Protein AF-A0A238FJ10-F1 (afdb_monomer)

Solvent-accessible surface area (backbone atoms only — not comparable to full-atom values): 60562 Å² total; per-residue (Å²): 140,77,92,76,81,83,78,80,87,75,87,76,83,83,89,68,90,88,82,82,83,85,78,81,91,63,56,79,55,75,46,75,44,76,27,23,35,29,72,84,57,51,78,41,65,40,36,34,25,53,72,38,83,75,46,77,55,100,71,37,40,29,26,38,29,34,51,44,88,64,49,64,84,89,62,100,61,75,55,48,27,27,37,40,40,24,74,56,50,93,91,53,84,78,51,30,67,62,52,48,49,73,56,85,50,93,26,36,61,50,47,60,28,36,34,75,45,74,49,95,48,92,90,49,99,44,42,29,42,31,40,32,26,63,54,61,92,39,27,47,39,62,55,44,49,51,27,37,73,71,75,38,58,59,59,65,70,57,52,44,50,43,51,47,33,51,28,51,34,48,35,52,40,25,51,40,32,35,41,52,49,50,53,46,43,78,35,28,29,27,38,80,95,52,62,46,38,25,43,50,79,47,76,64,31,44,74,57,54,90,93,51,80,45,82,24,96,51,40,56,67,57,30,43,33,68,30,34,65,66,55,30,29,70,59,26,52,61,80,76,72,84,74,74,86,67,97,66,96,69,86,75,93,67,75,82,68,53,23,35,47,45,51,46,29,8,49,25,35,45,55,46,15,44,66,69,49,46,70,74,25,77,36,91,46,71,67,43,29,51,50,43,44,28,63,40,69,10,50,77,49,68,66,34,37,37,58,28,25,65,92,56,61,83,71,84,72,75,89,42,73,57,46,60,65,77,74,75,46,63,88,86,57,58,67,50,57,52,54,50,37,57,40,24,63,44,70,35,39,62,70,27,54,52,39,60,57,54,58,56,36,76,60,46,52,66,74,62,42,94,83,48,55,40,97,85,70,43,74,61,54,92,81,70,81,71,50,72,70,61,44,24,74,48,63,92,46,40,82,66,63,45,45,81,90,50,48,67,61,40,41,76,71,74,46,50,81,92,76,60,81,65,58,57,63,76,78,54,32,74,49,72,64,60,64,51,49,60,57,56,63,75,69,63,85,83,82,89,80,89,82,86,89,84,84,92,75,88,85,88,83,86,87,81,89,90,78,84,92,83,83,86,89,85,84,86,90,89,82,91,89,85,88,91,80,97,74,81,78,73,81,81,74,75,86,79,79,88,84,86,87,88,82,86,89,81,91,82,90,88,80,87,85,88,88,88,80,88,84,84,90,83,89,83,89,81,82,87,85,86,87,86,86,84,85,89,86,85,86,86,86,81,90,81,90,84,87,85,88,85,90,83,83,88,76,93,67,84,71,73,76,73,76,58,76,41,45,69,45,94,78,74,53,30,24,31,61,73,50,77,16,60,44,84,78,52,72,70,62,55,62,76,67,53,78,58,65,40,71,71,76,83,63,56,88,72,40,94,66,42,62,86,85,48,72,38,72,56,55,88,69,68,76,60,69,61,49,82,58,39,98,64,99,64,89,58,84,80,68,72,76,79,75,31,38,36,43,28,38,44,40,36,70,15,34,41,32,38,42,53,46,78,69,63,90,58,102,80,67,78,87,43,62,50,26,39,35,31,20,51,54,51,59,69,27,48,32,59,40,92,86,34,61,57,55,40,68,50,67,52,39,57,52,68,88,70,50,100,61,54,40,34,39,40,38,29,37,75,48,83,77,77,82,74,87,92,69,74,27,12,78,35,42,28,57,70,36,50,45,44,38,48,73,73,32,76,68,35,31,38,39,30,29,37,66,43,55,65,58,44,47,74,69,65,47,57,76,94,34,56,46,64,36,51,75,74,38,71,50,75,42,49,55,47,83,58,70,44,80,69,70,62,96,81,56,59,59,46,51,35,41,34,43,30,32,31,77,39,43,40,74,42,38,76,89,90,85,65,102,78,82,81,89,87,82,56,95,87,66,58,6,44,43,41,62,22,14,41,35,42,36,32,36,37,43,30,66,49,87,62,92,71,101,59,81,48,78,45,39,30,34,57,35,31,39,35,37,42,40,77,28,20,42,21,26,33,89,87,50,88,48,53,52,64,60,42,44,50,47,15,70,75,65,36,64,20,42,39,29,42,36,36,27,43,44,66,77,49,57,49,69,42,57,73,75,65,34,28,70,36,74,84,73,53,58,21,16,52,45,13,38,31,53,40,31,52,50,47,39,56,36,27,37,28,43,29,35,39,57,28,43,47,69,19,69,45,63,51,75,65,43,39,30,51,33,50,36,45,30,47,54,36,22,61,74,73,46,27,40,46,52,71,71,74,102,62,83,85,43,96,57,27,36,48,36,76,74,39,28,16,40,60,42,73,38,75,51,61,84,43,77,51,129

InterPro domains:
  IPR000719 Protein kinase domain [PF00069] (48-238)
  IPR000719 Protein kinase domain [PF00069] (262-364)
  IPR000719 Protein kinase domain [PS50011] (48-364)
  IPR000719 Protein kinase domain [SM00220] (48-364)
  IPR001279 Metallo-beta-lactamase [PF12706] (676-952)
  IPR008271 Serine/threonine-protein kinase, active site [PS00108] (178-190)
  IPR011009 Protein kinase-like domain superfamily [SSF56112] (47-396)
  IPR017441 Protein kinase, ATP binding site [PS00107] (54-85)
  IPR036866 Ribonuclease Z/Hydroxyacylglutathione hydrolase-like [G3DSA:3.60.15.10] (609-989)
  IPR036866 Ribonuclease Z/Hydroxyacylglutathione hydrolase-like [SSF56281] (674-967)
  IPR039192 Glycogen synthase kinase 3, catalytic domain [cd14137] (45-367)
  IPR050591 Glycogen Synthase Kinase-3 [PTHR24057] (27-407)

Mean predicted aligned error: 21.17 Å

Foldseek 3Di:
DDDDDDDDDDDDDDDDDDDDDDDDPPQADKDWDFWAFLAPRHTFIWIWGRWDFPDQDPFFTKTWIFTDPPRQPDDPDHRIWIKGKGWDDPVDDQCLSVLLNVDDDQQAKHFGIKDKDADPDPVDRIIIIITIIHDFPFWQVVVLLVCVVVVHFDDLVLLLLQLLSLLLVQLRCLLQQKAQQADDRRQWGARVVASHIHGHDSRQMDRQDAPDFAFLPTYDLLLFAVLSLVVGGRATSDLDDPPDPDPDDDDDPDDPLRHQRSNLSSSLQRSLCSQVSHGQQPAPDSVSSVVSLCQAQNDDDLVLSCSSPVVCSPDDDDGGDHDQLCVSGDVPDDPQSSVLSVLSNDSRRSSHDRSVRSSLGPSNVLVLDPCRADPVRHRHHPSLQDDLSSCLSCLVCNPSSHRPVCQVVCVVVVAHSVPRDHDPSVVSHDDVVNVVVVVVVVVPPPDDDDDDDDDDDDDDDDDDDDDDDDDDDDDDDDDDDDDDDPDPPPPPPPPPPPPDDDDDDDDDDDDDDDDDDDDDDDDDDDDDDDYDDDDDDDDDDDDDDDDDDDDDDDDPDPPPPPPPQQAPDPPLQFGFDNFPQLDADDPVVLVVLDDQKDFFDPPLVVPPLFDFFAQAQFPVCPPALQDPLADDDDGDPDDDPAQWKKWAFQAALWIKIWAWFDDFPDPPDDTDTAIEIFLDDQAQAQFQDSVDHFGWPHHGSDALLPDPAALEYEFQWADDQDDDDDGGTGSSRHLVRLLSNCVNHVLHAYEFEALCLVVCVVSPRDNVRYHYDYAFDKDKDFVVSSPDDDRPVPGQKGKMKMKGWHAALAGLDDDPPDPDDDDDGDPDRRGRTGGTKMKIWMKMWGFDDDPDDDTDIWIKISFMEIERHFHAFGFAPPDPRGDCRLLVLLVPGDDHQEYEFEADFDPDPLVQVVVSMGRNPRNDGSSGGPHLLRSLVSLQSNLYQEYEYHNDPTRHSDSSRRRVSSVVNVVSCVVVVAAESDDDPDDNGPRHHYYYDHNSYMHITRTDIDIDD

Nearest PDB structures (foldseek):
  4e7w-assembly1_A  TM=9.525E-01  e=5.815E-53  Mycosarcoma maydis
  3zrm-assembly1_A  TM=9.699E-01  e=3.056E-49  Homo sapiens
  1o9u-assembly1_A-2  TM=9.735E-01  e=1.696E-48  Homo sapiens
  7sxf-assembly1_A  TM=9.671E-01  e=1.368E-46  Homo sapiens
  7z1f-assembly2_B  TM=9.712E-01  e=5.502E-42  Homo sapiens

pLDDT: mean 70.45, std 25.29, range [21.88, 98.62]

Organism: NCBI:txid269621

Secondary structure (DSSP, 8-state):
----PPPP-PPPP------S-PPP--TTPPEEEEEEETTT--EEEEEEEEEEEEEEETTEEEEEEEESTT-STT----SEEEEEEEE--TTS---HHHHHTT---TTB--EEEEEEEE-S-TTS--EEEEEEEE--SEEHHHHHHHHHHTT-PPPHHHHHHHHHHHHHHHHHHHHTTEE-S---GGGEEEETTTTEEEE--GGG-EE--TT----SS-S-GGG--HHHHTT---------------SSS------TT----HHHHHHHHHHHHHHHSS-SS--SSHHHHHHHHHHHH-SPPHHHHHHH-GGGTT------PPPPHHHHS-TTS-HHHHHHHHHHS-SSGGGSPPHHHHHTSGGGGGGGSTT-B-TTSPBPP--S---HHHHHT-GGGHHHHS-GGGHHHHHHTT--STT--PPPHHHHS--HHHHHHHHHHTT-SS---S-----------------------------------S-SSSSSSSSSSSS--------------------------------------------------------------PPPTTBSSTTS--B---SGGGSPPPHHHHHTT--SEE---TTGGGSTT-----B----TT-S----SS-----------STTEEEEEEEETTEEEEEEE-PPPSSTTSPPPEEEEEES---SSB-SSSTTSS-B-SS--S--GGGSS--SEEE---------SSS---BTTB-HHHHHHHHHH-TT-EEEEETT-HHHHHHTT--TTTEEEE-TT-EEEE-GGGGTPPPPPTT-SEEEEEEEEEEE-----S---S-S-------TT-TTSS--EEEEEEEEEEEEE--SSS-PEEEEEEEEEEEE--S---BSSTT-S-B-THHHHHHHHTPSBSEEEEE-------HHHHHTT-EE-GGGS-TTTS--HHHHHHHHHHTTBSEEEEES-SSS-SSHHHHHHHHHHHHHHHHHHT-B-TT-SS-PPPTT-EEE---BT-EEEEEPP-EEE-

Sequence (1013 aa):
MFFAPLPPLIDYPLNLNPSSLAPSDDSQRVVKVIASNGKTGEQCELSYTNCKVVGNGSFGVVFQAKLVNGSLEGDGGDDDVAIKKVLQDKRFKNRELQIMRLVKHPNVVDLRAFFYSNGDKPKKDEVYLNLVLEYVPETVYRASRHYAKLKQTMPMHYIKLYMYQLLRSLAYIHSVGICHRDIKPQNLLLNPPTGVLKLCDFGSAKILIEGEPNVSYICSRYYRAPELIFGATNYTTNIGQSEKISMSGAVSQTDPSCRLCADVWSSGCVMAELMLGQPLFPGESGIDQLVEIIKVLGTPSREQIKTMNPNYMEHKFPQIKPHPFVKVFRPRTPPEAIDLISKLLEYTPSARLTAVEAMCHPFFDDLRQPDCKMATGKDMPPLFNFTREELSIRPDLIHRLVPPHCEAELQSRGIDINNFEPIPLADMRITLDHLLQSKASSSRSLARSRYISLPLSTISLTMSERALGEAIVSHQPLELASLGSPFARQRLLHSYRHSRLKSKPWFDKHQIPRKPSQIMWGTSKSKQPTTTDGGEGTDPPQEGTTGTTSSSSSSITLTSRSRPSHHANDNKSSFKNPWPSASVPLLSEMIAGGLPIGLPHRHLHKHPKARALQVVRPDWGAAKLSHEFSKNKTPCEGLKKEGKLLGTWLGHASAWCEVPLVAGEGGQAEPRSAKVLFDPIFSGRAGPTAYTGPVRLKHSPCQADELPGCDAVLISHNHADLLISYDGSYDHLDLSSIQSVIEQYPKCHYFVPLGNRKWFLDTGAPQDRVHEMDWWDEKEFCPEEIGYEADRPGAKETSRLRFTCVPSQHNSGKCRDSEWDCIRRAALDQGSTLWCGWVVEHFVHSLASKDGDKSTERITRKGAIYHAGDTGYRRHKKSKVVCPAFEEIGKKFGPFDLSFIPIWRGGSLAFVSWIGLRLAHENIPAALHGSPTDAVAIHLDVRSRNSIGVHFGTFIGAEEESLEAIIELQDACEKEGVDFDSEQGGVKHDKGKFGIVDIGETVAVDVADLVIV

Structure (mmCIF, N/CA/C/O backbone):
data_AF-A0A238FJ10-F1
#
_entry.id   AF-A0A238FJ10-F1
#
loop_
_atom_site.group_PDB
_atom_site.id
_atom_site.type_symbol
_atom_site.label_atom_id
_atom_site.label_alt_id
_atom_site.label_comp_id
_atom_site.label_asym_id
_atom_site.label_entity_id
_atom_site.label_seq_id
_atom_site.pdbx_PDB_ins_code
_atom_site.Cartn_x
_atom_site.Cartn_y
_atom_site.Cartn_z
_atom_site.occupancy
_atom_site.B_iso_or_equiv
_atom_site.auth_seq_id
_atom_site.auth_comp_id
_atom_site.auth_asym_id
_atom_site.auth_atom_id
_atom_site.pdbx_PDB_model_num
ATOM 1 N N . MET A 1 1 ? 55.017 5.142 -21.438 1.00 26.62 1 MET A N 1
ATOM 2 C CA . MET A 1 1 ? 55.858 4.180 -20.688 1.00 26.62 1 MET A CA 1
ATOM 3 C C . MET A 1 1 ? 55.363 4.205 -19.252 1.00 26.62 1 MET A C 1
ATOM 5 O O . MET A 1 1 ? 55.382 5.279 -18.686 1.00 26.62 1 MET A O 1
ATOM 9 N N . PHE A 1 2 ? 54.813 3.183 -18.613 1.00 24.89 2 PHE A N 1
ATOM 10 C CA . PHE A 1 2 ? 54.571 1.774 -18.902 1.00 24.89 2 PHE A CA 1
ATOM 11 C C . PHE A 1 2 ? 53.245 1.405 -18.208 1.00 24.89 2 PHE A C 1
ATOM 13 O O . PHE A 1 2 ? 52.896 1.994 -17.187 1.00 24.89 2 PHE A O 1
ATOM 20 N N . PHE A 1 3 ? 52.516 0.450 -18.784 1.00 28.36 3 PHE A N 1
ATOM 21 C CA . PHE A 1 3 ? 51.361 -0.208 -18.176 1.00 28.36 3 PHE A CA 1
ATOM 22 C C . PHE A 1 3 ? 51.737 -0.835 -16.824 1.00 28.36 3 PHE A C 1
ATOM 24 O O . PHE A 1 3 ? 52.767 -1.500 -16.731 1.00 28.36 3 PHE A O 1
ATOM 31 N N . ALA A 1 4 ? 50.876 -0.691 -15.815 1.00 25.05 4 ALA A N 1
ATOM 32 C CA . ALA A 1 4 ? 50.890 -1.532 -14.621 1.00 25.05 4 ALA A CA 1
ATOM 33 C C . ALA A 1 4 ? 49.549 -2.290 -14.540 1.00 25.05 4 ALA A C 1
ATOM 35 O O . ALA A 1 4 ? 48.499 -1.662 -14.708 1.00 25.05 4 ALA A O 1
ATOM 36 N N . PRO A 1 5 ? 49.553 -3.618 -14.333 1.00 29.22 5 PRO A N 1
ATOM 37 C CA . PRO A 1 5 ? 48.336 -4.409 -14.211 1.00 29.22 5 PRO A CA 1
ATOM 38 C C . PRO A 1 5 ? 47.667 -4.172 -12.848 1.00 29.22 5 PRO A C 1
ATOM 40 O O . PRO A 1 5 ? 48.337 -3.969 -11.835 1.00 29.22 5 PRO A O 1
ATOM 43 N N . LEU A 1 6 ? 46.333 -4.216 -12.828 1.00 30.84 6 LEU A N 1
ATOM 44 C CA . LEU A 1 6 ? 45.536 -4.287 -11.600 1.00 30.84 6 LEU A CA 1
ATOM 45 C C . LEU A 1 6 ? 45.935 -5.540 -10.786 1.00 30.84 6 LEU A C 1
ATOM 47 O O . LEU A 1 6 ? 46.112 -6.603 -11.386 1.00 30.84 6 LEU A O 1
ATOM 51 N N . PRO A 1 7 ? 46.063 -5.455 -9.449 1.00 27.59 7 PRO A N 1
ATOM 52 C CA . PRO A 1 7 ? 46.399 -6.608 -8.618 1.00 27.59 7 PRO A CA 1
ATOM 53 C C . PRO A 1 7 ? 45.202 -7.571 -8.481 1.00 27.59 7 PRO A C 1
ATOM 55 O O . PRO A 1 7 ? 44.051 -7.139 -8.607 1.00 27.59 7 PRO A O 1
ATOM 58 N N . PRO A 1 8 ? 45.442 -8.868 -8.207 1.00 31.72 8 PRO A N 1
ATOM 59 C CA . PRO A 1 8 ? 44.375 -9.825 -7.936 1.00 31.72 8 PRO A CA 1
ATOM 60 C C . PRO A 1 8 ? 43.670 -9.485 -6.616 1.00 31.72 8 PRO A C 1
ATOM 62 O O . PRO A 1 8 ? 44.290 -9.010 -5.664 1.00 31.72 8 PRO A O 1
ATOM 65 N N . LEU A 1 9 ? 42.358 -9.731 -6.579 1.00 31.94 9 LEU A N 1
ATOM 66 C CA . LEU A 1 9 ? 41.525 -9.623 -5.382 1.00 31.94 9 LEU A CA 1
ATOM 67 C C . LEU A 1 9 ? 42.107 -10.508 -4.269 1.00 31.94 9 LEU A C 1
ATOM 69 O O . LEU A 1 9 ? 42.153 -11.727 -4.399 1.00 31.94 9 LEU A O 1
ATOM 73 N N . ILE A 1 10 ? 42.565 -9.867 -3.196 1.00 29.34 10 ILE A N 1
ATOM 74 C CA . ILE A 1 10 ? 42.996 -10.512 -1.955 1.00 29.34 10 ILE A CA 1
ATOM 75 C C . ILE A 1 10 ? 41.741 -10.904 -1.168 1.00 29.34 10 ILE A C 1
ATOM 77 O O . ILE A 1 10 ? 40.912 -10.045 -0.852 1.00 29.34 10 ILE A O 1
ATOM 81 N N . ASP A 1 11 ? 41.625 -12.192 -0.846 1.00 28.48 11 ASP A N 1
ATOM 82 C CA . ASP A 1 11 ? 40.686 -12.719 0.143 1.00 28.48 11 ASP A CA 1
ATOM 83 C C . ASP A 1 11 ? 40.939 -12.061 1.506 1.00 28.48 11 ASP A C 1
ATOM 85 O O . ASP A 1 11 ? 42.016 -12.195 2.090 1.00 28.48 11 ASP A O 1
ATOM 89 N N . TYR A 1 12 ? 39.936 -11.360 2.035 1.00 26.59 12 TYR A N 1
ATOM 90 C CA . TYR A 1 12 ? 39.922 -10.940 3.435 1.00 26.59 12 TYR A CA 1
ATOM 91 C C . TYR A 1 12 ? 39.127 -11.958 4.265 1.00 26.59 12 TYR A C 1
ATOM 93 O O . TYR A 1 12 ? 37.947 -12.179 3.978 1.00 26.59 12 TYR A O 1
ATOM 101 N N . PRO A 1 13 ? 39.719 -12.550 5.319 1.00 27.81 13 PRO A N 1
ATOM 102 C CA . PRO A 1 13 ? 39.007 -13.449 6.212 1.00 27.81 13 PRO A CA 1
ATOM 103 C C . PRO A 1 13 ? 38.073 -12.646 7.127 1.00 27.81 13 PRO A C 1
ATOM 105 O O . PRO A 1 13 ? 38.484 -11.711 7.817 1.00 27.81 13 PRO A O 1
ATOM 108 N N . LEU A 1 14 ? 36.795 -13.025 7.145 1.00 30.98 14 LEU A N 1
ATOM 109 C CA . LEU A 1 14 ? 35.826 -12.576 8.142 1.00 30.98 14 LEU A CA 1
ATOM 110 C C . LEU A 1 14 ? 36.166 -13.227 9.489 1.00 30.98 14 LEU A C 1
ATOM 112 O O . LEU A 1 14 ? 35.830 -14.384 9.722 1.00 30.98 14 LEU A O 1
ATOM 116 N N . ASN A 1 15 ? 36.805 -12.481 10.390 1.00 29.53 15 ASN A N 1
ATOM 117 C CA . ASN A 1 15 ? 36.875 -12.855 11.802 1.00 29.53 15 ASN A CA 1
ATOM 118 C C . ASN A 1 15 ? 35.547 -12.484 12.482 1.00 29.53 15 ASN A C 1
ATOM 120 O O . ASN A 1 15 ? 35.338 -11.342 12.891 1.00 29.53 15 ASN A O 1
ATOM 124 N N . LEU A 1 16 ? 34.650 -13.462 12.598 1.00 32.75 16 LEU A N 1
ATOM 125 C CA . LEU A 1 16 ? 33.516 -13.443 13.521 1.00 32.75 16 LEU A CA 1
ATOM 126 C C . LEU A 1 16 ? 33.668 -14.646 14.458 1.00 32.75 16 LEU A C 1
ATOM 128 O O . LEU A 1 16 ? 33.756 -15.782 14.001 1.00 32.75 16 LEU A O 1
ATOM 132 N N . ASN A 1 17 ? 33.723 -14.377 15.765 1.00 27.97 17 ASN A N 1
ATOM 133 C CA . ASN A 1 17 ? 33.750 -15.384 16.828 1.00 27.97 17 ASN A CA 1
ATOM 134 C C . ASN A 1 17 ? 32.605 -16.407 16.657 1.00 27.97 17 ASN A C 1
ATOM 136 O O . ASN A 1 17 ? 31.441 -16.000 16.694 1.00 27.97 17 ASN A O 1
ATOM 140 N N . PRO A 1 18 ? 32.892 -17.717 16.534 1.00 32.75 18 PRO A N 1
ATOM 141 C CA . PRO A 1 18 ? 31.875 -18.753 16.477 1.00 32.75 18 PRO A CA 1
ATOM 142 C C . PRO A 1 18 ? 31.680 -19.362 17.869 1.00 32.75 18 PRO A C 1
ATOM 144 O O . PRO A 1 18 ? 32.382 -20.288 18.268 1.00 32.75 18 PRO A O 1
ATOM 147 N N . SER A 1 19 ? 30.709 -18.861 18.624 1.00 32.16 19 SER A N 1
ATOM 148 C CA . SER A 1 19 ? 30.230 -19.555 19.825 1.00 32.16 19 SER A CA 1
ATOM 149 C C . SER A 1 19 ? 28.776 -19.208 20.135 1.00 32.16 19 SER A C 1
ATOM 151 O O . SER A 1 19 ? 28.448 -18.594 21.143 1.00 32.16 19 SER A O 1
ATOM 153 N N . SER A 1 20 ? 27.879 -19.604 19.233 1.00 32.19 20 SER A N 1
ATOM 154 C CA . SER A 1 20 ? 26.572 -20.202 19.560 1.00 32.19 20 SER A CA 1
ATOM 155 C C . SER A 1 20 ? 25.799 -20.483 18.267 1.00 32.19 20 SER A C 1
ATOM 157 O O . SER A 1 20 ? 25.682 -19.610 17.418 1.00 32.19 20 SER A O 1
ATOM 159 N N . LEU A 1 21 ? 25.266 -21.709 18.162 1.00 33.56 21 LEU A N 1
ATOM 160 C CA . LEU A 1 21 ? 24.498 -22.300 17.048 1.00 33.56 21 LEU A CA 1
ATOM 161 C C . LEU A 1 21 ? 25.348 -22.893 15.911 1.00 33.56 21 LEU A C 1
ATOM 163 O O . LEU A 1 21 ? 25.574 -22.279 14.874 1.00 33.56 21 LEU A O 1
ATOM 167 N N . ALA A 1 22 ? 25.765 -24.147 16.100 1.00 26.28 22 ALA A N 1
ATOM 168 C CA . ALA A 1 22 ? 26.242 -25.002 15.018 1.00 26.28 22 ALA A CA 1
ATOM 169 C C . ALA A 1 22 ? 25.074 -25.361 14.070 1.00 26.28 22 ALA A C 1
ATOM 171 O O . ALA A 1 22 ? 24.077 -25.916 14.542 1.00 26.28 22 ALA A O 1
ATOM 172 N N . PRO A 1 23 ? 25.167 -25.097 12.754 1.00 35.81 23 PRO A N 1
ATOM 173 C CA . PRO A 1 23 ? 24.346 -25.767 11.756 1.00 35.81 23 PRO A CA 1
ATOM 174 C C . PRO A 1 23 ? 24.977 -27.129 11.443 1.00 35.81 23 PRO A C 1
ATOM 176 O O . PRO A 1 23 ? 26.175 -27.219 11.183 1.00 35.81 23 PRO A O 1
ATOM 179 N N . SER A 1 24 ? 24.182 -28.195 11.479 1.00 34.22 24 SER A N 1
ATOM 180 C CA . SER A 1 24 ? 24.600 -29.524 11.032 1.00 34.22 24 SER A CA 1
ATOM 181 C C . SER A 1 24 ? 25.043 -29.494 9.564 1.00 34.22 24 SER A C 1
ATOM 183 O O . SER A 1 24 ? 24.325 -28.986 8.702 1.00 34.22 24 SER A O 1
ATOM 185 N N . ASP A 1 25 ? 26.220 -30.055 9.305 1.00 40.31 25 ASP A N 1
ATOM 186 C CA . ASP A 1 25 ? 26.854 -30.234 7.999 1.00 40.31 25 ASP A CA 1
ATOM 187 C C . ASP A 1 25 ? 26.092 -31.264 7.136 1.00 40.31 25 ASP A C 1
ATOM 189 O O . ASP A 1 25 ? 26.414 -32.446 7.129 1.00 40.31 25 ASP A O 1
ATOM 193 N N . ASP A 1 26 ? 25.028 -30.825 6.454 1.00 53.84 26 ASP A N 1
ATOM 194 C CA . ASP A 1 26 ? 24.204 -31.654 5.543 1.00 53.84 26 ASP A CA 1
ATOM 195 C C . ASP A 1 26 ? 24.323 -31.175 4.071 1.00 53.84 26 ASP A C 1
ATOM 197 O O . ASP A 1 26 ? 23.490 -31.473 3.214 1.00 53.84 26 ASP A O 1
ATOM 201 N N . SER A 1 27 ? 25.359 -30.381 3.759 1.00 54.72 27 SER A N 1
ATOM 202 C CA . SER A 1 27 ? 25.480 -29.629 2.495 1.00 54.72 27 SER A CA 1
ATOM 203 C C . SER A 1 27 ? 25.768 -30.483 1.251 1.00 54.72 27 SER A C 1
ATOM 205 O O . SER A 1 27 ? 25.486 -30.035 0.142 1.00 54.72 27 SER A O 1
ATOM 207 N N . GLN A 1 28 ? 26.252 -31.719 1.420 1.00 63.84 28 GLN A N 1
ATOM 208 C CA . GLN A 1 28 ? 26.567 -32.646 0.320 1.00 63.84 28 GLN A CA 1
ATOM 209 C C . GLN A 1 28 ? 25.463 -33.669 0.010 1.00 63.84 28 GLN A C 1
ATOM 211 O O . GLN A 1 28 ? 25.626 -34.511 -0.879 1.00 63.84 28 GLN A O 1
ATOM 216 N N . ARG A 1 29 ? 24.333 -33.634 0.725 1.00 80.88 29 ARG A N 1
ATOM 217 C CA . ARG A 1 29 ? 23.252 -34.605 0.543 1.00 80.88 29 ARG A CA 1
ATOM 218 C C . ARG A 1 29 ? 22.600 -34.452 -0.835 1.00 80.88 29 ARG A C 1
ATOM 220 O O . ARG A 1 29 ? 21.999 -33.426 -1.143 1.00 80.88 29 ARG A O 1
ATOM 227 N N . VAL A 1 30 ? 22.669 -35.510 -1.646 1.00 86.69 30 VAL A N 1
ATOM 228 C CA . VAL A 1 30 ? 21.986 -35.567 -2.947 1.00 86.69 30 VAL A CA 1
ATOM 229 C C . VAL A 1 30 ? 20.486 -35.752 -2.731 1.00 86.69 30 VAL A C 1
ATOM 231 O O . VAL A 1 30 ? 20.046 -36.734 -2.128 1.00 86.69 30 VAL A O 1
ATOM 234 N N . VAL A 1 31 ? 19.697 -34.819 -3.253 1.00 89.12 31 VAL A N 1
ATOM 235 C CA . VAL A 1 31 ? 18.235 -34.869 -3.261 1.00 89.12 31 VAL A CA 1
ATOM 236 C C . VAL A 1 31 ? 17.772 -35.329 -4.638 1.00 89.12 31 VAL A C 1
ATOM 238 O O . VAL A 1 31 ? 18.156 -34.741 -5.647 1.00 89.12 31 VAL A O 1
ATOM 241 N N . LYS A 1 32 ? 16.940 -36.375 -4.677 1.00 90.81 32 LYS A N 1
ATOM 242 C CA . LYS A 1 32 ? 16.311 -36.887 -5.901 1.00 90.81 32 LYS A CA 1
ATOM 243 C C . LYS A 1 32 ? 14.821 -36.583 -5.893 1.00 90.81 32 LYS A C 1
ATOM 245 O O . LYS A 1 32 ? 14.150 -36.852 -4.896 1.00 90.81 32 LYS A O 1
ATOM 250 N N . VAL A 1 33 ? 14.303 -36.048 -6.993 1.00 91.69 33 VAL A N 1
ATOM 251 C CA . VAL A 1 33 ? 12.882 -35.722 -7.160 1.00 91.69 33 VAL A CA 1
ATOM 252 C C . VAL A 1 33 ? 12.393 -36.126 -8.546 1.00 91.69 33 VAL A C 1
ATOM 254 O O . VAL A 1 33 ? 13.132 -36.046 -9.524 1.00 91.69 33 VAL A O 1
ATOM 257 N N . ILE A 1 34 ? 11.121 -36.513 -8.642 1.00 91.94 34 ILE A N 1
ATOM 258 C CA . ILE A 1 34 ? 10.442 -36.625 -9.934 1.00 91.94 34 ILE A CA 1
ATOM 259 C C . ILE A 1 34 ? 9.965 -35.228 -10.321 1.00 91.94 34 ILE A C 1
ATOM 261 O O . ILE A 1 34 ? 9.092 -34.650 -9.669 1.00 91.94 34 ILE A O 1
ATOM 265 N N . ALA A 1 35 ? 10.573 -34.676 -11.362 1.00 92.00 35 ALA A N 1
ATOM 266 C CA . ALA A 1 35 ? 10.259 -33.368 -11.906 1.00 92.00 35 ALA A CA 1
ATOM 267 C C . ALA A 1 35 ? 9.583 -33.491 -13.272 1.00 92.00 35 ALA A C 1
ATOM 269 O O . ALA A 1 35 ? 9.447 -34.570 -13.840 1.00 92.00 35 ALA A O 1
ATOM 270 N N . SER A 1 36 ? 9.106 -32.367 -13.785 1.00 91.88 36 SER A N 1
ATOM 271 C CA . SER A 1 36 ? 8.612 -32.223 -15.148 1.00 91.88 36 SER A CA 1
ATOM 272 C C . SER A 1 36 ? 9.515 -31.252 -15.899 1.00 91.88 36 SER A C 1
ATOM 274 O O . SER A 1 36 ? 9.851 -30.189 -15.368 1.00 91.88 36 SER A O 1
ATOM 276 N N . ASN A 1 37 ? 9.898 -31.598 -17.128 1.00 90.19 37 ASN A N 1
ATOM 277 C CA . ASN A 1 37 ? 10.679 -30.726 -18.000 1.00 90.19 37 ASN A CA 1
ATOM 278 C C . ASN A 1 37 ? 9.939 -29.393 -18.208 1.00 90.19 37 ASN A C 1
ATOM 280 O O . ASN A 1 37 ? 8.731 -29.377 -18.463 1.00 90.19 37 ASN A O 1
ATOM 284 N N . GLY A 1 38 ? 10.654 -28.270 -18.105 1.00 84.88 38 GLY A N 1
ATOM 285 C CA . GLY A 1 38 ? 10.056 -26.936 -18.180 1.00 84.88 38 GLY A CA 1
ATOM 286 C C . GLY A 1 38 ? 9.318 -26.675 -19.495 1.00 84.88 38 GLY A C 1
ATOM 287 O O . GLY A 1 38 ? 8.256 -26.059 -19.494 1.00 84.88 38 GLY A O 1
ATOM 288 N N . LYS A 1 39 ? 9.811 -27.210 -20.614 1.00 81.25 39 LYS A N 1
ATOM 289 C CA . LYS A 1 39 ? 9.224 -27.000 -21.944 1.00 81.25 39 LYS A CA 1
ATOM 290 C C . LYS A 1 39 ? 8.185 -28.074 -22.260 1.00 81.25 39 LYS A C 1
ATOM 292 O O . LYS A 1 39 ? 6.997 -27.764 -22.400 1.00 81.25 39 LYS A O 1
ATOM 297 N N . THR A 1 40 ? 8.600 -29.340 -22.308 1.00 84.50 40 THR A N 1
ATOM 298 C CA . THR A 1 40 ? 7.733 -30.443 -22.764 1.00 84.50 40 THR A CA 1
ATOM 299 C C . THR A 1 40 ? 6.692 -30.847 -21.719 1.00 84.50 40 THR A C 1
ATOM 301 O O . THR A 1 40 ? 5.588 -31.257 -22.070 1.00 84.50 40 THR A O 1
ATOM 304 N N . GLY A 1 41 ? 6.990 -30.663 -20.430 1.00 83.12 41 GLY A N 1
ATOM 305 C CA . GLY A 1 41 ? 6.164 -31.159 -19.327 1.00 83.12 41 GLY A CA 1
ATOM 306 C C . GLY A 1 41 ? 6.274 -32.670 -19.104 1.00 83.12 41 GLY A C 1
ATOM 307 O O . GLY A 1 41 ? 5.548 -33.204 -18.268 1.00 83.12 41 GLY A O 1
ATOM 308 N N . GLU A 1 42 ? 7.156 -33.358 -19.830 1.00 88.75 42 GLU A N 1
ATOM 309 C CA . GLU A 1 42 ? 7.433 -34.781 -19.632 1.00 88.75 42 GLU A CA 1
ATOM 310 C C . GLU A 1 42 ? 8.136 -35.007 -18.295 1.00 88.75 42 GLU A C 1
ATOM 312 O O . GLU A 1 42 ? 8.919 -34.167 -17.844 1.00 88.75 42 GLU A O 1
ATOM 317 N N . GLN A 1 43 ? 7.839 -36.131 -17.643 1.00 90.62 43 GLN A N 1
ATOM 318 C CA . GLN A 1 43 ? 8.442 -36.440 -16.353 1.00 90.62 43 GLN A CA 1
ATOM 319 C C . GLN A 1 43 ? 9.891 -36.899 -16.507 1.00 90.62 43 GLN A C 1
ATOM 321 O O . GLN A 1 43 ? 10.203 -37.717 -17.368 1.00 90.62 43 GLN A O 1
ATOM 326 N N . CYS A 1 44 ? 10.756 -36.399 -15.632 1.00 87.31 44 CYS A N 1
ATOM 327 C CA . CYS A 1 44 ? 12.166 -36.756 -15.557 1.00 87.31 44 CYS A CA 1
ATOM 328 C C . CYS A 1 44 ? 12.607 -36.886 -14.092 1.00 87.31 44 CYS A C 1
ATOM 330 O O . CYS A 1 44 ? 12.106 -36.178 -13.215 1.00 87.31 44 CYS A O 1
ATOM 332 N N . GLU A 1 45 ? 13.560 -37.775 -13.813 1.00 89.19 45 GLU A N 1
ATOM 333 C CA . GLU A 1 45 ? 14.222 -37.815 -12.507 1.00 89.19 45 GLU A CA 1
ATOM 334 C C . GLU A 1 45 ? 15.295 -36.720 -12.458 1.00 89.19 45 GLU A C 1
ATOM 336 O O . GLU A 1 45 ? 16.201 -36.690 -13.285 1.00 89.19 45 GLU A O 1
ATOM 341 N N . LEU A 1 46 ? 15.193 -35.816 -11.486 1.00 89.62 46 LEU A N 1
ATOM 342 C CA . LEU A 1 46 ? 16.127 -34.714 -11.289 1.00 89.62 46 LEU A CA 1
ATOM 343 C C . LEU A 1 46 ? 16.866 -34.906 -9.963 1.00 89.62 46 LEU A C 1
ATOM 345 O O . LEU A 1 46 ? 16.245 -35.092 -8.914 1.00 89.62 46 LEU A O 1
ATOM 349 N N . SER A 1 47 ? 18.196 -34.853 -10.011 1.00 90.25 47 SER A N 1
ATOM 350 C CA . SER A 1 47 ? 19.060 -34.983 -8.835 1.00 90.25 47 SER A CA 1
ATOM 351 C C . SER A 1 47 ? 19.865 -33.703 -8.628 1.00 90.25 47 SER A C 1
ATOM 353 O O . SER A 1 47 ? 20.500 -33.225 -9.565 1.00 90.25 47 SER A O 1
ATOM 355 N N . TYR A 1 48 ? 19.869 -33.150 -7.415 1.00 91.19 48 TYR A N 1
ATOM 356 C CA . TYR A 1 48 ? 20.617 -31.931 -7.089 1.00 91.19 48 TYR A CA 1
ATOM 357 C C . TYR A 1 48 ? 21.258 -31.982 -5.697 1.00 91.19 48 TYR A C 1
ATOM 359 O O . TYR A 1 48 ? 20.832 -32.741 -4.827 1.00 91.19 48 TYR A O 1
ATOM 367 N N . THR A 1 49 ? 22.300 -31.179 -5.491 1.00 91.50 49 THR A N 1
ATOM 368 C CA . THR A 1 49 ? 23.062 -31.072 -4.235 1.00 91.50 49 THR A CA 1
ATOM 369 C C . THR A 1 49 ? 23.451 -29.614 -3.942 1.00 91.50 49 THR A C 1
ATOM 371 O O . THR A 1 49 ? 23.103 -28.710 -4.709 1.00 91.50 49 THR A O 1
ATOM 374 N N . ASN A 1 50 ? 24.168 -29.370 -2.840 1.00 82.38 50 ASN A N 1
ATOM 375 C CA . ASN A 1 50 ? 24.711 -28.068 -2.439 1.00 82.38 50 ASN A CA 1
ATOM 376 C C . ASN A 1 50 ? 23.652 -26.956 -2.345 1.00 82.38 50 ASN A C 1
ATOM 378 O O . ASN A 1 50 ? 23.875 -25.824 -2.777 1.00 82.38 50 ASN A O 1
ATOM 382 N N . CYS A 1 51 ? 22.483 -27.271 -1.783 1.00 84.44 51 CYS A N 1
ATOM 383 C CA . CYS A 1 51 ? 21.398 -26.304 -1.651 1.00 84.44 51 CYS A CA 1
ATOM 384 C C . CYS A 1 51 ? 21.721 -25.198 -0.648 1.00 84.44 51 CYS A C 1
ATOM 386 O O . CYS A 1 51 ? 21.787 -25.433 0.558 1.00 84.44 51 CYS A O 1
ATOM 388 N N . LYS A 1 52 ? 21.820 -23.963 -1.137 1.00 89.31 52 LYS A N 1
ATOM 389 C CA . LYS A 1 52 ? 22.031 -22.765 -0.323 1.00 89.31 52 LYS A CA 1
ATOM 390 C C . LYS A 1 52 ? 20.929 -21.751 -0.574 1.00 89.31 52 LYS A C 1
ATOM 392 O O . LYS A 1 52 ? 20.642 -21.419 -1.717 1.00 89.31 52 LYS A O 1
ATOM 397 N N . VAL A 1 53 ? 20.345 -21.193 0.483 1.00 87.62 53 VAL A N 1
ATOM 398 C CA . VAL A 1 53 ? 19.400 -20.075 0.343 1.00 87.62 53 VAL A CA 1
ATOM 399 C C . VAL A 1 53 ? 20.137 -18.851 -0.206 1.00 87.62 53 VAL A C 1
ATOM 401 O O . VAL A 1 53 ? 21.105 -18.383 0.394 1.00 87.62 53 VAL A O 1
ATOM 404 N N . VAL A 1 54 ? 19.670 -18.323 -1.338 1.00 84.62 54 VAL A N 1
ATOM 405 C CA . VAL A 1 54 ? 20.211 -17.105 -1.974 1.00 84.62 54 VAL A CA 1
ATOM 406 C C . VAL A 1 54 ? 19.225 -15.941 -1.965 1.00 84.62 54 VAL A C 1
ATOM 408 O O . VAL A 1 54 ? 19.635 -14.793 -2.119 1.00 84.62 54 VAL A O 1
ATOM 411 N N . GLY A 1 55 ? 17.940 -16.210 -1.723 1.00 75.31 55 GLY A N 1
ATOM 412 C CA . GLY A 1 55 ? 16.914 -15.183 -1.588 1.00 75.31 55 GLY A CA 1
ATOM 413 C C . GLY A 1 55 ? 15.726 -15.667 -0.766 1.00 75.31 55 GLY A C 1
ATOM 414 O O . GLY A 1 55 ? 15.351 -16.836 -0.820 1.00 75.31 55 GLY A O 1
ATOM 415 N N . ASN A 1 56 ? 15.126 -14.757 -0.005 1.00 73.19 56 ASN A N 1
ATOM 416 C CA . ASN A 1 56 ? 13.888 -14.987 0.732 1.00 73.19 56 ASN A CA 1
ATOM 417 C C . ASN A 1 56 ? 12.981 -13.767 0.526 1.00 73.19 56 ASN A C 1
ATOM 419 O O . ASN A 1 56 ? 13.448 -12.632 0.638 1.00 73.19 56 ASN A O 1
ATOM 423 N N . GLY A 1 57 ? 11.718 -13.989 0.176 1.00 64.50 57 GLY A N 1
ATOM 424 C CA . GLY A 1 57 ? 10.758 -12.929 -0.109 1.00 64.50 57 GLY A CA 1
ATOM 425 C C . GLY A 1 57 ? 9.328 -13.336 0.231 1.00 64.50 57 GLY A C 1
ATOM 426 O O . GLY A 1 57 ? 9.052 -14.476 0.591 1.00 64.50 57 GLY A O 1
ATOM 427 N N . SER A 1 58 ? 8.392 -12.400 0.066 1.00 60.72 58 SER A N 1
ATOM 428 C CA . SER A 1 58 ? 6.962 -12.603 0.355 1.00 60.72 58 SER A CA 1
ATOM 429 C C . SER A 1 58 ? 6.324 -13.762 -0.417 1.00 60.72 58 SER A C 1
ATOM 431 O O . SER A 1 58 ? 5.315 -14.305 0.020 1.00 60.72 58 SER A O 1
ATOM 433 N N . PHE A 1 59 ? 6.901 -14.137 -1.562 1.00 69.19 59 PHE A N 1
ATOM 434 C CA . PHE A 1 59 ? 6.386 -15.181 -2.448 1.00 69.19 59 PHE A CA 1
ATOM 435 C C . PHE A 1 59 ? 7.074 -16.541 -2.265 1.00 69.19 59 PHE A C 1
ATOM 437 O O . PHE A 1 59 ? 6.654 -17.510 -2.890 1.00 69.19 59 PHE A O 1
ATOM 444 N N . GLY A 1 60 ? 8.118 -16.646 -1.436 1.00 80.75 60 GLY A N 1
ATOM 445 C CA . GLY A 1 60 ? 8.820 -17.909 -1.208 1.00 80.75 60 GLY A CA 1
ATOM 446 C C . GLY A 1 60 ? 10.328 -17.767 -1.021 1.00 80.75 60 GLY A C 1
ATOM 447 O O . GLY A 1 60 ? 10.861 -16.674 -0.821 1.00 80.75 60 GLY A O 1
ATOM 448 N N . VAL A 1 61 ? 11.015 -18.906 -1.097 1.00 87.88 61 VAL A N 1
ATOM 449 C CA . VAL A 1 61 ? 12.462 -19.023 -0.866 1.00 87.88 61 VAL A CA 1
ATOM 450 C C . VAL A 1 61 ? 13.147 -19.482 -2.149 1.00 87.88 61 VAL A C 1
ATOM 452 O O . VAL A 1 61 ? 12.660 -20.387 -2.824 1.00 87.88 61 VAL A O 1
ATOM 455 N N . VAL A 1 62 ? 14.278 -18.865 -2.487 1.00 90.94 62 VAL A N 1
ATOM 456 C CA . VAL A 1 62 ? 15.114 -19.236 -3.634 1.00 90.94 62 VAL A CA 1
ATOM 457 C C . VAL A 1 62 ? 16.399 -19.876 -3.131 1.00 90.94 62 VAL A C 1
ATOM 459 O O . VAL A 1 62 ? 17.132 -19.286 -2.330 1.00 90.94 62 VAL A O 1
ATOM 462 N N . PHE A 1 63 ? 16.683 -21.068 -3.638 1.00 91.88 63 PHE A N 1
ATOM 463 C CA . PHE A 1 63 ? 17.899 -21.818 -3.365 1.00 91.88 63 PHE A CA 1
ATOM 464 C C . PHE A 1 63 ? 18.801 -21.811 -4.597 1.00 91.88 63 PHE A C 1
ATOM 466 O O . PHE A 1 63 ? 18.317 -21.986 -5.706 1.00 91.88 63 PHE A O 1
ATOM 473 N N . GLN A 1 64 ? 20.102 -21.650 -4.416 1.00 92.81 64 GLN A N 1
ATOM 474 C CA . GLN A 1 64 ? 21.099 -22.095 -5.382 1.00 92.81 64 GLN A CA 1
ATOM 475 C C . GLN A 1 64 ? 21.352 -23.579 -5.131 1.00 92.81 64 GLN A C 1
ATOM 477 O O . GLN A 1 64 ? 21.467 -23.985 -3.975 1.00 92.81 64 GLN A O 1
ATOM 482 N N . ALA A 1 65 ? 21.421 -24.378 -6.186 1.00 92.69 65 ALA A N 1
ATOM 483 C CA . ALA A 1 65 ? 21.741 -25.796 -6.121 1.00 92.69 65 ALA A CA 1
ATOM 484 C C . ALA A 1 65 ? 22.571 -26.192 -7.345 1.00 92.69 65 ALA A C 1
ATOM 486 O O . ALA A 1 65 ? 22.573 -25.478 -8.345 1.00 92.69 65 ALA A O 1
ATOM 487 N N . LYS A 1 66 ? 23.235 -27.345 -7.276 1.00 91.00 66 LYS A N 1
ATOM 488 C CA . LYS A 1 66 ? 23.983 -27.918 -8.397 1.00 91.00 66 LYS A CA 1
ATOM 489 C C . LYS A 1 66 ? 23.334 -29.218 -8.851 1.00 91.00 66 LYS A C 1
ATOM 491 O O . LYS A 1 66 ? 23.073 -30.087 -8.017 1.00 91.00 66 LYS A O 1
ATOM 496 N N . LEU A 1 67 ? 23.065 -29.355 -10.146 1.00 88.75 67 LEU A N 1
ATOM 497 C CA . LEU A 1 67 ? 22.547 -30.592 -10.727 1.00 88.75 67 LEU A CA 1
ATOM 498 C C . LEU A 1 67 ? 23.614 -31.695 -10.691 1.00 88.75 67 LEU A C 1
ATOM 500 O O . LEU A 1 67 ? 24.804 -31.447 -10.870 1.00 88.75 67 LEU A O 1
ATOM 504 N N . VAL A 1 68 ? 23.182 -32.930 -10.441 1.00 85.12 68 VAL A N 1
ATOM 505 C CA . VAL A 1 68 ? 24.047 -34.117 -10.400 1.00 85.12 68 VAL A CA 1
ATOM 506 C C . VAL A 1 68 ? 23.906 -34.880 -11.718 1.00 85.12 68 VAL A C 1
ATOM 508 O O . VAL A 1 68 ? 22.786 -35.156 -12.152 1.00 85.12 68 VAL A O 1
ATOM 511 N N . ASN A 1 69 ? 25.039 -35.240 -12.333 1.00 68.94 69 ASN A N 1
ATOM 512 C CA . ASN A 1 69 ? 25.146 -36.035 -13.567 1.00 68.94 69 ASN A CA 1
ATOM 513 C C . ASN A 1 69 ? 24.392 -35.473 -14.788 1.00 68.94 69 ASN A C 1
ATOM 515 O O . ASN A 1 69 ? 23.865 -36.260 -15.567 1.00 68.94 69 ASN A O 1
ATOM 519 N N . GLY A 1 70 ? 24.294 -34.145 -14.949 1.00 61.75 70 GLY A N 1
ATOM 520 C CA . GLY A 1 70 ? 23.608 -33.552 -16.106 1.00 61.75 70 GLY A CA 1
ATOM 521 C C . GLY A 1 70 ? 22.190 -34.104 -16.302 1.00 61.75 70 GLY A C 1
ATOM 522 O O . GLY A 1 70 ? 21.778 -34.345 -17.429 1.00 61.75 70 GLY A O 1
ATOM 523 N N . SER A 1 71 ? 21.465 -34.351 -15.200 1.00 56.78 71 SER A N 1
ATOM 524 C CA . SER A 1 71 ? 20.177 -35.077 -15.141 1.00 56.78 71 SER A CA 1
ATOM 525 C C . SER A 1 71 ? 19.028 -34.454 -15.957 1.00 56.78 71 SER A C 1
ATOM 527 O O . SER A 1 71 ? 17.912 -34.966 -15.963 1.00 56.78 71 SER A O 1
ATOM 529 N N . LEU A 1 72 ? 19.302 -33.368 -16.675 1.00 63.34 72 LEU A N 1
ATOM 530 C CA . LEU A 1 72 ? 18.479 -32.829 -17.744 1.00 63.34 72 LEU A CA 1
ATOM 531 C C . LEU A 1 72 ? 19.287 -32.927 -19.045 1.00 63.34 72 LEU A C 1
ATOM 533 O O . LEU A 1 72 ? 20.158 -32.099 -19.304 1.00 63.34 72 LEU A O 1
ATOM 537 N N . GLU A 1 73 ? 19.013 -33.952 -19.852 1.00 49.69 73 GLU A N 1
ATOM 538 C CA . GLU A 1 73 ? 19.650 -34.114 -21.161 1.00 49.69 73 GLU A CA 1
ATOM 539 C C . GLU A 1 73 ? 19.274 -32.949 -22.099 1.00 49.69 73 GLU A C 1
ATOM 541 O O . GLU A 1 73 ? 18.103 -32.585 -22.220 1.00 49.69 73 GLU A O 1
ATOM 546 N N . GLY A 1 74 ? 20.264 -32.387 -22.805 1.00 51.78 74 GLY A N 1
ATOM 547 C CA . GLY A 1 74 ? 20.026 -31.566 -24.001 1.00 51.78 74 GLY A CA 1
ATOM 548 C C . GLY A 1 74 ? 20.199 -30.048 -23.884 1.00 51.78 74 GLY A C 1
ATOM 549 O O . GLY A 1 74 ? 19.946 -29.360 -24.870 1.00 51.78 74 GLY A O 1
ATOM 550 N N . ASP A 1 75 ? 20.663 -29.507 -22.756 1.00 45.69 75 ASP A N 1
ATOM 551 C CA . ASP A 1 75 ? 21.001 -28.081 -22.640 1.00 45.69 75 ASP A CA 1
ATOM 552 C C . ASP A 1 75 ? 22.470 -27.970 -22.216 1.00 45.69 75 ASP A C 1
ATOM 554 O O . ASP A 1 75 ? 22.826 -28.369 -21.113 1.00 45.69 75 ASP A O 1
ATOM 558 N N . GLY A 1 76 ? 23.354 -27.488 -23.096 1.00 49.69 76 GLY A N 1
ATOM 559 C CA . GLY A 1 76 ? 24.793 -27.315 -22.826 1.00 49.69 76 GLY A CA 1
ATOM 560 C C . GLY A 1 76 ? 25.109 -26.208 -21.807 1.00 49.69 76 GLY A C 1
ATOM 561 O O . GLY A 1 76 ? 26.068 -25.461 -21.988 1.00 49.69 76 GLY A O 1
ATOM 562 N N . GLY A 1 77 ? 24.251 -26.039 -20.801 1.00 55.94 77 GLY A N 1
ATOM 563 C CA . GLY A 1 77 ? 24.306 -25.007 -19.779 1.00 55.94 77 GLY A CA 1
ATOM 564 C C . GLY A 1 77 ? 25.035 -25.457 -18.516 1.00 55.94 77 GLY A C 1
ATOM 565 O O . GLY A 1 77 ? 25.239 -26.641 -18.276 1.00 55.94 77 GLY A O 1
ATOM 566 N N . ASP A 1 78 ? 25.402 -24.470 -17.699 1.00 66.06 78 ASP A N 1
ATOM 567 C CA . ASP A 1 78 ? 26.038 -24.662 -16.393 1.00 66.06 78 ASP A CA 1
ATOM 568 C C . ASP A 1 78 ? 25.177 -25.553 -15.476 1.00 66.06 78 ASP A C 1
ATOM 570 O O . ASP A 1 78 ? 23.943 -25.465 -15.511 1.00 66.06 78 ASP A O 1
ATOM 574 N N . ASP A 1 79 ? 25.816 -26.389 -14.658 1.00 82.00 79 ASP A N 1
ATOM 575 C CA . ASP A 1 79 ? 25.153 -27.314 -13.725 1.00 82.00 79 ASP A CA 1
ATOM 576 C C . ASP A 1 79 ? 24.481 -26.573 -12.557 1.00 82.00 79 ASP A C 1
ATOM 578 O O . ASP A 1 79 ? 23.632 -27.138 -11.858 1.00 82.00 79 ASP A O 1
ATOM 582 N N . ASP A 1 80 ? 24.850 -25.312 -12.334 1.00 89.44 80 ASP A N 1
ATOM 583 C CA . ASP A 1 80 ? 24.258 -24.466 -11.306 1.00 89.44 80 ASP A CA 1
ATOM 584 C C . ASP A 1 80 ? 22.840 -24.004 -11.696 1.00 89.44 80 ASP A C 1
ATOM 586 O O . ASP A 1 80 ? 22.575 -23.472 -12.779 1.00 89.44 80 ASP A O 1
ATOM 590 N N . VAL A 1 81 ? 21.902 -24.180 -10.764 1.00 92.69 81 VAL A N 1
ATOM 591 C CA . VAL A 1 81 ? 20.482 -23.845 -10.919 1.00 92.69 81 VAL A CA 1
ATOM 592 C C . VAL A 1 81 ? 19.952 -23.044 -9.734 1.00 92.69 81 VAL A C 1
ATOM 594 O O . VAL A 1 81 ? 20.449 -23.129 -8.609 1.00 92.69 81 VAL A O 1
ATOM 597 N N . ALA A 1 82 ? 18.899 -22.270 -9.984 1.00 94.62 82 ALA A N 1
ATOM 598 C CA . ALA A 1 82 ? 18.118 -21.596 -8.958 1.00 94.62 82 ALA A CA 1
ATOM 599 C C . ALA A 1 82 ? 16.773 -22.314 -8.771 1.00 94.62 82 ALA A C 1
ATOM 601 O O . ALA A 1 82 ? 15.975 -22.403 -9.697 1.00 94.62 82 ALA A O 1
ATOM 602 N N . ILE A 1 83 ? 16.489 -22.810 -7.569 1.00 94.44 83 ILE A N 1
ATOM 603 C CA . ILE A 1 83 ? 15.224 -23.462 -7.221 1.00 94.44 83 ILE A CA 1
ATOM 604 C C . ILE A 1 83 ? 14.362 -22.474 -6.431 1.00 94.44 83 ILE A C 1
ATOM 606 O O . ILE A 1 83 ? 14.633 -22.201 -5.262 1.00 94.44 83 ILE A O 1
ATOM 610 N N . LYS A 1 84 ? 13.307 -21.937 -7.051 1.00 94.31 84 LYS A N 1
ATOM 611 C CA . LYS A 1 84 ? 12.318 -21.068 -6.391 1.00 94.31 84 LYS A CA 1
ATOM 612 C C . LYS A 1 84 ? 11.186 -21.922 -5.818 1.00 94.31 84 LYS A C 1
ATOM 614 O O . LYS A 1 84 ? 10.375 -22.454 -6.574 1.00 94.31 84 LYS A O 1
ATOM 619 N N . LYS A 1 85 ? 11.123 -22.040 -4.490 1.00 92.19 85 LYS A N 1
ATOM 620 C CA . LYS A 1 85 ? 10.091 -22.772 -3.738 1.00 92.19 85 LYS A CA 1
ATOM 621 C C . LYS A 1 85 ? 8.985 -21.815 -3.291 1.00 92.19 85 LYS A C 1
ATOM 623 O O . LYS A 1 85 ? 9.221 -20.931 -2.467 1.00 92.19 85 LYS A O 1
ATOM 628 N N . VAL A 1 86 ? 7.776 -22.014 -3.813 1.00 90.12 86 VAL A N 1
ATOM 629 C CA . VAL A 1 86 ? 6.595 -21.156 -3.611 1.00 90.12 86 VAL A CA 1
ATOM 630 C C . VAL A 1 86 ? 5.449 -21.980 -3.032 1.00 90.12 86 VAL A C 1
ATOM 632 O O . VAL A 1 86 ? 5.126 -23.043 -3.562 1.00 90.12 86 VAL A O 1
ATOM 635 N N . LEU A 1 87 ? 4.809 -21.496 -1.966 1.00 87.62 87 LEU A N 1
ATOM 636 C CA . LEU A 1 87 ? 3.613 -22.136 -1.408 1.00 87.62 87 LEU A CA 1
ATOM 637 C C . LEU A 1 87 ? 2.450 -22.036 -2.408 1.00 87.62 87 LEU A C 1
ATOM 639 O O . LEU A 1 87 ? 2.135 -20.953 -2.900 1.00 87.62 87 LEU A O 1
ATOM 643 N N . GLN A 1 88 ? 1.792 -23.157 -2.696 1.00 84.75 88 GLN A N 1
ATOM 644 C CA . GLN A 1 88 ? 0.570 -23.182 -3.497 1.00 84.75 88 GLN A CA 1
ATOM 645 C C . GLN A 1 88 ? -0.641 -22.988 -2.587 1.00 84.75 88 GLN A C 1
ATOM 647 O O . GLN A 1 88 ? -1.202 -23.948 -2.057 1.00 84.75 88 GLN A O 1
ATOM 652 N N . ASP A 1 89 ? -1.059 -21.735 -2.406 1.00 73.56 89 ASP A N 1
ATOM 653 C CA . ASP A 1 89 ? -2.337 -21.453 -1.755 1.00 73.56 89 ASP A CA 1
ATOM 654 C C . ASP A 1 89 ? -3.482 -21.874 -2.692 1.00 73.56 89 ASP A C 1
ATOM 656 O O . ASP A 1 89 ? -3.593 -21.394 -3.819 1.00 73.56 89 ASP A O 1
ATOM 660 N N . LYS A 1 90 ? -4.374 -22.752 -2.219 1.00 66.62 90 LYS A N 1
ATOM 661 C CA . LYS A 1 90 ? -5.551 -23.224 -2.973 1.00 66.62 90 LYS A CA 1
ATOM 662 C C . LYS A 1 90 ? -6.468 -22.074 -3.425 1.00 66.62 90 LYS A C 1
ATOM 664 O O . LYS A 1 90 ? -7.229 -22.246 -4.377 1.00 66.62 90 LYS A O 1
ATOM 669 N N . ARG A 1 91 ? -6.395 -20.908 -2.770 1.00 62.47 91 ARG A N 1
ATOM 670 C CA . ARG A 1 91 ? -7.140 -19.684 -3.105 1.00 62.47 91 ARG A CA 1
ATOM 671 C C . ARG A 1 91 ? -6.519 -18.900 -4.267 1.00 62.47 91 ARG A C 1
ATOM 673 O O . ARG A 1 91 ? -7.237 -18.166 -4.941 1.00 62.47 91 ARG A O 1
ATOM 680 N N . PHE A 1 92 ? -5.226 -19.081 -4.554 1.00 58.97 92 PHE A N 1
ATOM 681 C CA . PHE A 1 92 ? -4.494 -18.323 -5.571 1.00 58.97 92 PHE A CA 1
ATOM 682 C C . PHE A 1 92 ? -3.883 -19.243 -6.632 1.00 58.97 92 PHE A C 1
ATOM 684 O O . PHE A 1 92 ? -2.993 -20.044 -6.369 1.00 58.97 92 PHE A O 1
ATOM 691 N N . LYS A 1 93 ? -4.316 -19.096 -7.889 1.00 56.44 93 LYS A N 1
ATOM 692 C CA . LYS A 1 93 ? -3.682 -19.809 -9.008 1.00 56.44 93 LYS A CA 1
ATOM 693 C C . LYS A 1 93 ? -2.334 -19.168 -9.328 1.00 56.44 93 LYS A C 1
ATOM 695 O O . LYS A 1 93 ? -2.297 -18.026 -9.783 1.00 56.44 93 LYS A O 1
ATOM 700 N N . ASN A 1 94 ? -1.246 -19.914 -9.152 1.00 68.31 94 ASN A N 1
ATOM 701 C CA . ASN A 1 94 ? 0.082 -19.468 -9.553 1.00 68.31 94 ASN A CA 1
ATOM 702 C C . ASN A 1 94 ? 0.192 -19.433 -11.095 1.00 68.31 94 ASN A C 1
ATOM 704 O O . ASN A 1 94 ? 0.132 -20.470 -11.759 1.00 68.31 94 ASN A O 1
ATOM 708 N N . ARG A 1 95 ? 0.312 -18.225 -11.661 1.00 84.38 95 ARG A N 1
ATOM 709 C CA . ARG A 1 95 ? 0.462 -17.983 -13.110 1.00 84.38 95 ARG A CA 1
ATOM 710 C C . ARG A 1 95 ? 1.917 -18.027 -13.572 1.00 84.38 95 ARG A C 1
ATOM 712 O O . ARG A 1 95 ? 2.149 -18.147 -14.770 1.00 84.38 95 ARG A O 1
ATOM 719 N N . GLU A 1 96 ? 2.869 -17.970 -12.642 1.00 90.00 96 GLU A N 1
ATOM 720 C CA . GLU A 1 96 ? 4.302 -17.927 -12.935 1.00 90.00 96 GLU A CA 1
ATOM 721 C C . GLU A 1 96 ? 4.718 -19.149 -13.746 1.00 90.00 96 GLU A C 1
ATOM 723 O O . GLU A 1 96 ? 5.273 -18.993 -14.824 1.00 90.00 96 GLU A O 1
ATOM 728 N N . LEU A 1 97 ? 4.344 -20.359 -13.310 1.00 90.06 97 LEU A N 1
ATOM 729 C CA . LEU A 1 97 ? 4.630 -21.580 -14.069 1.00 90.06 97 LEU A CA 1
ATOM 730 C C . LEU A 1 97 ? 4.058 -21.515 -15.489 1.00 90.06 97 LEU A C 1
ATOM 732 O O . LEU A 1 97 ? 4.745 -21.857 -16.438 1.00 90.06 97 LEU A O 1
ATOM 736 N N . GLN A 1 98 ? 2.810 -21.069 -15.651 1.00 88.12 98 GLN A N 1
ATOM 737 C CA . GLN A 1 98 ? 2.176 -21.005 -16.971 1.00 88.12 98 GLN A CA 1
ATOM 738 C C . GLN A 1 98 ? 2.927 -20.058 -17.905 1.00 88.12 98 GLN A C 1
ATOM 740 O O . GLN A 1 98 ? 3.188 -20.421 -19.044 1.00 88.12 98 GLN A O 1
ATOM 745 N N . ILE A 1 99 ? 3.307 -18.882 -17.409 1.00 90.94 99 ILE A N 1
ATOM 746 C CA . ILE A 1 99 ? 4.060 -17.883 -18.170 1.00 90.94 99 ILE A CA 1
ATOM 747 C C . ILE A 1 99 ? 5.466 -18.390 -18.498 1.00 90.94 99 ILE A C 1
ATOM 749 O O . ILE A 1 99 ? 5.875 -18.338 -19.653 1.00 90.94 99 ILE A O 1
ATOM 753 N N . MET A 1 100 ? 6.174 -18.945 -17.515 1.00 92.88 100 MET A N 1
ATOM 754 C CA . MET A 1 100 ? 7.543 -19.444 -17.668 1.00 92.88 100 MET A CA 1
ATOM 755 C C . MET A 1 100 ? 7.666 -20.581 -18.689 1.00 92.88 100 MET A C 1
ATOM 757 O O . MET A 1 100 ? 8.714 -20.738 -19.299 1.00 92.88 100 MET A O 1
ATOM 761 N N . ARG A 1 101 ? 6.598 -21.357 -18.915 1.00 89.44 101 ARG A N 1
ATOM 762 C CA . ARG A 1 101 ? 6.558 -22.388 -19.967 1.00 89.44 101 ARG A CA 1
ATOM 763 C C . ARG A 1 101 ? 6.384 -21.828 -21.383 1.00 89.44 101 ARG A C 1
ATOM 765 O O . ARG A 1 101 ? 6.624 -22.549 -22.346 1.00 89.44 101 ARG A O 1
ATOM 772 N N . LEU A 1 102 ? 5.915 -20.587 -21.508 1.00 87.81 102 LEU A N 1
ATOM 773 C CA . LEU A 1 102 ? 5.587 -19.943 -22.783 1.00 87.81 102 LEU A CA 1
ATOM 774 C C . LEU A 1 102 ? 6.709 -19.028 -23.283 1.00 87.81 102 LEU A C 1
ATOM 776 O O . LEU A 1 102 ? 6.769 -18.733 -24.473 1.00 87.81 102 LEU A O 1
ATOM 780 N N . VAL A 1 103 ? 7.581 -18.567 -22.385 1.00 90.31 103 VAL A N 1
ATOM 781 C CA . VAL A 1 103 ? 8.651 -17.617 -22.703 1.00 90.31 103 VAL A CA 1
ATOM 782 C C . VAL A 1 103 ? 9.981 -18.335 -22.923 1.00 90.31 103 VAL A C 1
ATOM 784 O O . VAL A 1 103 ? 10.368 -19.213 -22.158 1.00 90.31 103 VAL A O 1
ATOM 787 N N . LYS A 1 104 ? 10.707 -17.937 -23.969 1.00 91.12 104 LYS A N 1
ATOM 788 C CA . LYS A 1 104 ? 12.080 -18.368 -24.247 1.00 91.12 104 LYS A CA 1
ATOM 789 C C . LYS A 1 104 ? 12.810 -17.255 -24.990 1.00 91.12 104 LYS A C 1
ATOM 791 O O . LYS A 1 104 ? 12.528 -16.999 -26.156 1.00 91.12 104 LYS A O 1
ATOM 796 N N . HIS A 1 105 ? 13.753 -16.602 -24.319 1.00 94.62 105 HIS A N 1
ATOM 797 C CA . HIS A 1 105 ? 14.474 -15.457 -24.874 1.00 94.62 105 HIS A CA 1
ATOM 798 C C . HIS A 1 105 ? 15.851 -15.312 -24.203 1.00 94.62 105 HIS A C 1
ATOM 800 O O . HIS A 1 105 ? 15.941 -15.548 -22.999 1.00 94.62 105 HIS A O 1
ATOM 806 N N . PRO A 1 106 ? 16.924 -14.896 -24.912 1.00 96.00 106 PRO A N 1
ATOM 807 C CA . PRO A 1 106 ? 18.269 -14.763 -24.334 1.00 96.00 106 PRO A CA 1
ATOM 808 C C . PRO A 1 106 ? 18.313 -13.892 -23.068 1.00 96.00 106 PRO A C 1
ATOM 810 O O . PRO A 1 106 ? 19.044 -14.204 -22.129 1.00 96.00 106 PRO A O 1
ATOM 813 N N . ASN A 1 107 ? 17.483 -12.847 -23.017 1.00 97.94 107 ASN A N 1
ATOM 814 C CA . ASN A 1 107 ? 17.382 -11.910 -21.893 1.00 97.94 107 ASN A CA 1
ATOM 815 C C . ASN A 1 107 ? 16.216 -12.195 -20.925 1.00 97.94 107 ASN A C 1
ATOM 817 O O . ASN A 1 107 ? 15.808 -11.302 -20.185 1.00 97.94 107 ASN A O 1
ATOM 821 N N . VAL A 1 108 ? 15.668 -13.412 -20.917 1.00 96.75 108 VAL A N 1
ATOM 822 C CA . VAL A 1 108 ? 14.693 -13.901 -19.923 1.00 96.75 108 VAL A CA 1
ATOM 823 C C . VAL A 1 108 ? 15.263 -15.172 -19.289 1.00 96.75 108 VAL A C 1
ATOM 825 O O . VAL A 1 108 ? 15.941 -15.939 -19.968 1.00 96.75 108 VAL A O 1
ATOM 828 N N . VAL A 1 109 ? 15.048 -15.364 -17.986 1.00 95.38 109 VAL A N 1
ATOM 829 C CA . VAL A 1 109 ? 15.511 -16.564 -17.273 1.00 95.38 109 VAL A CA 1
ATOM 830 C C . VAL A 1 109 ? 14.802 -17.819 -17.810 1.00 95.38 109 VAL A C 1
ATOM 832 O O . VAL A 1 109 ? 13.584 -17.803 -17.975 1.00 95.38 109 VAL A O 1
ATOM 835 N N . ASP A 1 110 ? 15.532 -18.896 -18.105 1.00 92.81 110 ASP A N 1
ATOM 836 C CA . ASP A 1 110 ? 14.948 -20.137 -18.638 1.00 92.81 110 ASP A CA 1
ATOM 837 C C . ASP A 1 110 ? 14.425 -21.051 -17.515 1.00 92.81 110 ASP A C 1
ATOM 839 O O . ASP A 1 110 ? 15.060 -21.220 -16.466 1.00 92.81 110 ASP A O 1
ATOM 843 N N . LEU A 1 111 ? 13.262 -21.666 -17.749 1.00 93.44 111 LEU A N 1
ATOM 844 C CA . LEU A 1 111 ? 12.691 -22.695 -16.881 1.00 93.44 111 LEU A CA 1
ATOM 845 C C . LEU A 1 111 ? 13.193 -24.063 -17.338 1.00 93.44 111 LEU A C 1
ATOM 847 O O . LEU A 1 111 ? 12.749 -24.596 -18.355 1.00 93.44 111 LEU A O 1
ATOM 851 N N . ARG A 1 112 ? 14.080 -24.664 -16.546 1.00 92.00 112 ARG A N 1
ATOM 852 C CA . ARG A 1 112 ? 14.649 -25.983 -16.837 1.00 92.00 112 ARG A CA 1
ATOM 853 C C . ARG A 1 112 ? 13.697 -27.113 -16.452 1.00 92.00 112 ARG A C 1
ATOM 855 O O . ARG A 1 112 ? 13.436 -28.008 -17.253 1.00 92.00 112 ARG A O 1
ATOM 862 N N . ALA A 1 113 ? 13.134 -27.056 -15.248 1.00 92.75 113 ALA A N 1
ATOM 863 C CA . ALA A 1 113 ? 12.191 -28.054 -14.746 1.00 92.75 113 ALA A CA 1
ATOM 864 C C . ALA A 1 113 ? 11.274 -27.473 -13.662 1.00 92.75 113 ALA A C 1
ATOM 866 O O . ALA A 1 113 ? 11.513 -26.388 -13.136 1.00 92.75 113 ALA A O 1
ATOM 867 N N . PHE A 1 114 ? 10.227 -28.203 -13.286 1.00 94.25 114 PHE A N 1
ATOM 868 C CA . PHE A 1 114 ? 9.415 -27.887 -12.113 1.00 94.25 114 PHE A CA 1
ATOM 869 C C . PHE A 1 114 ? 8.936 -29.157 -11.409 1.00 94.25 114 PHE A C 1
ATOM 871 O O . PHE A 1 114 ? 8.746 -30.193 -12.043 1.00 94.25 114 PHE A O 1
ATOM 878 N N . PHE A 1 115 ? 8.728 -29.090 -10.097 1.00 93.94 115 PHE A N 1
ATOM 879 C CA . PHE A 1 115 ? 8.203 -30.212 -9.314 1.00 93.94 115 PHE A CA 1
ATOM 880 C C . PHE A 1 115 ? 7.422 -29.734 -8.090 1.00 93.94 115 PHE A C 1
ATOM 882 O O . PHE A 1 115 ? 7.607 -28.613 -7.609 1.00 93.94 115 PHE A O 1
ATOM 889 N N . TYR A 1 116 ? 6.557 -30.597 -7.564 1.00 91.75 116 TYR A N 1
ATOM 890 C CA . TYR A 1 116 ? 5.796 -30.326 -6.347 1.00 91.75 116 TYR A CA 1
ATOM 891 C C . TYR A 1 116 ? 6.424 -31.044 -5.153 1.00 91.75 116 TYR A C 1
ATOM 893 O O . TYR A 1 116 ? 6.898 -32.170 -5.282 1.00 91.75 116 TYR A O 1
ATOM 901 N N . SER A 1 117 ? 6.428 -30.396 -3.991 1.00 89.75 117 SER A N 1
ATOM 902 C CA . SER A 1 117 ? 6.878 -30.996 -2.733 1.00 89.75 117 SER A CA 1
ATOM 903 C C . SER A 1 117 ? 5.901 -30.695 -1.602 1.00 89.75 117 SER A C 1
ATOM 905 O O . SER A 1 117 ? 5.247 -29.653 -1.596 1.00 89.75 117 SER A O 1
ATOM 907 N N . ASN A 1 118 ? 5.787 -31.614 -0.645 1.00 86.19 118 ASN A N 1
ATOM 908 C CA . ASN A 1 118 ? 4.951 -31.420 0.538 1.00 86.19 118 ASN A CA 1
ATOM 909 C C . ASN A 1 118 ? 5.720 -30.626 1.604 1.00 86.19 118 ASN A C 1
ATOM 911 O O . ASN A 1 118 ? 6.951 -30.665 1.650 1.00 86.19 118 ASN A O 1
ATOM 915 N N . GLY A 1 119 ? 4.997 -29.879 2.438 1.00 75.50 119 GLY A N 1
ATOM 916 C CA . GLY A 1 119 ? 5.577 -29.143 3.557 1.00 75.50 119 GLY A CA 1
ATOM 917 C C . GLY A 1 119 ? 6.189 -30.050 4.625 1.00 75.50 119 GLY A C 1
ATOM 918 O O . GLY A 1 119 ? 5.753 -31.180 4.830 1.00 75.50 119 GLY A O 1
ATOM 919 N N . ASP A 1 120 ? 7.171 -29.518 5.354 1.00 66.56 120 ASP A N 1
ATOM 920 C CA . ASP A 1 120 ? 7.913 -30.255 6.390 1.00 66.56 120 ASP A CA 1
ATOM 921 C C . ASP A 1 120 ? 7.051 -30.580 7.628 1.00 66.56 120 ASP A C 1
ATOM 923 O O . ASP A 1 120 ? 7.443 -31.364 8.492 1.00 66.56 120 ASP A O 1
ATOM 927 N N . LYS A 1 121 ? 5.861 -29.969 7.739 1.00 61.81 121 LYS A N 1
ATOM 928 C CA . LYS A 1 121 ? 4.927 -30.166 8.852 1.00 61.81 121 LYS A CA 1
ATOM 929 C C . LYS A 1 121 ? 3.792 -31.113 8.437 1.00 61.81 121 LYS A C 1
ATOM 931 O O . LYS A 1 121 ? 2.855 -30.661 7.784 1.00 61.81 121 LYS A O 1
ATOM 936 N N . PRO A 1 122 ? 3.769 -32.372 8.912 1.00 54.75 122 PRO A N 1
ATOM 937 C CA . PRO A 1 122 ? 2.775 -33.374 8.505 1.00 54.75 122 PRO A CA 1
ATOM 938 C C . PRO A 1 122 ? 1.321 -33.052 8.903 1.00 54.75 122 PRO A C 1
ATOM 940 O O . PRO A 1 122 ? 0.409 -33.750 8.480 1.00 54.75 122 PRO A O 1
ATOM 943 N N . LYS A 1 123 ? 1.080 -32.012 9.717 1.00 52.50 123 LYS A N 1
ATOM 944 C CA . LYS A 1 123 ? -0.263 -31.587 10.161 1.00 52.50 123 LYS A CA 1
ATOM 945 C C . LYS A 1 123 ? -0.932 -30.542 9.259 1.00 52.50 123 LYS A C 1
ATOM 947 O O . LYS A 1 123 ? -2.072 -30.172 9.527 1.00 52.50 123 LYS A O 1
ATOM 952 N N . LYS A 1 124 ? -0.244 -30.024 8.239 1.00 60.69 124 LYS A N 1
ATOM 953 C CA . LYS A 1 124 ? -0.816 -29.071 7.284 1.00 60.69 124 LYS A CA 1
ATOM 954 C C . LYS A 1 124 ? -0.602 -29.613 5.875 1.00 60.69 124 LYS A C 1
ATOM 956 O O . LYS A 1 124 ? 0.538 -29.846 5.494 1.00 60.69 124 LYS A O 1
ATOM 961 N N . ASP A 1 125 ? -1.678 -29.782 5.109 1.00 72.75 125 ASP A N 1
ATOM 962 C CA . ASP A 1 125 ? -1.652 -30.172 3.688 1.00 72.75 125 ASP A CA 1
ATOM 963 C C . ASP A 1 125 ? -1.090 -29.037 2.800 1.00 72.75 125 ASP A C 1
ATOM 965 O O . ASP A 1 125 ? -1.748 -28.544 1.877 1.00 72.75 125 ASP A O 1
ATOM 969 N N . GLU A 1 126 ? 0.108 -28.554 3.123 1.00 83.69 126 GLU A N 1
ATOM 970 C CA . GLU A 1 126 ? 0.815 -27.501 2.407 1.00 83.69 126 GLU A CA 1
ATOM 971 C C . GLU A 1 126 ? 1.594 -28.121 1.245 1.00 83.69 126 GLU A C 1
ATOM 973 O O . GLU A 1 126 ? 2.481 -28.955 1.434 1.00 83.69 126 GLU A O 1
ATOM 978 N N . VAL A 1 127 ? 1.255 -27.695 0.030 1.00 87.62 127 VAL A N 1
ATOM 979 C CA . VAL A 1 127 ? 1.937 -28.100 -1.200 1.00 87.62 127 VAL A CA 1
ATOM 980 C C . VAL A 1 127 ? 2.772 -26.927 -1.693 1.00 87.62 127 VAL A C 1
ATOM 982 O O . VAL A 1 127 ? 2.289 -25.799 -1.787 1.00 87.62 127 VAL A O 1
ATOM 985 N N . TYR A 1 128 ? 4.021 -27.194 -2.045 1.00 90.25 128 TYR A N 1
ATOM 986 C CA . TYR A 1 128 ? 4.943 -26.227 -2.621 1.00 90.25 128 TYR A CA 1
ATOM 987 C C . TYR A 1 128 ? 5.195 -26.552 -4.088 1.00 90.25 128 TYR A C 1
ATOM 989 O O . TYR A 1 128 ? 5.374 -27.709 -4.461 1.00 90.25 128 TYR A O 1
ATOM 997 N N . LEU A 1 129 ? 5.240 -25.516 -4.919 1.00 91.94 129 LEU A N 1
ATOM 998 C CA . LEU A 1 129 ? 5.757 -25.574 -6.280 1.00 91.94 129 LEU A CA 1
ATOM 999 C C . LEU A 1 129 ? 7.220 -25.141 -6.263 1.00 91.94 129 LEU A C 1
ATOM 1001 O O . LEU A 1 129 ? 7.545 -24.083 -5.727 1.00 91.94 129 LEU A O 1
ATOM 1005 N N . ASN A 1 130 ? 8.080 -25.931 -6.890 1.00 93.88 130 ASN A N 1
ATOM 1006 C CA . ASN A 1 130 ? 9.502 -25.663 -7.023 1.00 93.88 130 ASN A CA 1
ATOM 1007 C C . ASN A 1 130 ? 9.795 -25.437 -8.507 1.00 93.88 130 ASN A C 1
ATOM 1009 O O . ASN A 1 130 ? 9.599 -26.344 -9.315 1.00 93.88 130 ASN A O 1
ATOM 1013 N N . LEU A 1 131 ? 10.224 -24.229 -8.866 1.00 94.12 131 LEU A N 1
ATOM 1014 C CA . LEU A 1 131 ? 10.663 -23.881 -10.217 1.00 94.12 131 LEU A CA 1
ATOM 1015 C C . LEU A 1 131 ? 12.186 -23.988 -10.275 1.00 94.12 131 LEU A C 1
ATOM 1017 O O . LEU A 1 131 ? 12.864 -23.284 -9.530 1.00 94.12 131 LEU A O 1
ATOM 1021 N N . VAL A 1 132 ? 12.712 -24.859 -11.134 1.00 94.56 132 VAL A N 1
ATOM 1022 C CA . VAL A 1 132 ? 14.148 -25.026 -11.388 1.00 94.56 132 VAL A CA 1
ATOM 1023 C C . VAL A 1 132 ? 14.519 -24.145 -12.578 1.00 94.56 132 VAL A C 1
ATOM 1025 O O . VAL A 1 132 ? 14.161 -24.435 -13.719 1.00 94.56 132 VAL A O 1
ATOM 1028 N N . LEU A 1 133 ? 15.201 -23.046 -12.290 1.00 94.44 133 LEU A N 1
ATOM 1029 C CA . LEU A 1 133 ? 15.582 -21.986 -13.217 1.00 94.44 133 LEU A CA 1
ATOM 1030 C C . LEU A 1 133 ? 17.094 -22.028 -13.469 1.00 94.44 133 LEU A C 1
ATOM 1032 O O . LEU A 1 133 ? 17.849 -22.546 -12.642 1.00 94.44 133 LEU A O 1
ATOM 1036 N N . GLU A 1 134 ? 17.554 -21.449 -14.578 1.00 92.06 134 GLU A N 1
ATOM 1037 C CA . GLU A 1 134 ? 18.991 -21.188 -14.744 1.00 92.06 134 GLU A CA 1
ATOM 1038 C C . GLU A 1 134 ? 19.519 -20.279 -13.617 1.00 92.06 134 GLU A C 1
ATOM 1040 O O . GLU A 1 134 ? 18.848 -19.334 -13.185 1.00 92.06 134 GLU A O 1
ATOM 1045 N N . TYR A 1 135 ? 20.721 -20.571 -13.117 1.00 92.75 135 TYR A N 1
ATOM 1046 C CA . TYR A 1 135 ? 21.366 -19.722 -12.125 1.00 92.75 135 TYR A CA 1
ATOM 1047 C C . TYR A 1 135 ? 22.116 -18.571 -12.797 1.00 92.75 135 TYR A C 1
ATOM 1049 O O . TYR A 1 135 ? 22.875 -18.761 -13.745 1.00 92.75 135 TYR A O 1
ATOM 1057 N N . VAL A 1 136 ? 21.940 -17.363 -12.264 1.00 92.50 136 VAL A N 1
ATOM 1058 C CA . VAL A 1 136 ? 22.695 -16.176 -12.668 1.00 92.50 136 VAL A CA 1
ATOM 1059 C C . VAL A 1 136 ? 23.233 -15.515 -11.393 1.00 92.50 136 VAL A C 1
ATOM 1061 O O . VAL A 1 136 ? 22.458 -15.277 -10.464 1.00 92.50 136 VAL A O 1
ATOM 1064 N N . PRO A 1 137 ? 24.549 -15.244 -11.302 1.00 88.81 137 PRO A N 1
ATOM 1065 C CA . PRO A 1 137 ? 25.219 -15.015 -10.018 1.00 88.81 137 PRO A CA 1
ATOM 1066 C C . PRO A 1 137 ? 24.942 -13.648 -9.388 1.00 88.81 137 PRO A C 1
ATOM 1068 O O . PRO A 1 137 ? 25.112 -13.480 -8.176 1.00 88.81 137 PRO A O 1
ATOM 1071 N N . GLU A 1 138 ? 24.556 -12.658 -10.195 1.00 93.56 138 GLU A N 1
ATOM 1072 C CA . GLU A 1 138 ? 24.351 -11.290 -9.739 1.00 93.56 138 GLU A CA 1
ATOM 1073 C C . GLU A 1 138 ? 22.998 -10.698 -10.164 1.00 93.56 138 GLU A C 1
ATOM 1075 O O . GLU A 1 138 ? 22.241 -11.285 -10.929 1.00 93.56 138 GLU A O 1
ATOM 1080 N N . THR A 1 139 ? 22.708 -9.502 -9.661 1.00 95.19 139 THR A N 1
ATOM 1081 C CA . THR A 1 139 ? 21.555 -8.651 -9.919 1.00 95.19 139 THR A CA 1
ATOM 1082 C C . THR A 1 139 ? 22.029 -7.224 -10.189 1.00 95.19 139 THR A C 1
ATOM 1084 O O . THR A 1 139 ? 23.024 -6.764 -9.621 1.00 95.19 139 THR A O 1
ATOM 1087 N N . VAL A 1 140 ? 21.274 -6.470 -10.984 1.00 96.19 140 VAL A N 1
ATOM 1088 C CA . VAL A 1 140 ? 21.517 -5.035 -11.202 1.00 96.19 140 VAL A CA 1
ATOM 1089 C C . VAL A 1 140 ? 21.506 -4.270 -9.873 1.00 96.19 140 VAL A C 1
ATOM 1091 O O . VAL A 1 140 ? 22.305 -3.355 -9.682 1.00 96.19 140 VAL A O 1
ATOM 1094 N N . TYR A 1 141 ? 20.655 -4.667 -8.922 1.00 93.69 141 TYR A N 1
ATOM 1095 C CA . TYR A 1 141 ? 20.574 -4.048 -7.598 1.00 93.69 141 TYR A CA 1
ATOM 1096 C C . TYR A 1 141 ? 21.893 -4.099 -6.818 1.00 93.69 141 TYR A C 1
ATOM 1098 O O . TYR A 1 141 ? 22.380 -3.077 -6.330 1.00 93.69 141 TYR A O 1
ATOM 1106 N N . ARG A 1 142 ? 22.475 -5.291 -6.672 1.00 92.62 142 ARG A N 1
ATOM 1107 C CA . ARG A 1 142 ? 23.724 -5.489 -5.926 1.00 92.62 142 ARG A CA 1
ATOM 1108 C C . ARG A 1 142 ? 24.910 -4.849 -6.662 1.00 92.62 142 ARG A C 1
ATOM 1110 O O . ARG A 1 142 ? 25.722 -4.205 -5.994 1.00 92.62 142 ARG A O 1
ATOM 1117 N N . ALA A 1 143 ? 24.935 -4.888 -7.996 1.00 93.38 143 ALA A N 1
ATOM 1118 C CA . ALA A 1 143 ? 25.932 -4.190 -8.805 1.00 93.38 143 ALA A CA 1
ATOM 1119 C C . ALA A 1 143 ? 25.845 -2.662 -8.624 1.00 93.38 143 ALA A C 1
ATOM 1121 O O . ALA A 1 143 ? 26.851 -2.007 -8.356 1.00 93.38 143 ALA A O 1
ATOM 1122 N N . SER A 1 144 ? 24.640 -2.085 -8.678 1.00 93.19 144 SER A N 1
ATOM 1123 C CA . SER A 1 144 ? 24.405 -0.660 -8.401 1.00 93.19 144 SER A CA 1
ATOM 1124 C C . SER A 1 144 ? 24.839 -0.281 -6.979 1.00 93.19 144 SER A C 1
ATOM 1126 O O . SER A 1 144 ? 25.591 0.676 -6.781 1.00 93.19 144 SER A O 1
ATOM 1128 N N . ARG A 1 145 ? 24.474 -1.094 -5.974 1.00 91.62 145 ARG A N 1
ATOM 1129 C CA . ARG A 1 145 ? 24.895 -0.902 -4.573 1.00 91.62 145 ARG A CA 1
ATOM 1130 C C . ARG A 1 145 ? 26.410 -0.967 -4.393 1.00 91.62 145 ARG A C 1
ATOM 1132 O O . ARG A 1 145 ? 26.934 -0.251 -3.541 1.00 91.62 145 ARG A O 1
ATOM 1139 N N . HIS A 1 146 ? 27.115 -1.799 -5.157 1.00 92.75 146 HIS A N 1
ATOM 1140 C CA . HIS A 1 146 ? 28.575 -1.845 -5.143 1.00 92.75 146 HIS A CA 1
ATOM 1141 C C . HIS A 1 146 ? 29.176 -0.498 -5.577 1.00 92.75 146 HIS A C 1
ATOM 1143 O O . HIS A 1 146 ? 29.959 0.083 -4.826 1.00 92.75 146 HIS A O 1
ATOM 1149 N N . TYR A 1 147 ? 28.737 0.057 -6.711 1.00 92.50 147 TYR A N 1
ATOM 1150 C CA . TYR A 1 147 ? 29.187 1.378 -7.168 1.00 92.50 147 TYR A CA 1
ATOM 1151 C C . TYR A 1 147 ? 28.803 2.499 -6.192 1.00 92.50 147 TYR A C 1
ATOM 1153 O O . TYR A 1 147 ? 29.646 3.331 -5.851 1.00 92.50 147 TYR A O 1
ATOM 1161 N N . ALA A 1 148 ? 27.580 2.472 -5.651 1.00 89.12 148 ALA A N 1
ATOM 1162 C CA . ALA A 1 148 ? 27.126 3.446 -4.660 1.00 89.12 148 ALA A CA 1
ATOM 1163 C C . ALA A 1 148 ? 28.001 3.446 -3.391 1.00 89.12 148 ALA A C 1
ATOM 1165 O O . ALA A 1 148 ? 28.370 4.514 -2.900 1.00 89.12 148 ALA A O 1
ATOM 1166 N N . LYS A 1 149 ? 28.408 2.267 -2.890 1.00 91.38 149 LYS A N 1
ATOM 1167 C CA . LYS A 1 149 ? 29.347 2.141 -1.755 1.00 91.38 149 LYS A CA 1
ATOM 1168 C C . LYS A 1 149 ? 30.719 2.736 -2.064 1.00 91.38 149 LYS A C 1
ATOM 1170 O O . LYS A 1 149 ? 31.313 3.372 -1.199 1.00 91.38 149 LYS A O 1
ATOM 1175 N N . LEU A 1 150 ? 31.193 2.573 -3.297 1.00 92.19 150 LEU A N 1
ATOM 1176 C CA . LEU A 1 150 ? 32.429 3.190 -3.784 1.00 92.19 150 LEU A CA 1
ATOM 1177 C C . LEU A 1 150 ? 32.276 4.692 -4.081 1.00 92.19 150 LEU A C 1
ATOM 1179 O O . LEU A 1 150 ? 33.234 5.326 -4.519 1.00 92.19 150 LEU A O 1
ATOM 1183 N N . LYS A 1 151 ? 31.089 5.276 -3.851 1.00 89.50 151 LYS A N 1
ATOM 1184 C CA . LYS A 1 151 ? 30.727 6.659 -4.211 1.00 89.50 151 LYS A CA 1
ATOM 1185 C C . LYS A 1 151 ? 30.944 6.964 -5.699 1.00 89.50 151 LYS A C 1
ATOM 1187 O O . LYS A 1 151 ? 31.148 8.114 -6.089 1.00 89.50 151 LYS A O 1
ATOM 1192 N N . GLN A 1 152 ? 30.869 5.935 -6.534 1.00 90.19 152 GLN A N 1
ATOM 1193 C CA . GLN A 1 152 ? 30.972 6.018 -7.983 1.00 90.19 152 GLN A CA 1
ATOM 1194 C C . GLN A 1 152 ? 29.606 5.740 -8.610 1.00 90.19 152 GLN A C 1
ATOM 1196 O O . GLN A 1 152 ? 28.750 5.083 -8.023 1.00 90.19 152 GLN A O 1
ATOM 1201 N N . THR A 1 153 ? 29.381 6.265 -9.808 1.00 88.44 153 THR A N 1
ATOM 1202 C CA . THR A 1 153 ? 28.237 5.860 -10.631 1.00 88.44 153 THR A CA 1
ATOM 1203 C C . THR A 1 153 ? 28.620 4.634 -11.438 1.00 88.44 153 THR A C 1
ATOM 1205 O O . THR A 1 153 ? 29.786 4.491 -11.817 1.00 88.44 153 THR A O 1
ATOM 1208 N N . MET A 1 154 ? 27.643 3.783 -11.751 1.00 93.00 154 MET A N 1
ATOM 1209 C CA . MET A 1 154 ? 27.880 2.702 -12.698 1.00 93.00 154 MET A CA 1
ATOM 1210 C C . MET A 1 154 ? 28.390 3.296 -14.025 1.00 93.00 154 MET A C 1
ATOM 1212 O O . MET A 1 154 ? 27.836 4.291 -14.505 1.00 93.00 154 MET A O 1
ATOM 1216 N N . PRO A 1 155 ? 29.458 2.737 -14.618 1.00 93.88 155 PRO A N 1
ATOM 1217 C CA . PRO A 1 155 ? 29.959 3.191 -15.904 1.00 93.88 155 PRO A CA 1
ATOM 1218 C C . PRO A 1 155 ? 28.874 3.191 -16.986 1.00 93.88 155 PRO A C 1
ATOM 1220 O O . PRO A 1 155 ? 28.126 2.224 -17.129 1.00 93.88 155 PRO A O 1
ATOM 1223 N N . MET A 1 156 ? 28.829 4.255 -17.791 1.00 94.56 156 MET A N 1
ATOM 1224 C CA . MET A 1 156 ? 27.770 4.462 -18.786 1.00 94.56 156 MET A CA 1
ATOM 1225 C C . MET A 1 156 ? 27.666 3.326 -19.813 1.00 94.56 156 MET A C 1
ATOM 1227 O O . MET A 1 156 ? 26.568 2.988 -20.242 1.00 94.56 156 MET A O 1
ATOM 1231 N N . HIS A 1 157 ? 28.787 2.696 -20.171 1.00 93.75 157 HIS A N 1
ATOM 1232 C CA . HIS A 1 157 ? 28.784 1.561 -21.095 1.00 93.75 157 HIS A CA 1
ATOM 1233 C C . HIS A 1 157 ? 27.977 0.366 -20.544 1.00 93.75 157 HIS A C 1
ATOM 1235 O O . HIS A 1 157 ? 27.227 -0.254 -21.293 1.00 93.75 157 HIS A O 1
ATOM 1241 N N . TYR A 1 158 ? 28.054 0.084 -19.234 1.00 95.56 158 TYR A N 1
ATOM 1242 C CA . TYR A 1 158 ? 27.244 -0.957 -18.594 1.00 95.56 158 TYR A CA 1
ATOM 1243 C C . TYR A 1 158 ? 25.770 -0.558 -18.541 1.00 95.56 158 TYR A C 1
ATOM 1245 O O . TYR A 1 158 ? 24.909 -1.391 -18.798 1.00 95.56 158 TYR A O 1
ATOM 1253 N N . ILE A 1 159 ? 25.469 0.720 -18.280 1.00 96.81 159 ILE A N 1
ATOM 1254 C CA . ILE A 1 159 ? 24.088 1.226 -18.298 1.00 96.81 159 ILE A CA 1
ATOM 1255 C C . ILE A 1 159 ? 23.471 1.027 -19.689 1.00 96.81 159 ILE A C 1
ATOM 1257 O O . ILE A 1 159 ? 22.382 0.469 -19.786 1.00 96.81 159 ILE A O 1
ATOM 1261 N N . LYS A 1 160 ? 24.178 1.400 -20.767 1.00 97.56 160 LYS A N 1
ATOM 1262 C CA . LYS A 1 160 ? 23.743 1.146 -22.154 1.00 97.56 160 LYS A CA 1
ATOM 1263 C C . LYS A 1 160 ? 23.489 -0.345 -22.389 1.00 97.56 160 LYS A C 1
ATOM 1265 O O . LYS A 1 160 ? 22.410 -0.719 -22.840 1.00 97.56 160 LYS A O 1
ATOM 1270 N N . LEU A 1 161 ? 24.453 -1.194 -22.036 1.00 97.50 161 LEU A N 1
ATOM 1271 C CA . LEU A 1 161 ? 24.379 -2.639 -22.248 1.00 97.50 161 LEU A CA 1
ATOM 1272 C C . LEU A 1 161 ? 23.200 -3.297 -21.508 1.00 97.50 161 LEU A C 1
ATOM 1274 O O . LEU A 1 161 ? 22.473 -4.107 -22.085 1.00 97.50 161 LEU A O 1
ATOM 1278 N N . TYR A 1 162 ? 23.004 -2.964 -20.233 1.00 98.25 162 TYR A N 1
ATOM 1279 C CA . TYR A 1 162 ? 21.951 -3.551 -19.406 1.00 98.25 162 TYR A CA 1
ATOM 1280 C C . TYR A 1 162 ? 20.570 -3.020 -19.790 1.00 98.25 162 TYR A C 1
ATOM 1282 O O . TYR A 1 162 ? 19.629 -3.802 -19.922 1.00 98.25 162 TYR A O 1
ATOM 1290 N N . MET A 1 163 ? 20.443 -1.717 -20.052 1.00 98.56 163 MET A N 1
ATOM 1291 C CA . MET A 1 163 ? 19.168 -1.143 -20.479 1.00 98.56 163 MET A CA 1
ATOM 1292 C C . MET A 1 163 ? 18.734 -1.655 -21.854 1.00 98.56 163 MET A C 1
ATOM 1294 O O . MET A 1 163 ? 17.553 -1.932 -22.032 1.00 98.56 163 MET A O 1
ATOM 1298 N N . TYR A 1 164 ? 19.660 -1.854 -22.798 1.00 98.62 164 TYR A N 1
ATOM 1299 C CA . TYR A 1 164 ? 19.329 -2.425 -24.108 1.00 98.62 164 TYR A CA 1
ATOM 1300 C C . TYR A 1 164 ? 18.747 -3.841 -23.980 1.00 98.62 164 TYR A C 1
ATOM 1302 O O . TYR A 1 164 ? 17.692 -4.136 -24.535 1.00 98.62 164 TYR A O 1
ATOM 1310 N N . GLN A 1 165 ? 19.396 -4.702 -23.191 1.00 98.62 165 GLN A N 1
ATOM 1311 C CA . GLN A 1 165 ? 18.943 -6.077 -22.954 1.00 98.62 165 GLN A CA 1
ATOM 1312 C C . GLN A 1 165 ? 17.618 -6.147 -22.177 1.00 98.62 165 GLN A C 1
ATOM 1314 O O . GLN A 1 165 ? 16.792 -7.015 -22.459 1.00 98.62 165 GLN A O 1
ATOM 1319 N N . LEU A 1 166 ? 17.384 -5.226 -21.232 1.00 98.56 166 LEU A N 1
ATOM 1320 C CA . LEU A 1 166 ? 16.094 -5.088 -20.548 1.00 98.56 166 LEU A CA 1
ATOM 1321 C C . LEU A 1 166 ? 14.988 -4.667 -21.522 1.00 98.56 166 LEU A C 1
ATOM 1323 O O . LEU A 1 166 ? 13.919 -5.263 -21.539 1.00 98.56 166 LEU A O 1
ATOM 1327 N N . LEU A 1 167 ? 15.229 -3.657 -22.356 1.00 98.31 167 LEU A N 1
ATOM 1328 C CA . LEU A 1 167 ? 14.238 -3.216 -23.338 1.00 98.31 167 LEU A CA 1
ATOM 1329 C C . LEU A 1 167 ? 13.943 -4.318 -24.366 1.00 98.31 167 LEU A C 1
ATOM 1331 O O . LEU A 1 167 ? 12.785 -4.519 -24.722 1.00 98.31 167 LEU A O 1
ATOM 1335 N N . ARG A 1 168 ? 14.952 -5.101 -24.765 1.00 97.81 168 ARG A N 1
ATOM 1336 C CA . ARG A 1 168 ? 14.763 -6.268 -25.635 1.00 97.81 168 ARG A CA 1
ATOM 1337 C C . ARG A 1 168 ? 13.906 -7.356 -24.985 1.00 97.81 168 ARG A C 1
ATOM 1339 O O . ARG A 1 168 ? 12.985 -7.861 -25.620 1.00 97.81 168 ARG A O 1
ATOM 1346 N N . SER A 1 169 ? 14.140 -7.681 -23.710 1.00 97.25 169 SER A N 1
ATOM 1347 C CA . SER A 1 169 ? 13.295 -8.652 -22.999 1.00 97.25 169 SER A CA 1
ATOM 1348 C C . SER A 1 169 ? 11.855 -8.159 -22.837 1.00 97.25 169 SER A C 1
ATOM 1350 O O . SER A 1 169 ? 10.929 -8.949 -23.012 1.00 97.25 169 SER A O 1
ATOM 1352 N N . LEU A 1 170 ? 11.657 -6.860 -22.577 1.00 96.00 170 LEU A N 1
ATOM 1353 C CA . LEU A 1 170 ? 10.334 -6.234 -22.517 1.00 96.00 170 LEU A CA 1
ATOM 1354 C C . LEU A 1 170 ? 9.614 -6.284 -23.866 1.00 96.00 170 LEU A C 1
ATOM 1356 O O . LEU A 1 170 ? 8.454 -6.683 -23.912 1.00 96.00 170 LEU A O 1
ATOM 1360 N N . ALA A 1 171 ? 10.300 -5.946 -24.961 1.00 93.62 171 ALA A N 1
ATOM 1361 C CA . ALA A 1 171 ? 9.752 -6.044 -26.311 1.00 93.62 171 ALA A CA 1
ATOM 1362 C C . ALA A 1 171 ? 9.230 -7.456 -26.611 1.00 93.62 171 ALA A C 1
ATOM 1364 O O . ALA A 1 171 ? 8.102 -7.608 -27.083 1.00 93.62 171 ALA A O 1
ATOM 1365 N N . TYR A 1 172 ? 10.022 -8.474 -26.269 1.00 93.62 172 TYR A N 1
ATOM 1366 C CA . TYR A 1 172 ? 9.652 -9.873 -26.440 1.00 93.62 172 TYR A CA 1
ATOM 1367 C C . TYR A 1 172 ? 8.420 -10.272 -25.611 1.00 93.62 172 TYR A C 1
ATOM 1369 O O . TYR A 1 172 ? 7.454 -10.794 -26.159 1.00 93.62 172 TYR A O 1
ATOM 1377 N N . ILE A 1 173 ? 8.397 -10.018 -24.297 1.00 92.19 173 ILE A N 1
ATOM 1378 C CA . ILE A 1 173 ? 7.248 -10.445 -23.475 1.00 92.19 173 ILE A CA 1
ATOM 1379 C C . ILE A 1 173 ? 5.974 -9.652 -23.811 1.00 92.19 173 ILE A C 1
ATOM 1381 O O . ILE A 1 173 ? 4.871 -10.198 -23.756 1.00 92.19 173 ILE A O 1
ATOM 1385 N N . HIS A 1 174 ? 6.107 -8.384 -24.215 1.00 89.56 174 HIS A N 1
ATOM 1386 C CA . HIS A 1 174 ? 4.971 -7.554 -24.617 1.00 89.56 174 HIS A CA 1
ATOM 1387 C C . HIS A 1 174 ? 4.358 -8.033 -25.939 1.00 89.56 174 HIS A C 1
ATOM 1389 O O . HIS A 1 174 ? 3.133 -7.965 -26.071 1.00 89.56 174 HIS A O 1
ATOM 1395 N N . SER A 1 175 ? 5.155 -8.558 -26.883 1.00 85.62 175 SER A N 1
ATOM 1396 C CA . SER A 1 175 ? 4.657 -9.056 -28.180 1.00 85.62 175 SER A CA 1
ATOM 1397 C C . SER A 1 175 ? 3.749 -10.274 -28.039 1.00 85.62 175 SER A C 1
ATOM 1399 O O . SER A 1 175 ? 2.742 -10.372 -28.739 1.00 85.62 175 SER A O 1
ATOM 1401 N N . VAL A 1 176 ? 4.028 -11.128 -27.053 1.00 86.12 176 VAL A N 1
ATOM 1402 C CA . VAL A 1 176 ? 3.194 -12.290 -26.708 1.00 86.12 176 VAL A CA 1
ATOM 1403 C C . VAL A 1 176 ? 2.052 -11.955 -25.732 1.00 86.12 176 VAL A C 1
ATOM 1405 O O . VAL A 1 176 ? 1.284 -12.838 -25.346 1.00 86.12 176 VAL A O 1
ATOM 1408 N N . GLY A 1 177 ? 1.897 -10.680 -25.347 1.00 84.31 177 GLY A N 1
ATOM 1409 C CA . GLY A 1 177 ? 0.796 -10.175 -24.513 1.00 84.31 177 GLY A CA 1
ATOM 1410 C C . GLY A 1 177 ? 1.028 -10.237 -22.998 1.00 84.31 177 GLY A C 1
ATOM 1411 O O . GLY A 1 177 ? 0.080 -10.078 -22.226 1.00 84.31 177 GLY A O 1
ATOM 1412 N N . ILE A 1 178 ? 2.260 -10.479 -22.546 1.00 88.31 178 ILE A N 1
ATOM 1413 C CA . ILE A 1 178 ? 2.615 -10.611 -21.128 1.00 88.31 178 ILE A CA 1
ATOM 1414 C C . ILE A 1 178 ? 3.125 -9.273 -20.589 1.00 88.31 178 ILE A C 1
ATOM 1416 O O . ILE A 1 178 ? 4.089 -8.721 -21.102 1.00 88.31 178 ILE A O 1
ATOM 1420 N N . CYS A 1 179 ? 2.538 -8.790 -19.494 1.00 90.56 179 CYS A N 1
ATOM 1421 C CA . CYS A 1 179 ? 3.088 -7.693 -18.696 1.00 90.56 179 CYS A CA 1
ATOM 1422 C C . CYS A 1 179 ? 3.812 -8.253 -17.472 1.00 90.56 179 CYS A C 1
ATOM 1424 O O . CYS A 1 179 ? 3.244 -9.092 -16.761 1.00 90.56 179 CYS A O 1
ATOM 1426 N N . HIS A 1 180 ? 5.024 -7.773 -17.189 1.00 92.62 180 HIS A N 1
ATOM 1427 C CA . HIS A 1 180 ? 5.802 -8.236 -16.040 1.00 92.62 180 HIS A CA 1
ATOM 1428 C C . HIS A 1 180 ? 5.241 -7.695 -14.720 1.00 92.62 180 HIS A C 1
ATOM 1430 O O . HIS A 1 180 ? 5.082 -8.443 -13.756 1.00 92.62 180 HIS A O 1
ATOM 1436 N N . ARG A 1 181 ? 4.899 -6.399 -14.683 1.00 92.00 181 ARG A N 1
ATOM 1437 C CA . ARG A 1 181 ? 4.290 -5.692 -13.539 1.00 92.00 181 ARG A CA 1
ATOM 1438 C C . ARG A 1 181 ? 5.134 -5.679 -12.260 1.00 92.00 181 ARG A C 1
ATOM 1440 O O . ARG A 1 181 ? 4.592 -5.499 -11.172 1.00 92.00 181 ARG A O 1
ATOM 1447 N N . ASP A 1 182 ? 6.445 -5.887 -12.374 1.00 94.06 182 ASP A N 1
ATOM 1448 C CA . ASP A 1 182 ? 7.388 -5.764 -11.249 1.00 94.06 182 ASP A CA 1
ATOM 1449 C C . ASP A 1 182 ? 8.839 -5.580 -11.725 1.00 94.06 182 ASP A C 1
ATOM 1451 O O . ASP A 1 182 ? 9.767 -6.223 -11.237 1.00 94.06 182 ASP A O 1
ATOM 1455 N N . ILE A 1 183 ? 9.039 -4.730 -12.734 1.00 97.25 183 ILE A N 1
ATOM 1456 C CA . ILE A 1 183 ? 10.381 -4.379 -13.207 1.00 97.25 183 ILE A CA 1
ATOM 1457 C C . ILE A 1 183 ? 11.074 -3.517 -12.150 1.00 97.25 183 ILE A C 1
ATOM 1459 O O . ILE A 1 183 ? 10.584 -2.451 -11.778 1.00 97.25 183 ILE A O 1
ATOM 1463 N N . LYS A 1 184 ? 12.218 -4.001 -11.661 1.00 96.25 184 LYS A N 1
ATOM 1464 C CA . LYS A 1 184 ? 13.053 -3.362 -10.637 1.00 96.25 184 LYS A CA 1
ATOM 1465 C C . LYS A 1 184 ? 14.459 -3.969 -10.642 1.00 96.25 184 LYS A C 1
ATOM 1467 O O . LYS A 1 184 ? 14.594 -5.119 -11.059 1.00 96.25 184 LYS A O 1
ATOM 1472 N N . PRO A 1 185 ? 15.495 -3.289 -10.121 1.00 97.00 185 PRO A N 1
ATOM 1473 C CA . PRO A 1 185 ? 16.879 -3.768 -10.164 1.00 97.00 185 PRO A CA 1
ATOM 1474 C C . PRO A 1 185 ? 17.106 -5.154 -9.541 1.00 97.00 185 PRO A C 1
ATOM 1476 O O . PRO A 1 185 ? 18.050 -5.844 -9.917 1.00 97.00 185 PRO A O 1
ATOM 1479 N N . GLN A 1 186 ? 16.273 -5.573 -8.582 1.00 93.69 186 GLN A N 1
ATOM 1480 C CA . GLN A 1 186 ? 16.362 -6.891 -7.940 1.00 93.69 186 GLN A CA 1
ATOM 1481 C C . GLN A 1 186 ? 15.932 -8.036 -8.870 1.00 93.69 186 GLN A C 1
ATOM 1483 O O . GLN A 1 186 ? 16.432 -9.145 -8.721 1.00 93.69 186 GLN A O 1
ATOM 1488 N N . ASN A 1 187 ? 15.051 -7.753 -9.834 1.00 96.00 187 ASN A N 1
ATOM 1489 C CA . ASN A 1 187 ? 14.497 -8.732 -10.777 1.00 96.00 187 ASN A CA 1
ATOM 1490 C C . ASN A 1 187 ? 15.274 -8.765 -12.109 1.00 96.00 187 ASN A C 1
ATOM 1492 O O . ASN A 1 187 ? 14.836 -9.360 -13.092 1.00 96.00 187 ASN A O 1
ATOM 1496 N N . LEU A 1 188 ? 16.429 -8.096 -12.158 1.00 97.62 188 LEU A N 1
ATOM 1497 C CA . LEU A 1 188 ? 17.314 -8.044 -13.316 1.00 97.62 188 LEU A CA 1
ATOM 1498 C C . LEU A 1 188 ? 18.606 -8.763 -12.961 1.00 97.62 188 LEU A C 1
ATOM 1500 O O . LEU A 1 188 ? 19.455 -8.207 -12.264 1.00 97.62 188 LEU A O 1
ATOM 1504 N N . LEU A 1 189 ? 18.739 -10.003 -13.412 1.00 97.19 189 LEU A N 1
ATOM 1505 C CA . LEU A 1 189 ? 19.910 -10.826 -13.164 1.00 97.19 189 LEU A CA 1
ATOM 1506 C C . LEU A 1 189 ? 21.055 -10.422 -14.095 1.00 97.19 189 LEU A C 1
ATOM 1508 O O . LEU A 1 189 ? 20.826 -10.085 -15.256 1.00 97.19 189 LEU A O 1
ATOM 1512 N N . LEU A 1 190 ? 22.284 -10.484 -13.593 1.00 96.00 190 LEU A N 1
ATOM 1513 C CA . LEU A 1 190 ? 23.501 -10.131 -14.311 1.00 96.00 190 LEU A CA 1
ATOM 1514 C C . LEU A 1 190 ? 24.532 -11.250 -14.226 1.00 96.00 190 LEU A C 1
ATOM 1516 O O . LEU A 1 190 ? 24.812 -11.784 -13.152 1.00 96.00 190 LEU A O 1
ATOM 1520 N N . ASN A 1 191 ? 25.180 -11.516 -15.354 1.00 94.06 191 ASN A N 1
ATOM 1521 C CA . ASN A 1 191 ? 26.427 -12.263 -15.419 1.00 94.06 191 ASN A CA 1
ATOM 1522 C C . ASN A 1 191 ? 27.568 -11.271 -15.731 1.00 94.06 191 ASN A C 1
ATOM 1524 O O . ASN A 1 191 ? 27.808 -10.967 -16.902 1.00 94.06 191 ASN A O 1
ATOM 1528 N N . PRO A 1 192 ? 28.269 -10.724 -14.714 1.00 89.44 192 PRO A N 1
ATOM 1529 C CA . PRO A 1 192 ? 29.258 -9.664 -14.926 1.00 89.44 192 PRO A CA 1
ATOM 1530 C C . PRO A 1 192 ? 30.400 -10.034 -15.892 1.00 89.44 192 PRO A C 1
ATOM 1532 O O . PRO A 1 192 ? 30.768 -9.185 -16.703 1.00 89.44 192 PRO A O 1
ATOM 1535 N N . PRO A 1 193 ? 30.945 -11.273 -15.880 1.00 90.19 193 PRO A N 1
ATOM 1536 C CA . PRO A 1 193 ? 31.988 -11.676 -16.827 1.00 90.19 193 PRO A CA 1
ATOM 1537 C C . PRO A 1 193 ? 31.599 -11.624 -18.308 1.00 90.19 193 PRO A C 1
ATOM 1539 O O . PRO A 1 193 ? 32.492 -11.454 -19.140 1.00 90.19 193 PRO A O 1
ATOM 1542 N N . THR A 1 194 ? 30.317 -11.822 -18.627 1.00 92.00 194 THR A N 1
ATOM 1543 C CA . THR A 1 194 ? 29.789 -11.883 -20.006 1.00 92.00 194 THR A CA 1
ATOM 1544 C C . THR A 1 194 ? 28.954 -10.660 -20.384 1.00 92.00 194 THR A C 1
ATOM 1546 O O . THR A 1 194 ? 28.651 -10.458 -21.553 1.00 92.00 194 THR A O 1
ATOM 1549 N N . GLY A 1 195 ? 28.546 -9.849 -19.404 1.00 93.88 195 GLY A N 1
ATOM 1550 C CA . GLY A 1 195 ? 27.685 -8.686 -19.614 1.00 93.88 195 GLY A CA 1
ATOM 1551 C C . GLY A 1 195 ? 26.220 -9.027 -19.907 1.00 93.88 195 GLY A C 1
ATOM 1552 O O . GLY A 1 195 ? 25.442 -8.122 -20.213 1.00 93.88 195 GLY A O 1
ATOM 1553 N N . VAL A 1 196 ? 25.829 -10.303 -19.814 1.00 96.56 196 VAL A N 1
ATOM 1554 C CA . VAL A 1 196 ? 24.457 -10.754 -20.082 1.00 96.56 196 VAL A CA 1
ATOM 1555 C C . VAL A 1 196 ? 23.521 -10.322 -18.954 1.00 96.56 196 VAL A C 1
ATOM 1557 O O . VAL A 1 196 ? 23.804 -10.561 -17.776 1.00 96.56 196 VAL A O 1
ATOM 1560 N N . LEU A 1 197 ? 22.386 -9.730 -19.331 1.00 98.25 197 LEU A N 1
ATOM 1561 C CA . LEU A 1 197 ? 21.261 -9.436 -18.444 1.00 98.25 197 LEU A CA 1
ATOM 1562 C C . LEU A 1 197 ? 20.084 -10.367 -18.744 1.00 98.25 197 LEU A C 1
ATOM 1564 O O . LEU A 1 197 ? 19.726 -10.562 -19.908 1.00 98.25 197 LEU A O 1
ATOM 1568 N N . LYS A 1 198 ? 19.450 -10.892 -17.691 1.00 98.19 198 LYS A N 1
ATOM 1569 C CA . LYS A 1 198 ? 18.251 -11.738 -17.770 1.00 98.19 198 LYS A CA 1
ATOM 1570 C C . LYS A 1 198 ? 17.157 -11.250 -16.823 1.00 98.19 198 LYS A C 1
ATOM 1572 O O . LYS A 1 198 ? 17.398 -11.047 -15.637 1.00 98.19 198 LYS A O 1
ATOM 1577 N N . LEU A 1 199 ? 15.947 -11.080 -17.348 1.00 98.00 199 LEU A N 1
ATOM 1578 C CA . LEU A 1 199 ? 14.749 -10.753 -16.576 1.00 98.00 199 LEU A CA 1
ATOM 1579 C C . LEU A 1 199 ? 14.237 -11.994 -15.829 1.00 98.00 199 LEU A C 1
ATOM 1581 O O . LEU A 1 199 ? 14.124 -13.067 -16.428 1.00 98.00 199 LEU A O 1
ATOM 1585 N N . CYS A 1 200 ? 13.917 -11.849 -14.542 1.00 95.19 200 CYS A N 1
ATOM 1586 C CA . CYS A 1 200 ? 13.401 -12.925 -13.696 1.00 95.19 200 CYS A CA 1
ATOM 1587 C C . CYS A 1 200 ? 12.200 -12.482 -12.842 1.00 95.19 200 CYS A C 1
ATOM 1589 O O . CYS A 1 200 ? 11.850 -11.309 -12.812 1.00 95.19 200 CYS A O 1
ATOM 1591 N N . ASP A 1 201 ? 11.611 -13.438 -12.113 1.00 91.50 201 ASP A N 1
ATOM 1592 C CA . ASP A 1 201 ? 10.472 -13.253 -11.198 1.00 91.50 201 ASP A CA 1
ATOM 1593 C C . ASP A 1 201 ? 9.144 -12.862 -11.874 1.00 91.50 201 ASP A C 1
ATOM 1595 O O . ASP A 1 201 ? 8.591 -11.776 -11.696 1.00 91.50 201 ASP A O 1
ATOM 1599 N N . PHE A 1 202 ? 8.557 -13.829 -12.583 1.00 92.19 202 PHE A N 1
ATOM 1600 C CA . PHE A 1 202 ? 7.248 -13.695 -13.231 1.00 92.19 202 PHE A CA 1
ATOM 1601 C C . PHE A 1 202 ? 6.071 -13.948 -12.268 1.00 92.19 202 PHE A C 1
ATOM 1603 O O . PHE A 1 202 ? 4.936 -14.141 -12.708 1.00 92.19 202 PHE A O 1
ATOM 1610 N N . GLY A 1 203 ? 6.302 -13.925 -10.948 1.00 88.50 203 GLY A N 1
ATOM 1611 C CA . GLY A 1 203 ? 5.266 -14.138 -9.929 1.00 88.50 203 GLY A CA 1
ATOM 1612 C C . GLY A 1 203 ? 4.139 -13.100 -9.977 1.00 88.50 203 GLY A C 1
ATOM 1613 O O . GLY A 1 203 ? 2.978 -13.419 -9.717 1.00 88.50 203 GLY A O 1
ATOM 1614 N N . SER A 1 204 ? 4.472 -11.870 -10.378 1.00 89.19 204 SER A N 1
ATOM 1615 C CA . SER A 1 204 ? 3.509 -10.781 -10.590 1.00 89.19 204 SER A CA 1
ATOM 1616 C C . SER A 1 204 ? 3.050 -10.651 -12.043 1.00 89.19 204 SER A C 1
ATOM 1618 O O . SER A 1 204 ? 2.150 -9.857 -12.319 1.00 89.19 204 SER A O 1
ATOM 1620 N N . ALA A 1 205 ? 3.608 -11.419 -12.979 1.00 89.81 205 ALA A N 1
ATOM 1621 C CA . ALA A 1 205 ? 3.308 -11.259 -14.394 1.00 89.81 205 ALA A CA 1
ATOM 1622 C C . ALA A 1 205 ? 1.877 -11.711 -14.740 1.00 89.81 205 ALA A C 1
ATOM 1624 O O . ALA A 1 205 ? 1.268 -12.556 -14.071 1.00 89.81 205 ALA A O 1
ATOM 1625 N N . LYS A 1 206 ? 1.295 -11.114 -15.782 1.00 87.75 206 LYS A N 1
ATOM 1626 C CA . LYS A 1 206 ? -0.044 -11.467 -16.278 1.00 87.75 206 LYS A CA 1
ATOM 1627 C C . LYS A 1 206 ? -0.115 -11.267 -17.792 1.00 87.75 206 LYS A C 1
ATOM 1629 O O . LYS A 1 206 ? 0.356 -10.253 -18.295 1.00 87.75 206 LYS A O 1
ATOM 1634 N N . ILE A 1 207 ? -0.766 -12.202 -18.486 1.00 86.38 207 ILE A N 1
ATOM 1635 C CA . ILE A 1 207 ? -1.233 -11.993 -19.862 1.00 86.38 207 ILE A CA 1
ATOM 1636 C C . ILE A 1 207 ? -2.406 -11.008 -19.808 1.00 86.38 207 ILE A C 1
ATOM 1638 O O . ILE A 1 207 ? -3.431 -11.307 -19.185 1.00 86.38 207 ILE A O 1
ATOM 1642 N N . LEU A 1 208 ? -2.235 -9.816 -20.377 1.00 80.69 208 LEU A N 1
ATOM 1643 C CA . LEU A 1 208 ? -3.260 -8.774 -20.340 1.00 80.69 208 LEU A CA 1
ATOM 1644 C C . LEU A 1 208 ? -4.249 -8.984 -21.484 1.00 80.69 208 LEU A C 1
ATOM 1646 O O . LEU A 1 208 ? -3.866 -9.022 -22.651 1.00 80.69 208 LEU A O 1
ATOM 1650 N N . ILE A 1 209 ? -5.524 -9.117 -21.127 1.00 78.31 209 ILE A N 1
ATOM 1651 C CA . ILE A 1 209 ? -6.627 -9.299 -22.067 1.00 78.31 209 ILE A CA 1
ATOM 1652 C C . ILE A 1 209 ? -7.400 -7.986 -22.122 1.00 78.31 209 ILE A C 1
ATOM 1654 O O . ILE A 1 209 ? -7.743 -7.411 -21.088 1.00 78.31 209 ILE A O 1
ATOM 1658 N N . GLU A 1 210 ? -7.635 -7.492 -23.332 1.00 69.75 210 GLU A N 1
ATOM 1659 C CA . GLU A 1 210 ? -8.353 -6.241 -23.550 1.00 69.75 210 GLU A CA 1
ATOM 1660 C C . GLU A 1 210 ? -9.790 -6.336 -23.014 1.00 69.75 210 GLU A C 1
ATOM 1662 O O . GLU A 1 210 ? -10.479 -7.334 -23.217 1.00 69.75 210 GLU A O 1
ATOM 1667 N N . GLY A 1 211 ? -10.225 -5.309 -22.280 1.00 67.12 211 GLY A N 1
ATOM 1668 C CA . GLY A 1 211 ? -11.532 -5.281 -21.616 1.00 67.12 211 GLY A CA 1
ATOM 1669 C C . GLY A 1 211 ? -11.600 -6.009 -20.267 1.00 67.12 211 GLY A C 1
ATOM 1670 O O . GLY A 1 211 ? -12.575 -5.820 -19.541 1.00 67.12 211 GLY A O 1
ATOM 1671 N N . GLU A 1 212 ? -10.581 -6.785 -19.876 1.00 74.12 212 GLU A N 1
ATOM 1672 C CA . GLU A 1 212 ? -10.527 -7.378 -18.536 1.00 74.12 212 GLU A CA 1
ATOM 1673 C C . GLU A 1 212 ? -9.885 -6.424 -17.515 1.00 74.12 212 GLU A C 1
ATOM 1675 O O . GLU A 1 212 ? -8.748 -5.983 -17.718 1.00 74.12 212 GLU A O 1
ATOM 1680 N N . PRO A 1 213 ? -10.538 -6.160 -16.366 1.00 72.56 213 PRO A N 1
ATOM 1681 C CA . PRO A 1 213 ? -9.946 -5.340 -15.324 1.00 72.56 213 PRO A CA 1
ATOM 1682 C C . PRO A 1 213 ? -8.749 -6.045 -14.672 1.00 72.56 213 PRO A C 1
ATOM 1684 O O . PRO A 1 213 ? -8.729 -7.258 -14.427 1.00 72.56 213 PRO A O 1
ATOM 1687 N N . ASN A 1 214 ? -7.737 -5.252 -14.341 1.00 75.44 214 ASN A N 1
ATOM 1688 C CA . ASN A 1 214 ? -6.512 -5.681 -13.687 1.00 75.44 214 ASN A CA 1
ATOM 1689 C C . ASN A 1 214 ? -6.323 -4.953 -12.353 1.00 75.44 214 ASN A C 1
ATOM 1691 O O . ASN A 1 214 ? -6.778 -3.830 -12.164 1.00 75.44 214 ASN A O 1
ATOM 1695 N N . VAL A 1 215 ? -5.616 -5.593 -11.420 1.00 78.31 215 VAL A N 1
ATOM 1696 C CA . VAL A 1 215 ? -5.300 -5.000 -10.111 1.00 78.31 215 VAL A CA 1
ATOM 1697 C C . VAL A 1 215 ? -4.353 -3.813 -10.299 1.00 78.31 215 VAL A C 1
ATOM 1699 O O . VAL A 1 215 ? -3.299 -3.972 -10.915 1.00 78.31 215 VAL A O 1
ATOM 1702 N N . SER A 1 216 ? -4.713 -2.649 -9.758 1.00 72.81 216 SER A N 1
ATOM 1703 C CA . SER A 1 216 ? -3.935 -1.405 -9.851 1.00 72.81 216 SER A CA 1
ATOM 1704 C C . SER A 1 216 ? -2.796 -1.322 -8.828 1.00 72.81 216 SER A C 1
ATOM 1706 O O . SER A 1 216 ? -1.724 -0.810 -9.143 1.00 72.81 216 SER A O 1
ATOM 1708 N N . TYR A 1 217 ? -2.971 -1.887 -7.625 1.00 79.44 217 TYR A N 1
ATOM 1709 C CA . TYR A 1 217 ? -1.913 -1.988 -6.610 1.00 79.44 217 TYR A CA 1
ATOM 1710 C C . TYR A 1 217 ? -0.906 -3.097 -6.959 1.00 79.44 217 TYR A C 1
ATOM 1712 O O . TYR A 1 217 ? -0.827 -4.141 -6.316 1.00 79.44 217 TYR A O 1
ATOM 1720 N N . ILE A 1 218 ? -0.151 -2.872 -8.030 1.00 80.62 218 ILE A N 1
ATOM 1721 C CA . ILE A 1 218 ? 0.884 -3.759 -8.562 1.00 80.62 218 ILE A CA 1
ATOM 1722 C C . ILE A 1 218 ? 2.181 -2.961 -8.781 1.00 80.62 218 ILE A C 1
ATOM 1724 O O . ILE A 1 218 ? 2.194 -1.743 -8.593 1.00 80.62 218 ILE A O 1
ATOM 1728 N N . CYS A 1 219 ? 3.279 -3.630 -9.130 1.00 85.44 219 CYS A N 1
ATOM 1729 C CA . CYS A 1 219 ? 4.642 -3.094 -9.145 1.00 85.44 219 CYS A CA 1
ATOM 1730 C C . CYS A 1 219 ? 5.176 -2.706 -7.759 1.00 85.44 219 CYS A C 1
ATOM 1732 O O . CYS A 1 219 ? 4.467 -2.185 -6.888 1.00 85.44 219 CYS A O 1
ATOM 1734 N N . SER A 1 220 ? 6.477 -2.903 -7.574 1.00 88.88 220 SER A N 1
ATOM 1735 C CA . SER A 1 220 ? 7.217 -2.333 -6.451 1.00 88.88 220 SER A CA 1
ATOM 1736 C C . SER A 1 220 ? 7.168 -0.800 -6.490 1.00 88.88 220 SER A C 1
ATOM 1738 O O . SER A 1 220 ? 7.305 -0.185 -7.545 1.00 88.88 220 SER A O 1
ATOM 1740 N N . ARG A 1 221 ? 6.957 -0.181 -5.323 1.00 91.56 221 ARG A N 1
ATOM 1741 C CA . ARG A 1 221 ? 6.526 1.221 -5.179 1.00 91.56 221 ARG A CA 1
ATOM 1742 C C . ARG A 1 221 ? 7.362 2.238 -5.969 1.00 91.56 221 ARG A C 1
ATOM 1744 O O . ARG A 1 221 ? 6.778 2.989 -6.738 1.00 91.56 221 ARG A O 1
ATOM 1751 N N . TYR A 1 222 ? 8.692 2.215 -5.839 1.00 95.50 222 TYR A N 1
ATOM 1752 C CA . TYR A 1 222 ? 9.587 3.193 -6.485 1.00 95.50 222 TYR A CA 1
ATOM 1753 C C . TYR A 1 222 ? 9.562 3.157 -8.019 1.00 95.50 222 TYR A C 1
ATOM 1755 O O . TYR A 1 222 ? 9.930 4.132 -8.668 1.00 95.50 222 TYR A O 1
ATOM 1763 N N . TYR A 1 223 ? 9.116 2.039 -8.594 1.00 96.44 223 TYR A N 1
ATOM 1764 C CA . TYR A 1 223 ? 9.062 1.803 -10.037 1.00 96.44 223 TYR A CA 1
ATOM 1765 C C . TYR A 1 223 ? 7.619 1.808 -10.556 1.00 96.44 223 TYR A C 1
ATOM 1767 O O . TYR A 1 223 ? 7.378 1.490 -11.720 1.00 96.44 223 TYR A O 1
ATOM 1775 N N . ARG A 1 224 ? 6.638 2.125 -9.701 1.00 93.94 224 ARG A N 1
ATOM 1776 C CA . ARG A 1 224 ? 5.215 2.094 -10.041 1.00 93.94 224 ARG A CA 1
ATOM 1777 C C .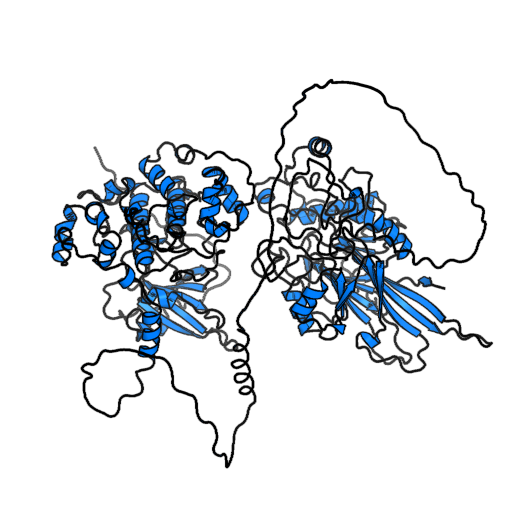 ARG A 1 224 ? 4.850 3.286 -10.922 1.00 93.94 224 ARG A C 1
ATOM 1779 O O . ARG A 1 224 ? 5.141 4.429 -10.578 1.00 93.94 224 ARG A O 1
ATOM 1786 N N . ALA A 1 225 ? 4.189 2.996 -12.038 1.00 92.75 225 ALA A N 1
ATOM 1787 C CA . ALA A 1 225 ? 3.724 3.999 -12.987 1.00 92.75 225 ALA A CA 1
ATOM 1788 C C . ALA A 1 225 ? 2.580 4.853 -12.404 1.00 92.75 225 ALA A C 1
ATOM 1790 O O . ALA A 1 225 ? 1.780 4.336 -11.615 1.00 92.75 225 ALA A O 1
ATOM 1791 N N . PRO A 1 226 ? 2.476 6.144 -12.764 1.00 91.25 226 PRO A N 1
ATOM 1792 C CA . PRO A 1 226 ? 1.515 7.059 -12.159 1.00 91.25 226 PRO A CA 1
ATOM 1793 C C . PRO A 1 226 ? 0.060 6.633 -12.392 1.00 91.25 226 PRO A C 1
ATOM 1795 O O . PRO A 1 226 ? -0.738 6.714 -11.464 1.00 91.25 226 PRO A O 1
ATOM 1798 N N . GLU A 1 227 ? -0.291 6.069 -13.549 1.00 87.75 227 GLU A N 1
ATOM 1799 C CA . GLU A 1 227 ? -1.629 5.526 -13.828 1.00 87.75 227 GLU A CA 1
ATOM 1800 C C . GLU A 1 227 ? -2.053 4.426 -12.841 1.00 87.75 227 GLU A C 1
ATOM 1802 O O . GLU A 1 227 ? -3.217 4.358 -12.448 1.00 87.75 227 GLU A O 1
ATOM 1807 N N . LEU A 1 228 ? -1.105 3.609 -12.367 1.00 85.81 228 LEU A N 1
ATOM 1808 C CA . LEU A 1 228 ? -1.365 2.581 -11.357 1.00 85.81 228 LEU A CA 1
ATOM 1809 C C . LEU A 1 228 ? -1.591 3.207 -9.977 1.00 85.81 228 LEU A C 1
ATOM 1811 O O . LEU A 1 228 ? -2.408 2.712 -9.203 1.00 85.81 228 LEU A O 1
ATOM 1815 N N . ILE A 1 229 ? -0.905 4.315 -9.675 1.00 84.81 229 ILE A N 1
ATOM 1816 C CA . ILE A 1 229 ? -1.125 5.099 -8.451 1.00 84.81 229 ILE A CA 1
ATOM 1817 C C . ILE A 1 229 ? -2.505 5.770 -8.483 1.00 84.81 229 ILE A C 1
ATOM 1819 O O . ILE A 1 229 ? -3.202 5.779 -7.473 1.00 84.81 229 ILE A O 1
ATOM 1823 N N . PHE A 1 230 ? -2.930 6.247 -9.655 1.00 77.69 230 PHE A N 1
ATOM 1824 C CA . PHE A 1 230 ? -4.283 6.744 -9.916 1.00 77.69 230 PHE A CA 1
ATOM 1825 C C . PHE A 1 230 ? -5.348 5.636 -9.956 1.00 77.69 230 PHE A C 1
ATOM 1827 O O . PHE A 1 230 ? -6.518 5.925 -10.190 1.00 77.69 230 PHE A O 1
ATOM 1834 N N . GLY A 1 231 ? -4.984 4.370 -9.732 1.00 78.50 231 GLY A N 1
ATOM 1835 C CA . GLY A 1 231 ? -5.942 3.275 -9.621 1.00 78.50 231 GLY A CA 1
ATOM 1836 C C . GLY A 1 231 ? -6.460 2.737 -10.956 1.00 78.50 231 GLY A C 1
ATOM 1837 O O . GLY A 1 231 ? -7.500 2.083 -10.968 1.00 78.50 231 GLY A O 1
ATOM 1838 N N . ALA A 1 232 ? -5.770 2.984 -12.074 1.00 75.81 232 ALA A N 1
ATOM 1839 C CA . ALA A 1 232 ? -6.175 2.460 -13.374 1.00 75.81 232 ALA A CA 1
ATOM 1840 C C . ALA A 1 232 ? -6.199 0.922 -13.376 1.00 75.81 232 ALA A C 1
ATOM 1842 O O . ALA A 1 232 ? -5.222 0.266 -13.011 1.00 75.81 232 ALA A O 1
ATOM 1843 N N . THR A 1 233 ? -7.316 0.344 -13.818 1.00 77.19 233 THR A N 1
ATOM 1844 C CA . THR A 1 233 ? -7.511 -1.113 -13.916 1.00 77.19 233 THR A CA 1
ATOM 1845 C C . THR A 1 233 ? -7.442 -1.629 -15.355 1.00 77.19 233 THR A C 1
ATOM 1847 O O . THR A 1 233 ? -7.175 -2.809 -15.571 1.00 77.19 233 THR A O 1
ATOM 1850 N N . ASN A 1 234 ? -7.599 -0.758 -16.352 1.00 70.12 234 ASN A N 1
ATOM 1851 C CA . ASN A 1 234 ? -7.650 -1.123 -17.774 1.00 70.12 234 ASN A CA 1
ATOM 1852 C C . ASN A 1 234 ? -6.296 -0.963 -18.485 1.00 70.12 234 ASN A C 1
ATOM 1854 O O . ASN A 1 234 ? -6.248 -0.543 -19.637 1.00 70.12 234 ASN A O 1
ATOM 1858 N N . TYR A 1 235 ? -5.187 -1.263 -17.805 1.00 64.31 235 TYR A N 1
ATOM 1859 C CA . TYR A 1 235 ? -3.860 -1.168 -18.414 1.00 64.31 235 TYR A CA 1
ATOM 1860 C C . TYR A 1 235 ? -3.551 -2.335 -19.366 1.00 64.31 235 TYR A C 1
ATOM 1862 O O . TYR A 1 235 ? -4.049 -3.442 -19.174 1.00 64.31 235 TYR A O 1
ATOM 1870 N N . THR A 1 236 ? -2.743 -2.091 -20.407 1.00 60.06 236 THR A N 1
ATOM 1871 C CA . THR A 1 236 ? -2.444 -3.038 -21.497 1.00 60.06 236 THR A CA 1
ATOM 1872 C C . THR A 1 236 ? -0.978 -2.931 -21.932 1.00 60.06 236 THR A C 1
ATOM 1874 O O . THR A 1 236 ? -0.367 -1.874 -21.796 1.00 60.06 236 THR A O 1
ATOM 1877 N N . THR A 1 237 ? -0.425 -3.994 -22.522 1.00 53.44 237 THR A N 1
ATOM 1878 C CA . THR A 1 237 ? 0.899 -3.976 -23.179 1.00 53.44 237 THR A CA 1
ATOM 1879 C C . THR A 1 237 ? 0.815 -3.685 -24.679 1.00 53.44 237 THR A C 1
ATOM 1881 O O . THR A 1 237 ? 1.735 -4.020 -25.419 1.00 53.44 237 THR A O 1
ATOM 1884 N N . ASN A 1 238 ? -0.311 -3.164 -25.179 1.00 53.19 238 ASN A N 1
ATOM 1885 C CA . ASN A 1 238 ? -0.620 -3.216 -26.605 1.00 53.19 238 ASN A CA 1
ATOM 1886 C C . ASN A 1 238 ? 0.419 -2.441 -27.451 1.00 53.19 238 ASN A C 1
ATOM 1888 O O . ASN A 1 238 ? 0.600 -1.236 -27.293 1.00 53.19 238 ASN A O 1
ATOM 1892 N N . ILE A 1 239 ? 1.104 -3.152 -28.355 1.00 51.78 239 ILE A N 1
ATOM 1893 C CA . ILE A 1 239 ? 2.141 -2.616 -29.259 1.00 51.78 239 ILE A CA 1
ATOM 1894 C C . ILE A 1 239 ? 1.529 -2.030 -30.556 1.00 51.78 239 ILE A C 1
ATOM 1896 O O . ILE A 1 239 ? 2.217 -1.358 -31.327 1.00 51.78 239 ILE A O 1
ATOM 1900 N N . GLY A 1 240 ? 0.231 -2.256 -30.807 1.00 43.72 240 GLY A N 1
ATOM 1901 C CA . GLY A 1 240 ? -0.428 -2.005 -32.097 1.00 43.72 240 GLY A CA 1
ATOM 1902 C C . GLY A 1 240 ? -0.409 -0.544 -32.541 1.00 43.72 240 GLY A C 1
ATOM 1903 O O . GLY A 1 240 ? -0.820 0.319 -31.769 1.00 43.72 240 GLY A O 1
ATOM 1904 N N . GLN A 1 241 ? 0.095 -0.294 -33.761 1.00 37.25 241 GLN A N 1
ATOM 1905 C CA . GLN A 1 241 ? 0.361 1.003 -34.413 1.00 37.25 241 GLN A CA 1
ATOM 1906 C C . GLN A 1 241 ? -0.684 2.101 -34.136 1.00 37.25 241 GLN A C 1
ATOM 1908 O O . GLN A 1 241 ? -1.878 1.841 -34.061 1.00 37.25 241 GLN A O 1
ATOM 1913 N N . SER A 1 242 ? -0.217 3.350 -34.025 1.00 37.28 242 SER A N 1
ATOM 1914 C CA . SER A 1 242 ? -1.060 4.514 -34.311 1.00 37.28 242 SER A CA 1
ATOM 1915 C C . SER A 1 242 ? -1.408 4.426 -35.793 1.00 37.28 242 SER A C 1
ATOM 1917 O O . SER A 1 242 ? -0.564 4.724 -36.641 1.00 37.28 242 SER A O 1
ATOM 1919 N N . GLU A 1 243 ? -2.589 3.907 -36.126 1.00 34.91 243 GLU A N 1
ATOM 1920 C CA . GLU A 1 243 ? -3.070 3.974 -37.499 1.00 34.91 243 GLU A CA 1
ATOM 1921 C C . GLU A 1 243 ? -3.112 5.449 -37.903 1.00 34.91 243 GLU A C 1
ATOM 1923 O O . GLU A 1 243 ? -3.805 6.274 -37.302 1.00 34.91 243 GLU A O 1
ATOM 1928 N N . LYS A 1 244 ? -2.321 5.791 -38.926 1.00 31.33 244 LYS A N 1
ATOM 1929 C CA . LYS A 1 244 ? -2.490 7.039 -39.663 1.00 31.33 244 LYS A CA 1
ATOM 1930 C C . LYS A 1 244 ? -3.958 7.131 -40.054 1.00 31.33 244 LYS A C 1
ATOM 1932 O O . LYS A 1 244 ? -4.4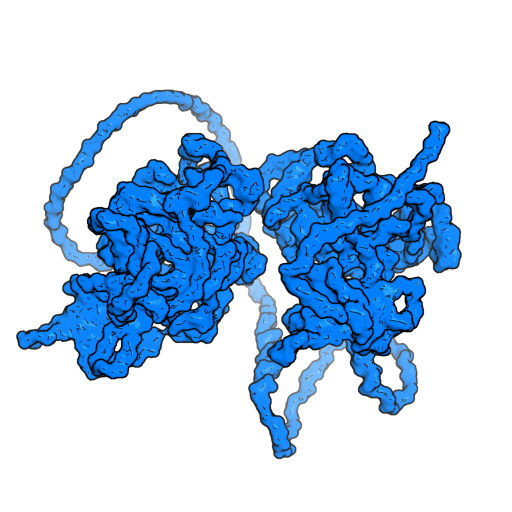57 6.240 -40.732 1.00 31.33 244 LYS A O 1
ATOM 1937 N N . ILE A 1 245 ? -4.592 8.232 -39.658 1.00 31.55 245 ILE A N 1
ATOM 1938 C CA . ILE A 1 245 ? -5.907 8.674 -40.120 1.00 31.55 245 ILE A CA 1
ATOM 1939 C C . ILE A 1 245 ? -5.963 8.481 -41.641 1.00 31.55 245 ILE A C 1
ATOM 1941 O O . ILE A 1 245 ? -5.379 9.257 -42.400 1.00 31.55 245 ILE A O 1
ATOM 1945 N N . SER A 1 246 ? -6.618 7.411 -42.086 1.00 28.70 246 SER A N 1
ATOM 1946 C CA . SER A 1 246 ? -6.967 7.237 -43.483 1.00 28.70 246 SER A CA 1
ATOM 1947 C C . SER A 1 246 ? -8.155 8.152 -43.757 1.00 28.70 246 SER A C 1
ATOM 1949 O O . SER A 1 246 ? -9.136 8.206 -43.011 1.00 28.70 246 SER A O 1
ATOM 1951 N N . MET A 1 247 ? -8.032 8.942 -44.820 1.00 33.88 247 MET A N 1
ATOM 1952 C CA . MET A 1 247 ? -9.063 9.837 -45.339 1.00 33.88 247 MET A CA 1
ATOM 1953 C C . MET A 1 247 ? -10.218 9.022 -45.947 1.00 33.88 247 MET A C 1
ATOM 1955 O O . MET A 1 247 ? -10.461 9.072 -47.146 1.00 33.88 247 MET A O 1
ATOM 1959 N N . SER A 1 248 ? -10.914 8.226 -45.139 1.00 35.66 248 SER A N 1
ATOM 1960 C CA . SER A 1 248 ? -12.129 7.517 -45.545 1.00 35.66 248 SER A CA 1
ATOM 1961 C C . SER A 1 248 ? -12.979 7.130 -44.331 1.00 35.66 248 SER A C 1
ATOM 1963 O O . SER A 1 248 ? -13.183 5.959 -44.042 1.00 35.66 248 SER A O 1
ATOM 1965 N N . GLY A 1 249 ? -13.463 8.139 -43.603 1.00 34.41 249 GLY A N 1
ATOM 1966 C CA . GLY A 1 249 ? -14.867 8.248 -43.175 1.00 34.41 249 GLY A CA 1
ATOM 1967 C C . GLY A 1 249 ? -15.570 7.129 -42.389 1.00 34.41 249 GLY A C 1
ATOM 1968 O O . GLY A 1 249 ? -16.788 7.214 -42.265 1.00 34.41 249 GLY A O 1
ATOM 1969 N N . ALA A 1 250 ? -14.889 6.126 -41.836 1.00 28.77 250 ALA A N 1
ATOM 1970 C CA . ALA A 1 250 ? -15.510 5.121 -40.970 1.00 28.77 250 ALA A CA 1
ATOM 1971 C C . ALA A 1 250 ? -14.615 4.825 -39.759 1.00 28.77 250 ALA A C 1
ATOM 1973 O O . ALA A 1 250 ? -13.653 4.071 -39.840 1.00 28.77 250 ALA A O 1
ATOM 1974 N N . VAL A 1 251 ? -14.936 5.453 -38.626 1.00 27.38 251 VAL A N 1
ATOM 1975 C CA . VAL A 1 251 ? -14.271 5.219 -37.339 1.00 27.38 251 VAL A CA 1
ATOM 1976 C C . VAL A 1 251 ? -14.890 3.978 -36.698 1.00 27.38 251 VAL A C 1
ATOM 1978 O O . VAL A 1 251 ? -16.013 4.041 -36.195 1.00 27.38 251 VAL A O 1
ATOM 1981 N N . SER A 1 252 ? -14.173 2.854 -36.683 1.00 28.12 252 SER A N 1
ATOM 1982 C CA . SER A 1 252 ? -14.436 1.805 -35.696 1.00 28.12 252 SER A CA 1
ATOM 1983 C C . SER A 1 252 ? -13.911 2.278 -34.341 1.00 28.12 252 SER A C 1
ATOM 1985 O O . SER A 1 252 ? -12.743 2.634 -34.207 1.00 28.12 252 SER A O 1
ATOM 1987 N N . GLN A 1 253 ? -14.782 2.314 -33.333 1.00 28.69 253 GLN A N 1
ATOM 1988 C CA . GLN A 1 253 ? -14.439 2.626 -31.945 1.00 28.69 253 GLN A CA 1
ATOM 1989 C C . GLN A 1 253 ? -13.531 1.540 -31.341 1.00 28.69 253 GLN A C 1
ATOM 1991 O O . GLN A 1 253 ? -13.996 0.644 -30.646 1.00 28.69 253 GLN A O 1
ATOM 1996 N N . THR A 1 254 ? -12.229 1.637 -31.573 1.00 34.34 254 THR A N 1
ATOM 1997 C CA . THR A 1 254 ? -11.195 1.061 -30.705 1.00 34.34 254 THR A CA 1
ATOM 1998 C C . THR A 1 254 ? -10.269 2.208 -30.339 1.00 34.34 254 THR A C 1
ATOM 2000 O O . THR A 1 254 ? -9.530 2.701 -31.186 1.00 34.34 254 THR A O 1
ATOM 2003 N N . ASP A 1 255 ? -10.410 2.719 -29.116 1.00 34.16 255 ASP A N 1
ATOM 2004 C CA . ASP A 1 255 ? -9.710 3.912 -28.643 1.00 34.16 255 ASP A CA 1
ATOM 2005 C C . ASP A 1 255 ? -8.181 3.668 -28.603 1.00 34.16 255 ASP A C 1
ATOM 2007 O O . ASP A 1 255 ? -7.718 2.835 -27.817 1.00 34.16 255 ASP A O 1
ATOM 2011 N N . PRO A 1 256 ? -7.369 4.391 -29.402 1.00 34.66 256 PRO A N 1
ATOM 2012 C CA . PRO A 1 256 ? -5.906 4.299 -29.378 1.00 34.66 256 PRO A CA 1
ATOM 2013 C C . PRO A 1 256 ? -5.281 4.717 -28.033 1.00 34.66 256 PRO A C 1
ATOM 2015 O O . PRO A 1 256 ? -4.072 4.566 -27.841 1.00 34.66 256 PRO A O 1
ATOM 2018 N N . SER A 1 257 ? -6.074 5.260 -27.098 1.00 33.94 257 SER A N 1
ATOM 2019 C CA . SER A 1 257 ? -5.625 5.745 -25.789 1.00 33.94 257 SER A CA 1
ATOM 2020 C C . SER A 1 257 ? -5.174 4.647 -24.811 1.00 33.94 257 SER A C 1
ATOM 2022 O O . SER A 1 257 ? -4.477 4.949 -23.843 1.00 33.94 257 SER A O 1
ATOM 2024 N N . CYS A 1 258 ? -5.472 3.371 -25.072 1.00 37.53 258 CYS A N 1
ATOM 2025 C CA . CYS A 1 258 ? -5.231 2.272 -24.127 1.00 37.53 258 CYS A CA 1
ATOM 2026 C C . CYS A 1 258 ? -3.852 1.588 -24.247 1.00 37.53 258 CYS A C 1
ATOM 2028 O O . CYS A 1 258 ? -3.738 0.398 -23.956 1.00 37.53 258 CYS A O 1
ATOM 2030 N N . ARG A 1 259 ? -2.779 2.296 -24.633 1.00 54.62 259 ARG A N 1
ATOM 2031 C CA . ARG A 1 259 ? -1.392 1.792 -24.502 1.00 54.62 259 ARG A CA 1
ATOM 2032 C C . ARG A 1 259 ? -0.832 2.149 -23.124 1.00 54.62 259 ARG A C 1
ATOM 2034 O O . ARG A 1 259 ? -0.241 3.207 -22.940 1.00 54.62 259 ARG A O 1
ATOM 2041 N N . LEU A 1 260 ? -1.038 1.281 -22.140 1.00 56.19 260 LEU A N 1
ATOM 2042 C CA . LEU A 1 260 ? -0.704 1.530 -20.733 1.00 56.19 260 LEU A CA 1
ATOM 2043 C C . LEU A 1 260 ? 0.478 0.644 -20.293 1.00 56.19 260 LEU A C 1
ATOM 2045 O O . LEU A 1 260 ? 0.327 -0.265 -19.478 1.00 56.19 260 LEU A O 1
ATOM 2049 N N . CYS A 1 261 ? 1.669 0.893 -20.852 1.00 69.81 261 CYS A N 1
ATOM 2050 C CA . CYS A 1 261 ? 2.874 0.116 -20.537 1.00 69.81 261 CYS A CA 1
ATOM 2051 C C . CYS A 1 261 ? 3.545 0.596 -19.239 1.00 69.81 261 CYS A C 1
ATOM 2053 O O . CYS A 1 261 ? 4.501 1.378 -19.260 1.00 69.81 261 CYS A O 1
ATOM 2055 N N . ALA A 1 262 ? 3.077 0.081 -18.101 1.00 85.44 262 ALA A N 1
ATOM 2056 C CA . ALA A 1 262 ? 3.697 0.322 -16.797 1.00 85.44 262 ALA A CA 1
ATOM 2057 C C . ALA A 1 262 ? 5.159 -0.173 -16.726 1.00 85.44 262 ALA A C 1
ATOM 2059 O O . ALA A 1 262 ? 5.995 0.480 -16.109 1.00 85.44 262 ALA A O 1
ATOM 2060 N N . ASP A 1 263 ? 5.496 -1.276 -17.410 1.00 94.06 263 ASP A N 1
ATOM 2061 C CA . ASP A 1 263 ? 6.863 -1.829 -17.426 1.00 94.06 263 ASP A CA 1
ATOM 2062 C C . ASP A 1 263 ? 7.887 -0.869 -18.066 1.00 94.06 263 ASP A C 1
ATOM 2064 O O . ASP A 1 263 ? 9.037 -0.801 -17.631 1.00 94.06 263 ASP A O 1
ATOM 2068 N N . VAL A 1 264 ? 7.471 -0.097 -19.079 1.00 94.75 264 VAL A N 1
ATOM 2069 C CA . VAL A 1 264 ? 8.329 0.900 -19.743 1.00 94.75 264 VAL A CA 1
ATOM 2070 C C . VAL A 1 264 ? 8.662 2.035 -18.776 1.00 94.75 264 VAL A C 1
ATOM 2072 O O . VAL A 1 264 ? 9.832 2.397 -18.643 1.00 94.75 264 VAL A O 1
ATOM 2075 N N . TRP A 1 265 ? 7.668 2.537 -18.037 1.00 96.44 265 TRP A N 1
ATOM 2076 C CA . TRP A 1 265 ? 7.896 3.514 -16.970 1.00 96.44 265 TRP A CA 1
ATOM 2077 C C . TRP A 1 265 ? 8.884 2.975 -15.931 1.00 96.44 265 TRP A C 1
ATOM 2079 O O . TRP A 1 265 ? 9.880 3.628 -15.614 1.00 96.44 265 TRP A O 1
ATOM 2089 N N . SER A 1 266 ? 8.658 1.748 -15.450 1.00 97.69 266 SER A N 1
ATOM 2090 C CA . SER A 1 266 ? 9.548 1.095 -14.491 1.00 97.69 266 SER A CA 1
ATOM 2091 C C . SER A 1 266 ? 10.985 0.981 -15.017 1.00 97.69 266 SER A C 1
ATOM 2093 O O . SER A 1 266 ? 11.927 1.209 -14.259 1.00 97.69 266 SER A O 1
ATOM 2095 N N . SER A 1 267 ? 11.176 0.701 -16.312 1.00 98.00 267 SER A N 1
ATOM 2096 C CA . SER A 1 267 ? 12.506 0.680 -16.940 1.00 98.00 267 SER A CA 1
ATOM 2097 C C . SER A 1 267 ? 13.180 2.060 -16.951 1.00 98.00 267 SER A C 1
ATOM 2099 O O . SER A 1 267 ? 14.379 2.155 -16.689 1.00 98.00 267 SER A O 1
ATOM 2101 N N . GLY A 1 268 ? 12.414 3.140 -17.147 1.00 98.00 268 GLY A N 1
ATOM 2102 C CA . GLY A 1 268 ? 12.901 4.515 -17.014 1.00 98.00 268 GLY A CA 1
ATOM 2103 C C . GLY A 1 268 ? 13.364 4.830 -15.588 1.00 98.00 268 GLY A C 1
ATOM 2104 O O . GLY A 1 268 ? 14.435 5.407 -15.397 1.00 98.00 268 GLY A O 1
ATOM 2105 N N . CYS A 1 269 ? 12.618 4.374 -14.576 1.00 98.38 269 CYS A N 1
ATOM 2106 C CA . CYS A 1 269 ? 13.019 4.489 -13.171 1.00 98.38 269 CYS A CA 1
ATOM 2107 C C . CYS A 1 269 ? 14.311 3.710 -12.871 1.00 98.38 269 CYS A C 1
ATOM 2109 O O . CYS A 1 269 ? 15.186 4.237 -12.185 1.00 98.38 269 CYS A O 1
ATOM 2111 N N . VAL A 1 270 ? 14.464 2.492 -13.411 1.00 98.38 270 VAL A N 1
ATOM 2112 C CA . VAL A 1 270 ? 15.705 1.699 -13.298 1.00 98.38 270 VAL A CA 1
ATOM 2113 C C . VAL A 1 270 ? 16.884 2.435 -13.936 1.00 98.38 270 VAL A C 1
ATOM 2115 O O . VAL A 1 270 ? 17.936 2.558 -13.312 1.00 98.38 270 VAL A O 1
ATOM 2118 N N . MET A 1 271 ? 16.714 2.961 -15.152 1.00 98.19 271 MET A N 1
ATOM 2119 C CA . MET A 1 271 ? 17.767 3.700 -15.852 1.00 98.19 271 MET A CA 1
ATOM 2120 C C . MET A 1 271 ? 18.215 4.931 -15.058 1.00 98.19 271 MET A C 1
ATOM 2122 O O . MET A 1 271 ? 19.413 5.136 -14.855 1.00 98.19 271 MET A O 1
ATOM 2126 N N . ALA A 1 272 ? 17.258 5.715 -14.554 1.00 97.56 272 ALA A N 1
ATOM 2127 C CA . ALA A 1 272 ? 17.545 6.878 -13.725 1.00 97.56 272 ALA A CA 1
ATOM 2128 C C . ALA A 1 272 ? 18.276 6.496 -12.427 1.00 97.56 272 ALA A C 1
ATOM 2130 O O . ALA A 1 272 ? 19.249 7.155 -12.057 1.00 97.56 272 ALA A O 1
ATOM 2131 N N . GLU A 1 273 ? 17.864 5.409 -11.768 1.00 96.88 273 GLU A N 1
ATOM 2132 C CA . GLU A 1 273 ? 18.509 4.911 -10.550 1.00 96.88 273 GLU A CA 1
ATOM 2133 C C . GLU A 1 273 ? 19.970 4.513 -10.784 1.00 96.88 273 GLU A C 1
ATOM 2135 O O . GLU A 1 273 ? 20.833 4.852 -9.974 1.00 96.88 273 GLU A O 1
ATOM 2140 N N . LEU A 1 274 ? 20.282 3.860 -11.907 1.00 95.62 274 LEU A N 1
ATOM 2141 C CA . LEU A 1 274 ? 21.660 3.490 -12.249 1.00 95.62 274 LEU A CA 1
ATOM 2142 C C . LEU A 1 274 ? 22.567 4.706 -12.467 1.00 95.62 274 LEU A C 1
ATOM 2144 O O . LEU A 1 274 ? 23.755 4.665 -12.141 1.00 95.62 274 LEU A O 1
ATOM 2148 N N . MET A 1 275 ? 22.007 5.795 -12.992 1.00 94.25 275 MET A N 1
ATOM 2149 C CA . MET A 1 275 ? 22.732 7.040 -13.254 1.00 94.25 275 MET A CA 1
ATOM 2150 C C . MET A 1 275 ? 22.900 7.893 -11.989 1.00 94.25 275 MET A C 1
ATOM 2152 O O . MET A 1 275 ? 23.924 8.558 -11.819 1.00 94.25 275 MET A O 1
ATOM 2156 N N . LEU A 1 276 ? 21.917 7.868 -11.085 1.00 92.19 276 LEU A N 1
ATOM 2157 C CA . LEU A 1 276 ? 21.940 8.620 -9.827 1.00 92.19 276 LEU A CA 1
ATOM 2158 C C . LEU A 1 276 ? 22.693 7.885 -8.707 1.00 92.19 276 LEU A C 1
ATOM 2160 O O . LEU A 1 276 ? 23.323 8.534 -7.867 1.00 92.19 276 LEU A O 1
ATOM 2164 N N . GLY A 1 277 ? 22.657 6.550 -8.714 1.00 89.69 277 GLY A N 1
ATOM 2165 C CA . GLY A 1 277 ? 23.116 5.676 -7.629 1.00 89.69 277 GLY A CA 1
ATOM 2166 C C . GLY A 1 277 ? 22.083 5.476 -6.511 1.00 89.69 277 GLY A C 1
ATOM 2167 O O . GLY A 1 277 ? 22.397 4.856 -5.497 1.00 89.69 277 GLY A O 1
ATOM 2168 N N . GLN A 1 278 ? 20.872 6.012 -6.678 1.00 92.06 278 GLN A N 1
ATOM 2169 C CA . GLN A 1 278 ? 19.746 5.917 -5.746 1.00 92.06 278 GLN A CA 1
ATOM 2170 C C . GLN A 1 278 ? 18.413 6.030 -6.510 1.00 92.06 278 GLN A C 1
ATOM 2172 O O . GLN A 1 278 ? 18.414 6.604 -7.603 1.00 92.06 278 GLN A O 1
ATOM 2177 N N . PRO A 1 279 ? 17.289 5.517 -5.971 1.00 95.06 279 PRO A N 1
ATOM 2178 C CA . PRO A 1 279 ? 15.990 5.591 -6.638 1.00 95.06 279 PRO A CA 1
ATOM 2179 C C . PRO A 1 279 ? 15.587 7.033 -6.975 1.00 95.06 279 PRO A C 1
ATOM 2181 O O . PRO A 1 279 ? 15.739 7.925 -6.142 1.00 95.06 279 PRO A O 1
ATOM 2184 N N . LEU A 1 280 ? 15.048 7.252 -8.181 1.00 94.88 280 LEU A N 1
ATOM 2185 C CA . LEU A 1 280 ? 14.608 8.583 -8.628 1.00 94.88 280 LEU A CA 1
ATOM 2186 C C . LEU A 1 280 ? 13.364 9.073 -7.869 1.00 94.88 280 LEU A C 1
ATOM 2188 O O . LEU A 1 280 ? 13.263 10.257 -7.571 1.00 94.88 280 LEU A O 1
ATOM 2192 N N . PHE A 1 281 ? 12.435 8.164 -7.558 1.00 96.12 281 PHE A N 1
ATOM 2193 C CA . PHE A 1 281 ? 11.169 8.474 -6.889 1.00 96.12 281 PHE A CA 1
ATOM 2194 C C . PHE A 1 281 ? 11.014 7.629 -5.612 1.00 96.12 281 PHE A C 1
ATOM 2196 O O . PHE A 1 281 ? 10.344 6.591 -5.644 1.00 96.12 281 PHE A O 1
ATOM 2203 N N . PRO A 1 282 ? 11.670 8.002 -4.501 1.00 91.38 282 PRO A N 1
ATOM 2204 C CA . PRO A 1 282 ? 11.716 7.200 -3.281 1.00 91.38 282 PRO A CA 1
ATOM 2205 C C . PRO A 1 282 ? 10.491 7.422 -2.370 1.00 91.38 282 PRO A C 1
ATOM 2207 O O . PRO A 1 282 ? 10.650 7.742 -1.198 1.00 91.38 282 PRO A O 1
ATOM 2210 N N . GLY A 1 283 ? 9.267 7.233 -2.875 1.00 77.25 283 GLY A N 1
ATOM 2211 C CA . GLY A 1 283 ? 8.051 7.476 -2.091 1.00 77.25 283 GLY A CA 1
ATOM 2212 C C . GLY A 1 283 ? 7.830 6.470 -0.951 1.00 77.25 283 GLY A C 1
ATOM 2213 O O . GLY A 1 283 ? 8.001 5.260 -1.105 1.00 77.25 283 GLY A O 1
ATOM 2214 N N . GLU A 1 284 ? 7.374 6.918 0.210 1.00 73.12 284 GLU A N 1
ATOM 2215 C CA . GLU A 1 284 ? 7.112 6.057 1.374 1.00 73.12 284 GLU A CA 1
ATOM 2216 C C . GLU A 1 284 ? 5.709 5.437 1.384 1.00 73.12 284 GLU A C 1
ATOM 2218 O O . GLU A 1 284 ? 5.463 4.412 2.025 1.00 73.12 284 GLU A O 1
ATOM 2223 N N . SER A 1 285 ? 4.788 6.011 0.614 1.00 73.44 285 SER A N 1
ATOM 2224 C CA . SER A 1 285 ? 3.410 5.548 0.438 1.00 73.44 285 SER A CA 1
ATOM 2225 C C . SER A 1 285 ? 2.985 5.647 -1.031 1.00 73.44 285 SER A C 1
ATOM 2227 O O . SER A 1 285 ? 3.731 6.148 -1.866 1.00 73.44 285 SER A O 1
ATOM 2229 N N . GLY A 1 286 ? 1.787 5.158 -1.376 1.00 67.25 286 GLY A N 1
ATOM 2230 C CA . GLY A 1 286 ? 1.258 5.312 -2.739 1.00 67.25 286 GLY A CA 1
ATOM 2231 C C . GLY A 1 286 ? 1.077 6.782 -3.136 1.00 67.25 286 GLY A C 1
ATOM 2232 O O . GLY A 1 286 ? 1.428 7.160 -4.245 1.00 67.25 286 GLY A O 1
ATOM 2233 N N . ILE A 1 287 ? 0.599 7.617 -2.210 1.00 73.50 287 ILE A N 1
ATOM 2234 C CA . ILE A 1 287 ? 0.407 9.057 -2.437 1.00 73.50 287 ILE A CA 1
ATOM 2235 C C . ILE A 1 287 ? 1.756 9.772 -2.502 1.00 73.50 287 ILE A C 1
ATOM 2237 O O . ILE A 1 287 ? 1.982 10.585 -3.392 1.00 73.50 287 ILE A O 1
ATOM 2241 N N . ASP A 1 288 ? 2.670 9.438 -1.593 1.00 74.25 288 ASP A N 1
ATOM 2242 C CA . ASP A 1 288 ? 4.004 10.040 -1.567 1.00 74.25 288 ASP A CA 1
ATOM 2243 C C . ASP A 1 288 ? 4.812 9.698 -2.830 1.00 74.25 288 ASP A C 1
ATOM 2245 O O . ASP A 1 288 ? 5.494 10.548 -3.391 1.00 74.25 288 ASP A O 1
ATOM 2249 N N . GLN A 1 289 ? 4.627 8.494 -3.378 1.00 82.94 289 GLN A N 1
ATOM 2250 C CA . GLN A 1 289 ? 5.180 8.131 -4.682 1.00 82.94 289 GLN A CA 1
ATOM 2251 C C . GLN A 1 289 ? 4.728 9.095 -5.791 1.00 82.94 289 GLN A C 1
ATOM 2253 O O . GLN A 1 289 ? 5.542 9.492 -6.621 1.00 82.94 289 GLN A O 1
ATOM 2258 N N . LEU A 1 290 ? 3.453 9.504 -5.804 1.00 84.06 290 LEU A N 1
ATOM 2259 C CA . LEU A 1 290 ? 2.955 10.497 -6.759 1.00 84.06 290 LEU A CA 1
ATOM 2260 C C . LEU A 1 290 ? 3.551 11.886 -6.496 1.00 84.06 290 LEU A C 1
ATOM 2262 O O . LEU A 1 290 ? 3.864 12.603 -7.442 1.00 84.06 290 LEU A O 1
ATOM 2266 N N . VAL A 1 291 ? 3.743 12.261 -5.230 1.00 80.06 291 VAL A N 1
ATOM 2267 C CA . VAL A 1 291 ? 4.389 13.527 -4.856 1.00 80.06 291 VAL A CA 1
ATOM 2268 C C . VAL A 1 291 ? 5.833 13.579 -5.363 1.00 80.06 291 VAL A C 1
ATOM 2270 O O . VAL A 1 291 ? 6.219 14.581 -5.963 1.00 80.06 291 VAL A O 1
ATOM 2273 N N . GLU A 1 292 ? 6.612 12.509 -5.192 1.00 88.06 292 GLU A N 1
ATOM 2274 C CA . GLU A 1 292 ? 7.977 12.408 -5.729 1.00 88.06 292 GLU A CA 1
ATOM 2275 C C . GLU A 1 292 ? 8.010 12.539 -7.258 1.00 88.06 292 GLU A C 1
ATOM 2277 O O . GLU A 1 292 ? 8.858 13.245 -7.805 1.00 88.06 292 GLU A O 1
ATOM 2282 N N . ILE A 1 293 ? 7.038 11.945 -7.956 1.00 91.25 293 ILE A N 1
ATOM 2283 C CA . ILE A 1 293 ? 6.899 12.098 -9.411 1.00 91.25 293 ILE A CA 1
ATOM 2284 C C . ILE A 1 293 ? 6.600 13.559 -9.779 1.00 91.25 293 ILE A C 1
ATOM 2286 O O . ILE A 1 293 ? 7.265 14.121 -10.650 1.00 91.25 293 ILE A O 1
ATOM 2290 N N . ILE A 1 294 ? 5.654 14.204 -9.087 1.00 88.62 294 ILE A N 1
ATOM 2291 C CA . ILE A 1 294 ? 5.265 15.601 -9.333 1.00 88.62 294 ILE A CA 1
ATOM 2292 C C . ILE A 1 294 ? 6.426 16.571 -9.069 1.00 88.62 294 ILE A C 1
ATOM 2294 O O . ILE A 1 294 ? 6.568 17.556 -9.791 1.00 88.62 294 ILE A O 1
ATOM 2298 N N . LYS A 1 295 ? 7.292 16.311 -8.081 1.00 87.25 295 LYS A N 1
ATOM 2299 C CA . LYS A 1 295 ? 8.481 17.148 -7.817 1.00 87.25 295 LYS A CA 1
ATOM 2300 C C . LYS A 1 295 ? 9.426 17.227 -9.021 1.00 87.25 295 LYS A C 1
ATOM 2302 O O . LYS A 1 295 ? 10.099 18.242 -9.193 1.00 87.25 295 LYS A O 1
ATOM 2307 N N . VAL A 1 296 ? 9.472 16.179 -9.845 1.00 91.94 296 VAL A N 1
ATOM 2308 C CA . VAL A 1 296 ? 10.333 16.105 -11.032 1.00 91.94 296 VAL A CA 1
ATOM 2309 C C . VAL A 1 296 ? 9.568 16.484 -12.299 1.00 91.94 296 VAL A C 1
ATOM 2311 O O . VAL A 1 296 ? 9.967 17.413 -12.995 1.00 91.94 296 VAL A O 1
ATOM 2314 N N . LEU A 1 297 ? 8.451 15.815 -12.587 1.00 93.06 297 LEU A N 1
ATOM 2315 C CA . LEU A 1 297 ? 7.676 16.013 -13.819 1.00 93.06 297 LEU A CA 1
ATOM 2316 C C . LEU A 1 297 ? 6.732 17.220 -13.773 1.00 93.06 297 LEU A C 1
ATOM 2318 O O . LEU A 1 297 ? 6.150 17.588 -14.790 1.00 93.06 297 LEU A O 1
ATOM 2322 N N . GLY A 1 298 ? 6.565 17.845 -12.610 1.00 90.19 298 GLY A N 1
ATOM 2323 C CA . GLY A 1 298 ? 5.544 18.859 -12.392 1.00 90.19 298 GLY A CA 1
ATOM 2324 C C . GLY A 1 298 ? 4.148 18.254 -12.259 1.00 90.19 298 GLY A C 1
ATOM 2325 O O . GLY A 1 298 ? 3.943 17.037 -12.310 1.00 90.19 298 GLY A O 1
ATOM 2326 N N . THR A 1 299 ? 3.166 19.124 -12.055 1.00 88.06 299 THR A N 1
ATOM 2327 C CA . THR A 1 299 ? 1.768 18.722 -11.882 1.00 88.06 299 THR A CA 1
ATOM 2328 C C . THR A 1 299 ? 1.182 18.228 -13.204 1.00 88.06 299 THR A C 1
ATOM 2330 O O . THR A 1 299 ? 1.263 18.962 -14.193 1.00 88.06 299 THR A O 1
ATOM 2333 N N . PRO A 1 300 ? 0.567 17.028 -13.250 1.00 87.38 300 PRO A N 1
ATOM 2334 C CA . PRO A 1 300 ? -0.022 16.525 -14.481 1.00 87.38 300 PRO A CA 1
ATOM 2335 C C . PRO A 1 300 ? -1.172 17.431 -14.929 1.00 87.38 300 PRO A C 1
ATOM 2337 O O . PRO A 1 300 ? -2.007 17.868 -14.132 1.00 87.38 300 PRO A O 1
ATOM 2340 N N . SER A 1 301 ? -1.222 17.706 -16.228 1.00 88.38 301 SER A N 1
ATOM 2341 C CA . SER A 1 301 ? -2.336 18.414 -16.853 1.00 88.38 301 SER A CA 1
ATOM 2342 C C . SER A 1 301 ? -3.624 17.586 -16.789 1.00 88.38 301 SER A C 1
ATOM 2344 O O . SER A 1 301 ? -3.605 16.364 -16.639 1.00 88.38 301 SER A O 1
ATOM 2346 N N . ARG A 1 302 ? -4.775 18.243 -16.965 1.00 83.31 302 ARG A N 1
ATOM 2347 C CA . ARG A 1 302 ? -6.082 17.563 -16.987 1.00 83.31 302 ARG A CA 1
ATOM 2348 C C . ARG A 1 302 ? -6.162 16.477 -18.066 1.00 83.31 302 ARG A C 1
ATOM 2350 O O . ARG A 1 302 ? -6.801 15.452 -17.851 1.00 83.31 302 ARG A O 1
ATOM 2357 N N . GLU A 1 303 ? -5.516 16.698 -19.208 1.00 85.81 303 GLU A N 1
ATOM 2358 C CA . GLU A 1 303 ? -5.450 15.725 -20.301 1.00 85.81 303 GLU A CA 1
ATOM 2359 C C . GLU A 1 303 ? -4.600 14.510 -19.919 1.00 85.81 303 GLU A C 1
ATOM 2361 O O . GLU A 1 303 ? -5.038 13.381 -20.122 1.00 85.81 303 GLU A O 1
ATOM 2366 N N . GLN A 1 304 ? -3.449 14.727 -19.277 1.00 87.12 304 GLN A N 1
ATOM 2367 C CA . GLN A 1 304 ? -2.608 13.649 -18.744 1.00 87.12 304 GLN A CA 1
ATOM 2368 C C . GLN A 1 304 ? -3.322 12.845 -17.647 1.00 87.12 304 GLN A C 1
ATOM 2370 O O . GLN A 1 304 ? -3.246 11.622 -17.626 1.00 87.12 304 GLN A O 1
ATOM 2375 N N . ILE A 1 305 ? -4.064 13.498 -16.747 1.00 83.81 305 ILE A N 1
ATOM 2376 C CA . ILE A 1 305 ? -4.866 12.787 -15.736 1.00 83.81 305 ILE A CA 1
ATOM 2377 C C . ILE A 1 305 ? -5.939 11.936 -16.418 1.00 83.81 305 ILE A C 1
ATOM 2379 O O . ILE A 1 305 ? -6.120 10.779 -16.052 1.00 83.81 305 ILE A O 1
ATOM 2383 N N . LYS A 1 306 ? -6.612 12.475 -17.441 1.00 82.75 306 LYS A N 1
ATOM 2384 C CA . LYS A 1 306 ? -7.636 11.747 -18.197 1.00 82.75 306 LYS A CA 1
ATOM 2385 C C . LYS A 1 306 ? -7.075 10.489 -18.868 1.00 82.75 306 LYS A C 1
ATOM 2387 O O . LYS A 1 306 ? -7.751 9.468 -18.851 1.00 82.75 306 LYS A O 1
ATOM 2392 N N . THR A 1 307 ? -5.876 10.548 -19.452 1.00 82.62 307 THR A N 1
ATOM 2393 C CA . THR A 1 307 ? -5.249 9.378 -20.095 1.00 82.62 307 THR A CA 1
ATOM 2394 C C . THR A 1 307 ? -4.740 8.351 -19.084 1.00 82.62 307 THR A C 1
ATOM 2396 O O . THR A 1 307 ? -4.733 7.162 -19.386 1.00 82.62 307 THR A O 1
ATOM 2399 N N . MET A 1 308 ? -4.354 8.780 -17.878 1.00 81.25 308 MET A N 1
ATOM 2400 C CA . MET A 1 308 ? -3.972 7.878 -16.788 1.00 81.25 308 MET A CA 1
ATOM 2401 C C . MET A 1 308 ? -5.184 7.196 -16.145 1.00 81.25 308 MET A C 1
ATOM 2403 O O . MET A 1 308 ? -5.200 5.978 -15.999 1.00 81.25 308 MET A O 1
ATOM 2407 N N . ASN A 1 309 ? -6.197 7.969 -15.748 1.00 79.81 309 ASN A N 1
ATOM 2408 C CA . ASN A 1 309 ? -7.471 7.459 -15.252 1.00 79.81 309 ASN A CA 1
ATOM 2409 C C . ASN A 1 309 ? -8.593 8.506 -15.448 1.00 79.81 309 ASN A C 1
ATOM 2411 O O . ASN A 1 309 ? -8.645 9.498 -14.710 1.00 79.81 309 ASN A O 1
ATOM 2415 N N . PRO A 1 310 ? -9.549 8.272 -16.369 1.00 73.88 310 PRO A N 1
ATOM 2416 C CA . PRO A 1 310 ? -10.675 9.179 -16.607 1.00 73.88 310 PRO A CA 1
ATOM 2417 C C . PRO A 1 310 ? -11.540 9.455 -15.369 1.00 73.88 310 PRO A C 1
ATOM 2419 O O . PRO A 1 310 ? -12.142 10.521 -15.272 1.00 73.88 310 PRO A O 1
ATOM 2422 N N . ASN A 1 311 ? -11.573 8.538 -14.398 1.00 70.75 311 ASN A N 1
ATOM 2423 C CA . ASN A 1 311 ? -12.369 8.686 -13.177 1.00 70.75 311 ASN A CA 1
ATOM 2424 C C . ASN A 1 311 ? -11.752 9.669 -12.161 1.00 70.75 311 ASN A C 1
ATOM 2426 O O . ASN A 1 311 ? -12.372 9.954 -11.144 1.00 70.75 311 ASN A O 1
ATOM 2430 N N . TYR A 1 312 ? -10.546 10.192 -12.419 1.00 63.16 312 TYR A N 1
ATOM 2431 C CA . TYR A 1 312 ? -9.773 11.025 -11.485 1.00 63.16 312 TYR A CA 1
ATOM 2432 C C . TYR A 1 312 ? -9.653 12.506 -11.903 1.00 63.16 312 TYR A C 1
ATOM 2434 O O . TYR A 1 312 ? -8.858 13.256 -11.335 1.00 63.16 312 TYR A O 1
ATOM 2442 N N . MET A 1 313 ? -10.441 12.955 -12.888 1.00 58.06 313 MET A N 1
ATOM 2443 C CA . MET A 1 313 ? -10.304 14.278 -13.525 1.00 58.06 313 MET A CA 1
ATOM 2444 C C . MET A 1 313 ? -10.619 15.492 -12.630 1.00 58.06 313 MET A C 1
ATOM 2446 O O . MET A 1 313 ? -10.296 16.615 -13.019 1.00 58.06 313 MET A O 1
ATOM 2450 N N . GLU A 1 314 ? -11.262 15.303 -11.475 1.00 52.81 314 GLU A N 1
ATOM 2451 C CA . GLU A 1 314 ? -11.734 16.401 -10.613 1.00 52.81 314 GLU A CA 1
ATOM 2452 C C . GLU A 1 314 ? -10.776 16.748 -9.458 1.00 52.81 314 GLU A C 1
ATOM 2454 O O . GLU A 1 314 ? -10.970 17.749 -8.763 1.00 52.81 314 GLU A O 1
ATOM 2459 N N . HIS A 1 315 ? -9.692 15.984 -9.278 1.00 53.59 315 HIS A N 1
ATOM 2460 C CA . HIS A 1 315 ? -8.699 16.253 -8.239 1.00 53.59 315 HIS A CA 1
ATOM 2461 C C . HIS A 1 315 ? -7.821 17.466 -8.584 1.00 53.59 315 HIS A C 1
ATOM 2463 O O . HIS A 1 315 ? -7.114 17.490 -9.593 1.00 53.59 315 HIS A O 1
ATOM 2469 N N . LYS A 1 316 ? -7.827 18.480 -7.709 1.00 52.25 316 LYS A N 1
ATOM 2470 C CA . LYS A 1 316 ? -6.951 19.654 -7.823 1.00 52.25 316 LYS A CA 1
ATOM 2471 C C . LYS A 1 316 ? -5.626 19.399 -7.111 1.00 52.25 316 LYS A C 1
ATOM 2473 O O . LYS A 1 316 ? -5.568 19.375 -5.885 1.00 52.25 316 LYS A O 1
ATOM 2478 N N . PHE A 1 317 ? -4.558 19.260 -7.886 1.00 62.84 317 PHE A N 1
ATOM 2479 C CA . PHE A 1 317 ? -3.192 19.224 -7.371 1.00 62.84 317 PHE A CA 1
ATOM 2480 C C . PHE A 1 317 ? -2.615 20.647 -7.253 1.00 62.84 317 PHE A C 1
ATOM 2482 O O . PHE A 1 317 ? -2.923 21.496 -8.101 1.00 62.84 317 PHE A O 1
ATOM 2489 N N . PRO A 1 318 ? -1.754 20.923 -6.251 1.00 65.25 318 PRO A N 1
ATOM 2490 C CA . PRO A 1 318 ? -0.929 22.127 -6.241 1.00 65.25 318 PRO A CA 1
ATOM 2491 C C . PRO A 1 318 ? -0.180 22.251 -7.567 1.00 65.25 318 PRO A C 1
ATOM 2493 O O . PRO A 1 318 ? 0.304 21.249 -8.087 1.00 65.25 318 PRO A O 1
ATOM 2496 N N . GLN A 1 319 ? -0.100 23.455 -8.130 1.00 74.56 319 GLN A N 1
ATOM 2497 C CA . GLN A 1 319 ? 0.584 23.680 -9.404 1.00 74.56 319 GLN A CA 1
ATOM 2498 C C . GLN A 1 319 ? 2.095 23.780 -9.173 1.00 74.56 319 GLN A C 1
ATOM 2500 O O . GLN A 1 319 ? 2.594 24.779 -8.658 1.00 74.56 319 GLN A O 1
ATOM 2505 N N . ILE A 1 320 ? 2.815 22.730 -9.553 1.00 82.81 320 ILE A N 1
ATOM 2506 C CA . ILE A 1 320 ? 4.263 22.586 -9.446 1.00 82.81 320 ILE A CA 1
ATOM 2507 C C . ILE A 1 320 ? 4.818 22.554 -10.867 1.00 82.81 320 ILE A C 1
ATOM 2509 O O . ILE A 1 320 ? 4.363 21.784 -11.714 1.00 82.81 320 ILE A O 1
ATOM 2513 N N . LYS A 1 321 ? 5.794 23.422 -11.140 1.00 85.69 321 LYS A N 1
ATOM 2514 C CA . LYS A 1 321 ? 6.461 23.459 -12.444 1.00 85.69 321 LYS A CA 1
ATOM 2515 C C . LYS A 1 321 ? 7.406 22.260 -12.585 1.00 85.69 321 LYS A C 1
ATOM 2517 O O . LYS A 1 321 ? 8.066 21.922 -11.602 1.00 85.69 321 LYS A O 1
ATOM 2522 N N . PRO A 1 322 ? 7.521 21.667 -13.786 1.00 89.94 322 PRO A N 1
ATOM 2523 C CA . PRO A 1 322 ? 8.467 20.586 -14.037 1.00 89.94 322 PRO A CA 1
ATOM 2524 C C . PRO A 1 322 ? 9.898 21.027 -13.730 1.00 89.94 322 PRO A C 1
ATOM 2526 O O . PRO A 1 322 ? 10.327 22.119 -14.123 1.00 89.94 322 PRO A O 1
ATOM 2529 N N . HIS A 1 323 ? 10.647 20.167 -13.045 1.00 88.88 323 HIS A N 1
ATOM 2530 C CA . HIS A 1 323 ? 12.072 20.354 -12.843 1.00 88.88 323 HIS A CA 1
ATOM 2531 C C . HIS A 1 323 ? 12.821 19.837 -14.081 1.00 88.88 323 HIS A C 1
ATOM 2533 O O . HIS A 1 323 ? 12.671 18.668 -14.436 1.00 88.88 323 HIS A O 1
ATOM 2539 N N . PRO A 1 324 ? 13.637 20.658 -14.768 1.00 90.88 324 PRO A N 1
ATOM 2540 C CA . PRO A 1 324 ? 14.332 20.208 -15.972 1.00 90.88 324 PRO A CA 1
ATOM 2541 C C . PRO A 1 324 ? 15.224 18.993 -15.687 1.00 90.88 324 PRO A C 1
ATOM 2543 O O . PRO A 1 324 ? 16.089 19.069 -14.815 1.00 90.88 324 PRO A O 1
ATOM 2546 N N . PHE A 1 325 ? 15.083 17.906 -16.454 1.00 89.25 325 PHE A N 1
ATOM 2547 C CA . PHE A 1 325 ? 15.864 16.677 -16.240 1.00 89.25 325 PHE A CA 1
ATOM 2548 C C . PHE A 1 325 ? 17.386 16.903 -16.252 1.00 89.25 325 PHE A C 1
ATOM 2550 O O . PHE A 1 325 ? 18.111 16.266 -15.493 1.00 89.25 325 PHE A O 1
ATOM 2557 N N . VAL A 1 326 ? 17.878 17.872 -17.030 1.00 92.25 326 VAL A N 1
ATOM 2558 C CA . VAL A 1 326 ? 19.300 18.276 -17.047 1.00 92.25 326 VAL A CA 1
ATOM 2559 C C . VAL A 1 326 ? 19.809 18.717 -15.668 1.00 92.25 326 VAL A C 1
ATOM 2561 O O . VAL A 1 326 ? 20.992 18.574 -15.379 1.00 92.25 326 VAL A O 1
ATOM 2564 N N . LYS A 1 327 ? 18.924 19.227 -14.803 1.00 92.00 327 LYS A N 1
ATOM 2565 C CA . LYS A 1 327 ? 19.236 19.608 -13.417 1.00 92.00 327 LYS A CA 1
ATOM 2566 C C . LYS A 1 327 ? 19.009 18.478 -12.407 1.00 92.00 327 LYS A C 1
ATOM 2568 O O . LYS A 1 327 ? 19.540 18.557 -11.305 1.00 92.00 327 LYS A O 1
ATOM 2573 N N . VAL A 1 328 ? 18.247 17.444 -12.773 1.00 91.56 328 VAL A N 1
ATOM 2574 C CA . VAL A 1 328 ? 18.042 16.236 -11.952 1.00 91.56 328 VAL A CA 1
ATOM 2575 C C . VAL A 1 328 ? 19.306 15.377 -11.944 1.00 91.56 328 VAL A C 1
ATOM 2577 O O . VAL A 1 328 ? 19.714 14.863 -10.904 1.00 91.56 328 VAL A O 1
ATOM 2580 N N . PHE A 1 329 ? 19.935 15.221 -13.109 1.00 92.62 329 PHE A N 1
ATOM 2581 C CA . PHE A 1 329 ? 21.130 14.400 -13.271 1.00 92.62 329 PHE A CA 1
ATOM 2582 C C . PHE A 1 329 ? 22.422 15.207 -13.095 1.00 92.62 329 PHE A C 1
ATOM 2584 O O . PHE A 1 329 ? 22.447 16.435 -13.142 1.00 92.62 329 PHE A O 1
ATOM 2591 N N . ARG A 1 330 ? 23.541 14.501 -12.892 1.00 89.62 330 ARG A N 1
ATOM 2592 C CA . ARG A 1 330 ? 24.859 15.135 -12.728 1.00 89.62 330 ARG A CA 1
ATOM 2593 C C . ARG A 1 330 ? 25.265 15.864 -14.021 1.00 89.62 330 ARG A C 1
ATOM 2595 O O . ARG A 1 330 ? 24.987 15.334 -15.095 1.00 89.62 330 ARG A O 1
ATOM 2602 N N . PRO A 1 331 ? 26.038 16.966 -13.967 1.00 88.31 331 PRO A N 1
ATOM 2603 C CA . PRO A 1 331 ? 26.417 17.731 -15.164 1.00 88.31 331 PRO A CA 1
ATOM 2604 C C . PRO A 1 331 ? 27.154 16.944 -16.262 1.00 88.31 331 PRO A C 1
ATOM 2606 O O . PRO A 1 331 ? 27.129 17.339 -17.418 1.00 88.31 331 PRO A O 1
ATOM 2609 N N . ARG A 1 332 ? 27.819 15.832 -15.915 1.00 89.19 332 ARG A N 1
ATOM 2610 C CA . ARG A 1 332 ? 28.536 14.957 -16.868 1.00 89.19 332 ARG A CA 1
ATOM 2611 C C . ARG A 1 332 ? 27.656 13.872 -17.499 1.00 89.19 332 ARG A C 1
ATOM 2613 O O . ARG A 1 332 ? 28.171 12.964 -18.143 1.00 89.19 332 ARG A O 1
ATOM 2620 N N . THR A 1 333 ? 26.354 13.909 -17.249 1.00 94.38 333 THR A N 1
ATOM 2621 C CA . THR A 1 333 ? 25.420 12.916 -17.778 1.00 94.38 333 THR A CA 1
ATOM 2622 C C . THR A 1 333 ? 25.208 13.153 -19.277 1.00 94.38 333 THR A C 1
ATOM 2624 O O . THR A 1 333 ? 24.925 14.291 -19.648 1.00 94.38 333 THR A O 1
ATOM 2627 N N . PRO A 1 334 ? 25.323 12.123 -20.140 1.00 95.56 334 PRO A N 1
ATOM 2628 C CA . PRO A 1 334 ? 25.126 12.283 -21.577 1.00 95.56 334 PRO A CA 1
ATOM 2629 C C . PRO A 1 334 ? 23.717 12.796 -21.913 1.00 95.56 334 PRO A C 1
ATOM 2631 O O . PRO A 1 334 ? 22.743 12.291 -21.342 1.00 95.56 334 PRO A O 1
ATOM 2634 N N . PRO A 1 335 ? 23.580 13.757 -22.841 1.00 96.75 335 PRO A N 1
ATOM 2635 C CA . PRO A 1 335 ? 22.285 14.321 -23.208 1.00 96.75 335 PRO A CA 1
ATOM 2636 C C . PRO A 1 335 ? 21.336 13.275 -23.811 1.00 96.75 335 PRO A C 1
ATOM 2638 O O . PRO A 1 335 ? 20.143 13.305 -23.523 1.00 96.75 335 PRO A O 1
ATOM 2641 N N . GLU A 1 336 ? 21.849 12.290 -24.550 1.00 97.56 336 GLU A N 1
ATOM 2642 C CA . GLU A 1 336 ? 21.057 11.200 -25.136 1.00 97.56 336 GLU A CA 1
ATOM 2643 C C . GLU A 1 336 ? 20.456 10.284 -24.062 1.00 97.56 336 GLU A C 1
ATOM 2645 O O . GLU A 1 336 ? 19.395 9.698 -24.267 1.00 97.56 336 GLU A O 1
ATOM 2650 N N . ALA A 1 337 ? 21.121 10.155 -22.909 1.00 97.25 337 ALA A N 1
ATOM 2651 C CA . ALA A 1 337 ? 20.604 9.389 -21.778 1.00 97.25 337 ALA A CA 1
ATOM 2652 C C . ALA A 1 337 ? 19.425 10.116 -21.117 1.00 97.25 337 ALA A C 1
ATOM 2654 O O . ALA A 1 337 ? 18.425 9.497 -20.760 1.00 97.25 337 ALA A O 1
ATOM 2655 N N . ILE A 1 338 ? 19.544 11.440 -20.983 1.00 97.19 338 ILE A N 1
ATOM 2656 C CA . ILE A 1 338 ? 18.500 12.304 -20.429 1.00 97.19 338 ILE A CA 1
ATOM 2657 C C . ILE A 1 338 ? 17.276 12.323 -21.353 1.00 97.19 338 ILE A C 1
ATOM 2659 O O . ILE A 1 338 ? 16.154 12.196 -20.868 1.00 97.19 338 ILE A O 1
ATOM 2663 N N . ASP A 1 339 ? 17.498 12.430 -22.664 1.00 98.06 339 ASP A N 1
ATOM 2664 C CA . ASP A 1 339 ? 16.447 12.397 -23.689 1.00 98.06 339 ASP A CA 1
ATOM 2665 C C . ASP A 1 339 ? 15.723 11.041 -23.750 1.00 98.06 339 ASP A C 1
ATOM 2667 O O . ASP A 1 339 ? 14.504 10.990 -23.899 1.00 98.06 339 ASP A O 1
ATOM 2671 N N . LEU A 1 340 ? 16.439 9.925 -23.562 1.00 97.88 340 LEU A N 1
ATOM 2672 C CA . LEU A 1 340 ? 15.782 8.622 -23.448 1.00 97.88 340 LEU A CA 1
ATOM 2673 C C . LEU A 1 340 ? 14.894 8.561 -22.198 1.00 97.88 340 LEU A C 1
ATOM 2675 O O . LEU A 1 340 ? 13.741 8.149 -22.287 1.00 97.88 340 LEU A O 1
ATOM 2679 N N . ILE A 1 341 ? 15.401 8.993 -21.038 1.00 97.38 341 ILE A N 1
ATOM 2680 C CA . ILE A 1 341 ? 14.639 8.973 -19.780 1.00 97.38 341 ILE A CA 1
ATOM 2681 C C . ILE A 1 341 ? 13.380 9.835 -19.872 1.00 97.38 341 ILE A C 1
ATOM 2683 O O . ILE A 1 341 ? 12.324 9.384 -19.426 1.00 97.38 341 ILE A O 1
ATOM 2687 N N . SER A 1 342 ? 13.457 11.036 -20.452 1.00 96.75 342 SER A N 1
ATOM 2688 C CA . SER A 1 342 ? 12.281 11.903 -20.582 1.00 96.75 342 SER A CA 1
ATOM 2689 C C . SER A 1 342 ? 11.186 11.256 -21.429 1.00 96.75 342 SER A C 1
ATOM 2691 O O . SER A 1 342 ? 10.019 11.361 -21.074 1.00 96.75 342 SER A O 1
ATOM 2693 N N . LYS A 1 343 ? 11.552 10.506 -22.476 1.00 96.31 343 LYS A N 1
ATOM 2694 C CA . LYS A 1 343 ? 10.610 9.771 -23.336 1.00 96.31 343 LYS A CA 1
ATOM 2695 C C . LYS A 1 343 ? 10.078 8.465 -22.726 1.00 96.31 343 LYS A C 1
ATOM 2697 O O . LYS A 1 343 ? 9.115 7.897 -23.241 1.00 96.31 343 LYS A O 1
ATOM 2702 N N . LEU A 1 344 ? 10.698 7.958 -21.657 1.00 95.69 344 LEU A N 1
ATOM 2703 C CA . LEU A 1 344 ? 10.213 6.798 -20.893 1.00 95.69 344 LEU A CA 1
ATOM 2704 C C . LEU A 1 344 ? 9.322 7.223 -19.713 1.00 95.69 344 LEU A C 1
ATOM 2706 O O . LEU A 1 344 ? 8.350 6.536 -19.394 1.00 95.69 344 LEU A O 1
ATOM 2710 N N . LEU A 1 345 ? 9.642 8.350 -19.069 1.00 97.00 345 LEU A N 1
ATOM 2711 C CA . LEU A 1 345 ? 8.966 8.876 -17.880 1.00 97.00 345 LEU A CA 1
ATOM 2712 C C . LEU A 1 345 ? 7.916 9.938 -18.233 1.00 97.00 345 LEU A C 1
ATOM 2714 O O . LEU A 1 345 ? 7.969 11.070 -17.757 1.00 97.00 345 LEU A O 1
ATOM 2718 N N . GLU A 1 346 ? 6.933 9.542 -19.039 1.00 94.81 346 GLU A N 1
ATOM 2719 C CA . GLU A 1 346 ? 5.783 10.377 -19.402 1.00 94.81 346 GLU A CA 1
ATOM 2720 C C . GLU A 1 346 ? 4.531 10.016 -18.591 1.00 94.81 346 GLU A C 1
ATOM 2722 O O . GLU A 1 346 ? 4.243 8.834 -18.348 1.00 94.81 346 GLU A O 1
ATOM 2727 N N . TYR A 1 347 ? 3.750 11.034 -18.207 1.00 91.88 347 TYR A N 1
ATOM 2728 C CA . TYR A 1 347 ? 2.451 10.825 -17.553 1.00 91.88 347 TYR A CA 1
ATOM 2729 C C . TYR A 1 347 ? 1.474 10.117 -18.484 1.00 91.88 347 TYR A C 1
ATOM 2731 O O . TYR A 1 347 ? 0.861 9.136 -18.080 1.00 91.88 347 TYR A O 1
ATOM 2739 N N . THR A 1 348 ? 1.348 10.608 -19.723 1.00 90.62 348 THR A N 1
ATOM 2740 C CA . THR A 1 348 ? 0.480 10.001 -20.734 1.00 90.62 348 THR A CA 1
ATOM 2741 C C . THR A 1 348 ? 1.082 8.663 -21.156 1.00 90.62 348 THR A C 1
ATOM 2743 O O . THR A 1 348 ? 2.133 8.655 -21.798 1.00 90.62 348 THR A O 1
ATOM 2746 N N . PRO A 1 349 ? 0.443 7.524 -20.849 1.00 86.81 349 PRO A N 1
ATOM 2747 C CA . PRO A 1 349 ? 1.094 6.226 -21.028 1.00 86.81 349 PRO A CA 1
ATOM 2748 C C . PRO A 1 349 ? 1.359 5.884 -22.500 1.00 86.81 349 PRO A C 1
ATOM 2750 O O . PRO A 1 349 ? 2.394 5.304 -22.817 1.00 86.81 349 PRO A O 1
ATOM 2753 N N . SER A 1 350 ? 0.495 6.354 -23.404 1.00 83.94 350 SER A N 1
ATOM 2754 C CA . SER A 1 350 ? 0.661 6.231 -24.856 1.00 83.94 350 SER A CA 1
ATOM 2755 C C . SER A 1 350 ? 1.736 7.144 -25.455 1.00 83.94 350 SER A C 1
ATOM 2757 O O . SER A 1 350 ? 2.129 6.929 -26.598 1.00 83.94 350 SER A O 1
ATOM 2759 N N . ALA A 1 351 ? 2.217 8.146 -24.711 1.00 89.81 351 ALA A N 1
ATOM 2760 C CA . ALA A 1 351 ? 3.311 9.017 -25.143 1.00 89.81 351 ALA A CA 1
ATOM 2761 C C . ALA A 1 351 ? 4.694 8.406 -24.862 1.00 89.81 351 ALA A C 1
ATOM 2763 O O . ALA A 1 351 ? 5.693 8.881 -25.400 1.00 89.81 351 ALA A O 1
ATOM 2764 N N . ARG A 1 352 ? 4.762 7.354 -24.035 1.00 92.75 352 ARG A N 1
ATOM 2765 C CA . ARG A 1 352 ? 6.010 6.639 -23.758 1.00 92.75 352 ARG A CA 1
ATOM 2766 C C . ARG A 1 352 ? 6.460 5.876 -24.998 1.00 92.75 352 ARG A C 1
ATOM 2768 O O . ARG A 1 352 ? 5.637 5.262 -25.678 1.00 92.75 352 ARG A O 1
ATOM 2775 N N . LEU A 1 353 ? 7.769 5.837 -25.240 1.00 93.00 353 LEU A N 1
ATOM 2776 C CA . LEU A 1 353 ? 8.326 4.936 -26.253 1.00 93.00 353 LEU A CA 1
ATOM 2777 C C . LEU A 1 353 ? 7.952 3.488 -25.930 1.00 93.00 353 LEU A C 1
ATOM 2779 O O . LEU A 1 353 ? 8.065 3.042 -24.789 1.00 93.00 353 LEU A O 1
ATOM 2783 N N . THR A 1 354 ? 7.575 2.716 -26.942 1.00 91.69 354 THR A N 1
ATOM 2784 C CA . THR A 1 354 ? 7.544 1.258 -26.799 1.00 91.69 354 THR A CA 1
ATOM 2785 C C . THR A 1 354 ? 8.953 0.725 -26.545 1.00 91.69 354 THR A C 1
ATOM 2787 O O . THR A 1 354 ? 9.950 1.364 -26.885 1.00 91.69 354 THR A O 1
ATOM 2790 N N . ALA A 1 355 ? 9.057 -0.477 -25.975 1.00 92.81 355 ALA A N 1
ATOM 2791 C CA . ALA A 1 355 ? 10.354 -1.079 -25.681 1.00 92.81 355 ALA A CA 1
ATOM 2792 C C . ALA A 1 355 ? 11.245 -1.199 -26.939 1.00 92.81 355 ALA A C 1
ATOM 2794 O O . ALA A 1 355 ? 12.428 -0.869 -26.882 1.00 92.81 355 ALA A O 1
ATOM 2795 N N . VAL A 1 356 ? 10.664 -1.555 -28.094 1.00 93.19 356 VAL A N 1
ATOM 2796 C CA . VAL A 1 356 ? 11.385 -1.627 -29.380 1.00 93.19 356 VAL A CA 1
ATOM 2797 C C . VAL A 1 356 ? 11.813 -0.244 -29.882 1.00 93.19 356 VAL A C 1
ATOM 2799 O O . VAL A 1 356 ? 12.946 -0.076 -30.325 1.00 93.19 356 VAL A O 1
ATOM 2802 N N . GLU A 1 357 ? 10.959 0.778 -29.775 1.00 94.19 357 GLU A N 1
ATOM 2803 C CA . GLU A 1 357 ? 11.340 2.150 -30.153 1.00 94.19 357 GLU A CA 1
ATOM 2804 C C . GLU A 1 357 ? 12.466 2.692 -29.268 1.00 94.19 357 GLU A C 1
ATOM 2806 O O . GLU A 1 357 ? 13.391 3.337 -29.762 1.00 94.19 357 GLU A O 1
ATOM 2811 N N . ALA A 1 358 ? 12.429 2.389 -27.968 1.00 96.38 358 ALA A N 1
ATOM 2812 C CA . ALA A 1 358 ? 13.494 2.741 -27.042 1.00 96.38 358 ALA A CA 1
ATOM 2813 C C . ALA A 1 358 ? 14.819 2.060 -27.428 1.00 96.38 358 ALA A C 1
ATOM 2815 O O . ALA A 1 358 ? 15.862 2.709 -27.392 1.00 96.38 358 ALA A O 1
ATOM 2816 N N . MET A 1 359 ? 14.803 0.805 -27.895 1.00 97.44 359 MET A N 1
ATOM 2817 C CA . MET A 1 359 ? 16.006 0.140 -28.420 1.00 97.44 359 MET A CA 1
ATOM 2818 C C . MET A 1 359 ? 16.595 0.835 -29.651 1.00 97.44 359 MET A C 1
ATOM 2820 O O . MET A 1 359 ? 17.794 0.716 -29.884 1.00 97.44 359 MET A O 1
ATOM 2824 N N . CYS A 1 360 ? 15.797 1.563 -30.436 1.00 97.44 360 CYS A N 1
ATOM 2825 C CA . CYS A 1 360 ? 16.242 2.346 -31.595 1.00 97.44 360 CYS A CA 1
ATOM 2826 C C . CYS A 1 360 ? 16.812 3.730 -31.230 1.00 97.44 360 CYS A C 1
ATOM 2828 O O . CYS A 1 360 ? 17.292 4.451 -32.113 1.00 97.44 360 CYS A O 1
ATOM 2830 N N . HIS A 1 361 ? 16.784 4.108 -29.949 1.00 98.31 361 HIS A N 1
ATOM 2831 C CA . HIS A 1 361 ? 17.229 5.418 -29.487 1.00 98.31 361 HIS A CA 1
ATOM 2832 C C . HIS A 1 361 ? 18.733 5.653 -29.742 1.00 98.31 361 HIS A C 1
ATOM 2834 O O . HIS A 1 361 ? 19.523 4.712 -29.582 1.00 98.31 361 HIS A O 1
ATOM 2840 N N . PRO A 1 362 ? 19.164 6.893 -30.071 1.00 98.19 362 PRO A N 1
ATOM 2841 C CA . PRO A 1 362 ? 20.580 7.233 -30.266 1.00 98.19 362 PRO A CA 1
ATOM 2842 C C . PRO A 1 362 ? 21.494 6.897 -29.083 1.00 98.19 362 PRO A C 1
ATOM 2844 O O . PRO A 1 362 ? 22.673 6.609 -29.254 1.00 98.19 362 PRO A O 1
ATOM 2847 N N . PHE A 1 363 ? 20.938 6.840 -27.869 1.00 98.12 363 PHE A N 1
ATOM 2848 C CA . PHE A 1 363 ? 21.665 6.428 -26.663 1.00 98.12 363 PHE A CA 1
ATOM 2849 C C . PHE A 1 363 ? 22.402 5.080 -26.822 1.00 98.12 363 PHE A C 1
ATOM 2851 O O . PHE A 1 363 ? 23.463 4.888 -26.224 1.00 98.12 363 PHE A O 1
ATOM 2858 N N . PHE A 1 364 ? 21.876 4.173 -27.651 1.00 98.12 364 PHE A N 1
ATOM 2859 C CA . PHE A 1 364 ? 22.431 2.838 -27.887 1.00 98.12 364 PHE A CA 1
ATOM 2860 C C . PHE A 1 364 ? 23.340 2.736 -29.129 1.00 98.12 364 PHE A C 1
ATOM 2862 O O . PHE A 1 364 ? 23.756 1.632 -29.475 1.00 98.12 364 PHE A O 1
ATOM 2869 N N . ASP A 1 365 ? 23.664 3.840 -29.814 1.00 96.12 365 ASP A N 1
ATOM 2870 C CA . ASP A 1 365 ? 24.451 3.822 -31.066 1.00 96.12 365 ASP A CA 1
ATOM 2871 C C . ASP A 1 365 ? 25.845 3.234 -30.919 1.00 96.12 365 ASP A C 1
ATOM 2873 O O . ASP A 1 365 ? 26.274 2.473 -31.786 1.00 96.12 365 ASP A O 1
ATOM 2877 N N . ASP A 1 366 ? 26.491 3.482 -29.786 1.00 93.88 366 ASP A N 1
ATOM 2878 C CA . ASP A 1 366 ? 27.796 2.913 -29.459 1.00 93.88 366 ASP A CA 1
ATOM 2879 C C . ASP A 1 366 ? 27.767 1.379 -29.454 1.00 93.88 366 ASP A C 1
ATOM 2881 O O . ASP A 1 366 ? 28.749 0.744 -29.821 1.00 93.88 366 ASP A O 1
ATOM 2885 N N . LEU A 1 367 ? 26.641 0.764 -29.063 1.00 95.56 367 LEU A N 1
ATOM 2886 C CA . LEU A 1 367 ? 26.512 -0.698 -29.028 1.00 95.56 367 LEU A CA 1
ATOM 2887 C C . LEU A 1 367 ? 26.448 -1.307 -30.433 1.00 95.56 367 LEU A C 1
ATOM 2889 O O . LEU A 1 367 ? 26.723 -2.491 -30.590 1.00 95.56 367 LEU A O 1
ATOM 2893 N N . ARG A 1 368 ? 26.062 -0.513 -31.440 1.00 95.31 368 ARG A N 1
ATOM 2894 C CA . ARG A 1 368 ? 25.905 -0.943 -32.837 1.00 95.31 368 ARG A CA 1
ATOM 2895 C C . ARG A 1 368 ? 27.177 -0.761 -33.664 1.00 95.31 368 ARG A C 1
ATOM 2897 O O . ARG A 1 368 ? 27.152 -1.031 -34.862 1.00 95.31 368 ARG A O 1
ATOM 2904 N N . GLN A 1 369 ? 28.264 -0.281 -33.064 1.00 94.25 369 GLN A N 1
ATOM 2905 C CA . GLN A 1 369 ? 29.548 -0.183 -33.753 1.00 94.25 369 GLN A CA 1
ATOM 2906 C C . GLN A 1 369 ? 30.217 -1.568 -33.817 1.00 94.25 369 GLN A C 1
ATOM 2908 O O . GLN A 1 369 ? 30.189 -2.295 -32.822 1.00 94.25 369 GLN A O 1
ATOM 2913 N N . PRO A 1 370 ? 30.815 -1.955 -34.959 1.00 90.06 370 PRO A N 1
ATOM 2914 C CA . PRO A 1 370 ? 31.379 -3.296 -35.159 1.00 90.06 370 PRO A CA 1
ATOM 2915 C C . PRO A 1 370 ? 32.589 -3.592 -34.257 1.00 90.06 370 PRO A C 1
ATOM 2917 O O . PRO A 1 370 ? 32.903 -4.747 -33.982 1.00 90.06 370 PRO A O 1
ATOM 2920 N N . ASP A 1 371 ? 33.276 -2.553 -33.791 1.00 89.00 371 ASP A N 1
ATOM 2921 C CA . ASP A 1 371 ? 34.444 -2.608 -32.913 1.00 89.00 371 ASP A CA 1
ATOM 2922 C C . ASP A 1 371 ? 34.091 -2.447 -31.425 1.00 89.00 371 ASP A C 1
ATOM 2924 O O . ASP A 1 371 ? 34.986 -2.425 -30.578 1.00 89.00 371 ASP A O 1
ATOM 2928 N N . CYS A 1 372 ? 32.801 -2.369 -31.079 1.00 90.44 372 CYS A N 1
ATOM 2929 C CA . CYS A 1 372 ? 32.360 -2.208 -29.700 1.00 90.44 372 CYS A CA 1
ATOM 2930 C C . CYS A 1 372 ? 32.763 -3.419 -28.838 1.00 90.44 372 CYS A C 1
ATOM 2932 O O . CYS A 1 372 ? 32.440 -4.569 -29.146 1.00 90.44 372 CYS A O 1
ATOM 2934 N N . LYS A 1 373 ? 33.461 -3.155 -27.728 1.00 91.00 373 LYS A N 1
ATOM 2935 C CA . LYS A 1 373 ? 33.892 -4.155 -26.739 1.00 91.00 373 LYS A CA 1
ATOM 2936 C C . LYS A 1 373 ? 33.397 -3.778 -25.347 1.00 91.00 373 LYS A C 1
ATOM 2938 O O . LYS A 1 373 ? 33.163 -2.607 -25.040 1.00 91.00 373 LYS A O 1
ATOM 2943 N N . MET A 1 374 ? 33.306 -4.770 -24.467 1.00 89.31 374 MET A N 1
ATOM 2944 C CA . MET A 1 374 ? 33.093 -4.530 -23.041 1.00 89.31 374 MET A CA 1
ATOM 2945 C C . MET A 1 374 ? 34.283 -3.765 -22.442 1.00 89.31 374 MET A C 1
ATOM 2947 O O . MET A 1 374 ? 35.407 -3.871 -22.931 1.00 89.31 374 MET A O 1
ATOM 2951 N N . ALA A 1 375 ? 34.097 -3.077 -21.308 1.00 83.38 375 ALA A N 1
ATOM 2952 C CA . ALA A 1 375 ? 35.215 -2.403 -20.629 1.00 83.38 375 ALA A CA 1
ATOM 2953 C C . ALA A 1 375 ? 36.315 -3.352 -20.123 1.00 83.38 375 ALA A C 1
ATOM 2955 O O . ALA A 1 375 ? 37.410 -2.907 -19.796 1.00 83.38 375 ALA A O 1
ATOM 2956 N N . THR A 1 376 ? 36.040 -4.655 -20.066 1.00 84.69 376 THR A N 1
ATOM 2957 C CA . THR A 1 376 ? 37.026 -5.705 -19.778 1.00 84.69 376 THR A CA 1
ATOM 2958 C C . THR A 1 376 ? 37.893 -6.072 -20.990 1.00 84.69 376 THR A C 1
ATOM 2960 O O . THR A 1 376 ? 38.794 -6.894 -20.853 1.00 84.69 376 THR A O 1
ATOM 2963 N N . GLY A 1 377 ? 37.615 -5.512 -22.173 1.00 86.62 377 GLY A N 1
ATOM 2964 C CA . GLY A 1 377 ? 38.255 -5.857 -23.447 1.00 86.62 377 GLY A CA 1
ATOM 2965 C C . GLY A 1 377 ? 37.664 -7.088 -24.145 1.00 86.62 377 GLY A C 1
ATOM 2966 O O . GLY A 1 377 ? 38.082 -7.409 -25.253 1.00 86.62 377 GLY A O 1
ATOM 2967 N N . LYS A 1 378 ? 36.695 -7.773 -23.522 1.00 89.38 378 LYS A N 1
ATOM 2968 C CA . LYS A 1 378 ? 35.986 -8.917 -24.115 1.00 89.38 378 LYS A CA 1
ATOM 2969 C C . LYS A 1 378 ? 34.944 -8.478 -25.148 1.00 89.38 378 LYS A C 1
ATOM 2971 O O . LYS A 1 378 ? 34.490 -7.331 -25.140 1.00 89.38 378 LYS A O 1
ATOM 2976 N N . ASP A 1 379 ? 34.544 -9.420 -25.996 1.00 90.56 379 ASP A N 1
ATOM 2977 C CA . ASP A 1 379 ? 33.439 -9.244 -26.939 1.00 90.56 379 ASP A CA 1
ATOM 2978 C C . ASP A 1 379 ? 32.119 -8.954 -26.220 1.00 90.56 379 ASP A C 1
ATOM 2980 O O . ASP A 1 379 ? 31.890 -9.404 -25.095 1.00 90.56 379 ASP A O 1
ATOM 2984 N N . MET A 1 380 ? 31.252 -8.188 -26.881 1.00 92.31 380 MET A N 1
ATOM 2985 C CA . MET A 1 380 ? 29.898 -7.928 -26.397 1.00 92.31 380 MET A CA 1
ATOM 2986 C C . MET A 1 380 ? 29.063 -9.218 -26.424 1.00 92.31 380 MET A C 1
ATOM 2988 O O . MET A 1 380 ? 29.273 -10.063 -27.298 1.00 92.31 380 MET A O 1
ATOM 2992 N N . PRO A 1 381 ? 28.093 -9.388 -25.505 1.00 94.75 381 PRO A N 1
ATOM 2993 C CA . PRO A 1 381 ? 27.159 -10.506 -25.589 1.00 94.75 381 PRO A CA 1
ATOM 2994 C C . PRO A 1 381 ? 26.303 -10.410 -26.867 1.00 94.75 381 PRO A C 1
ATOM 2996 O O . PRO A 1 381 ? 26.247 -9.349 -27.488 1.00 94.75 381 PRO A O 1
ATOM 2999 N N . PRO A 1 382 ? 25.589 -11.477 -27.265 1.00 93.12 382 PRO A N 1
ATOM 3000 C CA . PRO A 1 382 ? 24.705 -11.432 -28.429 1.00 93.12 382 PRO A CA 1
ATOM 3001 C C . PRO A 1 382 ? 23.596 -10.377 -28.262 1.00 93.12 382 PRO A C 1
ATOM 3003 O O . PRO A 1 382 ? 22.644 -10.576 -27.508 1.00 93.12 382 PRO A O 1
ATOM 3006 N N . LEU A 1 383 ? 23.726 -9.240 -28.956 1.00 96.06 383 LEU A N 1
ATOM 3007 C CA . LEU A 1 383 ? 22.760 -8.132 -28.905 1.00 96.06 383 LEU A CA 1
ATOM 3008 C C . LEU A 1 383 ? 21.806 -8.112 -30.102 1.00 96.06 383 LEU A C 1
ATOM 3010 O O . LEU A 1 383 ? 20.647 -7.743 -29.929 1.00 96.06 383 LEU A O 1
ATOM 3014 N N . PHE A 1 384 ? 22.279 -8.529 -31.280 1.00 96.38 384 PHE A N 1
ATOM 3015 C CA . PHE A 1 384 ? 21.584 -8.361 -32.567 1.00 96.38 384 PHE A CA 1
ATOM 3016 C C . PHE A 1 384 ? 21.139 -9.682 -33.210 1.00 96.38 384 PHE A C 1
ATOM 3018 O O . PHE A 1 384 ? 20.730 -9.718 -34.367 1.00 96.38 384 PHE A O 1
ATOM 3025 N N . ASN A 1 385 ? 21.187 -10.778 -32.453 1.00 94.88 385 ASN A N 1
ATOM 3026 C CA . ASN A 1 385 ? 20.691 -12.096 -32.846 1.00 94.88 385 ASN A CA 1
ATOM 3027 C C . ASN A 1 385 ? 19.153 -12.168 -32.767 1.00 94.88 385 ASN A C 1
ATOM 3029 O O . ASN A 1 385 ? 18.614 -13.005 -32.041 1.00 94.88 385 ASN A O 1
ATOM 3033 N N . PHE A 1 386 ? 18.460 -11.254 -33.443 1.00 95.81 386 PHE A N 1
ATOM 3034 C CA . PHE A 1 386 ? 17.002 -11.174 -33.433 1.00 95.81 386 PHE A CA 1
ATOM 3035 C C . PHE A 1 386 ? 16.360 -12.379 -34.117 1.00 95.81 386 PHE A C 1
ATOM 3037 O O . PHE A 1 386 ? 16.864 -12.877 -35.126 1.00 95.81 386 PHE A O 1
ATOM 3044 N N . THR A 1 387 ? 15.228 -12.832 -33.584 1.00 93.81 387 THR A N 1
ATOM 3045 C CA . THR A 1 387 ? 14.394 -13.834 -34.254 1.00 93.81 387 THR A CA 1
ATOM 3046 C C . THR A 1 387 ? 13.399 -13.191 -35.223 1.00 93.81 387 THR A C 1
ATOM 3048 O O . THR A 1 387 ? 13.179 -11.975 -35.212 1.00 93.81 387 THR A O 1
ATOM 3051 N N . ARG A 1 388 ? 12.755 -14.016 -36.061 1.00 92.12 388 ARG A N 1
ATOM 3052 C CA . ARG A 1 388 ? 11.679 -13.554 -36.950 1.00 92.12 388 ARG A CA 1
ATOM 3053 C C . ARG A 1 388 ? 10.528 -12.940 -36.150 1.00 92.12 388 ARG A C 1
ATOM 3055 O O . ARG A 1 388 ? 9.969 -11.928 -36.560 1.00 92.12 388 ARG A O 1
ATOM 3062 N N . GLU A 1 389 ? 10.193 -13.516 -35.003 1.00 89.69 389 GLU A N 1
ATOM 3063 C CA . GLU A 1 389 ? 9.148 -13.020 -34.106 1.00 89.69 389 GLU A CA 1
ATOM 3064 C C . GLU A 1 389 ? 9.513 -11.640 -33.541 1.00 89.69 389 GLU A C 1
ATOM 3066 O O . GLU A 1 389 ? 8.681 -10.738 -33.568 1.00 89.69 389 GLU A O 1
ATOM 3071 N N . GLU A 1 390 ? 10.762 -11.432 -33.104 1.00 92.00 390 GLU A N 1
ATOM 3072 C CA . GLU A 1 390 ? 11.218 -10.134 -32.583 1.00 92.00 390 GLU A CA 1
ATOM 3073 C C . GLU A 1 390 ? 11.182 -9.026 -33.648 1.00 92.00 390 GLU A C 1
ATOM 3075 O O . GLU A 1 390 ? 10.696 -7.925 -33.385 1.00 92.00 390 GLU A O 1
ATOM 3080 N N . LEU A 1 391 ? 11.648 -9.311 -34.870 1.00 93.06 391 LEU A N 1
ATOM 3081 C CA . LEU A 1 391 ? 11.632 -8.334 -35.968 1.00 93.06 391 LEU A CA 1
ATOM 3082 C C . LEU A 1 391 ? 10.211 -8.051 -36.485 1.00 93.06 391 LEU A C 1
ATOM 3084 O O . LEU A 1 391 ? 9.934 -6.951 -36.964 1.00 93.06 391 LEU A O 1
ATOM 3088 N N . SER A 1 392 ? 9.284 -9.000 -36.320 1.00 89.12 392 SER A N 1
ATOM 3089 C CA . SER A 1 392 ? 7.869 -8.827 -36.682 1.00 89.12 392 SER A CA 1
ATOM 3090 C C . SER A 1 392 ? 7.127 -7.837 -35.779 1.00 89.12 392 SER A C 1
ATOM 3092 O O . SER A 1 392 ? 6.061 -7.356 -36.155 1.00 89.12 392 SER A O 1
ATOM 3094 N N . ILE A 1 393 ? 7.678 -7.491 -34.608 1.00 87.56 393 ILE A N 1
ATOM 3095 C CA . ILE A 1 393 ? 7.058 -6.541 -33.671 1.00 87.56 393 ILE A CA 1
ATOM 3096 C C . ILE A 1 393 ? 6.948 -5.144 -34.296 1.00 87.56 393 ILE A C 1
ATOM 3098 O O . ILE A 1 393 ? 5.905 -4.492 -34.197 1.00 87.56 393 ILE A O 1
ATOM 3102 N N . ARG A 1 394 ? 8.036 -4.681 -34.925 1.00 87.06 394 ARG A N 1
ATOM 3103 C CA . ARG A 1 394 ? 8.136 -3.389 -35.624 1.00 87.06 394 ARG A CA 1
ATOM 3104 C C . ARG A 1 394 ? 8.986 -3.531 -36.888 1.00 87.06 394 ARG A C 1
ATOM 3106 O O . ARG A 1 394 ? 10.157 -3.142 -36.883 1.00 87.06 394 ARG A O 1
ATOM 3113 N N . PRO A 1 395 ? 8.397 -4.054 -37.977 1.00 89.50 395 PRO A N 1
ATOM 3114 C CA . PRO A 1 395 ? 9.114 -4.273 -39.232 1.00 89.50 395 PRO A CA 1
ATOM 3115 C C . PRO A 1 395 ? 9.690 -2.977 -39.817 1.00 89.50 395 PRO A C 1
ATOM 3117 O O . PRO A 1 395 ? 10.754 -2.968 -40.425 1.00 89.50 395 PRO A O 1
ATOM 3120 N N . ASP A 1 396 ? 9.024 -1.851 -39.555 1.00 90.69 396 ASP A N 1
ATOM 3121 C CA . ASP A 1 396 ? 9.450 -0.512 -39.957 1.00 90.69 396 ASP A CA 1
ATOM 3122 C C . ASP A 1 396 ? 10.757 -0.044 -39.288 1.00 90.69 396 ASP A C 1
ATOM 3124 O O . ASP A 1 396 ? 11.392 0.890 -39.773 1.00 90.69 396 ASP A O 1
ATOM 3128 N N . LEU A 1 397 ? 11.182 -0.692 -38.198 1.00 93.00 397 LEU A N 1
ATOM 3129 C CA . LEU A 1 397 ? 12.393 -0.349 -37.448 1.00 93.00 397 LEU A CA 1
ATOM 3130 C C . LEU A 1 397 ? 13.557 -1.328 -37.677 1.00 93.00 397 LE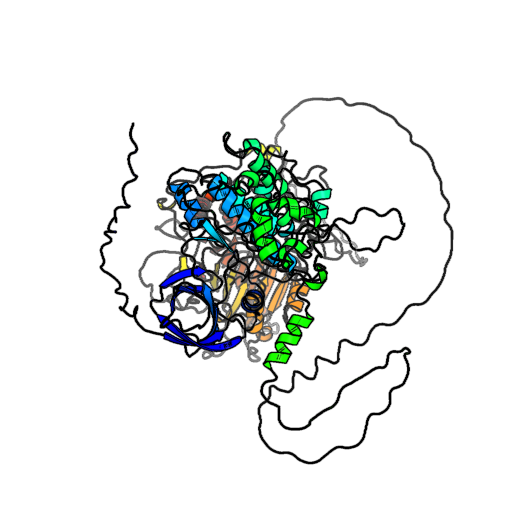U A C 1
ATOM 3132 O O . LEU A 1 397 ? 14.621 -1.141 -37.082 1.00 93.00 397 LEU A O 1
ATOM 3136 N N . ILE A 1 398 ? 13.407 -2.345 -38.537 1.00 94.44 398 ILE A N 1
ATOM 3137 C CA . ILE A 1 398 ? 14.403 -3.419 -38.727 1.00 94.44 398 ILE A CA 1
ATOM 3138 C C . ILE A 1 398 ? 15.795 -2.866 -39.051 1.00 94.44 398 ILE A C 1
ATOM 3140 O O . ILE A 1 398 ? 16.751 -3.195 -38.352 1.00 94.44 398 ILE A O 1
ATOM 3144 N N . HIS A 1 399 ? 15.910 -1.956 -40.022 1.00 93.50 399 HIS A N 1
ATOM 3145 C CA . HIS A 1 399 ? 17.199 -1.366 -40.421 1.00 93.50 399 HIS A CA 1
ATOM 3146 C C . HIS A 1 399 ? 17.858 -0.507 -39.331 1.00 93.50 399 HIS A C 1
ATOM 3148 O O . HIS A 1 399 ? 19.028 -0.145 -39.431 1.00 93.50 399 HIS A O 1
ATOM 3154 N N . ARG A 1 400 ? 17.113 -0.152 -38.279 1.00 95.00 400 ARG A N 1
ATOM 3155 C CA . ARG A 1 400 ? 17.643 0.555 -37.112 1.00 95.00 400 ARG A CA 1
ATOM 3156 C C . ARG A 1 400 ? 18.029 -0.396 -35.977 1.00 95.00 400 ARG A C 1
ATOM 3158 O O . ARG A 1 400 ? 18.913 -0.074 -35.178 1.00 95.00 400 ARG A O 1
ATOM 3165 N N . LEU A 1 401 ? 17.346 -1.532 -35.878 1.00 93.88 401 LEU A N 1
ATOM 3166 C CA . LEU A 1 401 ? 17.613 -2.580 -34.895 1.00 93.88 401 LEU A CA 1
ATOM 3167 C C . LEU A 1 401 ? 18.826 -3.423 -35.288 1.00 93.88 401 LEU A C 1
ATOM 3169 O O . LEU A 1 401 ? 19.663 -3.691 -34.429 1.00 93.88 401 LEU A O 1
ATOM 3173 N N . VAL A 1 402 ? 18.922 -3.799 -36.565 1.00 95.75 402 VAL A N 1
ATOM 3174 C CA . VAL A 1 402 ? 19.969 -4.656 -37.128 1.00 95.75 402 VAL A CA 1
ATOM 3175 C C . VAL A 1 402 ? 21.062 -3.786 -37.756 1.00 95.75 402 VAL A C 1
ATOM 3177 O O . VAL A 1 402 ? 20.803 -3.119 -38.756 1.00 95.75 402 VAL A O 1
ATOM 3180 N N . PRO A 1 403 ? 22.285 -3.762 -37.199 1.00 94.62 403 PRO A N 1
ATOM 3181 C CA . PRO A 1 403 ? 23.412 -3.092 -37.837 1.00 94.62 403 PRO A CA 1
ATOM 3182 C C . PRO A 1 403 ? 23.852 -3.830 -39.117 1.00 94.62 403 PRO A C 1
ATOM 3184 O O . PRO A 1 403 ? 23.803 -5.062 -39.134 1.00 94.62 403 PRO A O 1
ATOM 3187 N N . PRO A 1 404 ? 24.409 -3.133 -40.130 1.00 93.94 404 PRO A N 1
ATOM 3188 C CA . PRO A 1 404 ? 24.805 -3.754 -41.402 1.00 93.94 404 PRO A CA 1
ATOM 3189 C C . PRO A 1 404 ? 25.761 -4.948 -41.273 1.00 93.94 404 PRO A C 1
ATOM 3191 O O . PRO A 1 404 ? 25.682 -5.914 -42.024 1.00 93.94 404 PRO A O 1
ATOM 3194 N N . HIS A 1 405 ? 26.656 -4.923 -40.281 1.00 93.06 405 HIS A N 1
ATOM 3195 C CA . HIS A 1 405 ? 27.621 -6.002 -40.055 1.00 93.06 405 HIS A CA 1
ATOM 3196 C C . HIS A 1 405 ? 26.996 -7.292 -39.484 1.00 93.06 405 HIS A C 1
ATOM 3198 O O . HIS A 1 405 ? 27.657 -8.327 -39.474 1.00 93.06 405 HIS A O 1
ATOM 3204 N N . CYS A 1 406 ? 25.739 -7.253 -39.025 1.00 93.31 406 CYS A N 1
ATOM 3205 C CA . CYS A 1 406 ? 24.999 -8.415 -38.520 1.00 93.31 406 CYS A CA 1
ATOM 3206 C C . CYS A 1 406 ? 24.060 -9.037 -39.567 1.00 93.31 406 CYS A C 1
ATOM 3208 O O . CYS A 1 406 ? 23.528 -10.123 -39.338 1.00 93.31 406 CYS A O 1
ATOM 3210 N N . GLU A 1 407 ? 23.849 -8.383 -40.714 1.00 93.06 407 GLU A N 1
ATOM 3211 C CA . GLU A 1 407 ? 22.894 -8.834 -41.736 1.00 93.06 407 GLU A CA 1
ATOM 3212 C C . GLU A 1 407 ? 23.244 -10.223 -42.282 1.00 93.06 407 GLU A C 1
ATOM 3214 O O . GLU A 1 407 ? 22.373 -11.085 -42.389 1.00 93.06 407 GLU A O 1
ATOM 3219 N N . ALA A 1 408 ? 24.530 -10.478 -42.539 1.00 91.69 408 ALA A N 1
ATOM 3220 C CA . ALA A 1 408 ? 25.005 -11.771 -43.030 1.00 91.69 408 ALA A CA 1
ATOM 3221 C C . ALA A 1 408 ? 24.733 -12.919 -42.037 1.00 91.69 408 ALA A C 1
ATOM 3223 O O . ALA A 1 408 ? 24.398 -14.032 -42.446 1.00 91.69 408 ALA A O 1
ATOM 3224 N N . GLU A 1 409 ? 24.831 -12.656 -40.728 1.00 91.88 409 GLU A N 1
ATOM 3225 C CA . GLU A 1 409 ? 24.524 -13.650 -39.694 1.00 91.88 409 GLU A CA 1
ATOM 3226 C C . GLU A 1 409 ? 23.028 -13.989 -39.687 1.00 91.88 409 GLU A C 1
ATOM 3228 O O . GLU A 1 409 ? 22.664 -15.166 -39.650 1.00 91.88 409 GLU A O 1
ATOM 3233 N N . LEU A 1 410 ? 22.149 -12.987 -39.775 1.00 92.75 410 LEU A N 1
ATOM 3234 C CA . LEU A 1 410 ? 20.702 -13.211 -39.846 1.00 92.75 410 LEU A CA 1
ATOM 3235 C C . LEU A 1 410 ? 20.298 -13.931 -41.136 1.00 92.75 410 LEU A C 1
ATOM 3237 O O . LEU A 1 410 ? 19.514 -14.883 -41.086 1.00 92.75 410 LEU A O 1
ATOM 3241 N N . GLN A 1 411 ? 20.904 -13.563 -42.264 1.00 92.19 411 GLN A N 1
ATOM 3242 C CA . GLN A 1 411 ? 20.671 -14.228 -43.541 1.00 92.19 411 GLN A CA 1
ATOM 3243 C C . GLN A 1 411 ? 21.084 -15.706 -43.486 1.00 92.19 411 GLN A C 1
ATOM 3245 O O . GLN A 1 411 ? 20.345 -16.565 -43.966 1.00 92.19 411 GLN A O 1
ATOM 3250 N N . SER A 1 412 ? 22.197 -16.035 -42.814 1.00 92.31 412 SER A N 1
ATOM 3251 C CA . SER A 1 412 ? 22.627 -17.429 -42.596 1.00 92.31 412 SER A CA 1
ATOM 3252 C C . SER A 1 412 ? 21.628 -18.263 -41.778 1.00 92.31 412 SER A C 1
ATOM 3254 O O . SER A 1 412 ? 21.606 -19.488 -41.882 1.00 92.31 412 SER A O 1
ATOM 3256 N N . ARG A 1 413 ? 20.764 -17.602 -40.995 1.00 90.12 413 ARG A N 1
ATOM 3257 C CA . ARG A 1 413 ? 19.679 -18.214 -40.212 1.00 90.12 413 ARG A CA 1
ATOM 3258 C C . ARG A 1 413 ? 18.335 -18.211 -40.946 1.00 90.12 413 ARG A C 1
ATOM 3260 O O . ARG A 1 413 ? 17.324 -18.578 -40.352 1.00 90.12 413 ARG A O 1
ATOM 3267 N N . GLY A 1 414 ? 18.315 -17.802 -42.216 1.00 90.69 414 GLY A N 1
ATOM 3268 C CA . GLY A 1 414 ? 17.112 -17.744 -43.044 1.00 90.69 414 GLY A CA 1
ATOM 3269 C C . GLY A 1 414 ? 16.245 -16.502 -42.821 1.00 90.69 414 GLY A C 1
ATOM 3270 O O . GLY A 1 414 ? 15.070 -16.522 -43.176 1.00 90.69 414 GLY A O 1
ATOM 3271 N N . ILE A 1 415 ? 16.789 -15.434 -42.227 1.00 92.19 415 ILE A N 1
ATOM 3272 C CA . ILE A 1 415 ? 16.086 -14.161 -42.023 1.00 92.19 415 ILE A CA 1
ATOM 3273 C C . ILE A 1 415 ? 16.646 -13.131 -43.010 1.00 92.19 415 ILE A C 1
ATOM 3275 O O . ILE A 1 415 ? 17.724 -12.580 -42.793 1.00 92.19 415 ILE A O 1
ATOM 3279 N N . ASP A 1 416 ? 15.911 -12.867 -44.091 1.00 91.81 416 ASP A N 1
ATOM 3280 C CA . ASP A 1 416 ? 16.221 -11.789 -45.038 1.00 91.81 416 ASP A CA 1
ATOM 3281 C C . ASP A 1 416 ? 15.503 -10.504 -44.612 1.00 91.81 416 ASP A C 1
ATOM 3283 O O . ASP A 1 416 ? 14.274 -10.435 -44.629 1.00 91.81 416 ASP A O 1
ATOM 3287 N N . ILE A 1 417 ? 16.269 -9.489 -44.206 1.00 90.88 417 ILE A N 1
ATOM 3288 C CA . ILE A 1 417 ? 15.716 -8.215 -43.733 1.00 90.88 417 ILE A CA 1
ATOM 3289 C C . ILE A 1 417 ? 15.200 -7.313 -44.864 1.00 90.88 417 ILE A C 1
ATOM 3291 O O . ILE A 1 417 ? 14.345 -6.469 -44.610 1.00 90.88 417 ILE A O 1
ATOM 3295 N N . ASN A 1 418 ? 15.693 -7.478 -46.097 1.00 89.75 418 ASN A N 1
ATOM 3296 C CA . ASN A 1 418 ? 15.298 -6.644 -47.237 1.00 89.75 418 ASN A CA 1
ATOM 3297 C C . ASN A 1 418 ? 13.991 -7.137 -47.868 1.00 89.75 418 ASN A C 1
ATOM 3299 O O . ASN A 1 418 ? 13.254 -6.351 -48.460 1.00 89.75 418 ASN A O 1
ATOM 3303 N N . ASN A 1 419 ? 13.696 -8.430 -47.715 1.00 90.56 419 ASN A N 1
ATOM 3304 C CA . ASN A 1 419 ? 12.458 -9.065 -48.157 1.00 90.56 419 ASN A CA 1
ATOM 3305 C C . ASN A 1 419 ? 11.720 -9.728 -46.978 1.00 90.56 419 ASN A C 1
ATOM 3307 O O . ASN A 1 419 ? 11.302 -10.885 -47.043 1.00 90.56 419 ASN A O 1
ATOM 3311 N N . PHE A 1 420 ? 11.627 -9.005 -45.860 1.00 91.62 420 PHE A N 1
ATOM 3312 C CA . PHE A 1 420 ? 11.083 -9.534 -44.617 1.00 91.62 420 PHE A CA 1
ATOM 3313 C C . PHE A 1 420 ? 9.551 -9.576 -44.630 1.00 91.62 420 PHE A C 1
ATOM 3315 O O . PHE A 1 420 ? 8.890 -8.539 -44.687 1.00 91.62 420 PHE A O 1
ATOM 3322 N N . GLU A 1 421 ? 8.977 -10.771 -44.489 1.00 89.94 421 GLU A N 1
ATOM 3323 C CA . GLU A 1 421 ? 7.537 -10.954 -44.286 1.00 89.94 421 GLU A CA 1
ATOM 3324 C C . GLU A 1 421 ? 7.202 -11.051 -42.786 1.00 89.94 421 GLU A C 1
ATOM 3326 O O . GLU A 1 421 ? 7.529 -12.071 -42.150 1.00 89.94 421 GLU A O 1
ATOM 3331 N N . PRO A 1 422 ? 6.544 -10.028 -42.203 1.00 89.19 422 PRO A N 1
ATOM 3332 C CA . PRO A 1 422 ? 6.261 -9.991 -40.777 1.00 89.19 422 PRO A CA 1
ATOM 3333 C C . PRO A 1 422 ? 5.128 -10.938 -40.385 1.00 89.19 422 PRO A C 1
ATOM 3335 O O . PRO A 1 422 ? 4.127 -11.072 -41.087 1.00 89.19 422 PRO A O 1
ATOM 3338 N N . ILE A 1 423 ? 5.265 -11.547 -39.210 1.00 86.94 423 ILE A N 1
ATOM 3339 C CA . ILE A 1 423 ? 4.192 -12.306 -38.570 1.00 86.94 423 ILE A CA 1
ATOM 3340 C C . ILE A 1 423 ? 3.169 -11.300 -38.014 1.00 86.94 423 ILE A C 1
ATOM 3342 O O . ILE A 1 423 ? 3.562 -10.390 -37.276 1.00 86.94 423 ILE A O 1
ATOM 3346 N N . PRO A 1 424 ? 1.866 -11.428 -38.324 1.00 81.25 424 PRO A N 1
ATOM 3347 C CA . PRO A 1 424 ? 0.846 -10.573 -37.731 1.00 81.25 424 PRO A CA 1
ATOM 3348 C C . PRO A 1 424 ? 0.888 -10.622 -36.197 1.00 81.25 424 PRO A C 1
ATOM 3350 O O . PRO A 1 424 ? 0.931 -11.691 -35.592 1.00 81.25 424 PRO A O 1
ATOM 3353 N N . LEU A 1 425 ? 0.821 -9.459 -35.536 1.00 73.06 425 LEU A N 1
ATOM 3354 C CA . LEU A 1 425 ? 0.861 -9.372 -34.065 1.00 73.06 425 LEU A CA 1
ATOM 3355 C C . LEU A 1 425 ? -0.247 -10.195 -33.385 1.00 73.06 425 LEU A C 1
ATOM 3357 O O . LEU A 1 425 ? -0.052 -10.676 -32.272 1.00 73.06 425 LEU A O 1
ATOM 3361 N N . ALA A 1 426 ? -1.402 -10.353 -34.039 1.00 72.25 426 ALA A N 1
ATOM 3362 C CA . ALA A 1 426 ? -2.500 -11.179 -33.541 1.00 72.25 426 ALA A CA 1
ATOM 3363 C C . ALA A 1 426 ? -2.117 -12.665 -33.441 1.00 72.25 426 ALA A C 1
ATOM 3365 O O . ALA A 1 426 ? -2.528 -13.324 -32.489 1.00 72.25 426 ALA A O 1
ATOM 3366 N N . ASP A 1 427 ? -1.279 -13.149 -34.360 1.00 76.25 427 ASP A N 1
ATOM 3367 C CA . ASP A 1 427 ? -0.829 -14.544 -34.419 1.00 76.25 427 ASP A CA 1
ATOM 3368 C C . ASP A 1 427 ? 0.310 -14.820 -33.428 1.00 76.25 427 ASP A C 1
ATOM 3370 O O . ASP A 1 427 ? 0.506 -15.952 -32.995 1.00 76.25 427 ASP A O 1
ATOM 3374 N N . MET A 1 428 ? 1.049 -13.778 -33.027 1.00 72.62 428 MET A N 1
ATOM 3375 C CA . MET A 1 428 ? 2.074 -13.870 -31.978 1.00 72.62 428 MET A CA 1
ATOM 3376 C C . MET A 1 428 ? 1.487 -13.845 -30.560 1.00 72.62 428 MET A C 1
ATOM 3378 O O . MET A 1 428 ? 2.139 -14.283 -29.610 1.00 72.62 428 MET A O 1
ATOM 3382 N N . ARG A 1 429 ? 0.262 -13.330 -30.386 1.00 73.06 429 ARG A N 1
ATOM 3383 C CA . ARG A 1 429 ? -0.395 -13.283 -29.076 1.00 73.06 429 ARG A CA 1
ATOM 3384 C C . ARG A 1 429 ? -0.869 -14.659 -28.650 1.00 73.06 429 ARG A C 1
ATOM 3386 O O . ARG A 1 429 ? -1.536 -15.381 -29.383 1.00 73.06 429 ARG A O 1
ATOM 3393 N N . ILE A 1 430 ? -0.622 -14.972 -27.386 1.00 68.62 430 ILE A N 1
ATOM 3394 C CA . ILE A 1 430 ? -1.114 -16.202 -26.777 1.00 68.62 430 ILE A CA 1
ATOM 3395 C C . ILE A 1 430 ? -2.616 -16.034 -26.510 1.00 68.62 430 ILE A C 1
ATOM 3397 O O . ILE A 1 430 ? -3.019 -15.288 -25.617 1.00 68.62 430 ILE A O 1
ATOM 3401 N N . THR A 1 431 ? -3.458 -16.713 -27.292 1.00 57.06 431 THR A N 1
ATOM 3402 C CA . THR A 1 431 ? -4.918 -16.699 -27.114 1.00 57.06 431 THR A CA 1
ATOM 3403 C C . THR A 1 431 ? -5.360 -17.610 -25.965 1.00 57.06 431 THR A C 1
ATOM 3405 O O . THR A 1 431 ? -4.685 -18.580 -25.601 1.00 57.06 431 THR A O 1
ATOM 3408 N N . LEU A 1 432 ? -6.536 -17.326 -25.388 1.00 49.22 432 LEU A N 1
ATOM 3409 C CA . LEU A 1 432 ? -7.129 -18.159 -24.333 1.00 49.22 432 LEU A CA 1
ATOM 3410 C C . LEU A 1 432 ? -7.320 -19.618 -24.795 1.00 49.22 432 LEU A C 1
ATOM 3412 O O . LEU A 1 432 ? -7.189 -20.546 -23.996 1.00 49.22 432 LEU A O 1
ATOM 3416 N N . ASP A 1 433 ? -7.558 -19.822 -26.092 1.00 43.50 433 ASP A N 1
ATOM 3417 C CA . ASP A 1 433 ? -7.735 -21.138 -26.706 1.00 43.50 433 ASP A CA 1
ATOM 3418 C C . ASP A 1 433 ? -6.458 -21.986 -26.669 1.00 43.50 433 ASP A C 1
ATOM 3420 O O . ASP A 1 433 ? -6.535 -23.182 -26.389 1.00 43.50 433 ASP A O 1
ATOM 3424 N N . HIS A 1 434 ? -5.270 -21.391 -26.830 1.00 52.50 434 HIS A N 1
ATOM 3425 C CA . HIS A 1 434 ? -3.994 -22.097 -26.633 1.00 52.50 434 HIS A CA 1
ATOM 3426 C C . HIS A 1 434 ? -3.792 -22.544 -25.173 1.00 52.50 434 HIS A C 1
ATOM 3428 O O . HIS A 1 434 ? -3.314 -23.653 -24.906 1.00 52.50 434 HIS A O 1
ATOM 3434 N N . LEU A 1 435 ? -4.240 -21.740 -24.202 1.00 47.34 435 LEU A N 1
ATOM 3435 C CA . LEU A 1 435 ? -4.211 -22.102 -22.779 1.00 47.34 435 LEU A CA 1
ATOM 3436 C C . LEU A 1 435 ? -5.231 -23.200 -22.426 1.00 47.34 435 LEU A C 1
ATOM 3438 O O . LEU A 1 435 ? -4.981 -24.004 -21.524 1.00 47.34 435 LEU A O 1
ATOM 3442 N N . LEU A 1 436 ? -6.364 -23.271 -23.130 1.00 40.69 436 LEU A N 1
ATOM 3443 C CA . LEU A 1 436 ? -7.380 -24.315 -22.949 1.00 40.69 436 LEU A CA 1
ATOM 3444 C C . LEU A 1 436 ? -7.001 -25.626 -23.656 1.00 40.69 436 LEU A C 1
ATOM 3446 O O . LEU A 1 436 ? -7.192 -26.702 -23.087 1.00 40.69 436 LEU A O 1
ATOM 3450 N N . GLN A 1 437 ? -6.387 -25.559 -24.838 1.00 38.41 437 GLN A N 1
ATOM 3451 C CA . GLN A 1 437 ? -5.897 -26.733 -25.568 1.00 38.41 437 GLN A CA 1
ATOM 3452 C C . GLN A 1 437 ? -4.737 -27.430 -24.839 1.00 38.41 437 GLN A C 1
ATOM 3454 O O . GLN A 1 437 ? -4.708 -28.659 -24.795 1.00 38.41 437 GLN A O 1
ATOM 3459 N N . SER A 1 438 ? -3.854 -26.683 -24.159 1.00 38.38 438 SER A N 1
ATOM 3460 C CA . SER A 1 438 ? -2.784 -27.271 -23.327 1.00 38.38 438 SER A CA 1
ATOM 3461 C C . SER A 1 438 ? -3.289 -28.045 -22.092 1.00 38.38 438 SER A C 1
ATOM 3463 O O . SER A 1 438 ? -2.581 -28.899 -21.559 1.00 38.38 438 SER A O 1
ATOM 3465 N N . LYS A 1 439 ? -4.533 -27.804 -21.647 1.00 37.00 439 LYS A N 1
ATOM 3466 C CA . LYS A 1 439 ? -5.216 -28.621 -20.620 1.00 37.00 439 LYS A CA 1
ATOM 3467 C C . LYS A 1 439 ? -5.905 -29.858 -21.200 1.00 37.00 439 LYS A C 1
ATOM 3469 O O . LYS A 1 439 ? -6.088 -30.852 -20.499 1.00 37.00 439 LYS A O 1
ATOM 3474 N N . ALA A 1 440 ? -6.295 -29.812 -22.471 1.00 33.47 440 ALA A N 1
ATOM 3475 C CA . ALA A 1 440 ? -6.871 -30.959 -23.166 1.00 33.47 440 ALA A CA 1
ATOM 3476 C C . ALA A 1 440 ? -5.796 -31.976 -23.596 1.00 33.47 440 ALA A C 1
ATOM 3478 O O . ALA A 1 440 ? -6.090 -33.166 -23.698 1.00 33.47 440 ALA A O 1
ATOM 3479 N N . SER A 1 441 ? -4.547 -31.545 -23.801 1.00 30.98 441 SER A N 1
ATOM 3480 C CA . SER A 1 441 ? -3.426 -32.436 -24.128 1.00 30.98 441 SER A CA 1
ATOM 3481 C C . SER A 1 441 ? -2.836 -33.164 -22.912 1.00 30.98 441 SER A C 1
ATOM 3483 O O . SER A 1 441 ? -2.338 -34.274 -23.073 1.00 30.98 441 SER A O 1
ATOM 3485 N N . SER A 1 442 ? -2.975 -32.632 -21.691 1.00 33.97 442 SER A N 1
ATOM 3486 C CA . SER A 1 442 ? -2.544 -33.306 -20.450 1.00 33.97 442 SER A CA 1
ATOM 3487 C C . SER A 1 442 ? -3.557 -34.311 -19.881 1.00 33.97 442 SER A C 1
ATOM 3489 O O . SER A 1 442 ? -3.226 -35.062 -18.968 1.00 33.97 442 SER A O 1
ATOM 3491 N N . SER A 1 443 ? -4.770 -34.385 -20.444 1.00 31.02 443 SER A N 1
ATOM 3492 C CA . SER A 1 443 ? -5.802 -35.379 -20.089 1.00 31.02 443 SER A CA 1
ATOM 3493 C C . SER A 1 443 ? -5.977 -36.499 -21.128 1.00 31.02 443 SER A C 1
ATOM 3495 O O . SER A 1 443 ? -6.866 -37.336 -20.991 1.00 31.02 443 SER A O 1
ATOM 3497 N N . ARG A 1 444 ? -5.118 -36.564 -22.158 1.00 28.77 444 ARG A N 1
ATOM 3498 C CA . ARG A 1 444 ? -5.224 -37.523 -23.278 1.00 28.77 444 ARG A CA 1
ATOM 3499 C C . ARG A 1 444 ? -4.152 -38.624 -23.307 1.00 28.77 444 ARG A C 1
ATOM 3501 O O . ARG A 1 444 ? -3.860 -39.145 -24.380 1.00 28.77 444 ARG A O 1
ATOM 3508 N N . SER A 1 445 ? -3.607 -39.043 -22.161 1.00 28.30 445 SER A N 1
ATOM 3509 C CA . SER A 1 445 ? -2.729 -40.232 -22.091 1.00 28.30 445 SER A CA 1
ATOM 3510 C C . SER A 1 445 ? -3.399 -41.517 -21.576 1.00 28.30 445 SER A C 1
ATOM 3512 O O . SER A 1 445 ? -2.752 -42.556 -21.529 1.00 28.30 445 SER A O 1
ATOM 3514 N N . LEU A 1 446 ? -4.704 -41.514 -21.278 1.00 31.17 446 LEU A N 1
ATOM 3515 C CA . LEU A 1 446 ? -5.443 -42.716 -20.855 1.00 31.17 446 LEU A CA 1
ATOM 3516 C C . LEU A 1 446 ? -6.751 -42.881 -21.639 1.00 31.17 446 LEU A C 1
ATOM 3518 O O . LEU A 1 446 ? -7.831 -42.733 -21.087 1.00 31.17 446 LEU A O 1
ATOM 3522 N N . ALA A 1 447 ? -6.642 -43.146 -22.944 1.00 28.12 447 ALA A N 1
ATOM 3523 C CA . ALA A 1 447 ? -7.610 -43.926 -23.731 1.00 28.12 447 ALA A CA 1
ATOM 3524 C C . ALA A 1 447 ? -7.205 -43.911 -25.214 1.00 28.12 447 ALA A C 1
ATOM 3526 O O . ALA A 1 447 ? -7.730 -43.152 -26.026 1.00 28.12 447 ALA A O 1
ATOM 3527 N N . ARG A 1 448 ? -6.278 -44.791 -25.597 1.00 23.30 448 ARG A N 1
ATOM 3528 C CA . ARG A 1 448 ? -6.211 -45.293 -26.972 1.00 23.30 448 ARG A CA 1
ATOM 3529 C C . ARG A 1 448 ? -6.255 -46.811 -26.922 1.00 23.30 448 ARG A C 1
ATOM 3531 O O . ARG A 1 448 ? -5.237 -47.479 -26.812 1.00 23.30 448 ARG A O 1
ATOM 3538 N N . SER A 1 449 ? -7.460 -47.352 -27.029 1.00 24.22 449 SER A N 1
ATOM 3539 C CA . SER A 1 449 ? -7.648 -48.621 -27.713 1.00 24.22 449 SER A CA 1
ATOM 3540 C C . SER A 1 449 ? -8.983 -48.585 -28.445 1.00 24.22 449 SER A C 1
ATOM 3542 O O . SER A 1 449 ? -10.025 -48.375 -27.831 1.00 24.22 449 SER A O 1
ATOM 3544 N N . ARG A 1 450 ? -8.887 -48.872 -29.746 1.00 26.89 450 ARG A N 1
ATOM 3545 C CA . ARG A 1 450 ? -9.936 -49.208 -30.720 1.00 26.89 450 ARG A CA 1
ATOM 3546 C C . ARG A 1 450 ? -10.507 -48.065 -31.579 1.00 26.89 450 ARG A C 1
ATOM 3548 O O . ARG A 1 450 ? -10.993 -47.058 -31.085 1.00 26.89 450 ARG A O 1
ATOM 3555 N N . TYR A 1 451 ? -10.477 -48.364 -32.884 1.00 25.16 451 TYR A N 1
ATOM 3556 C CA . TYR A 1 451 ? -11.129 -47.738 -34.046 1.00 25.16 451 TYR A CA 1
ATOM 3557 C C . TYR A 1 451 ? -10.385 -46.633 -34.825 1.00 25.16 451 TYR A C 1
ATOM 3559 O O . TYR A 1 451 ? -10.606 -45.437 -34.698 1.00 25.16 451 TYR A O 1
ATOM 3567 N N . ILE A 1 452 ? -9.432 -47.120 -35.626 1.00 25.59 452 ILE A N 1
ATOM 3568 C CA . ILE A 1 452 ? -9.280 -47.003 -37.095 1.00 25.59 452 ILE A CA 1
ATOM 3569 C C . ILE A 1 452 ? -10.234 -46.040 -37.864 1.00 25.59 452 ILE A C 1
ATOM 3571 O O . ILE A 1 452 ? -11.442 -46.239 -37.886 1.00 25.59 452 ILE A O 1
ATOM 3575 N N . SER A 1 453 ? -9.594 -45.086 -38.569 1.00 24.66 453 SER A N 1
ATOM 3576 C CA . SER A 1 453 ? -9.857 -44.466 -39.897 1.00 24.66 453 SER A CA 1
ATOM 3577 C C . SER A 1 453 ? -11.192 -43.775 -40.259 1.00 24.66 453 SER A C 1
ATOM 3579 O O . SER A 1 453 ? -12.213 -44.441 -40.387 1.00 24.66 453 SER A O 1
ATOM 3581 N N . LEU A 1 454 ? -11.136 -42.484 -40.640 1.00 24.78 454 LEU A N 1
ATOM 3582 C CA . LEU A 1 454 ? -11.228 -41.933 -42.026 1.00 24.78 454 LEU A CA 1
ATOM 3583 C C . LEU A 1 454 ? -11.486 -40.395 -42.007 1.00 24.78 454 LEU A C 1
ATOM 3585 O O . LEU A 1 454 ? -11.944 -39.879 -40.987 1.00 24.78 454 LEU A O 1
ATOM 3589 N N . PRO A 1 455 ? -11.137 -39.640 -43.076 1.00 25.27 455 PRO A N 1
ATOM 3590 C CA . PRO A 1 455 ? -11.013 -38.178 -43.055 1.00 25.27 455 PRO A CA 1
ATOM 3591 C C . PRO A 1 455 ? -12.318 -37.436 -43.389 1.00 25.27 455 PRO A C 1
ATOM 3593 O O . PRO A 1 455 ? -13.101 -37.874 -44.227 1.00 25.27 455 PRO A O 1
ATOM 3596 N N . LEU A 1 456 ? -12.506 -36.263 -42.777 1.00 23.28 456 LEU A N 1
ATOM 3597 C CA . LEU A 1 456 ? -13.540 -35.293 -43.143 1.00 23.28 456 LEU A CA 1
ATOM 3598 C C . LEU A 1 456 ? -13.039 -34.413 -44.294 1.00 23.28 456 LEU A C 1
ATOM 3600 O O . LEU A 1 456 ? -12.122 -33.613 -44.112 1.00 23.28 456 LEU A O 1
ATOM 3604 N N . SER A 1 457 ? -13.673 -34.533 -45.457 1.00 24.23 457 SER A N 1
ATOM 3605 C CA . SER A 1 457 ? -13.685 -33.503 -46.489 1.00 24.23 457 SER A CA 1
ATOM 3606 C C . SER A 1 457 ? -15.066 -32.844 -46.532 1.00 24.23 457 SER A C 1
ATOM 3608 O O . SER A 1 457 ? -16.087 -33.522 -46.527 1.00 24.23 457 SER A O 1
ATOM 3610 N N . THR A 1 458 ? -15.039 -31.510 -46.578 1.00 24.36 458 THR A N 1
ATOM 3611 C CA . THR A 1 458 ? -16.009 -30.616 -47.232 1.00 24.36 458 THR A CA 1
ATOM 3612 C C . THR A 1 458 ? -17.472 -30.676 -46.768 1.00 24.36 458 THR A C 1
ATOM 3614 O O . THR A 1 458 ? -18.174 -31.643 -47.015 1.00 24.36 458 THR A O 1
ATOM 3617 N N . ILE A 1 459 ? -17.976 -29.563 -46.221 1.00 25.64 459 ILE A N 1
ATOM 3618 C CA . ILE A 1 459 ? -19.074 -28.769 -46.814 1.00 25.64 459 ILE A CA 1
ATOM 3619 C C . ILE A 1 459 ? -19.318 -27.523 -45.947 1.00 25.64 459 ILE A C 1
ATOM 3621 O O . ILE A 1 459 ? -19.579 -27.585 -44.748 1.00 25.64 459 ILE A O 1
ATOM 3625 N N . SER A 1 460 ? -19.188 -26.381 -46.614 1.00 21.88 460 SER A N 1
ATOM 3626 C CA . SER A 1 460 ? -19.660 -25.060 -46.215 1.00 21.88 460 SER A CA 1
ATOM 3627 C C . SER A 1 460 ? -21.171 -24.962 -46.443 1.00 21.88 460 SER A C 1
ATOM 3629 O O . SER A 1 460 ? -21.641 -25.528 -47.426 1.00 21.88 460 SER A O 1
ATOM 3631 N N . LEU A 1 461 ? -21.872 -24.193 -45.598 1.00 24.20 461 LEU A N 1
ATOM 3632 C CA . LEU A 1 461 ? -22.957 -23.243 -45.930 1.00 24.20 461 LEU A CA 1
ATOM 3633 C C . LEU A 1 461 ? -24.128 -23.240 -44.918 1.00 24.20 461 LEU A C 1
ATOM 3635 O O . LEU A 1 461 ? -24.904 -24.179 -44.803 1.00 24.20 461 LEU A O 1
ATOM 3639 N N . THR A 1 462 ? -24.268 -22.071 -44.284 1.00 23.52 462 THR A N 1
ATOM 3640 C CA . THR A 1 462 ? -25.495 -21.259 -44.132 1.00 23.52 462 THR A CA 1
ATOM 3641 C C . THR A 1 462 ? -26.710 -21.713 -43.308 1.00 23.52 462 THR A C 1
ATOM 3643 O O . THR A 1 462 ? -27.431 -22.634 -43.657 1.00 23.52 462 THR A O 1
ATOM 3646 N N . MET A 1 463 ? -27.043 -20.790 -42.394 1.00 22.08 463 MET A N 1
ATOM 3647 C CA . MET A 1 463 ? -28.365 -20.229 -42.066 1.00 22.08 463 MET A CA 1
ATOM 3648 C C . MET A 1 463 ? -29.335 -20.957 -41.115 1.00 22.08 463 MET A C 1
ATOM 3650 O O . MET A 1 463 ? -29.799 -22.062 -41.346 1.00 22.08 463 MET A O 1
ATOM 3654 N N . SER A 1 464 ? -29.787 -20.121 -40.170 1.00 24.09 464 SER A N 1
ATOM 3655 C CA . SER A 1 464 ? -31.149 -19.974 -39.638 1.00 24.09 464 SER A CA 1
ATOM 3656 C C . SER A 1 464 ? -31.492 -20.645 -38.311 1.00 24.09 464 SER A C 1
ATOM 3658 O O . SER A 1 464 ? -31.512 -21.859 -38.152 1.00 24.09 464 SER A O 1
ATOM 3660 N N . GLU A 1 465 ? -31.887 -19.774 -37.384 1.00 25.59 465 GLU A N 1
ATOM 3661 C CA . GLU A 1 465 ? -32.683 -20.059 -36.200 1.00 25.59 465 GLU A CA 1
ATOM 3662 C C . GLU A 1 465 ? -33.995 -20.798 -36.538 1.00 25.59 465 GLU A C 1
ATOM 3664 O O . GLU A 1 465 ? -34.597 -20.550 -37.585 1.00 25.59 465 GLU A O 1
ATOM 3669 N N . ARG A 1 466 ? -34.473 -21.564 -35.540 1.00 24.72 466 ARG A N 1
ATOM 3670 C CA . ARG A 1 466 ? -35.830 -22.118 -35.302 1.00 24.72 466 ARG A CA 1
ATOM 3671 C C . ARG A 1 466 ? -36.042 -23.615 -35.573 1.00 24.72 466 ARG A C 1
ATOM 3673 O O . ARG A 1 466 ? -36.473 -24.007 -36.646 1.00 24.72 466 ARG A O 1
ATOM 3680 N N . ALA A 1 467 ? -35.924 -24.395 -34.497 1.00 24.69 467 ALA A N 1
ATOM 3681 C CA . ALA A 1 467 ? -36.858 -25.455 -34.076 1.00 24.69 467 ALA A CA 1
ATOM 3682 C C . ALA A 1 467 ? -36.524 -25.777 -32.598 1.00 24.69 467 ALA A C 1
ATOM 3684 O O . ALA A 1 467 ? -35.376 -26.083 -32.294 1.00 24.69 467 ALA A O 1
ATOM 3685 N N . LEU A 1 468 ? -37.351 -25.371 -31.619 1.00 24.09 468 LEU A N 1
ATOM 3686 C CA . LEU A 1 468 ? -38.325 -26.230 -30.905 1.00 24.09 468 LEU A CA 1
ATOM 3687 C C . LEU A 1 468 ? -37.673 -27.546 -30.420 1.00 24.09 468 LEU A C 1
ATOM 3689 O O . LEU A 1 468 ? -37.242 -28.343 -31.234 1.00 24.09 468 LEU A O 1
ATOM 3693 N N . GLY A 1 469 ? -37.498 -27.840 -29.129 1.00 23.77 469 GLY A N 1
ATOM 3694 C CA . GLY A 1 469 ? -38.347 -27.506 -27.991 1.00 23.77 469 GLY A CA 1
ATOM 3695 C C . GLY A 1 469 ? -39.467 -28.534 -27.837 1.00 23.77 469 GLY A C 1
ATOM 3696 O O . GLY A 1 469 ? -40.600 -28.166 -28.077 1.00 23.77 469 GLY A O 1
ATOM 3697 N N . GLU A 1 470 ? -39.127 -29.776 -27.473 1.00 24.33 470 GLU A N 1
ATOM 3698 C CA . GLU A 1 470 ? -39.977 -30.886 -26.978 1.00 24.33 470 GLU A CA 1
ATOM 3699 C C . GLU A 1 470 ? -39.001 -32.061 -26.695 1.00 24.33 470 GLU A C 1
ATOM 3701 O O . GLU A 1 470 ? -38.048 -32.236 -27.443 1.00 24.33 470 GLU A O 1
ATOM 3706 N N . ALA A 1 471 ? -39.037 -32.880 -25.644 1.00 23.62 471 ALA A N 1
ATOM 3707 C CA . ALA A 1 471 ? -40.009 -33.159 -24.603 1.00 23.62 471 ALA A CA 1
ATOM 3708 C C . ALA A 1 471 ? -39.274 -33.689 -23.344 1.00 23.62 471 ALA A C 1
ATOM 3710 O O . ALA A 1 471 ? -38.203 -34.291 -23.432 1.00 23.62 471 ALA A O 1
ATOM 3711 N N . ILE A 1 472 ? -39.871 -33.476 -22.169 1.00 24.50 472 ILE A N 1
ATOM 3712 C CA . ILE A 1 472 ? -39.521 -34.141 -20.904 1.00 24.50 472 ILE A CA 1
ATOM 3713 C C . ILE A 1 472 ? -40.534 -35.280 -20.688 1.00 24.50 472 ILE A C 1
ATOM 3715 O O . ILE A 1 472 ? -41.704 -35.125 -21.026 1.00 24.50 472 ILE A O 1
ATOM 3719 N N . VAL A 1 473 ? -40.074 -36.334 -20.003 1.00 24.98 473 VAL A N 1
ATOM 3720 C CA . VAL A 1 473 ? -40.814 -37.330 -19.195 1.00 24.98 473 VAL A CA 1
ATOM 3721 C C . VAL A 1 473 ? -41.006 -38.706 -19.851 1.00 24.98 473 VAL A C 1
ATOM 3723 O O . VAL A 1 473 ? -41.933 -38.922 -20.620 1.00 24.98 473 VAL A O 1
ATOM 3726 N N . SER A 1 474 ? -40.220 -39.694 -19.404 1.00 23.88 474 SER A N 1
ATOM 3727 C CA . SER A 1 474 ? -40.793 -40.950 -18.886 1.00 23.88 474 SER A CA 1
ATOM 3728 C C . SER A 1 474 ? -39.824 -41.709 -17.954 1.00 23.88 474 SER A C 1
ATOM 3730 O O . SER A 1 474 ? -38.692 -42.016 -18.303 1.00 23.88 474 SER A O 1
ATOM 3732 N N . HIS A 1 475 ? -40.337 -41.948 -16.742 1.00 24.58 475 HIS A N 1
ATOM 3733 C CA . HIS A 1 475 ? -40.155 -43.082 -15.822 1.00 24.58 475 HIS A CA 1
ATOM 3734 C C . HIS A 1 475 ? -38.791 -43.479 -15.190 1.00 24.58 475 HIS A C 1
ATOM 3736 O O . HIS A 1 475 ? -37.925 -44.111 -15.780 1.00 24.58 475 HIS A O 1
ATOM 3742 N N . GLN A 1 476 ? -38.726 -43.179 -13.883 1.00 22.61 476 GLN A N 1
ATOM 3743 C CA . GLN A 1 476 ? -38.136 -43.905 -12.730 1.00 22.61 476 GLN A CA 1
ATOM 3744 C C . GLN A 1 476 ? -38.833 -45.276 -12.449 1.00 22.61 476 GLN A C 1
ATOM 3746 O O . GLN A 1 476 ? -39.878 -45.498 -13.064 1.00 22.61 476 GLN A O 1
ATOM 3751 N N . PRO A 1 477 ? -38.503 -46.066 -11.382 1.00 41.44 477 PRO A N 1
ATOM 3752 C CA . PRO A 1 477 ? -37.232 -46.342 -10.651 1.00 41.44 477 PRO A CA 1
ATOM 3753 C C . PRO A 1 477 ? -37.061 -47.835 -10.193 1.00 41.44 477 PRO A C 1
ATOM 3755 O O . PRO A 1 477 ? -37.976 -48.624 -10.383 1.00 41.44 477 PRO A O 1
ATOM 3758 N N . LEU A 1 478 ? -35.922 -48.190 -9.552 1.00 23.55 478 LEU A N 1
ATOM 3759 C CA . LEU A 1 478 ? -35.648 -49.251 -8.519 1.00 23.55 478 LEU A CA 1
ATOM 3760 C C . LEU A 1 478 ? -34.141 -49.631 -8.592 1.00 23.55 478 LEU A C 1
ATOM 3762 O O . LEU A 1 478 ? -33.629 -49.752 -9.697 1.00 23.55 478 LEU A O 1
ATOM 3766 N N . GLU A 1 479 ? -33.316 -49.878 -7.565 1.00 24.44 479 GLU A N 1
ATOM 3767 C CA . GLU A 1 479 ? -33.295 -49.724 -6.097 1.00 24.44 479 GLU A CA 1
ATOM 3768 C C . GLU A 1 479 ? -31.788 -49.832 -5.686 1.00 24.44 479 GLU A C 1
ATOM 3770 O O . GLU A 1 479 ? -31.087 -50.715 -6.169 1.00 24.44 479 GLU A O 1
ATOM 3775 N N . LEU A 1 480 ? -31.161 -48.781 -5.135 1.00 25.39 480 LEU A N 1
ATOM 3776 C CA . LEU A 1 480 ? -30.561 -48.664 -3.781 1.00 25.39 480 LEU A CA 1
ATOM 3777 C C . LEU A 1 480 ? -29.644 -49.807 -3.265 1.00 25.39 480 LEU A C 1
ATOM 3779 O O . LEU A 1 480 ? -30.138 -50.865 -2.903 1.00 25.39 480 LEU A O 1
ATOM 3783 N N . ALA A 1 481 ? -28.343 -49.516 -3.044 1.00 24.52 481 ALA A N 1
ATOM 3784 C CA . ALA A 1 481 ? -27.736 -49.464 -1.692 1.00 24.52 481 ALA A CA 1
ATOM 3785 C C . ALA A 1 481 ? -26.201 -49.205 -1.655 1.00 24.52 481 ALA A C 1
ATOM 3787 O O . ALA A 1 481 ? -25.413 -49.904 -2.286 1.00 24.52 481 ALA A O 1
ATOM 3788 N N . SER A 1 482 ? -25.819 -48.283 -0.753 1.00 25.69 482 SER A N 1
ATOM 3789 C CA . SER A 1 482 ? -24.627 -48.263 0.132 1.00 25.69 482 SER A CA 1
ATOM 3790 C C . SER A 1 482 ? -23.566 -47.148 -0.045 1.00 25.69 482 SER A C 1
ATOM 3792 O O . SER A 1 482 ? -22.934 -47.016 -1.086 1.00 25.69 482 SER A O 1
ATOM 3794 N N . LEU A 1 483 ? -23.361 -46.416 1.075 1.00 28.38 483 LEU A N 1
ATOM 3795 C CA . LEU A 1 483 ? -22.315 -45.427 1.442 1.00 28.38 483 LEU A CA 1
ATOM 3796 C C . LEU A 1 483 ? -22.476 -44.005 0.836 1.00 28.38 483 LEU A C 1
ATOM 3798 O O . LEU A 1 483 ? -22.353 -43.825 -0.363 1.00 28.38 483 LEU A O 1
ATOM 3802 N N . GLY A 1 484 ? -22.726 -42.889 1.539 1.00 26.12 484 GLY A N 1
ATOM 3803 C CA . GLY A 1 484 ? -22.795 -42.572 2.970 1.00 26.12 484 GLY A CA 1
ATOM 3804 C C . GLY A 1 484 ? -21.806 -41.460 3.385 1.00 26.12 484 GLY A C 1
ATOM 3805 O O . GLY A 1 484 ? -20.794 -41.800 3.977 1.00 26.12 484 GLY A O 1
ATOM 3806 N N . SER A 1 485 ? -22.064 -40.166 3.079 1.00 32.12 485 SER A N 1
ATOM 3807 C CA . SER A 1 485 ? -21.616 -38.963 3.849 1.00 32.12 485 SER A CA 1
ATOM 3808 C C . SER A 1 485 ? -21.992 -37.619 3.146 1.00 32.12 485 SER A C 1
ATOM 3810 O O . SER A 1 485 ? -21.968 -37.555 1.913 1.00 32.12 485 SER A O 1
ATOM 3812 N N . PRO A 1 486 ? -22.383 -36.537 3.866 1.00 34.28 486 PRO A N 1
ATOM 3813 C CA . PRO A 1 486 ? -23.311 -35.507 3.380 1.00 34.28 486 PRO A CA 1
ATOM 3814 C C . PRO A 1 486 ? -22.652 -34.172 2.965 1.00 34.28 486 PRO A C 1
ATOM 3816 O O . PRO A 1 486 ? -22.863 -33.147 3.605 1.00 34.28 486 PRO A O 1
ATOM 3819 N N . PHE A 1 487 ? -21.913 -34.139 1.849 1.00 31.23 487 PHE A N 1
ATOM 3820 C CA . PHE A 1 487 ? -21.424 -32.866 1.263 1.00 31.23 487 PHE A CA 1
ATOM 3821 C C . PHE A 1 487 ? -21.727 -32.680 -0.236 1.00 31.23 487 PHE A C 1
ATOM 3823 O O . PHE A 1 487 ? -21.381 -31.666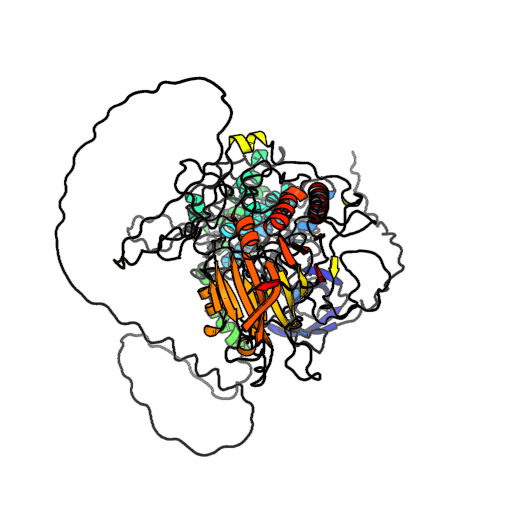 -0.838 1.00 31.23 487 PHE A O 1
ATOM 3830 N N . ALA A 1 488 ? -22.458 -33.617 -0.846 1.00 34.59 488 ALA A N 1
ATOM 3831 C CA . ALA A 1 488 ? -22.833 -33.563 -2.263 1.00 34.59 488 ALA A CA 1
ATOM 3832 C C . ALA A 1 488 ? -24.219 -32.937 -2.533 1.00 34.59 488 ALA A C 1
ATOM 3834 O O . ALA A 1 488 ? -24.690 -32.958 -3.668 1.00 34.59 488 ALA A O 1
ATOM 3835 N N . ARG A 1 489 ? -24.887 -32.356 -1.522 1.00 31.38 489 ARG A N 1
ATOM 3836 C CA . ARG A 1 489 ? -26.242 -31.782 -1.669 1.00 31.38 489 ARG A CA 1
ATOM 3837 C C . ARG A 1 489 ? -26.313 -30.268 -1.895 1.00 31.38 489 ARG A C 1
ATOM 3839 O O . ARG A 1 489 ? -27.392 -29.782 -2.209 1.00 31.38 489 ARG A O 1
ATOM 3846 N N . GLN A 1 490 ? -25.207 -29.521 -1.825 1.00 34.53 490 GLN A N 1
ATOM 3847 C CA . GLN A 1 490 ? -25.260 -28.049 -1.922 1.00 34.53 490 GLN A CA 1
ATOM 3848 C C . GLN A 1 490 ? -24.752 -27.456 -3.250 1.00 34.53 490 GLN A C 1
ATOM 3850 O O . GLN A 1 490 ? -24.933 -26.269 -3.500 1.00 34.53 490 GLN A O 1
ATOM 3855 N N . ARG A 1 491 ? -24.188 -28.263 -4.162 1.00 32.16 491 ARG A N 1
ATOM 3856 C CA . ARG A 1 491 ? -23.670 -27.773 -5.460 1.00 32.16 491 ARG A CA 1
ATOM 3857 C C . ARG A 1 491 ? -24.623 -27.885 -6.656 1.00 32.16 491 ARG A C 1
ATOM 3859 O O . ARG A 1 491 ? -24.268 -27.433 -7.737 1.00 32.16 491 ARG A O 1
ATOM 3866 N N . LEU A 1 492 ? -25.841 -28.395 -6.469 1.00 29.36 492 LEU A N 1
ATOM 3867 C CA . LEU A 1 492 ? -26.840 -28.532 -7.544 1.00 29.36 492 LEU A CA 1
ATOM 3868 C C . LEU A 1 492 ? -28.021 -27.546 -7.457 1.00 29.36 492 LEU A C 1
ATOM 3870 O O . LEU A 1 492 ? -28.893 -27.574 -8.317 1.00 29.36 492 LEU A O 1
ATOM 3874 N N . LEU A 1 493 ? -28.021 -26.619 -6.488 1.00 30.22 493 LEU A N 1
ATOM 3875 C CA . LEU A 1 493 ? -29.092 -25.620 -6.311 1.00 30.22 493 LEU A CA 1
ATOM 3876 C C . LEU A 1 493 ? -28.699 -24.158 -6.610 1.00 30.22 493 LEU A C 1
ATOM 3878 O O . LEU A 1 493 ? -29.572 -23.297 -6.585 1.00 30.22 493 LEU A O 1
ATOM 3882 N N . HIS A 1 494 ? -27.445 -23.853 -6.974 1.00 30.09 494 HIS A N 1
ATOM 3883 C CA . HIS A 1 494 ? -27.024 -22.467 -7.270 1.00 30.09 494 HIS A CA 1
ATOM 3884 C C . HIS A 1 494 ? -26.778 -22.153 -8.761 1.00 30.09 494 HIS A C 1
ATOM 3886 O O . HIS A 1 494 ? -26.492 -21.012 -9.112 1.00 30.09 494 HIS A O 1
ATOM 3892 N N . SER A 1 495 ? -26.954 -23.126 -9.665 1.00 32.34 495 SER A N 1
ATOM 3893 C CA . SER A 1 495 ? -26.826 -22.906 -11.121 1.00 32.34 495 SER A CA 1
ATOM 3894 C C . SER A 1 495 ? -28.164 -22.668 -11.848 1.00 32.34 495 SER A C 1
ATOM 3896 O O . SER A 1 495 ? -28.203 -22.696 -13.074 1.00 32.34 495 SER A O 1
ATOM 3898 N N . TYR A 1 496 ? -29.263 -22.420 -11.124 1.00 26.84 496 TYR A N 1
ATOM 3899 C CA . TYR A 1 496 ? -30.607 -22.268 -11.713 1.00 26.84 496 TYR A CA 1
ATOM 3900 C C . TYR A 1 496 ? -31.350 -20.974 -11.325 1.00 26.84 496 TYR A C 1
ATOM 3902 O O . TYR A 1 496 ? -32.554 -20.866 -11.545 1.00 26.84 496 TYR A O 1
ATOM 3910 N N . ARG A 1 497 ? -30.654 -19.959 -10.781 1.00 29.50 497 ARG A N 1
ATOM 3911 C CA . ARG A 1 497 ? -31.281 -18.694 -10.329 1.00 29.50 497 ARG A CA 1
ATOM 3912 C C . ARG A 1 497 ? -30.712 -17.385 -10.897 1.00 29.50 497 ARG A C 1
ATOM 3914 O O . ARG A 1 497 ? -31.026 -16.326 -10.376 1.00 29.50 497 ARG A O 1
ATOM 3921 N N . HIS A 1 498 ? -29.983 -17.425 -12.014 1.00 31.86 498 HIS A N 1
ATOM 3922 C CA . HIS A 1 498 ? -29.654 -16.217 -12.792 1.00 31.86 498 HIS A CA 1
ATOM 3923 C C . HIS A 1 498 ? -29.925 -16.408 -14.290 1.00 31.86 498 HIS A C 1
ATOM 3925 O O . HIS A 1 498 ? -29.052 -16.266 -15.137 1.00 31.86 498 HIS A O 1
ATOM 3931 N N . SER A 1 499 ? -31.170 -16.733 -14.635 1.00 30.44 499 SER A N 1
ATOM 3932 C CA . SER A 1 499 ? -31.661 -16.624 -16.015 1.00 30.44 499 SER A CA 1
ATOM 3933 C C . SER A 1 499 ? -33.173 -16.400 -16.058 1.00 30.44 499 SER A C 1
ATOM 3935 O O . SER A 1 499 ? -33.922 -17.171 -16.645 1.00 30.44 499 SER A O 1
ATOM 3937 N N . ARG A 1 500 ? -33.657 -15.324 -15.428 1.00 26.61 500 ARG A N 1
ATOM 3938 C CA . ARG A 1 500 ? -34.960 -14.726 -15.765 1.00 26.61 500 ARG A CA 1
ATOM 3939 C C . ARG A 1 500 ? -35.093 -13.347 -15.121 1.00 26.61 500 ARG A C 1
ATOM 3941 O O . ARG A 1 500 ? -35.366 -13.257 -13.936 1.00 26.61 500 ARG A O 1
ATOM 3948 N N . LEU A 1 501 ? -34.843 -12.307 -15.919 1.00 27.42 501 LEU A N 1
ATOM 3949 C CA . LEU A 1 501 ? -35.566 -11.023 -15.971 1.00 27.42 501 LEU A CA 1
ATOM 3950 C C . LEU A 1 501 ? -34.841 -10.101 -16.970 1.00 27.42 501 LEU A C 1
ATOM 3952 O O . LEU A 1 501 ? -34.143 -9.158 -16.620 1.00 27.42 501 LEU A O 1
ATOM 3956 N N . LYS A 1 502 ? -35.000 -10.414 -18.260 1.00 28.83 502 LYS A N 1
ATOM 3957 C CA . LYS A 1 502 ? -35.040 -9.400 -19.317 1.00 28.83 502 LYS A CA 1
ATOM 3958 C C . LYS A 1 502 ? -36.477 -9.390 -19.825 1.00 28.83 502 LYS A C 1
ATOM 3960 O O . LYS A 1 502 ? -36.878 -10.322 -20.517 1.00 28.83 502 LYS A O 1
ATOM 3965 N N . SER A 1 503 ? -37.242 -8.362 -19.477 1.00 26.94 503 SER A N 1
ATOM 3966 C CA . SER A 1 503 ? -38.470 -7.995 -20.184 1.00 26.94 503 SER A CA 1
ATOM 3967 C C . SER A 1 503 ? -38.277 -6.633 -20.845 1.00 26.94 503 SER A C 1
ATOM 3969 O O . SER A 1 503 ? -37.658 -5.728 -20.294 1.00 26.94 503 SER A O 1
ATOM 3971 N N . LYS A 1 504 ? -38.744 -6.591 -22.090 1.00 25.30 504 LYS A N 1
ATOM 3972 C CA . LYS A 1 504 ? -38.546 -5.607 -23.157 1.00 25.30 504 LYS A CA 1
ATOM 3973 C C . LYS A 1 504 ? -39.420 -4.336 -23.013 1.00 25.30 504 LYS A C 1
ATOM 3975 O O . LYS A 1 504 ? -40.310 -4.321 -22.170 1.00 25.30 504 LYS A O 1
ATOM 3980 N N . PRO A 1 505 ? -39.182 -3.309 -23.861 1.00 40.38 505 PRO A N 1
ATOM 3981 C CA . PRO A 1 505 ? -39.798 -1.973 -23.822 1.00 40.38 505 PRO A CA 1
ATOM 3982 C C . PRO A 1 505 ? -40.995 -1.800 -24.784 1.00 40.38 505 PRO A C 1
ATOM 3984 O O . PRO A 1 505 ? -41.041 -2.502 -25.793 1.00 40.38 505 PRO A O 1
ATOM 3987 N N . TRP A 1 506 ? -41.884 -0.818 -24.528 1.00 25.39 506 TRP A N 1
ATOM 3988 C CA . TRP A 1 506 ? -42.688 -0.059 -25.527 1.00 25.39 506 TRP A CA 1
ATOM 3989 C C . TRP A 1 506 ? -43.492 1.105 -24.869 1.00 25.39 506 TRP A C 1
ATOM 3991 O O . TRP A 1 506 ? -44.094 0.867 -23.829 1.00 25.39 506 TRP A O 1
ATOM 4001 N N . PHE A 1 507 ? -43.291 2.380 -25.287 1.00 25.55 507 PHE A N 1
ATOM 4002 C CA . PHE A 1 507 ? -44.175 3.298 -26.086 1.00 25.55 507 PHE A CA 1
ATOM 4003 C C . PHE A 1 507 ? -45.426 3.846 -25.331 1.00 25.55 507 PHE A C 1
ATOM 4005 O O . PHE A 1 507 ? -46.076 3.082 -24.640 1.00 25.55 507 PHE A O 1
ATOM 4012 N N . ASP A 1 508 ? -45.887 5.110 -25.396 1.00 25.72 508 ASP A N 1
ATOM 4013 C CA . ASP A 1 508 ? -45.601 6.299 -26.225 1.00 25.72 508 ASP A CA 1
ATOM 4014 C C . ASP A 1 508 ? -46.251 7.582 -25.609 1.00 25.72 508 ASP A C 1
ATOM 4016 O O . ASP A 1 508 ? -47.214 7.480 -24.855 1.00 25.72 508 ASP A O 1
ATOM 4020 N N . LYS A 1 509 ? -45.768 8.763 -26.040 1.00 26.33 509 LYS A N 1
ATOM 4021 C CA . LYS A 1 509 ? -46.419 10.103 -26.157 1.00 26.33 509 LYS A CA 1
ATOM 4022 C C . LYS A 1 509 ? -47.162 10.786 -24.985 1.00 26.33 509 LYS A C 1
ATOM 4024 O O . LYS A 1 509 ? -48.305 10.476 -24.686 1.00 26.33 509 LYS A O 1
ATOM 4029 N N . HIS A 1 510 ? -46.645 11.964 -24.611 1.00 27.58 510 HIS A N 1
ATOM 4030 C CA . HIS A 1 510 ? -47.350 13.235 -24.852 1.00 27.58 510 HIS A CA 1
ATOM 4031 C C . HIS A 1 510 ? -46.364 14.361 -25.219 1.00 27.58 510 HIS A C 1
ATOM 4033 O O . HIS A 1 510 ? -45.215 14.393 -24.787 1.00 27.58 510 HIS A O 1
ATOM 4039 N N . GLN A 1 511 ? -46.825 15.229 -26.114 1.00 24.20 511 GLN A N 1
ATOM 4040 C CA . GLN A 1 511 ? -46.099 16.200 -26.929 1.00 24.20 511 GLN A CA 1
ATOM 4041 C C . GLN A 1 511 ? -46.250 17.644 -26.394 1.00 24.20 511 GLN A C 1
ATOM 4043 O O . GLN A 1 511 ? -47.369 18.033 -26.089 1.00 24.20 511 GLN A O 1
ATOM 4048 N N . ILE A 1 512 ? -45.149 18.426 -26.485 1.00 27.17 512 ILE A N 1
ATOM 4049 C CA . ILE A 1 512 ? -45.039 19.835 -26.983 1.00 27.17 512 ILE A CA 1
ATOM 4050 C C . ILE A 1 512 ? -45.564 20.988 -26.066 1.00 27.17 512 ILE A C 1
ATOM 4052 O O . ILE A 1 512 ? -46.524 20.758 -25.342 1.00 27.17 512 ILE A O 1
ATOM 4056 N N . PRO A 1 513 ? -45.036 22.255 -26.107 1.00 29.95 513 PRO A N 1
ATOM 4057 C CA . PRO A 1 513 ? -43.907 22.846 -26.868 1.00 29.95 513 PRO A CA 1
ATOM 4058 C C . PRO A 1 513 ? -42.845 23.637 -26.057 1.00 29.95 513 PRO A C 1
ATOM 4060 O O . PRO A 1 513 ? -43.068 24.145 -24.965 1.00 29.95 513 PRO A O 1
ATOM 4063 N N . ARG A 1 514 ? -41.712 23.879 -26.734 1.00 26.12 514 ARG A N 1
ATOM 4064 C CA . ARG A 1 514 ? -40.761 24.990 -26.518 1.00 26.12 514 ARG A CA 1
ATOM 4065 C C . ARG A 1 514 ? -41.305 26.315 -27.082 1.00 26.12 514 ARG A C 1
ATOM 4067 O O . ARG A 1 514 ? -41.897 26.273 -28.156 1.00 26.12 514 ARG A O 1
ATOM 4074 N N . LYS A 1 515 ? -40.924 27.467 -26.502 1.00 25.16 515 LYS A N 1
ATOM 4075 C CA . LYS A 1 515 ? -40.310 28.633 -27.198 1.00 25.16 515 LYS A CA 1
ATOM 4076 C C . LYS A 1 515 ? -39.864 29.740 -26.199 1.00 25.16 515 LYS A C 1
ATOM 4078 O O . LYS A 1 515 ? -40.219 29.646 -25.030 1.00 25.16 515 LYS A O 1
ATOM 4083 N N . PRO A 1 516 ? -39.010 30.699 -26.628 1.00 35.12 516 PRO A N 1
ATOM 4084 C CA . PRO A 1 516 ? -37.962 31.329 -25.817 1.00 35.12 516 PRO A CA 1
ATOM 4085 C C . PRO A 1 516 ? -38.197 32.830 -25.557 1.00 35.12 516 PRO A C 1
ATOM 4087 O O . PRO A 1 516 ? -38.975 33.464 -26.264 1.00 35.12 516 PRO A O 1
ATOM 4090 N N . SER A 1 517 ? -37.414 33.434 -24.660 1.00 25.34 517 SER A N 1
ATOM 4091 C CA . SER A 1 517 ? -37.161 34.882 -24.698 1.00 25.34 517 SER A CA 1
ATOM 4092 C C . SER A 1 517 ? -35.775 35.247 -24.160 1.00 25.34 517 SER A C 1
ATOM 4094 O O . SER A 1 517 ? -35.458 35.047 -22.991 1.00 25.34 517 SER A O 1
ATOM 4096 N N . GLN A 1 518 ? -34.964 35.792 -25.071 1.00 24.50 518 GLN A N 1
ATOM 4097 C CA . GLN A 1 518 ? -33.901 36.771 -24.832 1.00 24.50 518 GLN A CA 1
ATOM 4098 C C . GLN A 1 518 ? -34.345 37.877 -23.851 1.00 24.50 518 GLN A C 1
ATOM 4100 O O . GLN A 1 518 ? -35.509 38.263 -23.885 1.00 24.50 518 GLN A O 1
ATOM 4105 N N . ILE A 1 519 ? -33.415 38.458 -23.079 1.00 25.95 519 ILE A N 1
ATOM 4106 C CA . ILE A 1 519 ? -32.990 39.875 -23.193 1.00 25.95 519 ILE A CA 1
ATOM 4107 C C . ILE A 1 519 ? -31.938 40.233 -22.118 1.00 25.95 519 ILE A C 1
ATOM 4109 O O . ILE A 1 519 ? -32.151 40.100 -20.922 1.00 25.95 519 ILE A O 1
ATOM 4113 N N . MET A 1 520 ? -30.799 40.672 -22.656 1.00 23.86 520 MET A N 1
ATOM 4114 C CA . MET A 1 520 ? -29.842 41.729 -22.294 1.00 23.86 520 MET A CA 1
ATOM 4115 C C . MET A 1 520 ? -29.315 42.012 -20.876 1.00 23.86 520 MET A C 1
ATOM 4117 O O . MET A 1 520 ? -30.015 42.235 -19.897 1.00 23.86 520 MET A O 1
ATOM 4121 N N . TRP A 1 521 ? -27.992 42.181 -20.925 1.00 23.59 521 TRP A N 1
ATOM 4122 C CA . TRP A 1 521 ? -27.060 42.860 -20.041 1.00 23.59 521 TRP A CA 1
ATOM 4123 C C . TRP A 1 521 ? -27.452 44.293 -19.658 1.00 23.59 521 TRP A C 1
ATOM 4125 O O . TRP A 1 521 ? -27.855 45.085 -20.507 1.00 23.59 521 TRP A O 1
ATOM 4135 N N . GLY A 1 522 ? -27.158 44.651 -18.406 1.00 24.14 522 GLY A N 1
ATOM 4136 C CA . GLY A 1 522 ? -27.063 46.026 -17.926 1.00 24.14 522 GLY A CA 1
ATOM 4137 C C . GLY A 1 522 ? -25.930 46.147 -16.908 1.00 24.14 522 GLY A C 1
ATOM 4138 O O . GLY A 1 522 ? -26.016 45.645 -15.794 1.00 24.14 522 GLY A O 1
ATOM 4139 N N . THR A 1 523 ? -24.838 46.777 -17.324 1.00 26.23 523 THR A N 1
ATOM 4140 C CA . THR A 1 523 ? -23.656 47.125 -16.528 1.00 26.23 523 THR A CA 1
ATOM 4141 C C . THR A 1 523 ? -23.914 48.316 -15.601 1.00 26.23 523 THR A C 1
ATOM 4143 O O . THR A 1 523 ? -24.402 49.335 -16.083 1.00 26.23 523 THR A O 1
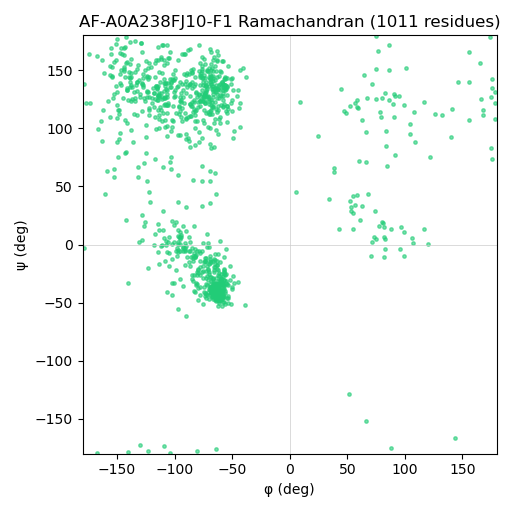ATOM 4146 N N . SER A 1 524 ? -23.412 48.298 -14.361 1.00 25.00 524 SER A N 1
ATOM 4147 C CA . SER A 1 524 ? -22.883 49.523 -13.735 1.00 25.00 524 SER A CA 1
ATOM 4148 C C . SER A 1 524 ? -21.825 49.236 -12.664 1.00 25.00 524 SER A C 1
ATOM 4150 O O . SER A 1 524 ? -22.051 48.488 -11.718 1.00 25.00 524 SER A O 1
ATOM 4152 N N . LYS A 1 525 ? -20.667 49.874 -12.844 1.00 26.55 525 LYS A N 1
ATOM 4153 C CA . LYS A 1 525 ? -19.529 49.988 -11.922 1.00 26.55 525 LYS A CA 1
ATOM 4154 C C . LYS A 1 525 ? -19.861 50.909 -10.739 1.00 26.55 525 LYS A C 1
ATOM 4156 O O . LYS A 1 525 ? -20.497 51.924 -10.985 1.00 26.55 525 LYS A O 1
ATOM 4161 N N . SER A 1 526 ? -19.258 50.672 -9.566 1.00 25.78 526 SER A N 1
ATOM 4162 C CA . SER A 1 526 ? -18.461 51.655 -8.780 1.00 25.78 526 SER A CA 1
ATOM 4163 C C . SER A 1 526 ? -18.191 51.113 -7.363 1.00 25.78 526 SER A C 1
ATOM 4165 O O . SER A 1 526 ? -19.130 50.750 -6.673 1.00 25.78 526 SER A O 1
ATOM 4167 N N . LYS A 1 527 ? -16.925 50.863 -7.000 1.00 26.42 527 LYS A N 1
ATOM 4168 C CA . LYS A 1 527 ? -16.013 51.705 -6.178 1.00 26.42 527 LYS A CA 1
ATOM 4169 C C . LYS A 1 527 ? -16.096 51.433 -4.661 1.00 26.42 527 LYS A C 1
ATOM 4171 O O . LYS A 1 527 ? -17.131 51.630 -4.045 1.00 26.42 527 LYS A O 1
ATOM 4176 N N . GLN A 1 528 ? -14.945 51.040 -4.101 1.00 24.61 528 GLN A N 1
ATOM 4177 C CA . GLN A 1 528 ? -14.589 51.090 -2.671 1.00 24.61 528 GLN A CA 1
ATOM 4178 C C . GLN A 1 528 ? -14.564 52.535 -2.131 1.00 24.61 528 GLN A C 1
ATOM 4180 O O . GLN A 1 528 ? -14.486 53.473 -2.934 1.00 24.61 528 GLN A O 1
ATOM 4185 N N . PRO A 1 529 ? -14.608 52.717 -0.796 1.00 30.73 529 PRO A N 1
ATOM 4186 C CA . PRO A 1 529 ? -13.390 52.975 0.015 1.00 30.73 529 PRO A CA 1
ATOM 4187 C C . PRO A 1 529 ? -13.397 52.199 1.363 1.00 30.73 529 PRO A C 1
ATOM 4189 O O . PRO A 1 529 ? -14.455 51.944 1.920 1.00 30.73 529 PRO A O 1
ATOM 4192 N N . THR A 1 530 ? -12.316 51.548 1.808 1.00 26.33 530 THR A N 1
ATOM 4193 C CA . THR A 1 530 ? -11.175 52.015 2.641 1.00 26.33 530 THR A CA 1
ATOM 4194 C C . THR A 1 530 ? -11.490 52.594 4.036 1.00 26.33 530 THR A C 1
ATOM 4196 O O . THR A 1 530 ? -12.049 53.678 4.154 1.00 26.33 530 THR A O 1
ATOM 4199 N N . THR A 1 531 ? -10.935 51.879 5.032 1.00 27.03 531 THR A N 1
ATOM 4200 C CA . THR A 1 531 ? -10.111 52.321 6.187 1.00 27.03 531 THR A CA 1
ATOM 4201 C C . THR A 1 531 ? -10.728 52.804 7.513 1.00 27.03 531 THR A C 1
ATOM 4203 O O . THR A 1 531 ? -11.409 53.818 7.577 1.00 27.03 531 THR A O 1
ATOM 4206 N N . THR A 1 532 ? -10.254 52.097 8.556 1.00 27.06 532 THR A N 1
ATOM 4207 C CA . THR A 1 532 ? -9.620 52.540 9.824 1.00 27.06 532 THR A CA 1
ATOM 4208 C C . THR A 1 532 ? -10.430 52.812 11.095 1.00 27.06 532 THR A C 1
ATOM 4210 O O . THR A 1 532 ? -11.300 53.671 11.137 1.00 27.06 532 THR A O 1
ATOM 4213 N N . ASP A 1 533 ? -9.920 52.130 12.131 1.00 28.80 533 ASP A N 1
ATOM 4214 C CA . ASP A 1 533 ? -9.709 52.517 13.530 1.00 28.80 533 ASP A CA 1
ATOM 4215 C C . ASP A 1 533 ? -10.849 52.512 14.552 1.00 28.80 533 ASP A C 1
ATOM 4217 O O . ASP A 1 533 ? -11.830 53.240 14.457 1.00 28.80 533 ASP A O 1
ATOM 4221 N N . GLY A 1 534 ? -10.561 51.795 15.648 1.00 27.22 534 GLY A N 1
ATOM 4222 C CA . GLY A 1 534 ? -10.693 52.367 16.985 1.00 27.22 534 GLY A CA 1
ATOM 4223 C C . GLY A 1 534 ? -11.435 51.518 18.014 1.00 27.22 534 GLY A C 1
ATOM 4224 O O . GLY A 1 534 ? -12.656 51.451 17.985 1.00 27.22 534 GLY A O 1
ATOM 4225 N N . GLY A 1 535 ? -10.694 51.032 19.015 1.00 26.02 535 GLY A N 1
ATOM 4226 C CA . GLY A 1 535 ? -11.091 51.260 20.410 1.00 26.02 535 GLY A CA 1
ATOM 4227 C C . GLY A 1 535 ? -11.648 50.079 21.203 1.00 26.02 535 GLY A C 1
ATOM 4228 O O . GLY A 1 535 ? -12.741 49.592 20.950 1.00 26.02 535 GLY A O 1
ATOM 4229 N N . GLU A 1 536 ? -10.875 49.699 22.218 1.00 29.25 536 GLU A N 1
ATOM 4230 C CA . GLU A 1 536 ? -11.175 48.803 23.338 1.00 29.25 536 GLU A CA 1
ATOM 4231 C C . GLU A 1 536 ? -12.380 49.253 24.188 1.00 29.25 536 GLU A C 1
ATOM 4233 O O . GLU A 1 536 ? -12.692 50.441 24.268 1.00 29.25 536 GLU A O 1
ATOM 4238 N N . GLY A 1 537 ? -12.999 48.315 24.915 1.00 27.25 537 GLY A N 1
ATOM 4239 C CA . GLY A 1 537 ? -13.972 48.637 25.962 1.00 27.25 537 GLY A CA 1
ATOM 4240 C C . GLY A 1 537 ? -14.574 47.402 26.626 1.00 27.25 537 GLY A C 1
ATOM 4241 O O . GLY A 1 537 ? -15.347 46.673 26.018 1.00 27.25 537 GLY A O 1
ATOM 4242 N N . THR A 1 538 ? -14.170 47.178 27.868 1.00 28.45 538 THR A N 1
ATOM 4243 C CA . THR A 1 538 ? -14.423 46.048 28.769 1.00 28.45 538 THR A CA 1
ATOM 4244 C C . THR A 1 538 ? -15.816 46.016 29.419 1.00 28.45 538 THR A C 1
ATOM 4246 O O . THR A 1 538 ? -16.372 47.060 29.747 1.00 28.45 538 THR A O 1
ATOM 4249 N N . ASP A 1 539 ? -16.228 44.787 29.754 1.00 28.05 539 ASP A N 1
ATOM 4250 C CA . ASP A 1 539 ? -16.987 44.367 30.949 1.00 28.05 539 ASP A CA 1
ATOM 4251 C C . ASP A 1 539 ? -18.537 44.414 31.008 1.00 28.05 539 ASP A C 1
ATOM 4253 O O . ASP A 1 539 ? -19.190 45.163 30.283 1.00 28.05 539 ASP A O 1
ATOM 4257 N N . PRO A 1 540 ? -19.138 43.493 31.807 1.00 43.31 540 PRO A N 1
ATOM 4258 C CA . PRO A 1 540 ? -20.367 42.761 31.475 1.00 43.31 540 PRO A CA 1
ATOM 4259 C C . PRO A 1 540 ? -21.574 43.210 32.319 1.00 43.31 540 PRO A C 1
ATOM 4261 O O . PRO A 1 540 ? -21.452 44.112 33.150 1.00 43.31 540 PRO A O 1
ATOM 4264 N N . PRO A 1 541 ? -22.729 42.523 32.205 1.00 34.56 541 PRO A N 1
ATOM 4265 C CA . PRO A 1 541 ? -23.518 42.355 33.422 1.00 34.56 541 PRO A CA 1
ATOM 4266 C C . PRO A 1 541 ? -24.149 40.978 33.657 1.00 34.56 541 PRO A C 1
ATOM 4268 O O . PRO A 1 541 ? -24.342 40.148 32.771 1.00 34.56 541 PRO A O 1
ATOM 4271 N N . GLN A 1 542 ? -24.437 40.833 34.947 1.00 27.58 542 GLN A N 1
ATOM 4272 C CA . GLN A 1 542 ? -24.967 39.735 35.735 1.00 27.58 542 GLN A CA 1
ATOM 4273 C C . GLN A 1 542 ? -26.438 39.372 35.479 1.00 27.58 542 GLN A C 1
ATOM 4275 O O . GLN A 1 542 ? -27.216 40.107 34.876 1.00 27.58 542 GLN A O 1
ATOM 4280 N N . GLU A 1 543 ? -26.755 38.211 36.051 1.00 30.23 543 GLU A N 1
ATOM 4281 C CA . GLU A 1 543 ? -28.036 37.557 36.299 1.00 30.23 543 GLU A CA 1
ATOM 4282 C C . GLU A 1 543 ? -29.190 38.458 36.770 1.00 30.23 543 GLU A C 1
ATOM 4284 O O . GLU A 1 543 ? -29.016 39.423 37.510 1.00 30.23 543 GLU A O 1
ATOM 4289 N N . GLY A 1 544 ? -30.408 38.029 36.430 1.00 27.06 544 GLY A N 1
ATOM 4290 C CA . GLY A 1 544 ? -31.649 38.556 36.984 1.00 27.06 544 GLY A CA 1
ATOM 4291 C C . GLY A 1 544 ? -32.820 37.610 36.731 1.00 27.06 544 GLY A C 1
ATOM 4292 O O . GLY A 1 544 ? -33.513 37.705 35.725 1.00 27.06 544 GLY A O 1
ATOM 4293 N N . THR A 1 545 ? -33.023 36.680 37.660 1.00 27.52 545 THR A N 1
ATOM 4294 C CA . THR A 1 545 ? -34.233 35.868 37.852 1.00 27.52 545 THR A CA 1
ATOM 4295 C C . THR A 1 545 ? -35.492 36.720 38.033 1.00 27.52 545 THR A C 1
ATOM 4297 O O . THR A 1 545 ? -35.445 37.713 38.753 1.00 27.52 545 THR A O 1
ATOM 4300 N N . THR A 1 546 ? -36.637 36.279 37.498 1.00 29.42 546 THR A N 1
ATOM 4301 C CA . THR A 1 546 ? -37.924 36.102 38.222 1.00 29.42 546 THR A CA 1
ATOM 4302 C C . THR A 1 546 ? -39.029 35.694 37.244 1.00 29.42 546 THR A C 1
ATOM 4304 O O . THR A 1 546 ? -39.241 36.324 36.213 1.00 29.42 546 THR A O 1
ATOM 4307 N N . GLY A 1 547 ? -39.724 34.600 37.559 1.00 26.23 547 GLY A N 1
ATOM 4308 C CA . GLY A 1 547 ? -40.888 34.138 36.805 1.00 26.23 547 GLY A CA 1
ATOM 4309 C C . GLY A 1 547 ? -42.197 34.702 37.345 1.00 26.23 547 GLY A C 1
ATOM 4310 O O . GLY A 1 547 ? -42.265 35.126 38.495 1.00 26.23 547 GLY A O 1
ATOM 4311 N N . THR A 1 548 ? -43.268 34.626 36.553 1.00 26.70 548 THR A N 1
ATOM 4312 C CA . THR A 1 548 ? -44.604 34.278 37.063 1.00 26.70 548 THR A CA 1
ATOM 4313 C C . THR A 1 548 ? -45.535 33.823 35.939 1.00 26.70 548 THR A C 1
ATOM 4315 O O . THR A 1 548 ? -45.434 34.225 34.785 1.00 26.70 548 THR A O 1
ATOM 4318 N N . THR A 1 549 ? -46.417 32.918 36.333 1.00 27.67 549 THR A N 1
ATOM 4319 C CA . THR A 1 549 ? -47.347 32.069 35.591 1.00 27.67 549 THR A CA 1
ATOM 4320 C C . THR A 1 549 ? -48.606 32.784 35.100 1.00 27.67 549 THR A C 1
ATOM 4322 O O . THR A 1 549 ? -49.196 33.557 35.848 1.00 27.67 549 THR A O 1
ATOM 4325 N N . SER A 1 550 ? -49.130 32.390 33.935 1.00 26.84 550 SER A N 1
ATOM 4326 C CA . SER A 1 550 ? -50.584 32.315 33.725 1.00 26.84 550 SER A CA 1
ATOM 4327 C C . SER A 1 550 ? -50.935 31.214 32.720 1.00 26.84 550 SER A C 1
ATOM 4329 O O . SER A 1 550 ? -50.307 31.060 31.675 1.00 26.84 550 SER A O 1
ATOM 4331 N N . SER A 1 551 ? -51.902 30.391 33.112 1.00 27.36 551 SER A N 1
ATOM 4332 C CA . SER A 1 551 ? -52.426 29.227 32.411 1.00 27.36 551 SER A CA 1
ATOM 4333 C C . SER A 1 551 ? -53.555 29.622 31.455 1.00 27.36 551 SER A C 1
ATOM 4335 O O . SER A 1 551 ? -54.462 30.364 31.821 1.00 27.36 551 SER A O 1
ATOM 4337 N N . SER A 1 552 ? -53.559 29.060 30.246 1.00 26.66 552 SER A N 1
ATOM 4338 C CA . SER A 1 552 ? -54.788 28.858 29.473 1.00 26.66 552 SER A CA 1
ATOM 4339 C C . SER A 1 552 ? -54.669 27.582 28.640 1.00 26.66 552 SER A C 1
ATOM 4341 O O . SER A 1 552 ? -53.609 27.233 28.124 1.00 26.66 552 SER A O 1
ATOM 4343 N N . SER A 1 553 ? -55.756 26.823 28.643 1.00 26.31 553 SER A N 1
ATOM 4344 C CA . SER A 1 553 ? -55.867 25.441 28.205 1.00 26.31 553 SER A CA 1
ATOM 4345 C C . SER A 1 553 ? -56.089 25.287 26.700 1.00 26.31 553 SER A C 1
ATOM 4347 O O . SER A 1 553 ? -56.834 26.043 26.084 1.00 26.31 553 SER A O 1
ATOM 4349 N N . SER A 1 554 ? -55.555 24.172 26.190 1.00 28.09 554 SER A N 1
ATOM 4350 C CA . SER A 1 554 ? -56.060 23.355 25.076 1.00 28.09 554 SER A CA 1
ATOM 4351 C C . SER A 1 554 ? -56.089 23.956 23.666 1.00 28.09 554 SER A C 1
ATOM 4353 O O . SER A 1 554 ? -57.087 24.503 23.209 1.00 28.09 554 SER A O 1
ATOM 4355 N N . SER A 1 555 ? -55.046 23.635 22.902 1.00 24.25 555 SER A N 1
ATOM 4356 C CA . SER A 1 555 ? -55.179 23.020 21.577 1.00 24.25 555 SER A CA 1
ATOM 4357 C C . SER A 1 555 ? -53.946 22.151 21.347 1.00 24.25 555 SER A C 1
ATOM 4359 O O . SER A 1 555 ? -52.820 22.630 21.436 1.00 24.25 555 SER A O 1
ATOM 4361 N N . ILE A 1 556 ? -54.161 20.852 21.135 1.00 35.69 556 ILE A N 1
ATOM 4362 C CA . ILE A 1 556 ? -53.115 19.892 20.774 1.00 35.69 556 ILE A CA 1
ATOM 4363 C C . ILE A 1 556 ? -52.674 20.243 19.352 1.00 35.69 556 ILE A C 1
ATOM 4365 O O . ILE A 1 556 ? -53.198 19.727 18.369 1.00 35.69 556 ILE A O 1
ATOM 4369 N N . THR A 1 557 ? -51.730 21.164 19.234 1.00 26.52 557 THR A N 1
ATOM 4370 C CA . THR A 1 557 ? -50.887 21.272 18.052 1.00 26.52 557 THR A CA 1
ATOM 4371 C C . THR A 1 557 ? -49.794 20.238 18.247 1.00 26.52 557 THR A C 1
ATOM 4373 O O . THR A 1 557 ? -49.004 20.345 19.183 1.00 26.52 557 THR A O 1
ATOM 4376 N N . LEU A 1 558 ? -49.767 19.214 17.390 1.00 34.00 558 LEU A N 1
ATOM 4377 C CA . LEU A 1 558 ? -48.574 18.405 17.154 1.00 34.00 558 LEU A CA 1
ATOM 4378 C C . LEU A 1 558 ? -47.420 19.385 16.931 1.00 34.00 558 LEU A C 1
ATOM 4380 O O . LEU A 1 558 ? -47.284 19.957 15.850 1.00 34.00 558 LEU A O 1
ATOM 4384 N N . THR A 1 559 ? -46.637 19.642 17.976 1.00 34.06 559 THR A N 1
ATOM 4385 C CA . THR A 1 559 ? -45.390 20.371 17.847 1.00 34.06 559 THR A CA 1
ATOM 4386 C C . THR A 1 559 ? -44.547 19.505 16.932 1.00 34.06 559 THR A C 1
ATOM 4388 O O . THR A 1 559 ? -44.143 18.398 17.290 1.00 34.06 559 THR A O 1
ATOM 4391 N N . SER A 1 560 ? -44.350 19.958 15.693 1.00 39.91 560 SER A N 1
ATOM 4392 C CA . SER A 1 560 ? -43.315 19.387 14.849 1.00 39.91 560 SER A CA 1
ATOM 4393 C C . SER A 1 560 ? -42.034 19.510 15.666 1.00 39.91 560 SER A C 1
ATOM 4395 O O . SER A 1 560 ? -41.562 20.631 15.876 1.00 39.91 560 SER A O 1
ATOM 4397 N N . ARG A 1 561 ? -41.541 18.400 16.234 1.00 51.84 561 ARG A N 1
ATOM 4398 C CA . ARG A 1 561 ? -40.278 18.388 16.977 1.00 51.84 561 ARG A CA 1
ATOM 4399 C C . ARG A 1 561 ? -39.262 19.064 16.070 1.00 51.84 561 ARG A C 1
ATOM 4401 O O . ARG A 1 561 ? -39.026 18.585 14.962 1.00 51.84 561 ARG A O 1
ATOM 4408 N N . SER A 1 562 ? -38.752 20.217 16.495 1.00 67.94 562 SER A N 1
ATOM 4409 C CA . SER A 1 562 ? -37.739 20.937 15.736 1.00 67.94 562 SER A CA 1
ATOM 4410 C C . SER A 1 562 ? -36.595 19.968 15.480 1.00 67.94 562 SER A C 1
ATOM 4412 O O . SER A 1 562 ? -36.137 19.315 16.421 1.00 67.94 562 SER A O 1
ATOM 4414 N N . ARG A 1 563 ? -36.172 19.848 14.220 1.00 79.56 563 ARG A N 1
ATOM 4415 C CA . ARG A 1 563 ? -35.062 18.981 13.826 1.00 79.56 563 ARG A CA 1
ATOM 4416 C C . ARG A 1 563 ? -33.877 19.177 14.793 1.00 79.56 563 ARG A C 1
ATOM 4418 O O . ARG A 1 563 ? -33.478 20.331 14.980 1.00 79.56 563 ARG A O 1
ATOM 4425 N N . PRO A 1 564 ? -33.313 18.103 15.385 1.00 84.81 564 PRO A N 1
ATOM 4426 C CA . PRO A 1 564 ? -32.161 18.223 16.272 1.00 84.81 564 PRO A CA 1
ATOM 4427 C C . PRO A 1 564 ? -31.008 18.968 15.590 1.00 84.81 564 PRO A C 1
ATOM 4429 O O . PRO A 1 564 ? -30.795 18.830 14.385 1.00 84.81 564 PRO A O 1
ATOM 4432 N N . SER A 1 565 ? -30.265 19.780 16.342 1.00 83.62 565 SER A N 1
ATOM 4433 C CA . SER A 1 565 ? -29.258 20.696 15.784 1.00 83.62 565 SER A CA 1
ATOM 4434 C C . SER A 1 565 ? -28.123 19.983 15.042 1.00 83.62 565 SER A C 1
ATOM 4436 O O . SER A 1 565 ? -27.522 20.574 14.141 1.00 83.62 565 SER A O 1
ATOM 4438 N N . HIS A 1 566 ? -27.866 18.717 15.375 1.00 85.62 566 HIS A N 1
ATOM 4439 C CA . HIS A 1 566 ? -26.872 17.863 14.732 1.00 85.62 566 HIS A CA 1
ATOM 4440 C C . HIS A 1 566 ? -27.351 17.203 13.437 1.00 85.62 566 HIS A C 1
ATOM 4442 O O . HIS A 1 566 ? -26.535 16.661 12.700 1.00 85.62 566 HIS A O 1
ATOM 4448 N N . HIS A 1 567 ? -28.641 17.282 13.099 1.00 83.81 567 HIS A N 1
ATOM 4449 C CA . HIS A 1 567 ? -29.162 16.814 11.812 1.00 83.81 567 HIS A CA 1
ATOM 4450 C C . HIS A 1 567 ? -29.041 17.932 10.770 1.00 83.81 567 HIS A C 1
ATOM 4452 O O . HIS A 1 567 ? -29.600 19.022 10.907 1.00 83.81 567 HIS A O 1
ATOM 4458 N N . ALA A 1 568 ? -28.311 17.671 9.688 1.00 77.88 568 ALA A N 1
ATOM 4459 C CA . ALA A 1 568 ? -28.130 18.587 8.564 1.00 77.88 568 ALA A CA 1
ATOM 4460 C C . ALA A 1 568 ? -29.278 18.517 7.538 1.00 77.88 568 ALA A C 1
ATOM 4462 O O . ALA A 1 568 ? -29.436 19.449 6.743 1.00 77.88 568 ALA A O 1
ATOM 4463 N N . ASN A 1 569 ? -30.159 17.512 7.626 1.00 78.06 569 ASN A N 1
ATOM 4464 C CA . ASN A 1 569 ? -31.411 17.377 6.864 1.00 78.06 569 ASN A CA 1
ATOM 4465 C C . ASN A 1 569 ? -32.545 16.763 7.716 1.00 78.06 569 ASN A C 1
ATOM 4467 O O . ASN A 1 569 ? -32.302 16.324 8.832 1.00 78.06 569 ASN A O 1
ATOM 4471 N N . ASP A 1 570 ? -33.788 16.765 7.223 1.00 78.62 570 ASP A N 1
ATOM 4472 C CA . ASP A 1 570 ? -34.955 16.265 7.982 1.00 78.62 570 ASP A CA 1
ATOM 4473 C C . ASP A 1 570 ? -35.123 14.734 7.930 1.00 78.62 570 ASP A C 1
ATOM 4475 O O . ASP A 1 570 ? -35.927 14.166 8.664 1.00 78.62 570 ASP A O 1
ATOM 4479 N N . ASN A 1 571 ? -34.376 14.046 7.062 1.00 76.81 571 ASN A N 1
ATOM 4480 C CA . ASN A 1 571 ? -34.513 12.608 6.810 1.00 76.81 571 ASN A CA 1
ATOM 4481 C C . ASN A 1 571 ? -33.453 11.752 7.533 1.00 76.81 571 ASN A C 1
ATOM 4483 O O . ASN A 1 571 ? -33.259 10.599 7.152 1.00 76.81 571 ASN A O 1
ATOM 4487 N N . LYS A 1 572 ? -32.771 12.304 8.549 1.00 79.19 572 LYS A N 1
ATOM 4488 C CA . LYS A 1 572 ? -31.767 11.611 9.380 1.00 79.19 572 LYS A CA 1
ATOM 4489 C C . LYS A 1 572 ? -30.644 10.925 8.587 1.00 79.19 572 LYS A C 1
ATOM 4491 O O . LYS A 1 572 ? -30.156 9.874 8.985 1.00 79.19 572 LYS A O 1
ATOM 4496 N N . SER A 1 573 ? -30.263 11.500 7.446 1.00 77.06 573 SER A N 1
ATOM 4497 C CA . SER A 1 573 ? -29.232 10.938 6.555 1.00 77.06 573 SER A CA 1
ATOM 4498 C C . SER A 1 573 ? -28.016 11.845 6.387 1.00 77.06 573 SER A C 1
ATOM 4500 O O . SER A 1 573 ? -27.107 11.526 5.628 1.00 77.06 573 SER A O 1
ATOM 4502 N N . SER A 1 574 ? -28.024 13.014 7.031 1.00 75.88 574 SER A N 1
ATOM 4503 C CA . SER A 1 574 ? -26.893 13.931 7.036 1.00 75.88 574 SER A CA 1
ATOM 4504 C C . SER A 1 574 ? -26.744 14.577 8.408 1.00 75.88 574 SER A C 1
ATOM 4506 O O . SER A 1 574 ? -27.723 15.085 8.957 1.00 75.88 574 SER A O 1
ATOM 4508 N N . PHE A 1 575 ? -25.523 14.600 8.933 1.00 78.44 575 PHE A N 1
ATOM 4509 C CA . PHE A 1 575 ? -25.188 15.069 10.273 1.00 78.44 575 PHE A CA 1
ATOM 4510 C C . PHE A 1 575 ? -24.143 16.189 10.234 1.00 78.44 575 PHE A C 1
ATOM 4512 O O . PHE A 1 575 ? -23.333 16.282 9.311 1.00 78.44 575 PHE A O 1
ATOM 4519 N N . LYS A 1 576 ? -24.167 17.063 11.240 1.00 77.94 576 LYS A N 1
ATOM 4520 C CA . LYS A 1 576 ? -23.218 18.166 11.422 1.00 77.94 576 LYS A CA 1
ATOM 4521 C C . LYS A 1 576 ? -22.912 18.377 12.900 1.00 77.94 576 LYS A C 1
ATOM 4523 O O . LYS A 1 576 ? -23.764 18.135 13.750 1.00 77.94 576 LYS A O 1
ATOM 4528 N N . ASN A 1 577 ? -21.727 18.902 13.197 1.00 78.50 577 ASN A N 1
ATOM 4529 C CA . ASN A 1 577 ? -21.393 19.318 14.551 1.00 78.50 577 ASN A CA 1
ATOM 4530 C C . ASN A 1 577 ? -22.048 20.680 14.862 1.00 78.50 577 ASN A C 1
ATOM 4532 O O . ASN A 1 577 ? -21.824 21.632 14.108 1.00 78.50 577 ASN A O 1
ATOM 4536 N N . PRO A 1 578 ? -22.869 20.801 15.920 1.00 81.75 578 PRO A N 1
ATOM 4537 C CA . PRO A 1 578 ? -23.556 22.051 16.226 1.00 81.75 578 PRO A CA 1
ATOM 4538 C C . PRO A 1 578 ? -22.703 23.051 17.028 1.00 81.75 578 PRO A C 1
ATOM 4540 O O . PRO A 1 578 ? -23.134 24.193 17.191 1.00 81.75 578 PRO A O 1
ATOM 4543 N N . TRP A 1 579 ? -21.530 22.667 17.547 1.00 83.94 579 TRP A N 1
ATOM 4544 C CA . TRP A 1 579 ? -20.776 23.500 18.489 1.00 83.94 579 TRP A CA 1
ATOM 4545 C C . TRP A 1 579 ? -19.700 24.363 17.814 1.00 83.94 579 TRP A C 1
ATOM 4547 O O . TRP A 1 579 ? -18.939 23.874 16.976 1.00 83.94 579 TRP A O 1
ATOM 4557 N N . PRO A 1 580 ? -19.529 25.631 18.242 1.00 75.81 580 PRO A N 1
ATOM 4558 C CA . PRO A 1 580 ? -18.462 26.502 17.743 1.00 75.81 580 PRO A CA 1
ATOM 4559 C C . PRO A 1 580 ? -17.049 25.953 17.983 1.00 75.81 580 PRO A C 1
ATOM 4561 O O . PRO A 1 580 ? -16.129 26.273 17.229 1.00 75.81 580 PRO A O 1
ATOM 4564 N N . SER A 1 581 ? -16.865 25.106 19.002 1.00 75.81 581 SER A N 1
ATOM 4565 C CA . SER A 1 581 ? -15.595 24.429 19.291 1.00 75.81 581 SER A CA 1
ATOM 4566 C C . SER A 1 581 ? -15.146 23.480 18.173 1.00 75.81 581 SER A C 1
ATOM 4568 O O . SER A 1 581 ? -13.967 23.142 18.113 1.00 75.81 581 SER A O 1
ATOM 4570 N N . ALA A 1 582 ? -16.041 23.085 17.264 1.00 65.31 582 ALA A N 1
ATOM 4571 C CA . ALA A 1 582 ? -15.735 22.248 16.107 1.00 65.31 582 ALA A CA 1
ATOM 4572 C C . ALA A 1 582 ? -15.402 23.047 14.825 1.00 65.31 582 ALA A C 1
ATOM 4574 O O . ALA A 1 582 ? -15.077 22.460 13.792 1.00 65.31 582 ALA A O 1
ATOM 4575 N N . SER A 1 583 ? -15.464 24.386 14.869 1.00 64.31 583 SER A N 1
ATOM 4576 C CA . SER A 1 583 ? -15.184 25.250 13.710 1.00 64.31 583 SER A CA 1
ATOM 4577 C C . SER A 1 583 ? -13.696 25.299 13.331 1.00 64.31 583 SER A C 1
ATOM 4579 O O . SER A 1 583 ? -12.812 25.210 14.184 1.00 64.31 583 SER A O 1
ATOM 4581 N N . VAL A 1 584 ? -13.397 25.488 12.041 1.00 55.25 584 VAL A N 1
ATOM 4582 C CA . VAL A 1 584 ? -12.015 25.561 11.527 1.00 55.25 584 VAL A CA 1
ATOM 4583 C C . VAL A 1 584 ? -11.289 26.789 12.113 1.00 55.25 584 VAL A C 1
ATOM 4585 O O . VAL A 1 584 ? -11.895 27.862 12.149 1.00 55.25 584 VAL A O 1
ATOM 4588 N N . PRO A 1 585 ? -10.035 26.685 12.604 1.00 54.12 585 PRO A N 1
ATOM 4589 C CA . PRO A 1 585 ? -9.260 27.838 13.087 1.00 54.12 585 PRO A CA 1
ATOM 4590 C C . PRO A 1 585 ? -9.038 28.900 11.996 1.00 54.12 585 PRO A C 1
ATOM 4592 O O . PRO A 1 585 ? -8.896 28.560 10.822 1.00 54.12 585 PRO A O 1
ATOM 4595 N N . LEU A 1 586 ? -8.964 30.184 12.362 1.00 53.97 586 LEU A N 1
ATOM 4596 C CA . LEU A 1 586 ? -8.681 31.263 11.403 1.00 53.97 586 LEU A CA 1
ATOM 4597 C C . LEU A 1 586 ? -7.220 31.212 10.924 1.00 53.97 586 LEU A C 1
ATOM 4599 O O . LEU A 1 586 ? -6.310 30.865 11.676 1.00 53.97 586 LEU A O 1
ATOM 4603 N N . LEU A 1 587 ? -6.961 31.645 9.684 1.00 46.12 587 LEU A N 1
ATOM 4604 C CA . LEU A 1 587 ? -5.605 31.686 9.114 1.00 46.12 587 LEU A CA 1
ATOM 4605 C C . LEU A 1 587 ? -4.631 32.537 9.955 1.00 46.12 587 LEU A C 1
ATOM 4607 O O . LEU A 1 587 ? -3.459 32.192 10.085 1.00 46.12 587 LEU A O 1
ATOM 4611 N N . SER A 1 588 ? -5.115 33.619 10.572 1.00 49.97 588 SER A N 1
ATOM 4612 C CA . SER A 1 588 ? -4.343 34.450 11.507 1.00 49.97 588 SER A CA 1
ATOM 4613 C C . SER A 1 588 ? -3.928 33.691 12.774 1.00 49.97 588 SER A C 1
ATOM 4615 O O . SER A 1 588 ? -2.806 33.860 13.249 1.00 49.97 588 SER A O 1
ATOM 4617 N N . GLU A 1 589 ? -4.793 32.815 13.289 1.00 52.78 589 GLU A N 1
ATOM 4618 C CA . GLU A 1 589 ? -4.528 31.960 14.453 1.00 52.78 589 GLU A CA 1
ATOM 4619 C C . GLU A 1 589 ? -3.528 30.845 14.107 1.00 52.78 589 GLU A C 1
ATOM 4621 O O . GLU A 1 589 ? -2.670 30.515 14.924 1.00 52.78 589 GLU A O 1
ATOM 4626 N N . MET A 1 590 ? -3.575 30.323 12.873 1.00 49.44 590 MET A N 1
ATOM 4627 C CA . MET A 1 590 ? -2.592 29.359 12.361 1.00 49.44 590 MET A CA 1
ATOM 4628 C C . MET A 1 590 ? -1.198 29.979 12.174 1.00 49.44 590 MET A C 1
ATOM 4630 O O . MET A 1 590 ? -0.195 29.321 12.437 1.00 49.44 590 MET A O 1
ATOM 4634 N N . ILE A 1 591 ? -1.113 31.243 11.742 1.00 46.22 591 ILE A N 1
ATOM 4635 C CA . ILE A 1 591 ? 0.162 31.956 11.540 1.00 46.22 591 ILE A CA 1
ATOM 4636 C C . ILE A 1 591 ? 0.797 32.356 12.883 1.00 46.22 591 ILE A C 1
ATOM 4638 O O . ILE A 1 591 ? 2.016 32.266 13.038 1.00 46.22 591 ILE A O 1
ATOM 4642 N N . ALA A 1 592 ? -0.011 32.732 13.880 1.00 48.81 592 ALA A N 1
ATOM 4643 C CA . ALA A 1 592 ? 0.459 33.053 15.232 1.00 48.81 592 ALA A CA 1
ATOM 4644 C C . ALA A 1 592 ? 1.005 31.833 16.012 1.00 48.81 592 ALA A C 1
ATOM 4646 O O . ALA A 1 592 ? 1.677 32.008 17.029 1.00 48.81 592 ALA A O 1
ATOM 4647 N N . GLY A 1 593 ? 0.729 30.607 15.545 1.00 46.3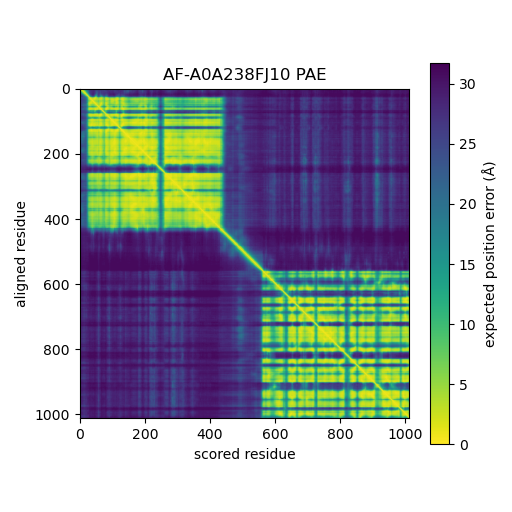4 593 GLY A N 1
ATOM 4648 C CA . GLY A 1 593 ? 1.194 29.339 16.125 1.00 46.34 593 GLY A CA 1
ATOM 4649 C C . GLY A 1 593 ? 2.594 28.877 15.689 1.00 46.34 593 GLY A C 1
ATOM 4650 O O . GLY A 1 593 ? 3.071 27.861 16.185 1.00 46.34 593 GLY A O 1
ATOM 4651 N N . GLY A 1 594 ? 3.275 29.602 14.790 1.00 44.31 594 GLY A N 1
ATOM 4652 C CA . GLY A 1 594 ? 4.597 29.219 14.267 1.00 44.31 594 GLY A CA 1
ATOM 4653 C C . GLY A 1 594 ? 4.561 28.094 13.215 1.00 44.31 594 GLY A C 1
ATOM 4654 O O . GLY A 1 594 ? 3.542 27.438 13.008 1.00 44.31 594 GLY A O 1
ATOM 4655 N N . LEU A 1 595 ? 5.678 27.880 12.500 1.00 39.09 595 LEU A N 1
ATOM 4656 C CA . LEU A 1 595 ? 5.798 26.822 11.480 1.00 39.09 595 LEU A CA 1
ATOM 4657 C C . LEU A 1 595 ? 5.548 25.427 12.098 1.00 39.09 595 LEU A C 1
ATOM 4659 O O . LEU A 1 595 ? 6.061 25.151 13.181 1.00 39.09 595 LEU A O 1
ATOM 4663 N N . PRO A 1 596 ? 4.834 24.507 11.414 1.00 47.97 596 PRO A N 1
ATOM 4664 C CA . PRO A 1 596 ? 4.423 23.207 11.956 1.00 47.97 596 PRO A CA 1
ATOM 4665 C C . PRO A 1 596 ? 5.563 22.173 12.011 1.00 47.97 596 PRO A C 1
ATOM 4667 O O . PRO A 1 596 ? 5.325 20.986 11.803 1.00 47.97 596 PRO A O 1
ATOM 4670 N N . ILE A 1 597 ? 6.804 22.606 12.247 1.00 44.16 597 ILE A N 1
ATOM 4671 C CA . ILE A 1 597 ? 8.005 21.774 12.167 1.00 44.16 597 ILE A CA 1
ATOM 4672 C C . ILE A 1 597 ? 8.864 21.997 13.419 1.00 44.16 597 ILE A C 1
ATOM 4674 O O . ILE A 1 597 ? 9.428 23.072 13.603 1.00 44.16 597 ILE A O 1
ATOM 4678 N N . GLY A 1 598 ? 8.965 20.979 14.275 1.00 46.22 598 GLY A N 1
ATOM 4679 C CA . GLY A 1 598 ? 9.842 20.952 15.450 1.00 46.22 598 GLY A CA 1
ATOM 4680 C C . GLY A 1 598 ? 11.002 19.961 15.300 1.00 46.22 598 GLY A C 1
ATOM 4681 O O . GLY A 1 598 ? 11.028 19.157 14.370 1.00 46.22 598 GLY A O 1
ATOM 4682 N N . LEU A 1 599 ? 11.954 19.989 16.235 1.00 45.78 599 LEU A N 1
ATOM 4683 C CA . LEU A 1 599 ? 12.990 18.957 16.376 1.00 45.78 599 LEU A CA 1
ATOM 4684 C C . LEU A 1 599 ? 12.517 17.873 17.370 1.00 45.78 599 LEU A C 1
ATOM 4686 O O . LEU A 1 599 ? 11.813 18.209 18.329 1.00 45.78 599 LEU A O 1
ATOM 4690 N N . PRO A 1 600 ? 12.886 16.591 17.185 1.00 50.34 600 PRO A N 1
ATOM 4691 C CA . PRO A 1 600 ? 12.607 15.544 18.166 1.00 50.34 600 PRO A CA 1
ATOM 4692 C C . PRO A 1 600 ? 13.283 15.859 19.508 1.00 50.34 600 PRO A C 1
ATOM 4694 O O . PRO A 1 600 ? 14.449 16.272 19.535 1.00 50.34 600 PRO A O 1
ATOM 4697 N N . HIS A 1 601 ? 12.591 15.633 20.630 1.00 56.22 601 HIS A N 1
ATOM 4698 C CA . HIS A 1 601 ? 13.239 15.714 21.938 1.00 56.22 601 HIS A CA 1
ATOM 4699 C C . HIS A 1 601 ? 14.239 14.567 22.078 1.00 56.22 601 HIS A C 1
ATOM 4701 O O . HIS A 1 601 ? 13.882 13.393 22.167 1.00 56.22 601 HIS A O 1
ATOM 4707 N N . ARG A 1 602 ? 15.530 14.907 22.110 1.00 52.12 602 ARG A N 1
ATOM 4708 C CA . ARG A 1 602 ? 16.576 13.931 22.412 1.00 52.12 602 ARG A CA 1
ATOM 4709 C C . ARG A 1 602 ? 16.400 13.437 23.848 1.00 52.12 602 ARG A C 1
ATOM 4711 O O . ARG A 1 602 ? 16.258 14.241 24.762 1.00 52.12 602 ARG A O 1
ATOM 4718 N N . HIS A 1 603 ? 16.492 12.120 24.034 1.00 60.19 603 HIS A N 1
ATOM 4719 C CA . HIS A 1 603 ? 16.510 11.446 25.340 1.00 60.19 603 HIS A CA 1
ATOM 4720 C C . HIS A 1 603 ? 15.176 11.368 26.111 1.00 60.19 603 HIS A C 1
ATOM 4722 O O . HIS A 1 603 ? 15.212 11.228 27.331 1.00 60.19 603 HIS A O 1
ATOM 4728 N N . LEU A 1 604 ? 14.020 11.347 25.433 1.00 68.75 604 LEU A N 1
ATOM 4729 C CA . LEU A 1 604 ? 12.708 11.085 26.063 1.00 68.75 604 LEU A CA 1
ATOM 4730 C C . LEU A 1 604 ? 12.692 9.821 26.941 1.00 68.75 604 LEU A C 1
ATOM 4732 O O . LEU A 1 604 ? 12.151 9.853 28.037 1.00 68.75 604 LEU A O 1
ATOM 4736 N N . HIS A 1 605 ? 13.375 8.746 26.533 1.00 69.94 605 HIS A N 1
ATOM 4737 C CA . HIS A 1 605 ? 13.502 7.512 27.327 1.00 69.94 605 HIS A CA 1
ATOM 4738 C C . HIS A 1 605 ? 14.179 7.691 28.700 1.00 69.94 605 HIS A C 1
ATOM 4740 O O . HIS A 1 605 ? 14.127 6.784 29.522 1.00 69.94 605 HIS A O 1
ATOM 4746 N N . LYS A 1 606 ? 14.863 8.820 28.938 1.00 71.81 606 LYS A N 1
ATOM 4747 C CA . LYS A 1 606 ? 15.494 9.157 30.225 1.00 71.81 606 LYS A CA 1
ATOM 4748 C C . LYS A 1 606 ? 14.635 10.093 31.080 1.00 71.81 606 LYS A C 1
ATOM 4750 O O . LYS A 1 606 ? 15.059 10.452 32.175 1.00 71.81 606 LYS A O 1
ATOM 4755 N N . HIS A 1 607 ? 13.480 10.536 30.580 1.00 77.12 607 HIS A N 1
ATOM 4756 C CA . HIS A 1 607 ? 12.579 11.390 31.342 1.00 77.12 607 HIS A CA 1
ATOM 4757 C C . HIS A 1 607 ? 12.003 10.595 32.526 1.00 77.12 607 HIS A C 1
ATOM 4759 O O . HIS A 1 607 ? 11.593 9.453 32.324 1.00 77.12 607 HIS A O 1
ATOM 4765 N N . PRO A 1 608 ? 11.930 11.162 33.745 1.00 76.81 608 PRO A N 1
ATOM 4766 C CA . PRO A 1 608 ? 11.463 10.429 34.928 1.00 76.81 608 PRO A CA 1
ATOM 4767 C C . PRO A 1 608 ? 10.027 9.904 34.782 1.00 76.81 608 PRO A C 1
ATOM 4769 O O . PRO A 1 608 ? 9.698 8.865 35.337 1.00 76.81 608 PRO A O 1
ATOM 4772 N N . LYS A 1 609 ? 9.201 10.603 33.993 1.00 79.88 609 LYS A N 1
ATOM 4773 C CA . LYS A 1 609 ? 7.805 10.250 33.683 1.00 79.88 609 LYS A CA 1
ATOM 4774 C C . LYS A 1 609 ? 7.637 9.353 32.442 1.00 79.88 609 LYS A C 1
ATOM 4776 O O . LYS A 1 609 ? 6.521 9.027 32.058 1.00 79.88 609 LYS A O 1
ATOM 4781 N N . ALA A 1 610 ? 8.722 8.996 31.747 1.00 78.44 610 ALA A N 1
ATOM 4782 C CA . ALA A 1 610 ? 8.627 8.163 30.549 1.00 78.44 610 ALA A CA 1
ATOM 4783 C C . ALA A 1 610 ? 8.449 6.685 30.913 1.00 78.44 610 ALA A C 1
ATOM 4785 O O . ALA A 1 610 ? 9.242 6.106 31.655 1.00 78.44 610 ALA A O 1
ATOM 4786 N N . ARG A 1 611 ? 7.450 6.042 30.304 1.00 81.88 611 ARG A N 1
ATOM 4787 C CA . ARG A 1 611 ? 7.171 4.610 30.450 1.00 81.88 611 ARG A CA 1
ATOM 4788 C C . ARG A 1 611 ? 6.904 4.000 29.076 1.00 81.88 611 ARG A C 1
ATOM 4790 O O . ARG A 1 611 ? 6.017 4.455 28.371 1.00 81.88 611 ARG A O 1
ATOM 4797 N N . ALA A 1 612 ? 7.623 2.942 28.703 1.00 80.75 612 ALA A N 1
ATOM 4798 C CA . ALA A 1 612 ? 7.331 2.214 27.466 1.00 80.75 612 ALA A CA 1
ATOM 4799 C C . ALA A 1 612 ? 6.038 1.392 27.600 1.00 80.75 612 ALA A C 1
ATOM 4801 O O . ALA A 1 612 ? 5.865 0.677 28.591 1.00 80.75 612 ALA A O 1
ATOM 4802 N N . LEU A 1 613 ? 5.168 1.473 26.590 1.00 84.38 613 LEU A N 1
ATOM 4803 C CA . LEU A 1 613 ? 3.923 0.710 26.527 1.00 84.38 613 LEU A CA 1
ATOM 4804 C C . LEU A 1 613 ? 4.186 -0.739 26.088 1.00 84.38 613 LEU A C 1
ATOM 4806 O O . LEU A 1 613 ? 4.847 -0.979 25.063 1.00 84.38 613 LEU A O 1
ATOM 4810 N N . GLN A 1 614 ? 3.667 -1.701 26.852 1.00 86.62 614 GLN A N 1
ATOM 4811 C CA . GLN A 1 614 ? 3.824 -3.133 26.584 1.00 86.62 614 GLN A CA 1
ATOM 4812 C C . GLN A 1 614 ? 2.534 -3.757 26.047 1.00 86.62 614 GLN A C 1
ATOM 4814 O O . GLN A 1 614 ? 1.450 -3.198 26.188 1.00 86.62 614 GLN A O 1
ATOM 4819 N N . VAL A 1 615 ? 2.677 -4.917 25.401 1.00 89.19 615 VAL A N 1
ATOM 4820 C CA . VAL A 1 615 ? 1.552 -5.796 25.065 1.00 89.19 615 VAL A CA 1
ATOM 4821 C C . VAL A 1 615 ? 1.637 -6.995 25.994 1.00 89.19 615 VAL A C 1
ATOM 4823 O O . VAL A 1 615 ? 2.646 -7.704 25.991 1.00 89.19 615 VAL A O 1
ATOM 4826 N N . VAL A 1 616 ? 0.597 -7.198 26.791 1.00 88.69 616 VAL A N 1
ATOM 4827 C CA . VAL A 1 616 ? 0.460 -8.312 27.724 1.00 88.69 616 VAL A CA 1
ATOM 4828 C C . VAL A 1 616 ? -0.687 -9.205 27.273 1.00 88.69 616 VAL A C 1
ATOM 4830 O O . VAL A 1 616 ? -1.656 -8.750 26.667 1.00 88.69 616 VAL A O 1
ATOM 4833 N N . ARG A 1 617 ? -0.574 -10.505 27.546 1.00 86.00 617 ARG A N 1
ATOM 4834 C CA . ARG A 1 617 ? -1.691 -11.418 27.308 1.00 86.00 617 ARG A CA 1
ATOM 4835 C C . ARG A 1 617 ? -2.787 -11.104 28.333 1.00 86.00 617 ARG A C 1
ATOM 4837 O O . ARG A 1 617 ? -2.458 -11.132 29.521 1.00 86.00 617 ARG A O 1
ATOM 4844 N N . PRO A 1 618 ? -4.042 -10.854 27.922 1.00 85.94 618 PRO A N 1
ATOM 4845 C CA . PRO A 1 618 ? -5.099 -10.551 28.869 1.00 85.94 618 PRO A CA 1
ATOM 4846 C C . PRO A 1 618 ? -5.340 -11.746 29.779 1.00 85.94 618 PRO A C 1
ATOM 4848 O O . PRO A 1 618 ? -5.495 -12.881 29.321 1.00 85.94 618 PRO A O 1
ATOM 4851 N N . ASP A 1 619 ? -5.348 -11.487 31.078 1.00 79.38 619 ASP A N 1
ATOM 4852 C CA . ASP A 1 619 ? -5.686 -12.473 32.095 1.00 79.38 619 ASP A CA 1
ATOM 4853 C C . ASP A 1 619 ? -7.175 -12.423 32.463 1.00 79.38 619 ASP A C 1
ATOM 4855 O O . ASP A 1 619 ? -7.634 -13.259 33.236 1.00 79.38 619 ASP A O 1
ATOM 4859 N N . TRP A 1 620 ? -7.922 -11.449 31.928 1.00 83.19 620 TRP A N 1
ATOM 4860 C CA . TRP A 1 620 ? -9.345 -11.224 32.201 1.00 83.19 620 TRP A CA 1
ATOM 4861 C C . TRP A 1 620 ? -9.652 -1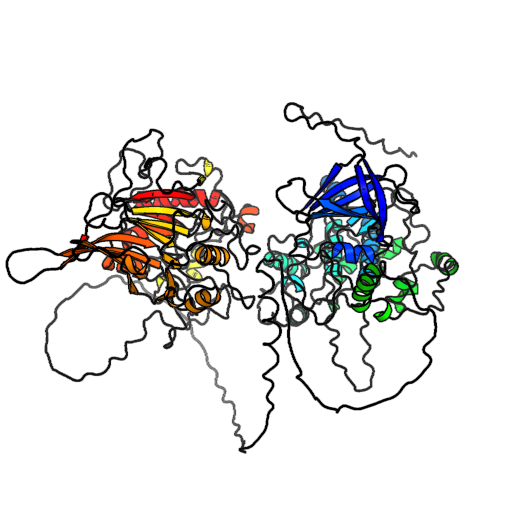1.110 33.709 1.00 83.19 620 TRP A C 1
ATOM 4863 O O . TRP A 1 620 ? -10.735 -11.483 34.173 1.00 83.19 620 TRP A O 1
ATOM 4873 N N . GLY A 1 621 ? -8.664 -10.641 34.484 1.00 71.06 621 GLY A N 1
ATOM 4874 C CA . GLY A 1 621 ? -8.709 -10.559 35.944 1.00 71.06 621 GLY A CA 1
ATOM 4875 C C . GLY A 1 621 ? -8.372 -11.858 36.696 1.00 71.06 621 GLY A C 1
ATOM 4876 O O . GLY A 1 621 ? -8.678 -11.950 37.885 1.00 71.06 621 GLY A O 1
ATOM 4877 N N . ALA A 1 622 ? -7.784 -12.874 36.045 1.00 62.44 622 ALA A N 1
ATOM 4878 C CA . ALA A 1 622 ? -7.461 -14.175 36.648 1.00 62.44 622 ALA A CA 1
ATOM 4879 C C . ALA A 1 622 ? -6.116 -14.229 37.404 1.00 62.44 622 ALA A C 1
ATOM 4881 O O . ALA A 1 622 ? -5.976 -15.015 38.344 1.00 62.44 622 ALA A O 1
ATOM 4882 N N . ALA A 1 623 ? -5.107 -13.440 37.024 1.00 48.59 623 ALA A N 1
ATOM 4883 C CA . ALA A 1 623 ? -3.747 -13.551 37.547 1.00 48.59 623 ALA A CA 1
ATOM 4884 C C . ALA A 1 623 ? -3.450 -12.458 38.581 1.00 48.59 623 ALA A C 1
ATOM 4886 O O . ALA A 1 623 ? -2.671 -11.557 38.315 1.00 48.59 623 ALA A O 1
ATOM 4887 N N . LYS A 1 624 ? -4.002 -12.608 39.796 1.00 44.88 624 LYS A N 1
ATOM 4888 C CA . LYS A 1 624 ? -3.946 -11.622 40.893 1.00 44.88 624 LYS A CA 1
ATOM 4889 C C . LYS A 1 624 ? -4.565 -10.283 40.469 1.00 44.88 624 LYS A C 1
ATOM 4891 O O . LYS A 1 624 ? -4.115 -9.609 39.558 1.00 44.88 624 LYS A O 1
ATOM 4896 N N . LEU A 1 625 ? -5.549 -9.825 41.228 1.00 47.41 625 LEU A N 1
ATOM 4897 C CA . LEU A 1 625 ? -5.960 -8.421 41.270 1.00 47.41 625 LEU A CA 1
ATOM 4898 C C . LEU A 1 625 ? -4.806 -7.568 41.858 1.00 47.41 625 LEU A C 1
ATOM 4900 O O . LEU A 1 625 ? -4.910 -7.031 42.954 1.00 47.41 625 LEU A O 1
ATOM 4904 N N . SER A 1 626 ? -3.644 -7.542 41.199 1.00 36.94 626 SER A N 1
ATOM 4905 C CA . SER A 1 626 ? -2.380 -7.028 41.736 1.00 36.94 626 SER A CA 1
ATOM 4906 C C . SER A 1 626 ? -2.001 -5.646 41.233 1.00 36.94 626 SER A C 1
ATOM 4908 O O . SER A 1 626 ? -0.836 -5.296 41.350 1.00 36.94 626 SER A O 1
ATOM 4910 N N . HIS A 1 627 ? -2.939 -4.851 40.718 1.00 42.44 627 HIS A N 1
ATOM 4911 C CA . HIS A 1 627 ? -2.683 -3.447 40.406 1.00 42.44 627 HIS A CA 1
ATOM 4912 C C . HIS A 1 627 ? -3.964 -2.613 40.588 1.00 42.44 627 HIS A C 1
ATOM 4914 O O . HIS A 1 627 ? -4.733 -2.419 39.655 1.00 42.44 627 HIS A O 1
ATOM 4920 N N . GLU A 1 628 ? -4.190 -2.055 41.782 1.00 45.88 628 GLU A N 1
ATOM 4921 C CA . GLU A 1 628 ? -4.758 -0.702 41.810 1.00 45.88 628 GLU A CA 1
ATOM 4922 C C . GLU A 1 628 ? -3.652 0.220 41.281 1.00 45.88 628 GLU A C 1
ATOM 4924 O O . GLU A 1 628 ? -2.715 0.478 42.026 1.00 45.88 628 GLU A O 1
ATOM 4929 N N . PHE A 1 629 ? -3.706 0.626 40.004 1.00 43.06 629 PHE A N 1
ATOM 4930 C CA . PHE A 1 629 ? -2.919 1.722 39.388 1.00 43.06 629 PHE A CA 1
ATOM 4931 C C . PHE A 1 629 ? -1.473 1.946 39.918 1.00 43.06 629 PHE A C 1
ATOM 4933 O O . PHE A 1 629 ? -1.055 3.083 40.121 1.00 43.06 629 PHE A O 1
ATOM 4940 N N . SER A 1 630 ? -0.701 0.896 40.229 1.00 41.41 630 SER A N 1
ATOM 4941 C CA . SER A 1 630 ? 0.575 1.063 40.945 1.00 41.41 630 SER A CA 1
ATOM 4942 C C . SER A 1 630 ? 1.596 0.012 40.552 1.00 41.41 630 SER A C 1
ATOM 4944 O O . SER A 1 630 ? 1.434 -1.176 40.831 1.00 41.41 630 SER A O 1
ATOM 4946 N N . LYS A 1 631 ? 2.698 0.440 39.934 1.00 40.03 631 LYS A N 1
ATOM 4947 C CA . LYS A 1 631 ? 3.873 -0.400 39.714 1.00 40.03 631 LYS A CA 1
ATOM 4948 C C . LYS A 1 631 ? 4.652 -0.540 41.020 1.00 40.03 631 LYS A C 1
ATOM 4950 O O . LYS A 1 631 ? 5.597 0.190 41.259 1.00 40.03 631 LYS A O 1
ATOM 4955 N N . ASN A 1 632 ? 4.364 -1.564 41.822 1.00 36.38 632 ASN A N 1
ATOM 4956 C CA . ASN A 1 632 ? 5.434 -2.211 42.581 1.00 36.38 632 ASN A CA 1
ATOM 4957 C C . ASN A 1 632 ? 5.142 -3.674 42.912 1.00 36.38 632 ASN A C 1
ATOM 4959 O O . ASN A 1 632 ? 4.096 -4.050 43.433 1.00 36.38 632 ASN A O 1
ATOM 4963 N N . LYS A 1 633 ? 6.134 -4.506 42.589 1.00 41.41 633 LYS A N 1
ATOM 4964 C CA . LYS A 1 633 ? 6.174 -5.947 42.821 1.00 41.41 633 LYS A CA 1
ATOM 4965 C C . LYS A 1 633 ? 6.124 -6.264 44.317 1.00 41.41 633 LYS A C 1
ATOM 4967 O O . LYS A 1 633 ? 7.165 -6.388 44.950 1.00 41.41 633 LYS A O 1
ATOM 4972 N N . THR A 1 634 ? 4.930 -6.534 44.826 1.00 32.19 634 THR A N 1
ATOM 4973 C CA . THR A 1 634 ? 4.704 -7.534 45.880 1.00 32.19 634 THR A CA 1
ATOM 4974 C C . THR A 1 634 ? 3.291 -8.095 45.714 1.00 32.19 634 THR A C 1
ATOM 4976 O O . THR A 1 634 ? 2.380 -7.325 45.423 1.00 32.19 634 THR A O 1
ATOM 4979 N N . PRO A 1 635 ? 3.073 -9.418 45.831 1.00 33.41 635 PRO A N 1
ATOM 4980 C CA . PRO A 1 635 ? 1.740 -9.994 45.703 1.00 33.41 635 PRO A CA 1
ATOM 4981 C C . PRO A 1 635 ? 0.843 -9.499 46.841 1.00 33.41 635 PRO A C 1
ATOM 4983 O O . PRO A 1 635 ? 1.013 -9.928 47.977 1.00 33.41 635 PRO A O 1
ATOM 4986 N N . CYS A 1 636 ? -0.116 -8.626 46.547 1.00 35.56 636 CYS A N 1
ATOM 4987 C CA . CYS A 1 636 ? -1.240 -8.414 47.449 1.00 35.56 636 CYS A CA 1
ATOM 4988 C C . CYS A 1 636 ? -2.169 -9.627 47.310 1.00 35.56 636 CYS A C 1
ATOM 4990 O O . CYS A 1 636 ? -2.840 -9.802 46.292 1.00 35.56 636 CYS A O 1
ATOM 4992 N N . GLU A 1 637 ? -2.150 -10.518 48.297 1.00 31.62 637 GLU A N 1
ATOM 4993 C CA . GLU A 1 637 ? -3.179 -11.543 48.452 1.00 31.62 637 GLU A CA 1
ATOM 4994 C C . GLU A 1 637 ? -4.531 -10.861 48.731 1.00 31.62 637 GLU A C 1
ATOM 4996 O O . GLU A 1 637 ? -4.621 -10.014 49.617 1.00 31.62 637 GLU A O 1
ATOM 5001 N N . GLY A 1 638 ? -5.595 -11.245 48.014 1.00 39.38 638 GLY A N 1
ATOM 5002 C CA . GLY A 1 638 ? -6.950 -11.157 48.579 1.00 39.38 638 GLY A CA 1
ATOM 5003 C C . GLY A 1 638 ? -7.991 -10.232 47.940 1.00 39.38 638 GLY A C 1
ATOM 5004 O O . GLY A 1 638 ? -9.035 -10.032 48.555 1.00 39.38 638 GLY A O 1
ATOM 5005 N N . LEU A 1 639 ? -7.806 -9.701 46.732 1.00 44.25 639 LEU A N 1
ATOM 5006 C CA . LEU A 1 639 ? -8.927 -9.074 46.016 1.00 44.25 639 LEU A CA 1
ATOM 5007 C C . LEU A 1 639 ? -9.769 -10.177 45.332 1.00 44.25 639 LEU A C 1
ATOM 5009 O O . LEU A 1 639 ? -9.221 -11.077 44.697 1.00 44.25 639 LEU A O 1
ATOM 5013 N N . LYS A 1 640 ? -11.097 -10.144 45.503 1.00 53.47 640 LYS A N 1
ATOM 5014 C CA . LYS A 1 640 ? -12.060 -11.047 44.843 1.00 53.47 640 LYS A CA 1
ATOM 5015 C C . LYS A 1 640 ? -12.699 -10.332 43.648 1.00 53.47 640 LYS A C 1
ATOM 5017 O O . LYS A 1 640 ? -12.964 -9.137 43.728 1.00 53.47 640 LYS A O 1
ATOM 5022 N N . LYS A 1 641 ? -12.955 -11.065 42.556 1.00 61.81 641 LYS A N 1
ATOM 5023 C CA . LYS A 1 641 ? -13.611 -10.564 41.327 1.00 61.81 641 LYS A CA 1
ATOM 5024 C C . LYS A 1 641 ? -15.078 -10.149 41.552 1.00 61.81 641 LYS A C 1
ATOM 5026 O O . LYS A 1 641 ? -15.631 -9.363 40.792 1.00 61.81 641 LYS A O 1
ATOM 5031 N N . GLU A 1 642 ? -15.700 -10.683 42.598 1.00 64.25 642 GLU A N 1
ATOM 5032 C CA . GLU A 1 642 ? -17.116 -10.502 42.925 1.00 64.25 642 GLU A CA 1
ATOM 5033 C C . GLU A 1 642 ? -17.473 -9.020 43.154 1.00 64.25 642 GLU A C 1
ATOM 5035 O O . GLU A 1 642 ? -16.935 -8.375 44.051 1.00 64.25 642 GLU A O 1
ATOM 5040 N N . GLY A 1 643 ? -18.402 -8.490 42.349 1.00 70.94 643 GLY A N 1
ATOM 5041 C CA . GLY A 1 643 ? -18.983 -7.152 42.533 1.00 70.94 643 GLY A CA 1
ATOM 5042 C C . GLY A 1 643 ? -18.168 -5.973 41.989 1.00 70.94 643 GLY A C 1
ATOM 5043 O O . GLY A 1 643 ? -18.563 -4.830 42.211 1.00 70.94 643 GLY A O 1
ATOM 5044 N N . LYS A 1 644 ? -17.064 -6.217 41.272 1.00 82.19 644 LYS A N 1
ATOM 5045 C CA . LYS A 1 644 ? -16.257 -5.161 40.637 1.00 82.19 644 LYS A CA 1
ATOM 5046 C C . LYS A 1 644 ? -16.532 -5.056 39.142 1.00 82.19 644 LYS A C 1
ATOM 5048 O O . LYS A 1 644 ? -16.766 -6.063 38.478 1.00 82.19 644 LYS A O 1
ATOM 5053 N N . LEU A 1 645 ? -16.447 -3.837 38.619 1.00 87.88 645 LEU A N 1
ATOM 5054 C CA . LEU A 1 645 ? -16.468 -3.561 37.187 1.00 87.88 645 LEU A CA 1
ATOM 5055 C C . LEU A 1 645 ? -15.054 -3.746 36.629 1.00 87.88 645 LEU A C 1
ATOM 5057 O O . LEU A 1 645 ? -14.111 -3.125 37.124 1.00 87.88 645 LEU A O 1
ATOM 5061 N N . LEU A 1 646 ? -14.898 -4.595 35.612 1.00 90.25 646 LEU A N 1
ATOM 5062 C CA . LEU A 1 646 ? -13.607 -4.809 34.955 1.00 90.25 646 LEU A CA 1
ATOM 5063 C C . LEU A 1 646 ? -13.541 -4.064 33.626 1.00 90.25 646 LEU A C 1
ATOM 5065 O O . LEU A 1 646 ? -14.521 -4.043 32.883 1.00 90.25 646 LEU A O 1
ATOM 5069 N N . GLY A 1 647 ? -12.369 -3.522 33.307 1.00 92.06 647 GLY A N 1
ATOM 5070 C CA . GLY A 1 647 ? -12.064 -2.932 32.009 1.00 92.06 647 GLY A CA 1
ATOM 5071 C C . GLY A 1 647 ? -10.682 -3.342 31.518 1.00 92.06 647 GLY A C 1
ATOM 5072 O O . GLY A 1 647 ? -9.686 -3.125 32.203 1.00 92.06 647 GLY A O 1
ATOM 5073 N N . THR A 1 648 ? -10.621 -3.904 30.318 1.00 92.94 648 THR A N 1
ATOM 5074 C CA . THR A 1 648 ? -9.401 -4.323 29.626 1.00 92.94 648 THR A CA 1
ATOM 5075 C C . THR A 1 648 ? -9.213 -3.462 28.385 1.00 92.94 648 THR A C 1
ATOM 5077 O O . THR A 1 648 ? -10.087 -3.418 27.515 1.00 92.94 648 THR A O 1
ATOM 5080 N N . TRP A 1 649 ? -8.063 -2.801 28.256 1.00 93.69 649 TRP A N 1
ATOM 5081 C CA . TRP A 1 649 ? -7.739 -2.068 27.031 1.00 93.69 649 TRP A CA 1
ATOM 5082 C C . TRP A 1 649 ? -7.089 -3.003 26.010 1.00 93.69 649 TRP A C 1
ATOM 5084 O O . TRP A 1 649 ? -6.042 -3.581 26.274 1.00 93.69 649 TRP A O 1
ATOM 5094 N N . LEU A 1 650 ? -7.676 -3.152 24.823 1.00 92.69 650 LEU A N 1
ATOM 5095 C CA . LEU A 1 650 ? -7.207 -4.086 23.788 1.00 92.69 650 LEU A CA 1
ATOM 5096 C C . LEU A 1 650 ? -6.317 -3.410 22.726 1.00 92.69 650 LEU A C 1
ATOM 5098 O O . LEU A 1 650 ? -5.815 -4.063 21.805 1.00 92.69 650 LEU A O 1
ATOM 5102 N N . GLY A 1 651 ? -6.050 -2.112 22.886 1.00 88.75 651 GLY A N 1
ATOM 5103 C CA . GLY A 1 651 ? -5.253 -1.286 21.980 1.00 88.75 651 GLY A CA 1
ATOM 5104 C C . GLY A 1 651 ? -6.119 -0.423 21.061 1.00 88.75 651 GLY A C 1
ATOM 5105 O O . GLY A 1 651 ? -7.245 -0.776 20.724 1.00 88.75 651 GLY A O 1
ATOM 5106 N N . HIS A 1 652 ? -5.577 0.721 20.639 1.00 86.62 652 HIS A N 1
ATOM 5107 C CA . HIS A 1 652 ? -6.310 1.772 19.922 1.00 86.62 652 HIS A CA 1
ATOM 5108 C C . HIS A 1 652 ? -7.589 2.160 20.687 1.00 86.62 652 HIS A C 1
ATOM 5110 O O . HIS A 1 652 ? -7.480 2.454 21.876 1.00 86.62 652 HIS A O 1
ATOM 5116 N N . ALA A 1 653 ? -8.761 2.179 20.057 1.00 86.12 653 ALA A N 1
ATOM 5117 C CA . ALA A 1 653 ? -10.040 2.433 20.714 1.00 86.12 653 ALA A CA 1
ATOM 5118 C C . ALA A 1 653 ? -10.709 1.169 21.282 1.00 86.12 653 ALA A C 1
ATOM 5120 O O . ALA A 1 653 ? -11.717 1.279 21.966 1.00 86.12 653 ALA A O 1
ATOM 5121 N N . SER A 1 654 ? -10.158 -0.025 21.041 1.00 92.69 654 SER A N 1
ATOM 5122 C CA . SER A 1 654 ? -10.792 -1.257 21.502 1.00 92.69 654 SER A CA 1
ATOM 5123 C C . SER A 1 654 ? -10.682 -1.428 23.009 1.00 92.69 654 SER A C 1
ATOM 5125 O O . SER A 1 654 ? -9.580 -1.455 23.566 1.00 92.69 654 SER A O 1
ATOM 5127 N N . ALA A 1 655 ? -11.819 -1.647 23.656 1.00 94.94 655 ALA A N 1
ATOM 5128 C CA . ALA A 1 655 ? -11.898 -1.958 25.076 1.00 94.94 655 ALA A CA 1
ATOM 5129 C C . ALA A 1 655 ? -12.931 -3.056 25.329 1.00 94.94 655 ALA A C 1
ATOM 5131 O O . ALA A 1 655 ? -13.978 -3.095 24.688 1.00 94.94 655 ALA A O 1
ATOM 5132 N N . TRP A 1 656 ? -12.647 -3.941 26.278 1.00 96.19 656 TRP A N 1
ATOM 5133 C CA . TRP A 1 656 ? -13.571 -4.977 26.732 1.00 96.19 656 TRP A CA 1
ATOM 5134 C C . TRP A 1 656 ? -13.877 -4.771 28.212 1.00 96.19 656 TRP A C 1
ATOM 5136 O O . TRP A 1 656 ? -12.968 -4.504 28.992 1.00 96.19 656 TRP A O 1
ATOM 5146 N N . CYS A 1 657 ? -15.144 -4.861 28.601 1.00 94.62 657 CYS A N 1
ATOM 5147 C CA . CYS A 1 657 ? -15.591 -4.649 29.972 1.00 94.62 657 CYS A CA 1
ATOM 5148 C C . CYS A 1 657 ? -16.437 -5.812 30.475 1.00 94.62 657 CYS A C 1
ATOM 5150 O O . CYS A 1 657 ? -17.233 -6.378 29.726 1.00 94.62 657 CYS A O 1
ATOM 5152 N N . GLU A 1 658 ? -16.322 -6.099 31.768 1.00 91.44 658 GLU A N 1
ATOM 5153 C CA . GLU A 1 658 ? -17.168 -7.057 32.474 1.00 91.44 658 GLU A CA 1
ATOM 5154 C C . GLU A 1 658 ? -17.970 -6.329 33.551 1.00 91.44 658 GLU A C 1
ATOM 5156 O O . GLU A 1 658 ? -17.416 -5.866 34.549 1.00 91.44 658 GLU A O 1
ATOM 5161 N N . VAL A 1 659 ? -19.279 -6.220 33.330 1.00 89.81 659 VAL A N 1
ATOM 5162 C CA . VAL A 1 659 ? -20.229 -5.569 34.235 1.00 89.81 659 VAL A CA 1
ATOM 5163 C C . VAL A 1 659 ? -20.834 -6.626 35.160 1.00 89.81 659 VAL A C 1
ATOM 5165 O O . VAL A 1 659 ? -21.492 -7.545 34.662 1.00 89.81 659 VAL A O 1
ATOM 5168 N N . PRO A 1 660 ? -20.636 -6.545 36.486 1.00 86.25 660 PRO A N 1
ATOM 5169 C CA . PRO A 1 660 ? -21.189 -7.521 37.419 1.00 86.25 660 PRO A CA 1
ATOM 5170 C C . PRO A 1 660 ? -22.719 -7.412 37.471 1.00 86.25 660 PRO A C 1
ATOM 5172 O O . PRO A 1 660 ? -23.260 -6.319 37.589 1.00 86.25 660 PRO A O 1
ATOM 5175 N N . LEU A 1 661 ? -23.427 -8.541 37.411 1.00 83.06 661 LEU A N 1
ATOM 5176 C CA . LEU A 1 661 ? -24.883 -8.609 37.564 1.00 83.06 661 LEU A CA 1
ATOM 5177 C C . LEU A 1 661 ? -25.242 -9.218 38.926 1.00 83.06 661 LEU A C 1
ATOM 5179 O O . LEU A 1 661 ? -24.456 -9.955 39.524 1.00 83.06 661 LEU A O 1
ATOM 5183 N N . VAL A 1 662 ? -26.443 -8.924 39.424 1.00 75.88 662 VAL A N 1
ATOM 5184 C CA . VAL A 1 662 ? -26.923 -9.498 40.691 1.00 75.88 662 VAL A CA 1
ATOM 5185 C C . VAL A 1 662 ? -27.145 -11.008 40.531 1.00 75.88 662 VAL A C 1
ATOM 5187 O O . VAL A 1 662 ? -27.693 -11.463 39.527 1.00 75.88 662 VAL A O 1
ATOM 5190 N N . ALA A 1 663 ? -26.708 -11.797 41.517 1.00 60.62 663 ALA A N 1
ATOM 5191 C CA . ALA A 1 663 ? -26.965 -13.234 41.560 1.00 60.62 663 ALA A CA 1
ATOM 5192 C C . ALA A 1 663 ? -28.425 -13.497 41.968 1.00 60.62 663 ALA A C 1
ATOM 5194 O O . ALA A 1 663 ? -28.867 -13.013 43.010 1.00 60.62 663 ALA A O 1
ATOM 5195 N N . GLY A 1 664 ? -29.168 -14.279 41.178 1.00 54.69 664 GLY A N 1
ATOM 5196 C CA . GLY A 1 664 ? -30.514 -14.722 41.556 1.00 54.69 664 GLY A CA 1
ATOM 5197 C C . GLY A 1 664 ? -30.498 -15.468 42.900 1.00 54.69 664 GLY A C 1
ATOM 5198 O O . GLY A 1 664 ? -29.547 -16.194 43.192 1.00 54.69 664 GLY A O 1
ATOM 5199 N N . GLU A 1 665 ? -31.522 -15.278 43.743 1.00 43.50 665 GLU A N 1
ATOM 5200 C CA . GLU A 1 665 ? -31.565 -15.858 45.097 1.00 43.50 665 GLU A CA 1
ATOM 5201 C C . GLU A 1 665 ? -31.339 -17.387 45.085 1.00 43.50 665 GLU A C 1
ATOM 5203 O O . GLU A 1 665 ? -32.137 -18.159 44.549 1.00 43.50 665 GLU A O 1
ATOM 5208 N N . GLY A 1 666 ? -30.245 -17.822 45.721 1.00 47.03 666 GLY A N 1
ATOM 5209 C CA . GLY A 1 666 ? -29.848 -19.223 45.878 1.00 47.03 666 GLY A CA 1
ATOM 5210 C C . GLY A 1 666 ? -28.340 -19.384 45.702 1.00 47.03 666 GLY A C 1
ATOM 5211 O O . GLY A 1 666 ? -27.874 -19.549 44.582 1.00 47.03 666 GLY A O 1
ATOM 5212 N N . GLY A 1 667 ? -27.581 -19.324 46.805 1.00 43.53 667 GLY A N 1
ATOM 5213 C CA . GLY A 1 667 ? -26.107 -19.252 46.874 1.00 43.53 667 GLY A CA 1
ATOM 5214 C C . GLY A 1 667 ? -25.301 -20.449 46.336 1.00 43.53 667 GLY A C 1
ATOM 5215 O O . GLY A 1 667 ? -24.344 -20.872 46.975 1.00 43.53 667 GLY A O 1
ATOM 5216 N N . GLN A 1 668 ? -25.682 -21.003 45.185 1.00 40.88 668 GLN A N 1
ATOM 5217 C CA . GLN A 1 668 ? -24.958 -22.029 44.429 1.00 40.88 668 GLN A CA 1
ATOM 5218 C C . GLN A 1 668 ? -24.802 -21.693 42.931 1.00 40.88 668 GLN A C 1
ATOM 5220 O O . GLN A 1 668 ? -24.248 -22.505 42.196 1.00 40.88 668 GLN A O 1
ATOM 5225 N N . ALA A 1 669 ? -25.276 -20.534 42.454 1.00 48.38 669 ALA A N 1
ATOM 5226 C CA . ALA A 1 669 ? -25.095 -20.114 41.062 1.00 48.38 669 ALA A CA 1
ATOM 5227 C C . ALA A 1 669 ? -23.783 -19.327 40.872 1.00 48.38 669 ALA A C 1
ATOM 5229 O O . ALA A 1 669 ? -23.472 -18.445 41.671 1.00 48.38 669 ALA A O 1
ATOM 5230 N N . GLU A 1 670 ? -23.035 -19.644 39.809 1.00 52.94 670 GLU A N 1
ATOM 5231 C CA . GLU A 1 670 ? -21.850 -18.893 39.360 1.00 52.94 670 GLU A CA 1
ATOM 5232 C C . GLU A 1 670 ? -22.161 -17.383 39.227 1.00 52.94 670 GLU A C 1
ATOM 5234 O O . GLU A 1 670 ? -23.262 -17.027 38.785 1.00 52.94 670 GLU A O 1
ATOM 5239 N N . PRO A 1 671 ? -21.220 -16.483 39.580 1.00 60.50 671 PRO A N 1
ATOM 5240 C CA . PRO A 1 671 ? -21.416 -15.042 39.451 1.00 60.50 671 PRO A CA 1
ATOM 5241 C C . PRO A 1 671 ? -21.731 -14.662 37.998 1.00 60.50 671 PRO A C 1
ATOM 5243 O O . PRO A 1 671 ? -20.984 -14.984 37.073 1.00 60.50 671 PRO A O 1
ATOM 5246 N N . ARG A 1 672 ? -22.860 -13.971 37.791 1.00 74.81 672 ARG A N 1
ATOM 5247 C CA . ARG A 1 672 ? -23.300 -13.504 36.470 1.00 74.81 672 ARG A CA 1
ATOM 5248 C C . ARG A 1 672 ? -22.667 -12.147 36.160 1.00 74.81 672 ARG A C 1
ATOM 5250 O O . ARG A 1 672 ? -22.628 -11.265 37.012 1.00 74.81 672 ARG A O 1
ATOM 5257 N N . SER A 1 673 ? -22.214 -11.962 34.927 1.00 84.62 673 SER A N 1
ATOM 5258 C CA . SER A 1 673 ? -21.672 -10.692 34.441 1.00 84.62 673 SER A CA 1
ATOM 5259 C C . SER A 1 673 ? -21.972 -10.506 32.961 1.00 84.62 673 SER A C 1
ATOM 5261 O O . SER A 1 673 ? -22.005 -11.491 32.224 1.00 84.62 673 SER A O 1
ATOM 5263 N N . ALA A 1 674 ? -22.191 -9.266 32.528 1.00 88.38 674 ALA A N 1
ATOM 5264 C CA . ALA A 1 674 ? -22.367 -8.907 31.124 1.00 88.38 674 ALA A CA 1
ATOM 5265 C C . ALA A 1 674 ? -21.055 -8.401 30.519 1.00 88.38 674 ALA A C 1
ATOM 5267 O O . ALA A 1 674 ? -20.339 -7.610 31.132 1.00 88.38 674 ALA A O 1
ATOM 5268 N N . LYS A 1 675 ? -20.747 -8.852 29.305 1.00 92.62 675 LYS A N 1
ATOM 5269 C CA . LYS A 1 675 ? -19.470 -8.625 28.626 1.00 92.62 675 LYS A CA 1
ATOM 5270 C C . LYS A 1 675 ? -19.662 -7.676 27.453 1.00 92.62 675 LYS A C 1
ATOM 5272 O O . LYS A 1 675 ? -20.320 -8.011 26.467 1.00 92.62 675 LYS A O 1
ATOM 5277 N N . VAL A 1 676 ? -19.080 -6.491 27.556 1.00 95.00 676 VAL A N 1
ATOM 5278 C CA . VAL A 1 676 ? -19.298 -5.382 26.624 1.00 95.00 676 VAL A CA 1
ATOM 5279 C C . VAL A 1 676 ? -18.006 -5.074 25.874 1.00 95.00 676 VAL A C 1
ATOM 5281 O O . VAL A 1 676 ? -16.965 -4.883 26.494 1.00 95.00 676 VAL A O 1
ATOM 5284 N N . LEU A 1 677 ? -18.062 -5.024 24.545 1.00 96.44 677 LEU A N 1
ATOM 5285 C CA . LEU A 1 677 ? -16.923 -4.763 23.666 1.00 96.44 677 LEU A CA 1
ATOM 5286 C C . LEU A 1 677 ? -17.131 -3.443 22.910 1.00 96.44 677 LEU A C 1
ATOM 5288 O O . LEU A 1 677 ? -18.128 -3.270 22.217 1.00 96.44 677 LEU A O 1
ATOM 5292 N N . PHE A 1 678 ? -16.185 -2.520 23.023 1.00 96.12 678 PHE A N 1
ATOM 5293 C CA . PHE A 1 678 ? -16.199 -1.227 22.339 1.00 96.12 678 PHE A CA 1
ATOM 5294 C C . PHE A 1 678 ? -15.217 -1.251 21.164 1.00 96.12 678 PHE A C 1
ATOM 5296 O O . PHE A 1 678 ? -14.101 -1.747 21.329 1.00 96.12 678 PHE A O 1
ATOM 5303 N N . ASP A 1 679 ? -15.634 -0.735 20.001 1.00 92.75 679 ASP A N 1
ATOM 5304 C CA . ASP A 1 679 ? -14.812 -0.501 18.798 1.00 92.75 679 ASP A CA 1
ATOM 5305 C C . ASP A 1 679 ? -13.769 -1.606 18.507 1.00 92.75 679 ASP A C 1
ATOM 5307 O O . ASP A 1 679 ? -12.561 -1.350 18.564 1.00 92.75 679 ASP A O 1
ATOM 5311 N N . PRO A 1 680 ? -14.178 -2.865 18.248 1.00 92.19 680 PRO A N 1
ATOM 5312 C CA . PRO A 1 680 ? -13.244 -3.984 18.136 1.00 92.19 680 PRO A CA 1
ATOM 5313 C C . PRO A 1 680 ? -12.332 -3.886 16.901 1.00 92.19 680 PRO A C 1
ATOM 5315 O O . PRO A 1 680 ? -12.810 -3.888 15.766 1.00 92.19 680 PRO A O 1
ATOM 5318 N N . ILE A 1 681 ? -11.012 -3.884 17.130 1.00 87.06 681 ILE A N 1
ATOM 5319 C CA . ILE A 1 681 ? -9.954 -3.911 16.111 1.00 87.06 681 ILE A CA 1
ATOM 5320 C C . ILE A 1 681 ? -8.821 -4.893 16.482 1.00 87.06 681 ILE A C 1
ATOM 5322 O O . ILE A 1 681 ? -7.792 -4.550 17.075 1.00 87.06 681 ILE A O 1
ATOM 5326 N N . PHE A 1 682 ? -8.985 -6.151 16.074 1.00 87.81 682 PHE A N 1
ATOM 5327 C CA . PHE A 1 682 ? -7.988 -7.219 16.249 1.00 87.81 682 PHE A CA 1
ATOM 5328 C C . PHE A 1 682 ? -6.986 -7.314 15.086 1.00 87.81 682 PHE A C 1
ATOM 5330 O O . PHE A 1 682 ? -5.961 -7.996 15.195 1.00 87.81 682 PHE A O 1
ATOM 5337 N N . SER A 1 683 ? -7.256 -6.603 13.988 1.00 80.94 683 SER A N 1
ATOM 5338 C CA . SER A 1 683 ? -6.431 -6.562 12.780 1.00 80.94 683 SER A CA 1
ATOM 5339 C C . SER A 1 683 ? -5.016 -6.026 13.012 1.00 80.94 683 SER A C 1
ATOM 5341 O O . SER A 1 683 ? -4.775 -5.077 13.759 1.00 80.94 683 SER A O 1
ATOM 5343 N N . GLY A 1 684 ? -4.052 -6.580 12.267 1.00 73.06 684 GLY A N 1
ATOM 5344 C CA . GLY A 1 684 ? -2.666 -6.087 12.224 1.00 73.06 684 GLY A CA 1
ATOM 5345 C C . GLY A 1 684 ? -2.488 -4.759 11.471 1.00 73.06 684 GLY A C 1
ATOM 5346 O O . GLY A 1 684 ? -1.372 -4.239 11.389 1.00 73.06 684 GLY A O 1
ATOM 5347 N N . ARG A 1 685 ? -3.565 -4.216 10.898 1.00 67.44 685 ARG A N 1
ATOM 5348 C CA . ARG A 1 685 ? -3.620 -2.935 10.188 1.00 67.44 685 ARG A CA 1
ATOM 5349 C C . ARG A 1 685 ? -4.960 -2.259 10.451 1.00 67.44 685 ARG A C 1
ATOM 5351 O O . ARG A 1 685 ? -5.955 -2.958 10.582 1.00 67.44 685 ARG A O 1
ATOM 5358 N N . ALA A 1 686 ? -4.977 -0.932 10.460 1.00 59.44 686 ALA A N 1
ATOM 5359 C CA . ALA A 1 686 ? -6.216 -0.157 10.435 1.00 59.44 686 ALA A CA 1
ATOM 5360 C C . ALA A 1 686 ? -6.445 0.375 9.011 1.00 59.44 686 ALA A C 1
ATOM 5362 O O . ALA A 1 686 ? -5.770 1.318 8.611 1.00 59.44 686 ALA A O 1
ATOM 5363 N N . GLY A 1 687 ? -7.325 -0.241 8.212 1.00 51.22 687 GLY A N 1
ATOM 5364 C CA . GLY A 1 687 ? -7.634 0.217 6.846 1.00 51.22 687 GLY A CA 1
ATOM 5365 C C . GLY A 1 687 ? -8.560 -0.716 6.039 1.00 51.22 687 GLY A C 1
ATOM 5366 O O . GLY A 1 687 ? -8.920 -1.766 6.565 1.00 51.22 687 GLY A O 1
ATOM 5367 N N . PRO A 1 688 ? -8.929 -0.353 4.774 1.00 44.03 688 PRO A N 1
ATOM 5368 C CA . PRO A 1 688 ? -10.073 -0.892 3.974 1.00 44.03 688 PRO A CA 1
ATOM 5369 C C . PRO A 1 688 ? -10.172 -2.406 3.906 1.00 44.03 688 PRO A C 1
ATOM 5371 O O . PRO A 1 688 ? -11.226 -2.991 3.709 1.00 44.03 688 PRO A O 1
ATOM 5374 N N . THR A 1 689 ? -9.019 -3.032 4.043 1.00 48.38 689 THR A N 1
ATOM 5375 C CA . THR A 1 689 ? -8.781 -4.455 3.979 1.00 48.38 689 THR A CA 1
ATOM 5376 C C . THR A 1 689 ? -7.635 -4.764 4.937 1.00 48.38 689 THR A C 1
ATOM 5378 O O . THR A 1 689 ? -6.823 -3.884 5.244 1.00 48.38 689 THR A O 1
ATOM 5381 N N . ALA A 1 690 ? -7.450 -6.043 5.270 1.00 47.75 690 ALA A N 1
ATOM 5382 C CA . ALA A 1 690 ? -6.282 -6.539 6.008 1.00 47.75 690 ALA A CA 1
ATOM 5383 C C . ALA A 1 690 ? -4.912 -6.200 5.359 1.00 47.75 690 ALA A C 1
ATOM 5385 O O . ALA A 1 690 ? -3.862 -6.507 5.927 1.00 47.75 690 ALA A O 1
ATOM 5386 N N . TYR A 1 691 ? -4.893 -5.580 4.171 1.00 45.47 691 TYR A N 1
ATOM 5387 C CA . TYR A 1 691 ? -3.699 -5.259 3.385 1.00 45.47 691 TYR A CA 1
ATOM 5388 C C . TYR A 1 691 ? -3.426 -3.752 3.232 1.00 45.47 691 TYR A C 1
ATOM 5390 O O . TYR A 1 691 ? -2.377 -3.374 2.707 1.00 45.47 691 TYR A O 1
ATOM 5398 N N . THR A 1 692 ? -4.326 -2.880 3.693 1.00 43.88 692 THR A N 1
ATOM 5399 C CA . THR A 1 692 ? -4.254 -1.414 3.528 1.00 43.88 692 THR A CA 1
ATOM 5400 C C . THR A 1 692 ? -4.257 -0.692 4.877 1.00 43.88 692 THR A C 1
ATOM 5402 O O . THR A 1 692 ? -4.740 -1.240 5.858 1.00 43.88 692 THR A O 1
ATOM 5405 N N . GLY A 1 693 ? -3.727 0.536 4.924 1.00 51.34 693 GLY A N 1
ATOM 5406 C CA . GLY A 1 693 ? -3.685 1.362 6.140 1.00 51.34 693 GLY A CA 1
ATOM 5407 C C . GLY A 1 693 ? -2.476 1.120 7.066 1.00 51.34 693 GLY A C 1
ATOM 5408 O O . GLY A 1 693 ? -1.658 0.225 6.785 1.00 51.34 693 GLY A O 1
ATOM 5409 N N . PRO A 1 694 ? -2.280 1.962 8.106 1.00 53.97 694 PRO A N 1
ATOM 5410 C CA . PRO A 1 694 ? -1.151 1.877 9.034 1.00 53.97 694 PRO A CA 1
ATOM 5411 C C . PRO A 1 694 ? -1.033 0.494 9.679 1.00 53.97 694 PRO A C 1
ATOM 5413 O O . PRO A 1 694 ? -2.019 -0.109 10.097 1.00 53.97 694 PRO A O 1
ATOM 5416 N N . VAL A 1 695 ? 0.202 -0.013 9.739 1.00 63.88 695 VAL A N 1
ATOM 5417 C CA . VAL A 1 695 ? 0.526 -1.264 10.438 1.00 63.88 695 VAL A CA 1
ATOM 5418 C C . VAL A 1 695 ? 0.456 -1.014 11.934 1.00 63.88 695 VAL A C 1
ATOM 5420 O O . VAL A 1 695 ? 0.976 -0.010 12.418 1.00 63.88 695 VAL A O 1
ATOM 5423 N N . ARG A 1 696 ? -0.149 -1.948 12.665 1.00 76.31 696 ARG A N 1
ATOM 5424 C CA . ARG A 1 696 ? -0.137 -1.951 14.126 1.00 76.31 696 ARG A CA 1
ATOM 5425 C C . ARG A 1 696 ? 1.311 -2.092 14.603 1.00 76.31 696 ARG A C 1
ATOM 5427 O O . ARG A 1 696 ? 1.943 -3.115 14.347 1.00 76.31 696 ARG A O 1
ATOM 5434 N N . LEU A 1 697 ? 1.848 -1.076 15.281 1.00 75.50 697 LEU A N 1
ATOM 5435 C CA . LEU A 1 697 ? 3.203 -1.118 15.842 1.00 75.50 697 LEU A CA 1
ATOM 5436 C C . LEU A 1 697 ? 3.285 -2.147 16.979 1.00 75.50 697 LEU A C 1
ATOM 5438 O O . LEU A 1 697 ? 4.260 -2.887 17.100 1.00 75.50 697 LEU A O 1
ATOM 5442 N N . LYS A 1 698 ? 2.241 -2.195 17.810 1.00 83.00 698 LYS A N 1
ATOM 5443 C CA . LYS A 1 698 ? 2.098 -3.116 18.941 1.00 83.00 698 LYS A CA 1
ATOM 54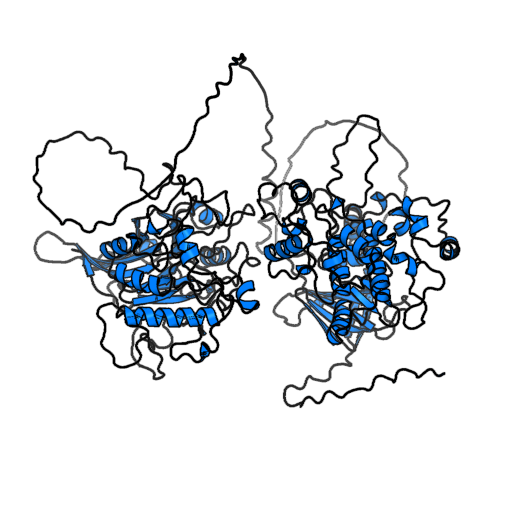44 C C . LYS A 1 698 ? 0.961 -4.089 18.614 1.00 83.00 698 LYS A C 1
ATOM 5446 O O . LYS A 1 698 ? -0.170 -3.657 18.430 1.00 83.00 698 LYS A O 1
ATOM 5451 N N . HIS A 1 699 ? 1.256 -5.380 18.470 1.00 84.81 699 HIS A N 1
ATOM 5452 C CA . HIS A 1 699 ? 0.290 -6.407 18.040 1.00 84.81 699 HIS A CA 1
ATOM 5453 C C . HIS A 1 699 ? -0.938 -6.513 18.964 1.00 84.81 699 HIS A C 1
ATOM 5455 O O . HIS A 1 699 ? -0.880 -6.081 20.114 1.00 84.81 699 HIS A O 1
ATOM 5461 N N . SER A 1 700 ? -2.055 -7.047 18.447 1.00 88.62 700 SER A N 1
ATOM 5462 C CA . SER A 1 700 ? -3.271 -7.279 19.246 1.00 88.62 700 SER A CA 1
ATOM 5463 C C . SER A 1 700 ? -2.976 -8.248 20.394 1.00 88.62 700 SER A C 1
ATOM 5465 O O . SER A 1 700 ? -2.339 -9.270 20.132 1.00 88.62 700 SER A O 1
ATOM 5467 N N . PRO A 1 701 ? -3.406 -7.958 21.638 1.00 91.75 701 PRO A N 1
ATOM 5468 C CA . PRO A 1 701 ? -3.099 -8.801 22.795 1.00 91.75 701 PRO A CA 1
ATOM 5469 C C . PRO A 1 701 ? -3.858 -10.138 22.765 1.00 91.75 701 PRO A C 1
ATOM 5471 O O . PRO A 1 701 ? -3.433 -11.101 23.400 1.00 91.75 701 PRO A O 1
ATOM 5474 N N . CYS A 1 702 ? -4.963 -10.196 22.018 1.00 91.81 702 CYS A N 1
ATOM 5475 C CA . CYS A 1 702 ? -5.770 -11.389 21.782 1.00 91.81 702 CYS A CA 1
ATOM 5476 C C . CYS A 1 702 ? -6.472 -11.316 20.413 1.00 91.81 702 CYS A C 1
ATOM 5478 O O . CYS A 1 702 ? -6.421 -10.285 19.726 1.00 91.81 702 CYS A O 1
ATOM 5480 N N . GLN A 1 703 ? -7.119 -12.404 20.006 1.00 92.69 703 GLN A N 1
ATOM 5481 C CA . GLN A 1 703 ? -8.091 -12.448 18.907 1.00 92.69 703 GLN A CA 1
ATOM 5482 C C . GLN A 1 703 ? -9.529 -12.593 19.442 1.00 92.69 703 GLN A C 1
ATOM 5484 O O . GLN A 1 703 ? -9.737 -12.768 20.643 1.00 92.69 703 GLN A O 1
ATOM 5489 N N . ALA A 1 704 ? -10.533 -12.474 18.566 1.00 88.94 704 ALA A N 1
ATOM 5490 C CA . ALA A 1 704 ? -11.945 -12.513 18.964 1.00 88.94 704 ALA A CA 1
ATOM 5491 C C . ALA A 1 704 ? -12.360 -13.852 19.607 1.00 88.94 704 ALA A C 1
ATOM 5493 O O . ALA A 1 704 ? -13.205 -13.861 20.496 1.00 88.94 704 ALA A O 1
ATOM 5494 N N . ASP A 1 705 ? -11.750 -14.967 19.198 1.00 87.44 705 ASP A N 1
ATOM 5495 C CA . ASP A 1 705 ? -11.974 -16.314 19.743 1.00 87.44 705 ASP A CA 1
ATOM 5496 C C . ASP A 1 705 ? -11.343 -16.532 21.128 1.00 87.44 705 ASP A C 1
ATOM 5498 O O . ASP A 1 705 ? -11.700 -17.477 21.831 1.00 87.44 705 ASP A O 1
ATOM 5502 N N . GLU A 1 706 ? -10.438 -15.644 21.545 1.00 89.50 706 GLU A N 1
ATOM 5503 C CA . GLU A 1 706 ? -9.803 -15.660 22.864 1.00 89.50 706 GLU A CA 1
ATOM 5504 C C . GLU A 1 706 ? -10.541 -14.795 23.904 1.00 89.50 706 GLU A C 1
ATOM 5506 O O . GLU A 1 706 ? -10.131 -14.768 25.067 1.00 89.50 706 GLU A O 1
ATOM 5511 N N . LEU A 1 707 ? -11.616 -14.091 23.519 1.00 90.62 707 LEU A N 1
ATOM 5512 C CA . LEU A 1 707 ? -12.435 -13.330 24.463 1.00 90.62 707 LEU A CA 1
ATOM 5513 C C . LEU A 1 707 ? -13.200 -14.292 25.401 1.00 90.62 707 LEU A C 1
ATOM 5515 O O . LEU A 1 707 ? -13.769 -15.293 24.954 1.00 90.62 707 LEU A O 1
ATOM 5519 N N . PRO A 1 708 ? -13.321 -13.979 26.705 1.00 86.69 708 PRO A N 1
ATOM 5520 C CA . PRO A 1 708 ? -14.079 -14.801 27.657 1.00 86.69 708 PRO A CA 1
ATOM 5521 C C . PRO A 1 708 ? -15.598 -14.756 27.396 1.00 86.69 708 PRO A C 1
ATOM 5523 O O . PRO A 1 708 ? -16.370 -15.512 27.984 1.00 86.69 708 PRO A O 1
ATOM 5526 N N . GLY A 1 709 ? -16.036 -13.855 26.516 1.00 89.12 709 GLY A N 1
ATOM 5527 C CA . GLY A 1 709 ? -17.379 -13.759 25.961 1.00 89.12 709 GLY A CA 1
ATOM 5528 C C . GLY A 1 709 ? -17.687 -12.337 25.485 1.00 89.12 709 GLY A C 1
ATOM 5529 O O . GLY A 1 709 ? -16.973 -11.390 25.827 1.00 89.12 709 GLY A O 1
ATOM 5530 N N . CYS A 1 710 ? -18.753 -12.189 24.703 1.00 92.81 710 CYS A N 1
ATOM 5531 C CA . CYS A 1 710 ? -19.193 -10.906 24.168 1.00 92.81 710 CYS A CA 1
ATOM 5532 C C . CYS A 1 710 ? -20.721 -10.891 24.028 1.00 92.81 710 CYS A C 1
ATOM 5534 O O . CYS A 1 710 ? -21.288 -11.614 23.210 1.00 92.81 710 CYS A O 1
ATOM 5536 N N . ASP A 1 711 ? -21.367 -10.061 24.841 1.00 91.75 711 ASP A N 1
ATOM 5537 C CA . ASP A 1 711 ? -22.822 -9.956 24.958 1.00 91.75 711 ASP A CA 1
ATOM 5538 C C . ASP A 1 711 ? -23.349 -8.716 24.212 1.00 91.75 711 ASP A C 1
ATOM 5540 O O . ASP A 1 711 ? -24.419 -8.752 23.601 1.00 91.75 711 ASP A O 1
ATOM 5544 N N . ALA A 1 712 ? -22.556 -7.640 24.188 1.00 94.06 712 ALA A N 1
ATOM 5545 C CA . ALA A 1 712 ? -22.832 -6.423 23.431 1.00 94.06 712 ALA A CA 1
ATOM 5546 C C . ALA A 1 712 ? -21.566 -5.866 22.760 1.00 94.06 712 ALA A C 1
ATOM 5548 O O . ALA A 1 712 ? -20.505 -5.816 23.382 1.00 94.06 712 ALA A O 1
ATOM 5549 N N . VAL A 1 713 ? -21.699 -5.391 21.522 1.00 96.00 713 VAL A N 1
ATOM 5550 C CA . VAL A 1 713 ? -20.698 -4.619 20.776 1.00 96.00 713 VAL A CA 1
ATOM 5551 C C . VAL A 1 713 ? -21.223 -3.206 20.550 1.00 96.00 713 VAL A C 1
ATOM 5553 O O . VAL A 1 713 ? -22.330 -3.037 20.038 1.00 96.00 713 VAL A O 1
ATOM 5556 N N . LEU A 1 714 ? -20.429 -2.196 20.892 1.00 96.12 714 LEU A N 1
ATOM 5557 C CA . LEU A 1 714 ? -20.757 -0.786 20.697 1.00 96.12 714 LEU A CA 1
ATOM 5558 C C . LEU A 1 714 ? -19.755 -0.151 19.734 1.00 96.12 714 LEU A C 1
ATOM 5560 O O . LEU A 1 714 ? -18.547 -0.223 19.962 1.00 96.12 714 LEU A O 1
ATOM 5564 N N . ILE A 1 715 ? -20.267 0.465 18.669 1.00 93.31 715 ILE A N 1
ATOM 5565 C CA . ILE A 1 715 ? -19.467 1.127 17.632 1.00 93.31 715 ILE A CA 1
ATOM 5566 C C . ILE A 1 715 ? -19.616 2.631 17.758 1.00 93.31 715 ILE A C 1
ATOM 5568 O O . ILE A 1 715 ? -20.723 3.142 17.661 1.00 93.31 715 ILE A O 1
ATOM 5572 N N . SER A 1 716 ? -18.531 3.358 17.969 1.00 88.12 716 SER A N 1
ATOM 5573 C CA . SER A 1 716 ? -18.539 4.811 18.154 1.00 88.12 716 SER A CA 1
ATOM 5574 C C . SER A 1 716 ? -18.765 5.553 16.837 1.00 88.12 716 SER A C 1
ATOM 5576 O O . SER A 1 716 ? -19.488 6.545 16.792 1.00 88.12 716 SER A O 1
ATOM 5578 N N . HIS A 1 717 ? -18.148 5.098 15.746 1.00 78.81 717 HIS A N 1
ATOM 5579 C CA . HIS A 1 717 ? -18.337 5.686 14.423 1.00 78.81 717 HIS A CA 1
ATOM 5580 C C . HIS A 1 717 ? -17.757 4.803 13.318 1.00 78.81 717 HIS A C 1
ATOM 5582 O O . HIS A 1 717 ? -17.199 3.732 13.551 1.00 78.81 717 HIS A O 1
ATOM 5588 N N . ASN A 1 718 ? -17.885 5.304 12.094 1.00 70.81 718 ASN A N 1
ATOM 5589 C CA . ASN A 1 718 ? -17.274 4.746 10.912 1.00 70.81 718 ASN A CA 1
ATOM 5590 C C . ASN A 1 718 ? -16.380 5.827 10.253 1.00 70.81 718 ASN A C 1
ATOM 5592 O O . ASN A 1 718 ? -16.682 7.019 10.297 1.00 70.81 718 ASN A O 1
ATOM 5596 N N . HIS A 1 719 ? -15.250 5.440 9.676 1.00 54.81 719 HIS A N 1
ATOM 5597 C CA . HIS A 1 719 ? -14.351 6.300 8.900 1.00 54.81 719 HIS A CA 1
ATOM 5598 C C . HIS A 1 719 ? -14.485 6.090 7.373 1.00 54.81 719 HIS A C 1
ATOM 5600 O O . HIS A 1 719 ? -13.865 5.200 6.794 1.00 54.81 719 HIS A O 1
ATOM 5606 N N . ALA A 1 720 ? -15.258 6.928 6.675 1.00 39.28 720 ALA A N 1
ATOM 5607 C CA . ALA A 1 720 ? -15.339 6.909 5.209 1.00 39.28 720 ALA A CA 1
ATOM 5608 C C . ALA A 1 720 ? -14.291 7.845 4.566 1.00 39.28 720 ALA A C 1
ATOM 5610 O O . ALA A 1 720 ? -14.550 9.029 4.367 1.00 39.28 720 ALA A O 1
ATOM 5611 N N . ASP A 1 721 ? -13.120 7.324 4.178 1.00 32.97 721 ASP A N 1
ATOM 5612 C CA . ASP A 1 721 ? -12.312 7.962 3.122 1.00 32.97 721 ASP A CA 1
ATOM 5613 C C . ASP A 1 721 ? -12.757 7.345 1.785 1.00 32.97 721 ASP A C 1
ATOM 5615 O O . ASP A 1 721 ? -12.309 6.274 1.373 1.00 32.97 721 ASP A O 1
ATOM 5619 N N . LEU A 1 722 ? -13.747 7.974 1.146 1.00 28.97 722 LEU A N 1
ATOM 5620 C CA . LEU A 1 722 ? -14.440 7.405 -0.009 1.00 28.97 722 LEU A CA 1
ATOM 5621 C C . LEU A 1 722 ? -13.615 7.571 -1.291 1.00 28.97 722 LEU A C 1
ATOM 5623 O O . LEU A 1 722 ? -13.766 8.539 -2.028 1.00 28.97 722 LEU A O 1
ATOM 5627 N N . LEU A 1 723 ? -12.748 6.595 -1.558 1.00 26.50 723 LEU A N 1
ATOM 5628 C CA . LEU A 1 723 ? -12.185 6.292 -2.876 1.00 26.50 723 LEU A CA 1
ATOM 5629 C C . LEU A 1 723 ? -11.910 4.783 -2.949 1.00 26.50 723 LEU A C 1
ATOM 5631 O O . LEU A 1 723 ? -10.776 4.349 -2.795 1.00 26.50 723 LEU A O 1
ATOM 5635 N N . ILE A 1 724 ? -12.984 4.000 -3.108 1.00 26.34 724 ILE A N 1
ATOM 5636 C CA . ILE A 1 724 ? -13.134 2.710 -3.818 1.00 26.34 724 ILE A CA 1
ATOM 5637 C C . ILE A 1 724 ? -14.479 2.117 -3.357 1.00 26.34 724 ILE A C 1
ATOM 5639 O O . ILE A 1 724 ? -14.767 2.007 -2.172 1.00 26.34 724 ILE A O 1
ATOM 5643 N N . SER A 1 725 ? -15.344 1.804 -4.315 1.00 27.20 725 SER A N 1
ATOM 5644 C CA . SER A 1 725 ? -16.710 1.321 -4.111 1.00 27.20 725 SER A CA 1
ATOM 5645 C C . SER A 1 725 ? -16.784 -0.101 -3.535 1.00 27.20 725 SER A C 1
ATOM 5647 O O . SER A 1 725 ? -16.043 -0.965 -3.997 1.00 27.20 725 SER A O 1
ATOM 5649 N N . TYR A 1 726 ? -17.787 -0.333 -2.675 1.00 26.61 726 TYR A N 1
ATOM 5650 C CA . TYR A 1 726 ? -18.277 -1.629 -2.168 1.00 26.61 726 TYR A CA 1
ATOM 5651 C C . TYR A 1 726 ? -17.258 -2.478 -1.387 1.00 26.61 726 TYR A C 1
ATOM 5653 O O . TYR A 1 726 ? -16.809 -3.498 -1.894 1.00 26.61 726 TYR A O 1
ATOM 5661 N N . ASP A 1 727 ? -16.932 -2.034 -0.168 1.00 29.11 727 ASP A N 1
ATOM 5662 C CA . ASP A 1 727 ? -16.641 -2.811 1.062 1.00 29.11 727 ASP A CA 1
ATOM 5663 C C . ASP A 1 727 ? -15.756 -1.933 1.973 1.00 29.11 727 ASP A C 1
ATOM 5665 O O . ASP A 1 727 ? -14.626 -1.596 1.620 1.00 29.11 727 ASP A O 1
ATOM 5669 N N . GLY A 1 728 ? -16.329 -1.417 3.064 1.00 30.22 728 GLY A N 1
ATOM 5670 C CA . GLY A 1 728 ? -15.732 -0.358 3.887 1.00 30.22 728 GLY A CA 1
ATOM 5671 C C . GLY A 1 728 ? -14.760 -0.883 4.946 1.00 30.22 728 GLY A C 1
ATOM 5672 O O . GLY A 1 728 ? -15.002 -1.933 5.530 1.00 30.22 728 GLY A O 1
ATOM 5673 N N . SER A 1 729 ? -13.716 -0.111 5.273 1.00 35.38 729 SER A N 1
ATOM 5674 C CA . SER A 1 729 ? -13.089 -0.205 6.600 1.00 35.38 729 SER A CA 1
ATOM 5675 C C . SER A 1 729 ? -13.223 1.071 7.370 1.00 35.38 729 SER A C 1
ATOM 5677 O O . SER A 1 729 ? -13.179 2.166 6.803 1.00 35.38 729 SER A O 1
ATOM 5679 N N . TYR A 1 730 ? -13.094 0.891 8.668 1.00 51.53 730 TYR A N 1
ATOM 5680 C CA . TYR A 1 730 ? -13.124 1.934 9.642 1.00 51.53 730 TYR A CA 1
ATOM 5681 C C . TYR A 1 730 ? -12.076 1.588 10.717 1.00 51.53 730 TYR A C 1
ATOM 5683 O O . TYR A 1 730 ? -11.989 0.445 11.155 1.00 51.53 730 TYR A O 1
ATOM 5691 N N . ASP A 1 731 ? -11.263 2.552 11.130 1.00 58.62 731 ASP A N 1
ATOM 5692 C CA . ASP A 1 731 ? -10.363 2.467 12.295 1.00 58.62 731 ASP A CA 1
ATOM 5693 C C . ASP A 1 731 ? -11.105 2.147 13.612 1.00 58.62 731 ASP A C 1
ATOM 5695 O O . ASP A 1 731 ? -10.516 1.558 14.516 1.00 58.62 731 ASP A O 1
ATOM 5699 N N . HIS A 1 732 ? -12.415 2.410 13.664 1.00 69.38 732 HIS A N 1
ATOM 5700 C CA . HIS A 1 732 ? -13.329 2.031 14.754 1.00 69.38 732 HIS A CA 1
ATOM 5701 C C . HIS A 1 732 ? -14.366 0.944 14.392 1.00 69.38 732 HIS A C 1
ATOM 5703 O O . HIS A 1 732 ? -15.160 0.534 15.235 1.00 69.38 732 HIS A O 1
ATOM 5709 N N . LEU A 1 733 ? -14.366 0.448 13.151 1.00 74.38 733 LEU A N 1
ATOM 5710 C CA . LEU A 1 733 ? -15.286 -0.591 12.665 1.00 74.38 733 LEU A CA 1
ATOM 5711 C C . LEU A 1 733 ? -14.538 -1.530 11.687 1.00 74.38 733 LEU A C 1
ATOM 5713 O O . LEU A 1 733 ? -14.601 -1.426 10.461 1.00 74.38 733 LEU A O 1
ATOM 5717 N N . ASP A 1 734 ? -13.759 -2.450 12.258 1.00 80.62 734 ASP A N 1
ATOM 5718 C CA . ASP A 1 734 ? -12.949 -3.411 11.507 1.00 80.62 734 ASP A CA 1
ATOM 5719 C C . ASP A 1 734 ? -13.793 -4.612 11.048 1.00 80.62 734 ASP A C 1
ATOM 5721 O O . ASP A 1 734 ? -14.272 -5.405 11.861 1.00 80.62 734 ASP A O 1
ATOM 5725 N N . LEU A 1 735 ? -13.944 -4.772 9.728 1.00 81.25 735 LEU A N 1
ATOM 5726 C CA . LEU A 1 735 ? -14.766 -5.827 9.127 1.00 81.25 735 LEU A CA 1
ATOM 5727 C C . LEU A 1 735 ? -14.393 -7.225 9.636 1.00 81.25 735 LEU A C 1
ATOM 5729 O O . LEU A 1 735 ? -15.273 -8.002 9.999 1.00 81.25 735 LEU A O 1
ATOM 5733 N N . SER A 1 736 ? -13.096 -7.540 9.685 1.00 83.38 736 SER A N 1
ATOM 5734 C CA . SER A 1 736 ? -12.634 -8.878 10.063 1.00 83.38 736 SER A CA 1
ATOM 5735 C C . SER A 1 736 ? -12.897 -9.196 11.536 1.00 83.38 736 SER A C 1
ATOM 5737 O O . SER A 1 736 ? -13.280 -10.317 11.874 1.00 83.38 736 SER A O 1
ATOM 5739 N N . SER A 1 737 ? -12.767 -8.192 12.402 1.00 88.88 737 SER A N 1
ATOM 5740 C CA . SER A 1 737 ? -13.055 -8.284 13.829 1.00 88.88 737 SER A CA 1
ATOM 5741 C C . SER A 1 737 ? -14.545 -8.487 14.051 1.00 88.88 737 SER A C 1
ATOM 5743 O O . SER A 1 737 ? -14.928 -9.387 14.793 1.00 88.88 737 SER A O 1
ATOM 5745 N N . ILE A 1 738 ? -15.395 -7.724 13.355 1.00 90.31 738 ILE A N 1
ATOM 5746 C CA . ILE A 1 738 ? -16.850 -7.875 13.452 1.00 90.31 738 ILE A CA 1
ATOM 5747 C C . ILE A 1 738 ? -17.318 -9.227 12.921 1.00 90.31 738 ILE A C 1
ATOM 5749 O O . ILE A 1 738 ? -18.101 -9.885 13.599 1.00 90.31 738 ILE A O 1
ATOM 5753 N N . GLN A 1 739 ? -16.823 -9.680 11.766 1.00 89.56 739 GLN A N 1
ATOM 5754 C CA . GLN A 1 739 ? -17.147 -11.010 11.238 1.00 89.56 739 GLN A CA 1
ATOM 5755 C C . GLN A 1 739 ? -16.762 -12.111 12.230 1.00 89.56 739 GLN A C 1
ATOM 5757 O O . GLN A 1 739 ? -17.580 -12.975 12.530 1.00 89.56 739 GLN A O 1
ATOM 5762 N N . SER A 1 740 ? -15.566 -12.021 12.817 1.00 90.44 740 SER A N 1
ATOM 5763 C CA . SER A 1 740 ? -15.112 -12.986 13.824 1.00 90.44 740 SER A CA 1
ATOM 5764 C C . SER A 1 740 ? -15.997 -12.974 15.077 1.00 90.44 740 SER A C 1
ATOM 5766 O O . SER A 1 740 ? -16.312 -14.029 15.619 1.00 90.44 740 SER A O 1
ATOM 5768 N N . VAL A 1 741 ? -16.449 -11.796 15.528 1.00 92.94 741 VAL A N 1
ATOM 5769 C CA . VAL A 1 741 ? -17.374 -11.677 16.668 1.00 92.94 741 VAL A CA 1
ATOM 5770 C C . VAL A 1 741 ? -18.765 -12.223 16.327 1.00 92.94 741 VAL A C 1
ATOM 5772 O O . VAL A 1 741 ? -19.343 -12.911 17.161 1.00 92.94 741 VAL A O 1
ATOM 5775 N N . ILE A 1 742 ? -19.298 -11.971 15.123 1.00 92.62 742 ILE A N 1
ATOM 5776 C CA . ILE A 1 742 ? -20.586 -12.530 14.660 1.00 92.62 742 ILE A CA 1
ATOM 5777 C C . ILE A 1 742 ? -20.531 -14.062 14.635 1.00 92.62 742 ILE A C 1
ATOM 5779 O O . ILE A 1 742 ? -21.463 -14.723 15.092 1.00 92.62 742 ILE A O 1
ATOM 5783 N N . GLU A 1 743 ? -19.441 -14.626 14.112 1.00 91.88 743 GLU A N 1
ATOM 5784 C CA . GLU A 1 743 ? -19.246 -16.074 14.030 1.00 91.88 743 GLU A CA 1
ATOM 5785 C C . GLU A 1 743 ? -19.108 -16.715 15.418 1.00 91.88 743 GLU A C 1
ATOM 5787 O O . GLU A 1 743 ? -19.713 -17.757 15.678 1.00 91.88 743 GLU A O 1
ATOM 5792 N N . GLN A 1 744 ? -18.349 -16.085 16.318 1.00 92.31 744 GLN A N 1
ATOM 5793 C CA . GLN A 1 744 ? -18.044 -16.634 17.639 1.00 92.31 744 GLN A CA 1
ATOM 5794 C C . GLN A 1 744 ? -19.166 -16.410 18.668 1.00 92.31 744 GLN A C 1
ATOM 5796 O O . GLN A 1 744 ? -19.411 -17.270 19.518 1.00 92.31 744 GLN A O 1
ATOM 5801 N N . TYR A 1 745 ? -19.864 -15.274 18.599 1.00 91.75 745 TYR A N 1
ATOM 5802 C CA . TYR A 1 745 ? -20.880 -14.847 19.566 1.00 91.75 745 TYR A CA 1
ATOM 5803 C C . TYR A 1 745 ? -22.207 -14.510 18.866 1.00 91.75 745 TYR A C 1
ATOM 5805 O O . TYR A 1 745 ? -22.641 -13.359 18.858 1.00 91.75 745 TYR A O 1
ATOM 5813 N N . PRO A 1 746 ? -22.931 -15.510 18.331 1.00 87.12 746 PRO A N 1
ATOM 5814 C CA . PRO A 1 746 ? -24.140 -15.286 17.528 1.00 87.12 746 PRO A CA 1
ATOM 5815 C C . PRO A 1 746 ? -25.319 -14.668 18.302 1.00 87.12 746 PRO A C 1
ATOM 5817 O O . PRO A 1 746 ? -26.304 -14.255 17.694 1.00 87.12 746 PRO A O 1
ATOM 5820 N N . LYS A 1 747 ? -25.249 -14.626 19.641 1.00 86.81 747 LYS A N 1
ATOM 5821 C CA . LYS A 1 747 ? -26.248 -13.986 20.518 1.00 86.81 747 LYS A CA 1
ATOM 5822 C C . LYS A 1 747 ? -25.936 -12.514 20.828 1.00 86.81 747 LYS A C 1
ATOM 5824 O O . LYS A 1 747 ? -26.740 -11.865 21.490 1.00 86.81 747 LYS A O 1
ATOM 5829 N N . CYS A 1 748 ? -24.790 -12.003 20.378 1.00 91.44 748 CYS A N 1
ATOM 5830 C CA . CYS A 1 748 ? -24.325 -10.656 20.683 1.00 91.44 748 CYS A CA 1
ATOM 5831 C C . CYS A 1 748 ? -25.250 -9.576 20.093 1.00 91.44 748 CYS A C 1
ATOM 5833 O O . CYS A 1 748 ? -25.759 -9.712 18.978 1.00 91.44 748 CYS A O 1
ATOM 5835 N N . HIS A 1 749 ? -25.461 -8.494 20.844 1.00 93.56 749 HIS A N 1
ATOM 5836 C CA . HIS A 1 749 ? -26.183 -7.302 20.394 1.00 93.56 749 HIS A CA 1
ATOM 5837 C C . HIS A 1 749 ? -25.212 -6.253 19.848 1.00 93.56 749 HIS A C 1
ATOM 5839 O O . HIS A 1 749 ? -24.187 -5.983 20.459 1.00 93.56 749 HIS A O 1
ATOM 5845 N N . TYR A 1 750 ? -25.559 -5.601 18.741 1.00 95.12 750 TYR A N 1
ATOM 5846 C CA . TYR A 1 750 ? -24.742 -4.569 18.102 1.00 95.12 750 TYR A CA 1
ATOM 5847 C C . TYR A 1 750 ? -25.426 -3.210 18.222 1.00 95.12 750 TYR A C 1
ATOM 5849 O O . TYR A 1 750 ? -26.519 -3.021 17.691 1.00 95.12 750 TYR A O 1
ATOM 5857 N N . PHE A 1 751 ? -24.781 -2.261 18.889 1.00 95.75 751 PHE A N 1
ATOM 5858 C CA . PHE A 1 751 ? -25.240 -0.883 19.035 1.00 95.75 751 PHE A CA 1
ATOM 5859 C C . PHE A 1 751 ? -24.408 0.022 18.143 1.00 95.75 751 PHE A C 1
ATOM 5861 O O . PHE A 1 751 ? -23.179 0.056 18.239 1.00 95.75 751 PHE A O 1
ATOM 5868 N N . VAL A 1 752 ? -25.082 0.725 17.241 1.00 94.31 752 VAL A N 1
ATOM 5869 C CA . VAL A 1 752 ? -24.427 1.489 16.182 1.00 94.31 752 VAL A CA 1
ATOM 5870 C C . VAL A 1 752 ? -25.102 2.848 16.017 1.00 94.31 752 VAL A C 1
ATOM 5872 O O . VAL A 1 752 ? -26.323 2.943 16.151 1.00 94.31 752 VAL A O 1
ATOM 5875 N N . PRO A 1 753 ? -24.360 3.917 15.706 1.00 92.38 753 PRO A N 1
ATOM 5876 C CA . PRO A 1 753 ? -24.963 5.212 15.452 1.00 92.38 753 PRO A CA 1
ATOM 5877 C C . PRO A 1 753 ? -25.646 5.229 14.082 1.00 92.38 753 PRO A C 1
ATOM 5879 O O . PRO A 1 753 ? -25.331 4.414 13.202 1.00 92.38 753 PRO A O 1
ATOM 5882 N N . LEU A 1 754 ? -26.572 6.174 13.895 1.00 89.69 754 LEU A N 1
ATOM 5883 C CA . LEU A 1 754 ? -27.309 6.366 12.640 1.00 89.69 754 LEU A CA 1
ATOM 5884 C C . LEU A 1 754 ? -26.395 6.310 11.399 1.00 89.69 754 LEU A C 1
ATOM 5886 O O . LEU A 1 754 ? -25.352 6.964 11.342 1.00 89.69 754 LEU A O 1
ATOM 5890 N N . GLY A 1 755 ? -26.818 5.549 10.390 1.00 84.94 755 GLY A N 1
ATOM 5891 C CA . GLY A 1 755 ? -26.123 5.360 9.116 1.00 84.94 755 GLY A CA 1
ATOM 5892 C C . GLY A 1 755 ? -25.316 4.060 9.022 1.00 84.94 755 GLY A C 1
ATOM 5893 O O . GLY A 1 755 ? -24.895 3.691 7.928 1.00 84.94 755 GLY A O 1
ATOM 5894 N N . ASN A 1 756 ? -25.135 3.321 10.124 1.00 86.19 756 ASN A N 1
ATOM 5895 C CA . ASN A 1 756 ? -24.322 2.096 10.151 1.00 86.19 756 ASN A CA 1
ATOM 5896 C C . ASN A 1 756 ? -25.129 0.795 10.139 1.00 86.19 756 ASN A C 1
ATOM 5898 O O . ASN A 1 756 ? -24.566 -0.274 9.893 1.00 86.19 756 ASN A O 1
ATOM 5902 N N . ARG A 1 757 ? -26.450 0.843 10.353 1.00 88.50 757 ARG A N 1
ATOM 5903 C CA . ARG A 1 757 ? -27.270 -0.375 10.448 1.00 88.50 757 ARG A CA 1
ATOM 5904 C C . ARG A 1 757 ? -27.178 -1.249 9.211 1.00 88.50 757 ARG A C 1
ATOM 5906 O O . ARG A 1 757 ? -27.035 -2.461 9.320 1.00 88.50 757 ARG A O 1
ATOM 5913 N N . LYS A 1 758 ? -27.258 -0.631 8.031 1.00 85.19 758 LYS A N 1
ATOM 5914 C CA . LYS A 1 758 ? -27.201 -1.348 6.754 1.00 85.19 758 LYS A CA 1
ATOM 5915 C C . LYS A 1 758 ? -25.909 -2.156 6.618 1.00 85.19 758 LYS A C 1
ATOM 5917 O O . LYS A 1 758 ? -25.979 -3.309 6.214 1.00 85.19 758 LYS A O 1
ATOM 5922 N N . TRP A 1 759 ? -24.773 -1.572 6.999 1.00 85.94 759 TRP A N 1
ATOM 5923 C CA . TRP A 1 759 ? -23.476 -2.241 6.935 1.00 85.94 759 TRP A CA 1
ATOM 5924 C C . TRP A 1 759 ? -23.464 -3.506 7.803 1.00 85.94 759 TRP A C 1
ATOM 5926 O O . TRP A 1 759 ? -23.102 -4.568 7.320 1.00 85.94 759 TRP A O 1
ATOM 5936 N N . PHE A 1 760 ? -23.974 -3.438 9.037 1.00 87.06 760 PHE A N 1
ATOM 5937 C CA . PHE A 1 760 ? -24.035 -4.606 9.926 1.00 87.06 760 PHE A CA 1
ATOM 5938 C C . PHE A 1 760 ? -24.914 -5.738 9.386 1.00 87.06 760 PHE A C 1
ATOM 5940 O O . PHE A 1 760 ? -24.538 -6.908 9.477 1.00 87.06 760 PHE A O 1
ATOM 5947 N N . LEU A 1 761 ? -26.063 -5.399 8.797 1.00 87.88 761 LEU A N 1
ATOM 5948 C CA . LEU A 1 761 ? -26.938 -6.390 8.167 1.00 87.88 761 LEU A CA 1
ATOM 5949 C C . LEU A 1 761 ? -26.262 -7.053 6.961 1.00 87.88 761 LEU A C 1
ATOM 5951 O O . LEU A 1 761 ? -26.352 -8.268 6.802 1.00 87.88 761 LEU A O 1
ATOM 5955 N N . ASP A 1 762 ? -25.567 -6.264 6.139 1.00 83.50 762 ASP A N 1
ATOM 5956 C CA . ASP A 1 762 ? -24.847 -6.758 4.963 1.00 83.50 762 ASP A CA 1
ATOM 5957 C C . ASP A 1 762 ? -23.649 -7.657 5.368 1.00 83.50 762 ASP A C 1
ATOM 5959 O O . ASP A 1 762 ? -23.328 -8.607 4.653 1.00 83.50 762 ASP A O 1
ATOM 5963 N N . THR A 1 763 ? -23.048 -7.431 6.546 1.00 81.38 763 THR A N 1
ATOM 5964 C CA . THR A 1 763 ? -21.966 -8.252 7.136 1.00 81.38 763 THR A CA 1
ATOM 5965 C C . THR A 1 763 ? -22.464 -9.557 7.784 1.00 81.38 763 THR A C 1
ATOM 5967 O O . THR A 1 763 ? -21.660 -10.412 8.150 1.00 81.38 763 THR A O 1
ATOM 5970 N N . GLY A 1 764 ? -23.783 -9.755 7.893 1.00 85.44 764 GLY A N 1
ATOM 5971 C CA . GLY A 1 764 ? -24.389 -10.983 8.422 1.00 85.44 764 GLY A CA 1
ATOM 5972 C C . GLY A 1 764 ? -24.843 -10.914 9.882 1.00 85.44 764 GLY A C 1
ATOM 5973 O O . GLY A 1 764 ? -25.204 -11.949 10.442 1.00 85.44 764 GLY A O 1
ATOM 5974 N N . ALA A 1 765 ? -24.867 -9.729 10.504 1.00 88.00 765 ALA A N 1
ATOM 5975 C CA . ALA A 1 765 ? -25.420 -9.572 11.848 1.00 88.00 765 ALA A CA 1
ATOM 5976 C C . ALA A 1 765 ? -26.957 -9.770 11.840 1.00 88.00 765 ALA A C 1
ATOM 5978 O O . ALA A 1 765 ? -27.636 -9.250 10.945 1.00 88.00 765 ALA A O 1
ATOM 5979 N N . PRO A 1 766 ? -27.544 -10.478 12.827 1.00 88.44 766 PRO A N 1
ATOM 5980 C CA . PRO A 1 766 ? -28.988 -10.700 12.884 1.00 88.44 766 PRO A CA 1
ATOM 5981 C C . PRO A 1 766 ? -29.779 -9.393 13.021 1.00 88.44 766 PRO A C 1
ATOM 5983 O O . PRO A 1 766 ? -29.465 -8.538 13.848 1.00 88.44 766 PRO A O 1
ATOM 5986 N N . GLN A 1 767 ? -30.842 -9.236 12.229 1.00 90.56 767 GLN A N 1
ATOM 5987 C CA . GLN A 1 767 ? -31.598 -7.982 12.149 1.00 90.56 767 GLN A CA 1
ATOM 5988 C C . GLN A 1 767 ? -32.221 -7.537 13.483 1.00 90.56 767 GLN A C 1
ATOM 5990 O O . GLN A 1 767 ? -32.330 -6.335 13.733 1.00 90.56 767 GLN A O 1
ATOM 5995 N N . ASP A 1 768 ? -32.636 -8.488 14.317 1.00 89.50 768 ASP A N 1
ATOM 5996 C CA . ASP A 1 768 ? -33.190 -8.291 15.662 1.00 89.50 768 ASP A CA 1
ATOM 5997 C C . ASP A 1 768 ? -32.132 -7.872 16.696 1.00 89.50 768 ASP A C 1
ATOM 5999 O O . ASP A 1 768 ? -32.475 -7.375 17.769 1.00 89.50 768 ASP A O 1
ATOM 6003 N N . ARG A 1 769 ? -30.847 -8.032 16.363 1.00 90.50 769 ARG A N 1
ATOM 6004 C CA . ARG A 1 769 ? -29.710 -7.761 17.247 1.00 90.50 769 ARG A CA 1
ATOM 6005 C C . ARG A 1 769 ? -28.959 -6.476 16.906 1.00 90.50 769 ARG A C 1
ATOM 6007 O O . ARG A 1 769 ? -28.110 -6.080 17.694 1.00 90.50 769 ARG A O 1
ATOM 6014 N N . VAL A 1 770 ? -29.273 -5.809 15.792 1.00 94.44 770 VAL A N 1
ATOM 6015 C CA . VAL A 1 770 ? -28.647 -4.533 15.391 1.00 94.44 770 VAL A CA 1
ATOM 6016 C C . VAL A 1 770 ? -29.540 -3.345 15.769 1.00 94.44 770 VAL A C 1
ATOM 6018 O O . VAL A 1 770 ? -30.610 -3.139 15.183 1.00 94.44 770 VAL A O 1
ATOM 6021 N N . HIS A 1 771 ? -29.063 -2.533 16.711 1.00 94.94 771 HIS A N 1
ATOM 6022 C CA . HIS A 1 771 ? -29.740 -1.372 17.291 1.00 94.94 771 HIS A CA 1
ATOM 6023 C C . HIS A 1 771 ? -29.082 -0.085 16.796 1.00 94.94 771 HIS A C 1
ATOM 6025 O O . HIS A 1 771 ? -27.972 0.252 17.196 1.00 94.94 771 HIS A O 1
ATOM 6031 N N . GLU A 1 772 ? -29.771 0.624 15.907 1.00 94.69 772 GLU A N 1
ATOM 6032 C CA . GLU A 1 772 ? -29.306 1.899 15.360 1.00 94.69 772 GLU A CA 1
ATOM 6033 C C . GLU A 1 772 ? -29.847 3.066 16.188 1.00 94.69 772 GLU A C 1
ATOM 6035 O O . GLU A 1 772 ? -31.055 3.126 16.423 1.00 94.69 772 GLU A O 1
ATOM 6040 N N . MET A 1 773 ? -28.968 3.961 16.646 1.00 94.94 773 MET A N 1
ATOM 6041 C CA . MET A 1 773 ? -29.285 4.954 17.680 1.00 94.94 773 MET A CA 1
ATOM 6042 C C . MET A 1 773 ? -28.823 6.366 17.298 1.00 94.94 773 MET A C 1
ATOM 6044 O O . MET A 1 773 ? -27.741 6.559 16.739 1.00 94.94 773 MET A O 1
ATOM 6048 N N . ASP A 1 774 ? -29.652 7.361 17.602 1.00 93.94 774 ASP A N 1
ATOM 6049 C CA . ASP A 1 774 ? -29.339 8.788 17.509 1.00 93.94 774 ASP A CA 1
ATOM 6050 C C . ASP A 1 774 ? -28.717 9.295 18.822 1.00 93.94 774 ASP A C 1
ATOM 6052 O O . ASP A 1 774 ? -28.767 8.617 19.849 1.00 93.94 774 ASP A O 1
ATOM 6056 N N . TRP A 1 775 ? -28.144 10.500 18.823 1.00 93.00 775 TRP A N 1
ATOM 6057 C CA . TRP A 1 775 ? -27.678 11.109 20.070 1.00 93.00 775 TRP A CA 1
ATOM 6058 C C . TRP A 1 775 ? -28.821 11.237 21.076 1.00 93.00 775 TRP A C 1
ATOM 6060 O O . TRP A 1 775 ? -29.893 11.754 20.759 1.00 93.00 775 TRP A O 1
ATOM 6070 N N . TRP A 1 776 ? -28.522 10.823 22.304 1.00 94.56 776 TRP A N 1
ATOM 6071 C CA . TRP A 1 776 ? -29.402 10.748 23.466 1.00 94.56 776 TRP A CA 1
ATOM 6072 C C . TRP A 1 776 ? -30.473 9.659 23.424 1.00 94.56 776 TRP A C 1
ATOM 6074 O O . TRP A 1 776 ? -31.237 9.569 24.386 1.00 94.56 776 TRP A O 1
ATOM 6084 N N . ASP A 1 777 ? -30.514 8.831 22.377 1.00 95.69 777 ASP A N 1
ATOM 6085 C CA . ASP A 1 777 ? -31.331 7.622 22.397 1.00 95.69 777 ASP A CA 1
ATOM 6086 C C . ASP A 1 777 ? -30.774 6.648 23.442 1.00 95.69 777 ASP A C 1
ATOM 6088 O O . ASP A 1 777 ? -29.559 6.473 23.580 1.00 95.69 777 ASP A O 1
ATOM 6092 N N . GLU A 1 778 ? -31.682 5.993 24.157 1.00 95.06 778 GLU A N 1
ATOM 6093 C CA . GLU A 1 778 ? -31.383 4.999 25.181 1.00 95.06 778 GLU A CA 1
ATOM 6094 C C . GLU A 1 778 ? -32.087 3.683 24.854 1.00 95.06 778 GLU A C 1
ATOM 6096 O O . GLU A 1 778 ? -33.200 3.660 24.316 1.00 95.06 778 GLU A O 1
ATOM 6101 N N . LYS A 1 779 ? -31.433 2.568 25.170 1.00 92.81 779 LYS A N 1
ATOM 6102 C CA . LYS A 1 779 ? -32.027 1.245 25.044 1.00 92.81 779 LYS A CA 1
ATOM 6103 C C . LYS A 1 779 ? -31.671 0.389 26.243 1.00 92.81 779 LYS A C 1
ATOM 6105 O O . LYS A 1 779 ? -30.498 0.192 26.549 1.00 92.81 779 LYS A O 1
ATOM 6110 N N . GLU A 1 780 ? -32.701 -0.104 26.911 1.00 90.50 780 GLU A N 1
ATOM 6111 C CA . GLU A 1 780 ? -32.584 -0.930 28.105 1.00 90.50 780 GLU A CA 1
ATOM 6112 C C . GLU A 1 780 ? -32.828 -2.397 27.754 1.00 90.50 780 GLU A C 1
ATOM 6114 O O . GLU A 1 780 ? -33.716 -2.697 26.957 1.00 90.50 780 GLU A O 1
ATOM 6119 N N . PHE A 1 781 ? -32.027 -3.285 28.334 1.00 83.88 781 PHE A N 1
ATOM 6120 C CA . PHE A 1 781 ? -32.124 -4.729 28.163 1.00 83.88 781 PHE A CA 1
ATOM 6121 C C . PHE A 1 781 ? -32.171 -5.409 29.516 1.00 83.88 781 PHE A C 1
ATOM 6123 O O . PHE A 1 781 ? -31.399 -5.089 30.430 1.00 83.88 781 PHE A O 1
ATOM 6130 N N . CYS A 1 782 ? -33.037 -6.407 29.600 1.00 78.19 782 CYS A N 1
ATOM 6131 C CA . CYS A 1 782 ? -32.983 -7.377 30.675 1.00 78.19 782 CYS A CA 1
ATOM 6132 C C . CYS A 1 782 ? -31.935 -8.455 30.319 1.00 78.19 782 CYS A C 1
ATOM 6134 O O . CYS A 1 782 ? -31.806 -8.809 29.141 1.00 78.19 782 CYS A O 1
ATOM 6136 N N . PRO A 1 783 ? -31.175 -8.995 31.288 1.00 70.69 783 PRO A N 1
ATOM 6137 C CA . PRO A 1 783 ? -30.201 -10.062 31.058 1.00 70.69 783 PRO A CA 1
ATOM 6138 C C . PRO A 1 783 ? -30.763 -11.238 30.242 1.00 70.69 783 PRO A C 1
ATOM 6140 O O . PRO A 1 783 ? -30.063 -11.822 29.416 1.00 70.69 783 PRO A O 1
ATOM 6143 N N . GLU A 1 784 ? -32.048 -11.547 30.398 1.00 70.00 784 GLU A N 1
ATOM 6144 C CA . GLU A 1 784 ? -32.758 -12.590 29.656 1.00 70.00 784 GLU A CA 1
ATOM 6145 C C . GLU A 1 784 ? -32.729 -12.392 28.143 1.00 70.00 784 GLU A C 1
ATOM 6147 O O . GLU A 1 784 ? -32.578 -13.347 27.378 1.00 70.00 784 GLU A O 1
ATOM 6152 N N . GLU A 1 785 ? -32.839 -11.144 27.695 1.00 68.00 785 GLU A N 1
ATOM 6153 C CA . GLU A 1 785 ? -32.870 -10.797 26.274 1.00 68.00 785 GLU A CA 1
ATOM 6154 C C . GLU A 1 785 ? -31.506 -11.005 25.609 1.00 68.00 785 GLU A C 1
ATOM 6156 O O . GLU A 1 785 ? -31.432 -11.269 24.405 1.00 68.00 785 GLU A O 1
ATOM 6161 N N . ILE A 1 786 ? -30.443 -10.973 26.417 1.00 63.72 786 ILE A N 1
ATOM 6162 C CA . ILE A 1 786 ? -29.049 -11.176 26.016 1.00 63.72 786 ILE A CA 1
ATOM 6163 C C . ILE A 1 786 ? -28.623 -12.650 26.219 1.00 63.72 786 ILE A C 1
ATOM 6165 O O . ILE A 1 786 ? -27.485 -13.039 25.972 1.00 63.72 786 ILE A O 1
ATOM 6169 N N . GLY A 1 787 ? -29.566 -13.529 26.580 1.00 58.38 787 GLY A N 1
ATOM 6170 C CA . GLY A 1 787 ? -29.370 -14.979 26.593 1.00 58.38 787 GLY A CA 1
ATOM 6171 C C . GLY A 1 787 ? -29.008 -15.581 27.949 1.00 58.38 787 GLY A C 1
ATOM 6172 O O . GLY A 1 787 ? -28.593 -16.744 27.973 1.00 58.38 787 GLY A O 1
ATOM 6173 N N . TYR A 1 788 ? -29.189 -14.836 29.043 1.00 63.50 788 TYR A N 1
ATOM 6174 C CA . TYR A 1 788 ? -29.156 -15.375 30.404 1.00 63.50 788 TYR A CA 1
ATOM 6175 C C . TYR A 1 788 ? -30.485 -16.073 30.740 1.00 63.50 788 TYR A C 1
ATOM 6177 O O . TYR A 1 788 ? -31.539 -15.721 30.213 1.00 63.50 788 TYR A O 1
ATOM 6185 N N . GLU A 1 789 ? -30.455 -17.100 31.592 1.00 55.94 789 GLU A N 1
ATOM 6186 C CA . GLU A 1 789 ? -31.692 -17.737 32.061 1.00 55.94 789 GLU A CA 1
ATOM 6187 C C . GLU A 1 789 ? -32.495 -16.767 32.928 1.00 55.94 789 GLU A C 1
ATOM 6189 O O . GLU A 1 789 ? -31.932 -16.182 33.858 1.00 55.94 789 GLU A O 1
ATOM 6194 N N . ALA A 1 790 ? -33.798 -16.661 32.640 1.00 55.84 790 ALA A N 1
ATOM 6195 C CA . ALA A 1 790 ? -34.730 -15.831 33.393 1.00 55.84 790 ALA A CA 1
ATOM 6196 C C . ALA A 1 790 ? -34.621 -16.064 34.890 1.00 55.84 790 ALA A C 1
ATOM 6198 O O . ALA A 1 790 ? -34.614 -17.209 35.362 1.00 55.84 790 ALA A O 1
ATOM 6199 N N . ASP A 1 791 ? -34.557 -14.961 35.630 1.00 55.34 791 ASP A N 1
ATOM 6200 C CA . ASP A 1 791 ? -34.651 -15.019 37.076 1.00 55.34 791 ASP A CA 1
ATOM 6201 C C . ASP A 1 791 ? -35.964 -15.720 37.459 1.00 55.34 791 ASP A C 1
ATOM 6203 O O . ASP A 1 791 ? -37.024 -15.504 36.860 1.00 55.34 791 ASP A O 1
ATOM 6207 N N . ARG A 1 792 ? -35.890 -16.650 38.422 1.00 56.44 792 ARG A N 1
ATOM 6208 C CA . ARG A 1 792 ? -37.061 -17.439 38.829 1.00 56.44 792 ARG A CA 1
ATOM 6209 C C . ARG A 1 792 ? -38.193 -16.489 39.249 1.00 56.44 792 ARG A C 1
ATOM 6211 O O . ARG A 1 792 ? -37.912 -15.492 39.920 1.00 56.44 792 ARG A O 1
ATOM 6218 N N . PRO A 1 793 ? -39.465 -16.803 38.933 1.00 49.31 793 PRO A N 1
ATOM 6219 C CA . PRO A 1 793 ? -40.592 -16.003 39.403 1.00 49.31 793 PRO A CA 1
ATOM 6220 C C . PRO A 1 793 ? -40.534 -15.885 40.936 1.00 49.31 793 PRO A C 1
ATOM 6222 O O . PRO A 1 793 ? -40.648 -16.889 41.637 1.00 49.31 793 PRO A O 1
ATOM 6225 N N . GLY A 1 794 ? -40.295 -14.665 41.438 1.00 54.00 794 GLY A N 1
ATOM 6226 C CA . GLY A 1 794 ? -40.077 -14.372 42.863 1.00 54.00 794 GLY A CA 1
ATOM 6227 C C . GLY A 1 794 ? -38.727 -13.731 43.229 1.00 54.00 794 GLY A C 1
ATOM 6228 O O . GLY A 1 794 ? -38.515 -13.466 44.410 1.00 54.00 794 GLY A O 1
ATOM 6229 N N . ALA A 1 795 ? -37.825 -13.467 42.273 1.00 59.62 795 ALA A N 1
ATOM 6230 C CA . ALA A 1 795 ? -36.561 -12.772 42.546 1.00 59.62 795 ALA A CA 1
ATOM 6231 C C . ALA A 1 795 ? -36.787 -11.365 43.138 1.00 59.62 795 ALA A C 1
ATOM 6233 O O . ALA A 1 795 ? -37.535 -10.557 42.586 1.00 59.62 795 ALA A O 1
ATOM 6234 N N . LYS A 1 796 ? -36.138 -11.072 44.275 1.00 65.62 796 LYS A N 1
ATOM 6235 C CA . LYS A 1 796 ? -36.266 -9.778 44.975 1.00 65.62 796 LYS A CA 1
ATOM 6236 C C . LYS A 1 796 ? -35.556 -8.623 44.272 1.00 65.62 796 LYS A C 1
ATOM 6238 O O . LYS A 1 796 ? -35.923 -7.472 44.504 1.00 65.62 796 LYS A O 1
ATOM 6243 N N . GLU A 1 797 ? -34.560 -8.935 43.448 1.00 73.12 797 GLU A N 1
ATOM 6244 C CA . GLU A 1 797 ? -33.756 -7.977 42.697 1.00 73.12 797 GLU A CA 1
ATOM 6245 C C . GLU A 1 797 ? -33.613 -8.444 41.246 1.00 73.12 797 GLU A C 1
ATOM 6247 O O . GLU A 1 797 ? -33.379 -9.626 41.007 1.00 73.12 797 GLU A O 1
ATOM 6252 N N . THR A 1 798 ? -33.738 -7.523 40.288 1.00 79.69 798 THR A N 1
ATOM 6253 C CA . THR A 1 798 ? -33.522 -7.785 38.854 1.00 79.69 798 THR A CA 1
ATOM 6254 C C . THR A 1 798 ? -32.540 -6.769 38.281 1.00 79.69 798 THR A C 1
ATOM 6256 O O . THR A 1 798 ? -32.591 -5.584 38.614 1.00 79.69 798 THR A O 1
ATOM 6259 N N . SER A 1 799 ? -31.606 -7.230 37.446 1.00 85.44 799 SER A N 1
ATOM 6260 C CA . SER A 1 799 ? -30.623 -6.358 36.788 1.00 85.44 799 SER A CA 1
ATOM 6261 C C . SER A 1 799 ? -31.150 -5.856 35.446 1.00 85.44 799 SER A C 1
ATOM 6263 O O . SER A 1 799 ? -31.817 -6.598 34.736 1.00 85.44 799 SER A O 1
ATOM 6265 N N . ARG A 1 800 ? -30.806 -4.625 35.066 1.00 88.31 800 ARG A N 1
ATOM 6266 C CA . ARG A 1 800 ? -31.068 -4.050 33.742 1.00 88.31 800 ARG A CA 1
ATOM 6267 C C . ARG A 1 800 ? -29.859 -3.277 33.248 1.00 88.31 800 ARG A C 1
ATOM 6269 O O . ARG A 1 800 ? -29.240 -2.545 34.017 1.00 88.31 800 ARG A O 1
ATOM 6276 N N . LEU A 1 801 ? -29.523 -3.436 31.974 1.00 91.81 801 LEU A N 1
ATOM 6277 C CA . LEU A 1 801 ? -28.435 -2.703 31.332 1.00 91.81 801 LEU A CA 1
ATOM 6278 C C . LEU A 1 801 ? -29.015 -1.676 30.378 1.00 91.81 801 LEU A C 1
ATOM 6280 O O . LEU A 1 801 ? -29.804 -2.026 29.503 1.00 91.81 801 LEU A O 1
ATOM 6284 N N . ARG A 1 802 ? -28.605 -0.422 30.525 1.00 94.69 802 ARG A N 1
ATOM 6285 C CA . ARG A 1 802 ? -28.996 0.664 29.634 1.00 94.69 802 ARG A CA 1
ATOM 6286 C C . ARG A 1 802 ? -27.799 1.120 28.821 1.00 94.69 802 ARG A C 1
ATOM 6288 O O . ARG A 1 802 ? -26.771 1.492 29.378 1.00 94.69 802 ARG A O 1
ATOM 6295 N N . PHE A 1 803 ? -27.964 1.108 27.508 1.00 96.12 803 PHE A N 1
ATOM 6296 C CA . PHE A 1 803 ? -26.995 1.607 26.545 1.00 96.12 803 PHE A CA 1
ATOM 6297 C C . PHE A 1 803 ? -27.509 2.927 25.985 1.00 96.12 803 PHE A C 1
ATOM 6299 O O . PHE A 1 803 ? -28.637 2.988 25.494 1.00 96.12 803 PHE A O 1
ATOM 6306 N N . THR A 1 804 ? -26.690 3.971 26.042 1.00 97.50 804 THR A N 1
ATOM 6307 C CA . THR A 1 804 ? -27.062 5.307 25.571 1.00 97.50 804 THR A CA 1
ATOM 6308 C C . THR A 1 804 ? -26.028 5.814 24.577 1.00 97.50 804 THR A C 1
ATOM 6310 O O . THR A 1 804 ? -24.834 5.862 24.879 1.00 97.50 804 THR A O 1
ATOM 6313 N N . CYS A 1 805 ? -26.496 6.219 23.396 1.00 96.25 805 CYS A N 1
ATOM 6314 C CA . CYS A 1 805 ? -25.676 6.877 22.382 1.00 96.25 805 CYS A CA 1
ATOM 6315 C C . CYS A 1 805 ? -25.517 8.348 22.780 1.00 96.25 805 CYS A C 1
ATOM 6317 O O . CYS A 1 805 ? -26.509 9.065 22.898 1.00 96.25 805 CYS A O 1
ATOM 6319 N N . VAL A 1 806 ? -24.295 8.817 23.034 1.00 95.62 806 VAL A N 1
ATOM 6320 C CA . VAL A 1 806 ? -24.046 10.194 23.499 1.00 95.62 806 VAL A CA 1
ATOM 6321 C C . VAL A 1 806 ? -23.213 10.985 22.495 1.00 95.62 806 VAL A C 1
ATOM 6323 O O . VAL A 1 806 ? -22.492 10.391 21.692 1.00 95.62 806 VAL A O 1
ATOM 6326 N N . PRO A 1 807 ? -23.289 12.325 22.498 1.00 91.88 807 PRO A N 1
ATOM 6327 C CA . PRO A 1 807 ? -22.571 13.093 21.499 1.00 91.88 807 PRO A CA 1
ATOM 6328 C C . PRO A 1 807 ? -21.047 13.036 21.615 1.00 91.88 807 PRO A C 1
ATOM 6330 O O . PRO A 1 807 ? -20.499 12.911 22.709 1.00 91.88 807 PRO A O 1
ATOM 6333 N N . SER A 1 808 ? -20.370 13.207 20.478 1.00 87.12 808 SER A N 1
ATOM 6334 C CA . SER A 1 808 ? -18.920 13.407 20.388 1.00 87.12 808 SER A CA 1
ATOM 6335 C C . SER A 1 808 ? -18.595 14.685 19.609 1.00 87.12 808 SER A C 1
ATOM 6337 O O . SER A 1 808 ? -19.341 15.119 18.724 1.00 87.12 808 SER A O 1
ATOM 6339 N N . GLN A 1 809 ? -17.476 15.334 19.936 1.00 80.06 809 GLN A N 1
ATOM 6340 C CA . GLN A 1 809 ? -17.009 16.511 19.211 1.00 80.06 809 GLN A CA 1
ATOM 6341 C C . GLN A 1 809 ? -16.157 16.081 18.016 1.00 80.06 809 GLN A C 1
ATOM 6343 O O . GLN A 1 809 ? -14.930 16.067 18.075 1.00 80.06 809 GLN A O 1
ATOM 6348 N N . HIS A 1 810 ? -16.831 15.770 16.912 1.00 70.44 810 HIS A N 1
ATOM 6349 C CA . HIS A 1 810 ? -16.194 15.505 15.627 1.00 70.44 810 HIS A CA 1
ATOM 6350 C C . HIS A 1 810 ? -16.984 16.145 14.472 1.00 70.44 810 HIS A C 1
ATOM 6352 O O . HIS A 1 810 ? -18.185 16.394 14.598 1.00 70.44 810 HIS A O 1
ATOM 6358 N N . ASN A 1 811 ? -16.330 16.435 13.343 1.00 58.50 811 ASN A N 1
ATOM 6359 C CA . ASN A 1 811 ? -16.976 16.987 12.149 1.00 58.50 811 ASN A CA 1
ATOM 6360 C C . ASN A 1 811 ? -17.334 15.862 11.170 1.00 58.50 811 ASN A C 1
ATOM 6362 O O . ASN A 1 811 ? -16.514 15.493 10.336 1.00 58.50 811 ASN A O 1
ATOM 6366 N N . SER A 1 812 ? -18.564 15.342 11.230 1.00 45.84 812 SER A N 1
ATOM 6367 C CA . SER A 1 812 ? -19.068 14.400 10.217 1.00 45.84 812 SER A CA 1
ATOM 6368 C C . SER A 1 812 ? -19.271 15.064 8.841 1.00 45.84 812 SER A C 1
ATOM 6370 O O . SER A 1 812 ? -19.032 14.413 7.833 1.00 45.84 812 SER A O 1
ATOM 6372 N N . GLY A 1 813 ? -19.553 16.377 8.772 1.00 34.84 813 GLY A N 1
ATOM 6373 C CA . GLY A 1 813 ? -19.232 17.249 7.625 1.00 34.84 813 GLY A CA 1
ATOM 6374 C C . GLY A 1 813 ? -20.382 18.061 6.993 1.00 34.84 813 GLY A C 1
ATOM 6375 O O . GLY A 1 813 ? -21.256 17.510 6.337 1.00 34.84 813 GLY A O 1
ATOM 6376 N N . LYS A 1 814 ? -20.317 19.400 7.143 1.00 34.47 814 LYS A N 1
ATOM 6377 C CA . LYS A 1 814 ? -20.570 20.494 6.160 1.00 34.47 814 LYS A CA 1
ATOM 6378 C C . LYS A 1 814 ? -20.662 21.837 6.909 1.00 34.47 814 LYS A C 1
ATOM 6380 O O . LYS A 1 814 ? -21.661 22.089 7.580 1.00 34.47 814 LYS A O 1
ATOM 6385 N N . CYS A 1 815 ? -19.691 22.735 6.735 1.00 34.00 815 CYS A N 1
ATOM 6386 C CA . CYS A 1 815 ? -19.893 24.172 6.968 1.00 34.00 815 CYS A CA 1
ATOM 6387 C C . CYS A 1 815 ? -20.311 24.792 5.630 1.00 34.00 815 CYS A C 1
ATOM 6389 O O . CYS A 1 815 ? -19.623 24.612 4.628 1.00 34.00 815 CYS A O 1
ATOM 6391 N N . ARG A 1 816 ? -21.483 25.433 5.575 1.00 33.00 816 ARG A N 1
ATOM 6392 C CA . ARG A 1 816 ? -22.060 25.957 4.325 1.00 33.00 816 ARG A CA 1
ATOM 6393 C C . ARG A 1 816 ? -21.898 27.468 4.134 1.00 33.00 816 ARG A C 1
ATOM 6395 O O . ARG A 1 816 ? -22.300 27.951 3.084 1.00 33.00 816 ARG A O 1
ATOM 6402 N N . ASP A 1 817 ? -21.265 28.175 5.072 1.00 32.84 817 ASP A N 1
ATOM 6403 C CA . ASP A 1 817 ? -21.407 29.637 5.166 1.00 32.84 817 ASP A CA 1
ATOM 6404 C C . ASP A 1 817 ? -20.085 30.437 5.208 1.00 32.84 817 ASP A C 1
ATOM 6406 O O . ASP A 1 817 ? -20.066 31.560 5.706 1.00 32.84 817 ASP A O 1
ATOM 6410 N N . SER A 1 818 ? -18.972 29.929 4.670 1.00 31.05 818 SER A N 1
ATOM 6411 C CA . SER A 1 818 ? -17.734 30.718 4.530 1.00 31.05 818 SER A CA 1
ATOM 6412 C C . SER A 1 818 ? -17.115 30.554 3.137 1.00 31.05 818 SER A C 1
ATOM 6414 O O . SER A 1 818 ? -16.806 29.461 2.673 1.00 31.05 818 SER A O 1
ATOM 6416 N N . GLU A 1 819 ? -16.922 31.676 2.444 1.00 31.80 819 GLU A N 1
ATOM 6417 C CA . GLU A 1 819 ? -16.391 31.759 1.071 1.00 31.80 819 GLU A CA 1
ATOM 6418 C C . GLU A 1 819 ? -14.881 31.449 0.955 1.00 31.80 819 GLU A C 1
ATOM 6420 O O . GLU A 1 819 ? -14.285 31.606 -0.108 1.00 31.80 819 GLU A O 1
ATOM 6425 N N . TRP A 1 820 ? -14.259 30.972 2.034 1.00 33.16 820 TRP A N 1
ATOM 6426 C CA . TRP A 1 820 ? -12.855 30.574 2.102 1.00 33.16 820 TRP A CA 1
ATOM 6427 C C . TRP A 1 820 ? -12.688 29.465 3.144 1.00 33.16 820 TRP A C 1
ATOM 6429 O O . TRP A 1 820 ? -12.391 29.761 4.295 1.00 33.16 820 TRP A O 1
ATOM 6439 N N . ASP A 1 821 ? -12.842 28.197 2.754 1.00 29.91 821 ASP A N 1
ATOM 6440 C CA . ASP A 1 821 ? -12.438 27.075 3.610 1.00 29.91 821 ASP A CA 1
ATOM 6441 C C . ASP A 1 821 ? -11.534 26.094 2.861 1.00 29.91 821 ASP A C 1
ATOM 6443 O O . ASP A 1 821 ? -11.879 25.472 1.854 1.00 29.91 821 ASP A O 1
ATOM 6447 N N . CYS A 1 822 ? -10.306 26.041 3.362 1.00 30.08 822 CYS A N 1
ATOM 6448 C CA . CYS A 1 822 ? -9.149 25.368 2.810 1.00 30.08 822 CYS A CA 1
ATOM 6449 C C . CYS A 1 822 ? -8.807 24.178 3.722 1.00 30.08 822 CYS A C 1
ATOM 6451 O O . CYS A 1 822 ? -8.875 24.313 4.937 1.00 30.08 822 CYS A O 1
ATOM 6453 N N . ILE A 1 823 ? -8.284 23.095 3.128 1.00 26.77 823 ILE A N 1
ATOM 6454 C CA . ILE A 1 823 ? -7.543 21.977 3.761 1.00 26.77 823 ILE A CA 1
ATOM 6455 C C . ILE A 1 823 ? -8.394 20.764 4.239 1.00 26.77 823 ILE A C 1
ATOM 6457 O O . ILE A 1 823 ? -8.998 20.786 5.301 1.00 26.77 823 ILE A O 1
ATOM 6461 N N . ARG A 1 824 ? -8.225 19.643 3.499 1.00 27.42 824 ARG A N 1
ATOM 6462 C CA . ARG A 1 824 ? -8.436 18.199 3.819 1.00 27.42 824 ARG A CA 1
ATOM 6463 C C . ARG A 1 824 ? -9.797 17.500 3.551 1.00 27.42 824 ARG A C 1
ATOM 6465 O O . ARG A 1 824 ? -10.826 17.863 4.092 1.00 27.42 824 ARG A O 1
ATOM 6472 N N . ARG A 1 825 ? -9.641 16.352 2.857 1.00 28.19 825 ARG A N 1
ATOM 6473 C CA . ARG A 1 825 ? -10.371 15.056 2.880 1.00 28.19 825 ARG A CA 1
ATOM 6474 C C . ARG A 1 825 ? -11.772 14.943 2.234 1.00 28.19 825 ARG A C 1
ATOM 6476 O O . ARG A 1 825 ? -12.676 15.703 2.530 1.00 28.19 825 ARG A O 1
ATOM 6483 N N . ALA A 1 826 ? -11.863 13.966 1.320 1.00 30.91 826 ALA A N 1
ATOM 6484 C CA . ALA A 1 826 ? -13.003 13.316 0.653 1.00 30.91 826 ALA A CA 1
ATOM 6485 C C . ALA A 1 826 ? -14.342 14.077 0.514 1.00 30.91 826 ALA A C 1
ATOM 6487 O O . ALA A 1 826 ? -15.251 13.952 1.331 1.00 30.91 826 ALA A O 1
ATOM 6488 N N . ALA A 1 827 ? -14.525 14.765 -0.615 1.00 30.27 827 ALA A N 1
ATOM 6489 C CA . ALA A 1 827 ? -15.847 15.172 -1.079 1.00 30.27 827 ALA A CA 1
ATOM 6490 C C . ALA A 1 827 ? -16.505 13.991 -1.809 1.00 30.27 827 ALA A C 1
ATOM 6492 O O . ALA A 1 827 ? -16.151 13.738 -2.956 1.00 30.27 827 ALA A O 1
ATOM 6493 N N . LEU A 1 828 ? -17.402 13.270 -1.120 1.00 34.94 828 LEU A N 1
ATOM 6494 C CA . LEU A 1 828 ? -18.660 12.703 -1.653 1.00 34.94 828 LEU A CA 1
ATOM 6495 C C . LEU A 1 828 ? -19.510 11.950 -0.595 1.00 34.94 828 LEU A C 1
ATOM 6497 O O . LEU A 1 828 ? -20.632 11.587 -0.926 1.00 34.94 828 LEU A O 1
ATOM 6501 N N . ASP A 1 829 ? -19.061 11.801 0.664 1.00 37.53 829 ASP A N 1
ATOM 6502 C CA . ASP A 1 829 ? -19.867 11.165 1.742 1.00 37.53 829 ASP A CA 1
ATOM 6503 C C . ASP A 1 829 ? -19.712 11.816 3.129 1.00 37.53 829 ASP A C 1
ATOM 6505 O O . ASP A 1 829 ? -19.983 11.222 4.170 1.00 37.53 829 ASP A O 1
ATOM 6509 N N . GLN A 1 830 ? -19.259 13.072 3.157 1.00 50.84 830 GLN A N 1
ATOM 6510 C CA . GLN A 1 830 ? -19.208 13.853 4.390 1.00 50.84 830 GLN A CA 1
ATOM 6511 C C . GLN A 1 830 ? -20.628 14.065 4.935 1.00 50.84 830 GLN A C 1
ATOM 6513 O O . GLN A 1 830 ? -21.455 14.743 4.316 1.00 50.84 830 GLN A O 1
ATOM 6518 N N . GLY A 1 831 ? -20.879 13.464 6.096 1.00 55.50 831 GLY A N 1
ATOM 6519 C CA . GLY A 1 831 ? -22.049 13.671 6.931 1.00 55.50 831 GLY A CA 1
ATOM 6520 C C . GLY A 1 831 ? -23.044 12.519 6.922 1.00 55.50 831 GLY A C 1
ATOM 6521 O O . GLY A 1 831 ? -24.065 12.676 7.570 1.00 55.50 831 GLY A O 1
ATOM 6522 N N . SER A 1 832 ? -22.817 11.404 6.220 1.00 64.62 832 SER A N 1
ATOM 6523 C CA . SER A 1 832 ? -23.837 10.347 6.067 1.00 64.62 832 SER A CA 1
ATOM 6524 C C . SER A 1 832 ? -24.017 9.430 7.280 1.00 64.62 832 SER A C 1
ATOM 6526 O O . SER A 1 832 ? -25.073 8.811 7.422 1.00 64.62 832 SER A O 1
ATOM 6528 N N . THR A 1 833 ? -23.035 9.380 8.180 1.00 74.31 833 THR A N 1
ATOM 6529 C CA . THR A 1 833 ? -23.085 8.609 9.428 1.00 74.31 833 THR A CA 1
ATOM 6530 C C . THR A 1 833 ? -22.840 9.492 10.645 1.00 74.31 833 THR A C 1
ATOM 6532 O O . THR A 1 833 ? -22.082 10.468 10.614 1.00 74.31 833 THR A O 1
ATOM 6535 N N . LEU A 1 834 ? -23.531 9.168 11.733 1.00 84.75 834 LEU A N 1
ATOM 6536 C CA . LEU A 1 834 ? -23.391 9.850 13.008 1.00 84.75 834 LEU A CA 1
ATOM 6537 C C . LEU A 1 834 ? -22.177 9.284 13.757 1.00 84.75 834 LEU A C 1
ATOM 6539 O O . LEU A 1 834 ? -21.940 8.079 13.748 1.00 84.75 834 LEU A O 1
ATOM 6543 N N . TRP A 1 835 ? -21.400 10.165 14.382 1.00 86.94 835 TRP A N 1
ATOM 6544 C CA . TRP A 1 835 ? -20.306 9.794 15.282 1.00 86.94 835 TRP A CA 1
ATOM 6545 C C . TRP A 1 835 ? -20.777 10.017 16.714 1.00 86.94 835 TRP A C 1
ATOM 6547 O O . TRP A 1 835 ? -21.471 11.001 16.978 1.00 86.94 835 TRP A O 1
ATOM 6557 N N . CYS A 1 836 ? -20.438 9.121 17.633 1.00 91.38 836 CYS A N 1
ATOM 6558 C CA . CYS A 1 836 ? -20.900 9.184 19.013 1.00 91.38 836 CYS A CA 1
ATOM 6559 C C . CYS A 1 836 ? -19.858 8.643 19.998 1.00 91.38 836 CYS A C 1
ATOM 6561 O O . CYS A 1 836 ? -18.861 8.034 19.614 1.00 91.38 836 CYS A O 1
ATOM 6563 N N . GLY A 1 837 ? -20.114 8.879 21.281 1.00 94.00 837 GLY A N 1
ATOM 6564 C CA . GLY A 1 837 ? -19.615 8.054 22.374 1.00 94.00 837 GLY A CA 1
ATOM 6565 C C . GLY A 1 837 ? -20.737 7.167 22.917 1.00 94.00 837 GLY A C 1
ATOM 6566 O O . GLY A 1 837 ? -21.884 7.234 22.464 1.00 94.00 837 GLY A O 1
ATOM 6567 N N . TRP A 1 838 ? -20.421 6.369 23.931 1.00 97.50 838 TRP A N 1
ATOM 6568 C CA . TRP A 1 838 ? -21.356 5.432 24.542 1.00 97.50 838 TRP A CA 1
ATOM 6569 C C . TRP A 1 838 ? -21.345 5.517 26.060 1.00 97.50 838 TRP A C 1
ATOM 6571 O O . TRP A 1 838 ? -20.288 5.616 26.683 1.00 97.50 838 TRP A O 1
ATOM 6581 N N . VAL A 1 839 ? -22.532 5.431 26.651 1.00 97.69 839 VAL A N 1
ATOM 6582 C CA . VAL A 1 839 ? -22.732 5.251 28.090 1.00 97.69 839 VAL A CA 1
ATOM 6583 C C . VAL A 1 839 ? -23.390 3.898 28.328 1.00 97.69 839 VAL A C 1
ATOM 6585 O O . VAL A 1 839 ? -24.357 3.555 27.647 1.00 97.69 839 VAL A O 1
ATOM 6588 N N . VAL A 1 840 ? -22.868 3.140 29.292 1.00 96.31 840 VAL A N 1
ATOM 6589 C CA . VAL A 1 840 ? -23.444 1.865 29.737 1.00 96.31 840 VAL A CA 1
ATOM 6590 C C . VAL A 1 840 ? -23.731 1.953 31.227 1.00 96.31 840 VAL A C 1
ATOM 6592 O O . VAL A 1 840 ? -22.801 2.084 32.019 1.00 96.31 840 VAL A O 1
ATOM 6595 N N . GLU A 1 841 ? -25.001 1.881 31.609 1.00 94.50 841 GLU A N 1
ATOM 6596 C CA . GLU A 1 841 ? -25.444 1.914 33.004 1.00 94.50 841 GLU A CA 1
ATOM 6597 C C . GLU A 1 841 ? -26.035 0.567 33.415 1.00 94.50 841 GLU A C 1
ATOM 6599 O O . GLU A 1 841 ? -26.788 -0.056 32.666 1.00 94.50 841 GLU A O 1
ATOM 6604 N N . HIS A 1 842 ? -25.723 0.132 34.632 1.00 92.25 842 HIS A N 1
ATOM 6605 C CA . HIS A 1 842 ? -26.338 -1.032 35.259 1.00 92.25 842 HIS A CA 1
ATOM 6606 C C . HIS A 1 842 ? -27.297 -0.577 36.350 1.00 92.25 842 HIS A C 1
ATOM 6608 O O . HIS A 1 842 ? -26.892 0.079 37.307 1.00 92.25 842 HIS A O 1
ATOM 6614 N N . PHE A 1 843 ? -28.569 -0.934 36.216 1.00 90.31 843 PHE A N 1
ATOM 6615 C CA . PHE A 1 843 ? -29.605 -0.695 37.211 1.00 90.31 843 PHE A CA 1
ATOM 6616 C C . PHE A 1 843 ? -30.021 -2.001 37.875 1.00 90.31 843 PHE A C 1
ATOM 6618 O O . PHE A 1 843 ? -30.134 -3.041 37.232 1.00 90.31 843 PHE A O 1
ATOM 6625 N N . VAL A 1 844 ? -30.289 -1.930 39.172 1.00 87.00 844 VAL A N 1
ATOM 6626 C CA . VAL A 1 844 ? -30.865 -3.011 39.964 1.00 87.00 844 VAL A CA 1
ATOM 6627 C C . VAL A 1 844 ? -32.203 -2.541 40.502 1.00 87.00 844 VAL A C 1
ATOM 6629 O O . VAL A 1 844 ? -32.281 -1.561 41.245 1.00 87.00 844 VAL A O 1
ATOM 6632 N N . HIS A 1 845 ? -33.252 -3.247 40.104 1.00 85.31 845 HIS A N 1
ATOM 6633 C CA . HIS A 1 845 ? -34.622 -3.018 40.528 1.00 85.31 845 HIS A CA 1
ATOM 6634 C C . HIS A 1 845 ? -34.927 -3.958 41.684 1.00 85.31 845 HIS A C 1
ATOM 6636 O O . HIS A 1 845 ? -34.875 -5.175 41.518 1.00 85.31 845 HIS A O 1
ATOM 6642 N N . SER A 1 846 ? -35.234 -3.395 42.848 1.00 81.00 846 SER A N 1
ATOM 6643 C CA . SER A 1 846 ? -35.531 -4.137 44.073 1.00 81.00 846 SER A CA 1
ATOM 6644 C C . SER A 1 846 ? -36.970 -3.885 44.522 1.00 81.00 846 SER A C 1
ATOM 6646 O O . SER A 1 846 ? -37.445 -2.746 44.513 1.00 81.00 846 SER A O 1
ATOM 6648 N N . LEU A 1 847 ? -37.677 -4.942 44.925 1.00 72.00 847 LEU A N 1
ATOM 6649 C CA . LEU A 1 847 ? -39.022 -4.832 45.498 1.00 72.00 847 LEU A CA 1
ATOM 6650 C C . LEU A 1 847 ? -38.915 -4.576 47.007 1.00 72.00 847 LEU A C 1
ATOM 6652 O O . LEU A 1 847 ? -38.514 -5.460 47.766 1.00 72.00 847 LEU A O 1
ATOM 6656 N N . ALA A 1 848 ? -39.282 -3.379 47.471 1.00 61.72 848 ALA A N 1
ATOM 6657 C CA . ALA A 1 848 ? -39.317 -3.084 48.900 1.00 61.72 848 ALA A CA 1
ATOM 6658 C C . ALA A 1 848 ? -40.638 -3.581 49.516 1.00 61.72 848 ALA A C 1
ATOM 6660 O O . ALA A 1 848 ? -41.712 -3.080 49.181 1.00 61.72 848 ALA A O 1
ATOM 6661 N N . SER A 1 849 ? -40.584 -4.537 50.452 1.00 53.22 849 SER A N 1
ATOM 6662 C CA . SER A 1 849 ? -41.752 -4.869 51.279 1.00 53.22 849 SER A CA 1
ATOM 6663 C C . SER A 1 849 ? -41.815 -3.947 52.498 1.00 53.22 849 SER A C 1
ATOM 6665 O O . SER A 1 849 ? -40.918 -3.989 53.345 1.00 53.22 849 SER A O 1
ATOM 6667 N N . LYS A 1 850 ? -42.891 -3.171 52.641 1.00 49.00 850 LYS A N 1
ATOM 6668 C CA . LYS A 1 850 ? -43.360 -2.684 53.945 1.00 49.00 850 LYS A CA 1
ATOM 6669 C C . LYS A 1 850 ? -44.881 -2.750 54.018 1.00 49.00 850 LYS A C 1
ATOM 6671 O O . LYS A 1 850 ? -45.563 -2.557 53.017 1.00 49.00 850 LYS A O 1
ATOM 6676 N N . ASP A 1 851 ? -45.355 -3.063 55.219 1.00 52.75 851 ASP A N 1
ATOM 6677 C CA . ASP A 1 851 ? -46.750 -3.254 55.606 1.00 52.75 851 ASP A CA 1
ATOM 6678 C C . ASP A 1 851 ? -47.692 -2.184 55.027 1.00 52.75 851 ASP A C 1
ATOM 6680 O O . ASP A 1 851 ? -47.539 -0.996 55.307 1.00 52.75 851 ASP A O 1
ATOM 6684 N N . GLY A 1 852 ? -48.693 -2.624 54.255 1.00 51.44 852 GLY A N 1
ATOM 6685 C CA . GLY A 1 852 ? -49.785 -1.779 53.755 1.00 51.44 852 GLY A CA 1
ATOM 6686 C C . GLY A 1 852 ? -49.739 -1.480 52.252 1.00 51.44 852 GLY A C 1
ATOM 6687 O O . GLY A 1 852 ? -49.208 -0.462 51.829 1.00 51.44 852 GLY A O 1
ATOM 6688 N N . ASP A 1 853 ? -50.351 -2.371 51.468 1.00 51.59 853 ASP A N 1
ATOM 6689 C CA . ASP A 1 853 ? -51.004 -2.212 50.147 1.00 51.59 853 ASP A CA 1
ATOM 6690 C C . ASP A 1 853 ? -50.369 -1.359 49.016 1.00 51.59 853 ASP A C 1
ATOM 6692 O O . ASP A 1 853 ? -51.023 -1.089 48.009 1.00 51.59 853 ASP A O 1
ATOM 6696 N N . LYS A 1 854 ? -49.095 -0.952 49.102 1.00 54.44 854 LYS A N 1
ATOM 6697 C CA . LYS A 1 854 ? -48.347 -0.371 47.969 1.00 54.44 854 LYS A CA 1
ATOM 6698 C C . LYS A 1 854 ? -46.898 -0.855 47.958 1.00 54.44 854 LYS A C 1
ATOM 6700 O O . LYS A 1 854 ? -46.073 -0.374 48.727 1.00 54.44 854 LYS A O 1
ATOM 6705 N N . SER A 1 855 ? -46.574 -1.779 47.053 1.00 58.84 855 SER A N 1
ATOM 6706 C CA . SER A 1 855 ? -45.187 -2.133 46.738 1.00 58.84 855 SER A CA 1
ATOM 6707 C C . SER A 1 855 ? -44.494 -0.945 46.063 1.00 58.84 855 SER A C 1
ATOM 6709 O O . SER A 1 855 ? -44.922 -0.524 44.987 1.00 58.84 855 SER A O 1
ATOM 6711 N N . THR A 1 856 ? -43.437 -0.404 46.667 1.00 65.00 856 THR A N 1
ATOM 6712 C CA . THR A 1 856 ? -42.556 0.579 46.023 1.00 65.00 856 THR A CA 1
ATOM 6713 C C . THR A 1 856 ? -41.354 -0.130 45.405 1.00 65.00 856 THR A C 1
ATOM 6715 O O . THR A 1 856 ? -40.637 -0.881 46.068 1.00 65.00 856 THR A O 1
ATOM 6718 N N . GLU A 1 857 ? -41.152 0.089 44.109 1.00 73.25 857 GLU A N 1
ATOM 6719 C CA . GLU A 1 857 ? -39.971 -0.367 43.379 1.00 73.25 857 GLU A CA 1
ATOM 6720 C C . GLU A 1 857 ? -38.821 0.606 43.654 1.00 73.25 857 GLU A C 1
ATOM 6722 O O . GLU A 1 857 ? -38.984 1.816 43.514 1.00 73.25 857 GLU A O 1
ATOM 6727 N N . ARG A 1 858 ? -37.668 0.093 44.091 1.00 82.06 858 ARG A N 1
ATOM 6728 C CA . ARG A 1 858 ? -36.462 0.891 44.325 1.00 82.06 858 ARG A CA 1
ATOM 6729 C C . ARG A 1 858 ? -35.428 0.560 43.259 1.00 82.06 858 ARG A C 1
ATOM 6731 O O . ARG A 1 858 ? -34.965 -0.580 43.194 1.00 82.06 858 ARG A O 1
ATOM 6738 N N . ILE A 1 859 ? -35.022 1.571 42.496 1.00 85.38 859 ILE A N 1
ATOM 6739 C CA . ILE A 1 859 ? -34.011 1.456 41.445 1.00 85.38 859 ILE A CA 1
ATOM 6740 C C . ILE A 1 859 ? -32.672 1.964 41.989 1.00 85.38 859 ILE A C 1
ATOM 6742 O O . ILE A 1 859 ? -32.562 3.054 42.548 1.00 85.38 859 ILE A O 1
ATOM 6746 N N . THR A 1 860 ? -31.625 1.156 41.864 1.00 87.31 860 THR A N 1
ATOM 6747 C CA . THR A 1 860 ? -30.263 1.535 42.261 1.00 87.31 860 THR A CA 1
ATOM 6748 C C . THR A 1 860 ? -29.335 1.365 41.074 1.00 87.31 860 THR A C 1
ATOM 6750 O O . THR A 1 860 ? -29.277 0.284 40.498 1.00 87.31 860 THR A O 1
ATOM 6753 N N . ARG A 1 861 ? -28.583 2.405 40.710 1.00 89.12 861 ARG A N 1
ATOM 6754 C CA . ARG A 1 861 ? -27.503 2.280 39.733 1.00 89.12 861 ARG A CA 1
ATOM 6755 C C . ARG A 1 861 ? -26.288 1.637 40.398 1.00 89.12 861 ARG A C 1
ATOM 6757 O O . ARG A 1 861 ? -25.816 2.123 41.425 1.00 89.12 861 ARG A O 1
ATOM 6764 N N . LYS A 1 862 ? -25.822 0.549 39.796 1.00 87.00 862 LYS A N 1
ATOM 6765 C CA . LYS A 1 862 ? -24.749 -0.356 40.224 1.00 87.00 862 LYS A CA 1
ATOM 6766 C C . LYS A 1 862 ? -23.642 -0.420 39.161 1.00 87.00 862 LYS A C 1
ATOM 6768 O O . LYS A 1 862 ? -23.030 -1.458 38.940 1.00 87.00 862 LYS A O 1
ATOM 6773 N N . GLY A 1 863 ? -23.369 0.707 38.508 1.00 89.50 863 GLY A N 1
ATOM 6774 C CA . GLY A 1 863 ? -22.248 0.852 37.584 1.00 89.50 863 GLY A CA 1
ATOM 6775 C C . GLY A 1 863 ? -22.564 1.779 36.426 1.00 89.50 863 GLY A C 1
ATOM 6776 O O . GLY A 1 863 ? -23.667 1.740 35.880 1.00 89.50 863 GLY A O 1
ATOM 6777 N N . ALA A 1 864 ? -21.591 2.601 36.046 1.00 94.44 864 ALA A N 1
ATOM 6778 C CA . ALA A 1 864 ? -21.652 3.424 34.849 1.00 94.44 864 ALA A CA 1
ATOM 6779 C C . ALA A 1 864 ? -20.292 3.466 34.134 1.00 94.44 864 ALA A C 1
ATOM 6781 O O . ALA A 1 864 ? -19.280 3.857 34.722 1.00 94.44 864 ALA A O 1
ATOM 6782 N N . ILE A 1 865 ? -20.288 3.098 32.851 1.00 96.88 865 ILE A N 1
ATOM 6783 C CA . ILE A 1 865 ? -19.132 3.177 31.951 1.00 96.88 865 ILE A CA 1
ATOM 6784 C C . ILE A 1 865 ? -19.358 4.303 30.949 1.00 96.88 865 ILE A C 1
ATOM 6786 O O . ILE A 1 865 ? -20.450 4.415 30.389 1.00 96.88 865 ILE A O 1
ATOM 6790 N N . TYR A 1 866 ? -18.313 5.075 30.660 1.00 97.62 866 TYR A N 1
ATOM 6791 C CA . TYR A 1 866 ? -18.294 6.009 29.537 1.00 97.62 866 TYR A CA 1
ATOM 6792 C C . TYR A 1 866 ? -17.176 5.674 28.544 1.00 97.62 866 TYR A C 1
ATOM 6794 O O . TYR A 1 866 ? -16.006 5.587 28.902 1.00 97.62 866 TYR A O 1
ATOM 6802 N N . HIS A 1 867 ? -17.519 5.511 27.271 1.00 96.88 867 HIS A N 1
ATOM 6803 C CA . HIS A 1 867 ? -16.559 5.377 26.181 1.00 96.88 867 HIS A CA 1
ATOM 6804 C C . HIS A 1 867 ? -16.683 6.593 25.267 1.00 96.88 867 HIS A C 1
ATOM 6806 O O . HIS A 1 867 ? -17.694 6.763 24.585 1.00 96.88 867 HIS A O 1
ATOM 6812 N N . ALA A 1 868 ? -15.667 7.452 25.245 1.00 91.38 868 ALA A N 1
ATOM 6813 C CA . ALA A 1 868 ? -15.739 8.721 24.522 1.00 91.38 868 ALA A CA 1
ATOM 6814 C C . ALA A 1 868 ? -15.663 8.569 22.989 1.00 91.38 868 ALA A C 1
ATOM 6816 O O . ALA A 1 868 ? -15.987 9.514 22.270 1.00 91.38 868 ALA A O 1
ATOM 6817 N N . GLY A 1 869 ? -15.254 7.396 22.489 1.00 86.38 869 GLY A N 1
ATOM 6818 C CA . GLY A 1 869 ? -14.980 7.186 21.067 1.00 86.38 869 GLY A CA 1
ATOM 6819 C C . GLY A 1 869 ? -13.772 8.004 20.609 1.00 86.38 869 GLY A C 1
ATOM 6820 O O . GLY A 1 869 ? -12.875 8.291 21.401 1.00 86.38 869 GLY A O 1
ATOM 6821 N N . ASP A 1 870 ? -13.742 8.387 19.333 1.00 78.69 870 ASP A N 1
ATOM 6822 C CA . ASP A 1 870 ? -12.796 9.388 18.839 1.00 78.69 870 ASP A CA 1
ATOM 6823 C C . ASP A 1 870 ? -13.438 10.773 18.855 1.00 78.69 870 ASP A C 1
ATOM 6825 O O . ASP A 1 870 ? -14.513 10.988 18.285 1.00 78.69 870 ASP A O 1
ATOM 6829 N N . THR A 1 871 ? -12.809 11.706 19.564 1.00 83.06 871 THR A N 1
ATOM 6830 C CA . THR A 1 871 ? -13.400 13.016 19.817 1.00 83.06 871 THR A CA 1
ATOM 6831 C C . THR A 1 871 ? -12.356 14.099 20.063 1.00 83.06 871 THR A C 1
ATOM 6833 O O . THR A 1 871 ? -11.324 13.873 20.696 1.00 83.06 871 THR A O 1
ATOM 6836 N N . GLY A 1 872 ? -12.665 15.313 19.604 1.00 81.31 872 GLY A N 1
ATOM 6837 C CA . GLY A 1 872 ? -12.053 16.559 20.055 1.00 81.31 872 GLY A CA 1
ATOM 6838 C C . GLY A 1 872 ? -12.647 17.063 21.375 1.00 81.31 872 GLY A C 1
ATOM 6839 O O . GLY A 1 872 ? -13.528 16.432 21.961 1.00 81.31 872 GLY A O 1
ATOM 6840 N N . TYR A 1 873 ? -12.172 18.229 21.821 1.00 84.19 873 TYR A N 1
ATOM 6841 C CA . TYR A 1 873 ? -12.692 18.921 23.018 1.00 84.19 873 TYR A CA 1
ATOM 6842 C C . TYR A 1 873 ? -12.782 20.452 22.870 1.00 84.19 873 TYR A C 1
ATOM 6844 O O . TYR A 1 873 ? -13.687 21.105 23.392 1.00 84.19 873 TYR A O 1
ATOM 6852 N N . ARG A 1 874 ? -11.860 21.068 22.120 1.00 82.25 874 ARG A N 1
ATOM 6853 C CA . ARG A 1 874 ? -11.795 22.529 21.935 1.00 82.25 874 ARG A CA 1
ATOM 6854 C C . ARG A 1 874 ? -11.318 22.894 20.537 1.00 82.25 874 ARG A C 1
ATOM 6856 O O . ARG A 1 874 ? -10.709 22.073 19.874 1.00 82.25 874 ARG A O 1
ATOM 6863 N N . ARG A 1 875 ? -11.516 24.140 20.099 1.00 70.38 875 ARG A N 1
ATOM 6864 C CA . ARG A 1 875 ? -11.178 24.567 18.721 1.00 70.38 875 ARG A CA 1
ATOM 6865 C C . ARG A 1 875 ? -9.692 24.414 18.363 1.00 70.38 875 ARG A C 1
ATOM 6867 O O . ARG A 1 875 ? -9.327 23.916 17.302 1.00 70.38 875 ARG A O 1
ATOM 6874 N N . HIS A 1 876 ? -8.829 24.855 19.270 1.00 66.56 876 HIS A N 1
ATOM 6875 C CA . HIS A 1 876 ? -7.370 24.729 19.219 1.00 66.56 876 HIS A CA 1
ATOM 6876 C C . HIS A 1 876 ? -6.833 24.785 20.659 1.00 66.56 876 HIS A C 1
ATOM 6878 O O . HIS A 1 876 ? -7.542 25.249 21.552 1.00 66.56 876 HIS A O 1
ATOM 6884 N N . LYS A 1 877 ? -5.583 24.369 20.910 1.00 64.62 877 LYS A N 1
ATOM 6885 C CA . LYS A 1 877 ? -5.015 24.199 22.270 1.00 64.62 877 LYS A CA 1
ATOM 6886 C C . LYS A 1 877 ? -5.192 25.407 23.209 1.00 64.62 877 LYS A C 1
ATOM 6888 O O . LYS A 1 877 ? -5.415 25.234 24.401 1.00 64.62 877 LYS A O 1
ATOM 6893 N N . LYS A 1 878 ? -5.109 26.632 22.677 1.00 68.12 878 LYS A N 1
ATOM 6894 C CA . LYS A 1 878 ? -5.250 27.890 23.444 1.00 68.12 878 LYS A CA 1
ATOM 6895 C C . LYS A 1 878 ? -6.687 28.426 23.509 1.00 68.12 878 LYS A C 1
ATOM 6897 O O . LYS A 1 878 ? -6.917 29.458 24.133 1.00 68.12 878 LYS A O 1
ATOM 6902 N N . SER A 1 879 ? -7.640 27.773 22.846 1.00 74.50 879 SER A N 1
ATOM 6903 C CA . SER A 1 879 ? -9.026 28.227 22.826 1.00 74.50 879 SER A CA 1
ATOM 6904 C C . SER A 1 879 ? -9.671 28.036 24.193 1.00 74.50 879 SER A C 1
ATOM 6906 O O . SER A 1 879 ? -9.529 26.980 24.812 1.00 74.50 879 SER A O 1
ATOM 6908 N N . LYS A 1 880 ? -10.419 29.049 24.632 1.00 79.31 880 LYS A N 1
ATOM 6909 C CA . LYS A 1 880 ? -11.330 28.941 25.779 1.00 79.31 880 LYS A CA 1
ATOM 6910 C C . LYS A 1 880 ? -12.677 28.315 25.395 1.00 79.31 880 LYS A C 1
ATOM 6912 O O . LYS A 1 880 ? -13.462 27.995 26.276 1.00 79.31 880 LYS A O 1
ATOM 6917 N N . VAL A 1 881 ? -12.954 28.156 24.096 1.00 81.50 881 VAL A N 1
ATOM 6918 C CA . VAL A 1 881 ? -14.210 27.586 23.595 1.00 81.50 881 VAL A CA 1
ATOM 6919 C C . VAL A 1 881 ? -14.091 26.063 23.545 1.00 81.50 881 VAL A C 1
ATOM 6921 O O . VAL A 1 881 ? -13.357 25.520 22.713 1.00 81.50 881 VAL A O 1
ATOM 6924 N N . VAL A 1 882 ? -14.825 25.396 24.432 1.00 88.06 882 VAL A N 1
ATOM 6925 C CA . VAL A 1 882 ? -14.878 23.932 24.588 1.00 88.06 882 VAL A CA 1
ATOM 6926 C C . VAL A 1 882 ? -16.247 23.391 24.162 1.00 88.06 882 VAL A C 1
ATOM 6928 O O . VAL A 1 882 ? -17.203 24.159 24.031 1.00 88.06 882 VAL A O 1
ATOM 6931 N N . CYS A 1 883 ? -16.360 22.091 23.885 1.00 88.25 883 CYS A N 1
ATOM 6932 C CA . CYS A 1 883 ? -17.659 21.476 23.611 1.00 88.25 883 CYS A CA 1
ATOM 6933 C C . CYS A 1 883 ? -18.468 21.289 24.901 1.00 88.25 883 CYS A C 1
ATOM 6935 O O . CYS A 1 883 ? -18.021 20.577 25.797 1.00 88.25 883 CYS A O 1
ATOM 6937 N N . PRO A 1 884 ? -19.688 21.847 24.980 1.00 91.38 884 PRO A N 1
ATOM 6938 C CA . PRO A 1 884 ? -20.530 21.732 26.167 1.00 91.38 884 PRO A CA 1
ATOM 6939 C C . PRO A 1 884 ? -21.148 20.336 26.353 1.00 91.38 884 PRO A C 1
ATOM 6941 O O . PRO A 1 884 ? -21.693 20.055 27.418 1.00 91.38 884 PRO A O 1
ATOM 6944 N N . ALA A 1 885 ? -21.085 19.453 25.346 1.00 91.06 885 ALA A N 1
ATOM 6945 C CA . ALA A 1 885 ? -21.711 18.133 25.424 1.00 91.06 885 ALA A CA 1
ATOM 6946 C C . ALA A 1 885 ? -21.112 17.261 26.532 1.00 91.06 885 ALA A C 1
ATOM 6948 O O . ALA A 1 885 ? -21.841 16.498 27.153 1.00 91.06 885 ALA A O 1
ATOM 6949 N N . PHE A 1 886 ? -19.812 17.378 26.814 1.00 94.62 886 PHE A N 1
ATOM 6950 C CA . PHE A 1 886 ? -19.166 16.589 27.867 1.00 94.62 886 PHE A CA 1
ATOM 6951 C C . PHE A 1 886 ? -19.680 16.960 29.257 1.00 94.62 886 PHE A C 1
ATOM 6953 O O . PHE A 1 886 ? -19.996 16.076 30.051 1.00 94.62 886 PHE A O 1
ATOM 6960 N N . GLU A 1 887 ? -19.863 18.255 29.520 1.00 94.19 887 GLU A N 1
ATOM 6961 C CA . GLU A 1 887 ? -20.470 18.728 30.764 1.00 94.19 887 GLU A CA 1
ATOM 6962 C C . GLU A 1 887 ? -21.941 18.282 30.870 1.00 94.19 887 GLU A C 1
ATOM 6964 O O . GLU A 1 887 ? -22.409 17.904 31.945 1.00 94.19 887 GLU A O 1
ATOM 6969 N N . GLU A 1 888 ? -22.683 18.282 29.758 1.00 95.12 888 GLU A N 1
ATOM 6970 C CA . GLU A 1 888 ? -24.057 17.764 29.703 1.00 95.12 888 GLU A CA 1
ATOM 6971 C C . GLU A 1 888 ? -24.112 16.254 29.992 1.00 95.12 888 GLU A C 1
ATOM 6973 O O . GLU A 1 888 ? -24.927 15.812 30.805 1.00 95.12 888 GLU A O 1
ATOM 6978 N N . ILE A 1 889 ? -23.205 15.468 29.402 1.00 96.12 889 ILE A N 1
ATOM 6979 C CA . ILE A 1 889 ? -23.047 14.031 29.668 1.00 96.12 889 ILE A CA 1
ATOM 6980 C C . ILE A 1 889 ? -22.745 13.803 31.156 1.00 96.12 889 ILE A C 1
ATOM 6982 O O . ILE A 1 889 ? -23.408 12.986 31.795 1.00 96.12 889 ILE A O 1
ATOM 6986 N N . GLY A 1 890 ? -21.811 14.558 31.741 1.00 94.50 890 GLY A N 1
ATOM 6987 C CA . GLY A 1 890 ? -21.476 14.466 33.164 1.00 94.50 890 GLY A CA 1
ATOM 6988 C C . GLY A 1 890 ? -22.607 14.889 34.100 1.00 94.50 890 GLY A C 1
ATOM 6989 O O . GLY A 1 890 ? -22.762 14.317 35.178 1.00 94.50 890 GLY A O 1
ATOM 6990 N N . LYS A 1 891 ? -23.440 15.855 33.699 1.00 94.50 891 LYS A N 1
ATOM 6991 C CA . LYS A 1 891 ? -24.649 16.244 34.447 1.00 94.50 891 LYS A CA 1
ATOM 6992 C C . LYS A 1 891 ? -25.738 15.175 34.383 1.00 94.50 891 LYS A C 1
ATOM 6994 O O . LYS A 1 891 ? -26.423 14.978 35.381 1.00 94.50 891 LYS A O 1
ATOM 6999 N N . LYS A 1 892 ? -25.911 14.519 33.231 1.00 93.75 892 LYS A N 1
ATOM 7000 C CA . LYS A 1 892 ? -26.997 13.558 32.995 1.00 93.75 892 LYS A CA 1
ATOM 7001 C C . LYS A 1 892 ? -26.682 12.156 33.517 1.00 93.75 892 LYS A C 1
ATOM 7003 O O . LYS A 1 892 ? -27.564 11.510 34.067 1.00 93.75 892 LYS A O 1
ATOM 7008 N N . PHE A 1 893 ? -25.442 11.705 33.351 1.00 93.88 893 PHE A N 1
ATOM 7009 C CA . PHE A 1 893 ? -25.036 10.323 33.625 1.00 93.88 893 PHE A CA 1
ATOM 7010 C C . PHE A 1 893 ? -23.897 10.219 34.645 1.00 93.88 893 PHE A C 1
ATOM 7012 O O . PHE A 1 893 ? -23.724 9.174 35.272 1.00 93.88 893 PHE A O 1
ATOM 7019 N N . GLY A 1 894 ? -23.130 11.289 34.860 1.00 88.69 894 GLY A N 1
ATOM 7020 C CA . GLY A 1 894 ? -22.048 11.287 35.839 1.00 88.69 894 GLY A CA 1
ATOM 7021 C C . GLY A 1 894 ? -22.548 11.154 37.292 1.00 88.69 894 GLY A C 1
ATOM 7022 O O . GLY A 1 894 ? -23.702 11.464 37.593 1.00 88.69 894 GLY A O 1
ATOM 7023 N N . PRO A 1 895 ? -21.691 10.712 38.227 1.00 92.69 895 PRO A N 1
ATOM 7024 C CA . PRO A 1 895 ? -20.306 10.309 37.998 1.00 92.69 895 PRO A CA 1
ATOM 7025 C C . PRO A 1 895 ? -20.199 8.912 37.367 1.00 92.69 895 PRO A C 1
ATOM 7027 O O . PRO A 1 895 ? -20.990 8.029 37.696 1.00 92.69 895 PRO A O 1
ATOM 7030 N N . PHE A 1 896 ? -19.205 8.716 36.497 1.00 94.69 896 PHE A N 1
ATOM 7031 C CA . PHE A 1 896 ? -18.885 7.409 35.905 1.00 94.69 896 PHE A CA 1
ATOM 7032 C C . PHE A 1 896 ? -17.873 6.650 36.764 1.00 94.69 896 PHE A C 1
ATOM 7034 O O . PHE A 1 896 ? -16.931 7.251 37.283 1.00 94.69 896 PHE A O 1
ATOM 7041 N N . ASP A 1 897 ? -18.036 5.335 36.901 1.00 93.62 897 ASP A N 1
ATOM 7042 C CA . ASP A 1 897 ? -17.104 4.492 37.658 1.00 93.62 897 ASP A CA 1
ATOM 7043 C C . ASP A 1 897 ? -15.836 4.196 36.846 1.00 93.62 897 ASP A C 1
ATOM 7045 O O . ASP A 1 897 ? -14.737 4.192 37.406 1.00 93.62 897 ASP A O 1
ATOM 7049 N N . LEU A 1 898 ? -15.979 4.017 35.526 1.00 94.19 898 LEU A N 1
ATOM 7050 C CA . LEU A 1 898 ? -14.881 3.801 34.584 1.00 94.19 898 LEU A CA 1
ATOM 7051 C C . LEU A 1 898 ? -15.128 4.539 33.264 1.00 94.19 898 LEU A C 1
ATOM 7053 O O . LEU A 1 898 ? -16.196 4.403 32.670 1.00 94.19 898 LEU A O 1
ATOM 7057 N N . SER A 1 899 ? -14.123 5.255 32.762 1.00 96.62 899 SER A N 1
ATOM 7058 C CA . SER A 1 899 ? -14.179 5.862 31.429 1.00 96.62 899 SER A CA 1
ATOM 7059 C C . SER A 1 899 ? -12.981 5.507 30.551 1.00 96.62 899 SER A C 1
ATOM 7061 O O . SER A 1 899 ? -11.848 5.481 31.027 1.00 96.62 899 SER A O 1
ATOM 7063 N N . PHE A 1 900 ? -13.215 5.326 29.254 1.00 95.81 900 PHE A N 1
ATOM 7064 C CA . PHE A 1 900 ? -12.182 5.217 28.223 1.00 95.81 900 PHE A CA 1
ATOM 7065 C C . PHE A 1 900 ? -12.167 6.510 27.412 1.00 95.81 900 PHE A C 1
ATOM 7067 O O . PHE A 1 900 ? -13.142 6.833 26.726 1.00 95.81 900 PHE A O 1
ATOM 7074 N N . ILE A 1 901 ? -11.079 7.273 27.526 1.00 94.56 901 ILE A N 1
ATOM 7075 C CA . ILE A 1 901 ? -10.964 8.614 26.940 1.00 94.56 901 ILE A CA 1
ATOM 7076 C C . ILE A 1 901 ? -9.753 8.639 25.996 1.00 94.56 901 ILE A C 1
ATOM 7078 O O . ILE A 1 901 ? -8.656 8.252 26.414 1.00 94.56 901 ILE A O 1
ATOM 7082 N N . PRO A 1 902 ? -9.912 9.058 24.726 1.00 89.06 902 PRO A N 1
ATOM 7083 C CA . PRO A 1 902 ? -8.810 9.092 23.775 1.00 89.06 902 PRO A CA 1
ATOM 7084 C C . PRO A 1 902 ? -7.764 10.133 24.192 1.00 89.06 902 PRO A C 1
ATOM 7086 O O . PRO A 1 902 ? -8.096 11.274 24.509 1.00 89.06 902 PRO A O 1
ATOM 7089 N N . ILE A 1 903 ? -6.488 9.747 24.158 1.00 83.62 903 ILE A N 1
ATOM 7090 C CA . ILE A 1 903 ? -5.343 10.629 24.419 1.00 83.62 903 ILE A CA 1
ATOM 7091 C C . ILE A 1 903 ? -4.475 10.732 23.168 1.00 83.62 903 ILE A C 1
ATOM 7093 O O . ILE A 1 903 ? -3.399 10.144 23.058 1.00 83.62 903 ILE A O 1
ATOM 7097 N N . TRP A 1 904 ? -4.963 11.464 22.170 1.00 71.19 904 TRP A N 1
ATOM 7098 C CA . TRP A 1 904 ? -4.302 11.494 20.875 1.00 71.19 904 TRP A CA 1
ATOM 7099 C C . TRP A 1 904 ? -2.997 12.299 20.919 1.00 71.19 904 TRP A C 1
ATOM 7101 O O . TRP A 1 904 ? -2.958 13.466 21.317 1.00 71.19 904 TRP A O 1
ATOM 7111 N N . ARG A 1 905 ? -1.912 11.682 20.444 1.00 59.53 905 ARG A N 1
ATOM 7112 C CA . ARG A 1 905 ? -0.595 12.311 20.287 1.00 59.53 905 ARG A CA 1
ATOM 7113 C C . ARG A 1 905 ? 0.109 11.710 19.079 1.00 59.53 905 ARG A C 1
ATOM 7115 O O . ARG A 1 905 ? 0.754 10.675 19.172 1.00 59.53 905 ARG A O 1
ATOM 7122 N N . GLY A 1 906 ? -0.020 12.396 17.946 1.00 48.00 906 GLY A N 1
ATOM 7123 C CA . GLY A 1 906 ? 0.718 12.065 16.733 1.00 48.00 906 GLY A CA 1
ATOM 7124 C C . GLY A 1 906 ? 0.125 10.893 15.951 1.00 48.00 906 GLY A C 1
ATOM 7125 O O . GLY A 1 906 ? 0.244 9.730 16.307 1.00 48.00 906 GLY A O 1
ATOM 7126 N N . GLY A 1 907 ? -0.446 11.233 14.801 1.00 41.72 907 GLY A N 1
ATOM 7127 C CA . GLY A 1 907 ? -0.311 10.460 13.578 1.00 41.72 907 GLY A CA 1
ATOM 7128 C C . GLY A 1 907 ? 0.691 11.197 12.703 1.00 41.72 907 GLY A C 1
ATOM 7129 O O . GLY A 1 907 ? 0.305 11.772 11.680 1.00 41.72 907 GLY A O 1
ATOM 7130 N N . SER A 1 908 ? 1.958 11.286 13.132 1.00 37.75 908 SER A N 1
ATOM 7131 C CA . SER A 1 908 ? 2.991 11.728 12.202 1.00 37.75 908 SER A CA 1
ATOM 7132 C C . SER A 1 908 ? 2.894 10.797 11.006 1.00 37.75 908 SER A C 1
ATOM 7134 O O . SER A 1 908 ? 3.033 9.583 11.150 1.00 37.75 908 SER A O 1
ATOM 7136 N N . LEU A 1 909 ? 2.622 11.347 9.818 1.00 41.53 909 LEU A N 1
ATOM 7137 C CA . LEU A 1 909 ? 2.964 10.654 8.580 1.00 41.53 909 LEU A CA 1
ATOM 7138 C C . LEU A 1 909 ? 4.378 10.119 8.817 1.00 41.53 909 LEU A C 1
ATOM 7140 O O . LEU A 1 909 ? 5.250 10.933 9.118 1.00 41.53 909 LEU A O 1
ATOM 7144 N N . ALA A 1 910 ? 4.576 8.795 8.804 1.00 36.00 910 ALA A N 1
ATOM 7145 C CA . ALA A 1 910 ? 5.846 8.157 9.182 1.00 36.00 910 ALA A CA 1
ATOM 7146 C C . ALA A 1 910 ? 7.066 8.872 8.551 1.00 36.00 910 ALA A C 1
ATOM 7148 O O . ALA A 1 910 ? 8.090 9.058 9.203 1.00 36.00 910 ALA A O 1
ATOM 7149 N N . PHE A 1 911 ? 6.846 9.417 7.353 1.00 33.00 911 PHE A N 1
ATOM 7150 C CA . PHE A 1 911 ? 7.626 10.410 6.617 1.00 33.00 911 PHE A CA 1
ATOM 7151 C C . PHE A 1 911 ? 8.261 11.552 7.431 1.00 33.00 911 PHE A C 1
ATOM 7153 O O . PHE A 1 911 ? 9.455 11.803 7.296 1.00 33.00 911 PHE A O 1
ATOM 7160 N N . VAL A 1 912 ? 7.512 12.279 8.271 1.00 34.56 912 VAL A N 1
ATOM 7161 C CA . VAL A 1 912 ? 8.035 13.478 8.956 1.00 34.56 912 VAL A CA 1
ATOM 7162 C C . VAL A 1 912 ? 9.017 13.091 10.060 1.00 34.56 912 VAL A C 1
ATOM 7164 O O . VAL A 1 912 ? 10.114 13.645 10.108 1.00 34.56 912 VAL A O 1
ATOM 7167 N N . SER A 1 913 ? 8.655 12.093 10.874 1.00 35.03 913 SER A N 1
ATOM 7168 C CA . SER A 1 913 ? 9.505 11.555 11.947 1.00 35.03 913 SER A CA 1
ATOM 7169 C C . SER A 1 913 ? 10.798 10.934 11.394 1.00 35.03 913 SER A C 1
ATOM 7171 O O . SER A 1 913 ? 11.884 11.122 11.947 1.00 35.03 913 SER A O 1
ATOM 7173 N N . TRP A 1 914 ? 10.711 10.265 10.240 1.00 38.00 914 TRP A N 1
ATOM 7174 C CA . TRP A 1 914 ? 11.833 9.559 9.620 1.00 38.00 914 TRP A CA 1
ATOM 7175 C C . TRP A 1 914 ? 12.937 10.474 9.060 1.00 38.00 914 TRP A C 1
ATOM 7177 O O . TRP A 1 914 ? 14.109 10.096 9.080 1.00 38.00 914 TRP A O 1
ATOM 7187 N N . ILE A 1 915 ? 12.615 11.704 8.642 1.00 32.66 915 ILE A N 1
ATOM 7188 C CA . ILE A 1 915 ? 13.607 12.685 8.149 1.00 32.66 915 ILE A CA 1
ATOM 7189 C C . ILE A 1 915 ? 14.194 13.590 9.250 1.00 32.66 915 ILE A C 1
ATOM 7191 O O . ILE A 1 915 ? 14.866 14.578 8.950 1.00 32.66 915 ILE A O 1
ATOM 7195 N N . GLY A 1 916 ? 13.963 13.272 10.530 1.00 33.28 916 GLY A N 1
ATOM 7196 C CA . GLY A 1 916 ? 14.490 14.031 11.672 1.00 33.28 916 GLY A CA 1
ATOM 7197 C C . GLY A 1 916 ? 13.739 15.334 11.970 1.00 33.28 916 GLY A C 1
ATOM 7198 O O . GLY A 1 916 ? 14.258 16.189 12.691 1.00 33.28 916 GLY A O 1
ATOM 7199 N N . LEU A 1 917 ? 12.531 15.484 11.421 1.00 36.03 917 LEU A N 1
ATOM 7200 C CA . LEU A 1 917 ? 11.626 16.606 11.654 1.00 36.03 917 LEU A CA 1
ATOM 7201 C C . LEU A 1 917 ? 10.395 16.124 12.443 1.00 36.03 917 LEU A C 1
ATOM 7203 O O . LEU A 1 917 ? 10.084 14.941 12.505 1.00 36.03 917 LEU A O 1
ATOM 7207 N N . ARG A 1 918 ? 9.682 17.037 13.093 1.00 43.09 918 ARG A N 1
ATOM 7208 C CA . ARG A 1 918 ? 8.486 16.743 13.900 1.00 43.09 918 ARG A CA 1
ATOM 7209 C C . ARG A 1 918 ? 7.331 17.574 13.368 1.00 43.09 918 ARG A C 1
ATOM 7211 O O . ARG A 1 918 ? 7.508 18.778 13.238 1.00 43.09 918 ARG A O 1
ATOM 7218 N N . LEU A 1 919 ? 6.149 17.002 13.121 1.00 43.12 919 LEU A N 1
ATOM 7219 C CA . LEU A 1 919 ? 4.948 17.837 12.976 1.00 43.12 919 LEU A CA 1
ATOM 7220 C C . LEU A 1 919 ? 4.639 18.450 14.345 1.00 43.12 919 LEU A C 1
ATOM 7222 O O . LEU A 1 919 ? 4.434 17.725 15.319 1.00 43.12 919 LEU A O 1
ATOM 7226 N N . ALA A 1 920 ? 4.623 19.779 14.446 1.00 43.44 920 ALA A N 1
ATOM 7227 C CA . ALA A 1 920 ? 4.179 20.430 15.671 1.00 43.44 920 ALA A CA 1
ATOM 7228 C C . ALA A 1 920 ? 2.682 20.126 15.865 1.00 43.44 920 ALA A C 1
ATOM 7230 O O . ALA A 1 920 ? 1.825 20.686 15.181 1.00 43.44 920 ALA A O 1
ATOM 7231 N N . HIS A 1 921 ? 2.375 19.217 16.794 1.00 48.81 921 HIS A N 1
ATOM 7232 C CA . HIS A 1 921 ? 1.022 18.879 17.260 1.00 48.81 921 HIS A CA 1
ATOM 7233 C C . HIS A 1 921 ? 0.202 20.115 17.683 1.00 48.81 921 HIS A C 1
ATOM 7235 O O . HIS A 1 921 ? -1.021 20.065 17.721 1.00 48.81 921 HIS A O 1
ATOM 7241 N N . GLU A 1 922 ? 0.871 21.240 17.939 1.00 46.62 922 GLU A N 1
ATOM 7242 C CA . GLU A 1 922 ? 0.282 22.536 18.284 1.00 46.62 922 GLU A CA 1
ATOM 7243 C C . GLU A 1 922 ? -0.601 23.139 17.171 1.00 46.62 922 GLU A C 1
ATOM 7245 O O . GLU A 1 922 ? -1.434 23.993 17.467 1.00 46.62 922 GLU A O 1
ATOM 7250 N N . ASN A 1 923 ? -0.475 22.655 15.923 1.00 44.06 923 ASN A N 1
ATOM 7251 C CA . ASN A 1 923 ? -1.141 23.203 14.731 1.00 44.06 923 ASN A CA 1
ATOM 7252 C C . ASN A 1 923 ? -2.130 22.235 14.036 1.00 44.06 923 ASN A C 1
ATOM 7254 O O . ASN A 1 923 ? -2.601 22.521 12.932 1.00 44.06 923 ASN A O 1
ATOM 7258 N N . ILE A 1 924 ? -2.447 21.082 14.639 1.00 48.59 924 ILE A N 1
ATOM 7259 C CA . ILE A 1 924 ? -3.536 20.198 14.177 1.00 48.59 924 ILE A CA 1
ATOM 7260 C C . ILE A 1 924 ? -4.818 20.622 14.913 1.00 48.59 924 ILE A C 1
ATOM 7262 O O . ILE A 1 924 ? -4.733 20.925 16.104 1.00 48.59 924 ILE A O 1
ATOM 7266 N N . PRO A 1 925 ? -5.995 20.701 14.260 1.00 50.28 925 PRO A N 1
ATOM 7267 C CA . PRO A 1 925 ? -7.199 21.173 14.936 1.00 50.28 925 PRO A CA 1
ATOM 7268 C C . PRO A 1 925 ? -7.541 20.252 16.118 1.00 50.28 925 PRO A C 1
ATOM 7270 O O . PRO A 1 925 ? -8.001 19.132 15.907 1.00 50.28 925 PRO A O 1
ATOM 7273 N N . ALA A 1 926 ? -7.373 20.737 17.355 1.00 51.88 926 ALA A N 1
ATOM 7274 C CA . ALA A 1 926 ? -7.879 20.090 18.581 1.00 51.88 926 ALA A CA 1
ATOM 7275 C C . ALA A 1 926 ? -9.410 19.865 18.538 1.00 51.88 926 ALA A C 1
ATOM 7277 O O . ALA A 1 926 ? -9.988 19.160 19.366 1.00 51.88 926 ALA A O 1
ATOM 7278 N N . ALA A 1 927 ? -10.058 20.473 17.539 1.00 49.84 927 ALA A N 1
ATOM 7279 C CA . ALA A 1 927 ? -11.445 20.279 17.163 1.00 49.84 927 ALA A CA 1
ATOM 7280 C C . ALA A 1 927 ? -11.756 18.863 16.640 1.00 49.84 927 ALA A C 1
ATOM 7282 O O . ALA A 1 927 ? -12.929 18.506 16.613 1.00 49.84 927 ALA A O 1
ATOM 7283 N N . LEU A 1 928 ? -10.749 18.092 16.198 1.00 55.75 928 LEU A N 1
ATOM 7284 C CA . LEU A 1 928 ? -10.924 16.748 15.624 1.00 55.75 928 LEU A CA 1
ATOM 7285 C C . LEU A 1 928 ? -10.464 15.624 16.563 1.00 55.75 928 LEU A C 1
ATOM 7287 O O . LEU A 1 928 ? -11.169 14.631 16.673 1.00 55.75 928 LEU A O 1
ATOM 7291 N N . HIS A 1 929 ? -9.340 15.794 17.269 1.00 70.00 929 HIS A N 1
ATOM 7292 C CA . HIS A 1 929 ? -8.864 14.837 18.277 1.00 70.00 929 HIS A CA 1
ATOM 7293 C C . HIS A 1 929 ? -8.368 15.578 19.524 1.00 70.00 929 HIS A C 1
ATOM 7295 O O . HIS A 1 929 ? -7.648 16.576 19.410 1.00 70.00 929 HIS A O 1
ATOM 7301 N N . GLY A 1 930 ? -8.747 15.094 20.707 1.00 72.06 930 GLY A N 1
ATOM 7302 C CA . GLY A 1 930 ? -8.333 15.647 21.993 1.00 72.06 930 GLY A CA 1
ATOM 7303 C C . GLY A 1 930 ? -6.867 15.346 22.310 1.00 72.06 930 GLY A C 1
ATOM 7304 O O . GLY A 1 930 ? -6.410 14.210 22.186 1.00 72.06 930 GLY A O 1
ATOM 7305 N N . SER A 1 931 ? -6.125 16.367 22.743 1.00 81.88 931 SER A N 1
ATOM 7306 C CA . SER A 1 931 ? -4.788 16.187 23.327 1.00 81.88 931 SER A CA 1
ATOM 7307 C C . SER A 1 931 ? -4.860 15.486 24.696 1.00 81.88 931 SER A C 1
ATOM 7309 O O . SER A 1 931 ? -5.926 15.472 25.311 1.00 81.88 931 SER A O 1
ATOM 7311 N N . PRO A 1 932 ? -3.745 14.980 25.261 1.00 87.19 932 PRO A N 1
ATOM 7312 C CA . PRO A 1 932 ? -3.753 14.439 26.623 1.00 87.19 932 PRO A CA 1
ATOM 7313 C C . PRO A 1 932 ? -4.274 15.435 27.673 1.00 87.19 932 PRO A C 1
ATOM 7315 O O . PRO A 1 932 ? -4.979 15.048 28.597 1.00 87.19 932 PRO A O 1
ATOM 7318 N N . THR A 1 933 ? -4.020 16.736 27.486 1.00 87.69 933 THR A N 1
ATOM 7319 C CA . THR A 1 933 ? -4.596 17.789 28.344 1.00 87.69 933 THR A CA 1
ATOM 7320 C C . THR A 1 933 ? -6.117 17.898 28.186 1.00 87.69 933 THR A C 1
ATOM 7322 O O . THR A 1 933 ? -6.833 18.123 29.158 1.00 87.69 933 THR A O 1
ATOM 7325 N N . ASP A 1 934 ? -6.625 17.749 26.962 1.00 89.38 934 ASP A N 1
ATOM 7326 C CA . ASP A 1 934 ? -8.066 17.757 26.696 1.00 89.38 934 ASP A CA 1
ATOM 7327 C C . ASP A 1 934 ? -8.764 16.548 27.295 1.00 89.38 934 ASP A C 1
ATOM 7329 O O . ASP A 1 934 ? -9.863 16.684 27.819 1.00 89.38 934 ASP A O 1
ATOM 7333 N N . ALA A 1 935 ? -8.114 15.387 27.277 1.00 91.75 935 ALA A N 1
ATOM 7334 C CA . ALA A 1 935 ? -8.645 14.188 27.900 1.00 91.75 935 ALA A CA 1
ATOM 7335 C C . ALA A 1 935 ? -8.865 14.383 29.407 1.00 91.75 935 ALA A C 1
ATOM 7337 O O . ALA A 1 935 ? -9.914 13.994 29.918 1.00 91.75 935 ALA A O 1
ATOM 7338 N N . VAL A 1 936 ? -7.930 15.033 30.116 1.00 93.56 936 VAL A N 1
ATOM 7339 C CA . VAL A 1 936 ? -8.109 15.376 31.541 1.00 93.56 936 VAL A CA 1
ATOM 7340 C C . VAL A 1 936 ? -9.293 16.326 31.736 1.00 93.56 936 VAL A C 1
ATOM 7342 O O . VAL A 1 936 ? -10.065 16.157 32.675 1.00 93.56 936 VAL A O 1
ATOM 7345 N N . ALA A 1 937 ? -9.501 17.283 30.829 1.00 93.00 937 ALA A N 1
ATOM 7346 C CA . ALA A 1 937 ? -10.678 18.149 30.885 1.00 93.00 937 ALA A CA 1
ATOM 7347 C C . ALA A 1 937 ? -11.986 17.365 30.660 1.00 93.00 937 ALA A C 1
ATOM 7349 O O . ALA A 1 937 ? -12.929 17.536 31.428 1.00 93.00 937 ALA A O 1
ATOM 7350 N N . ILE A 1 938 ? -12.019 16.440 29.691 1.00 94.25 938 ILE A N 1
ATOM 7351 C CA . ILE A 1 938 ? -13.162 15.538 29.472 1.00 94.25 938 ILE A CA 1
ATOM 7352 C C . ILE A 1 938 ? -13.436 14.710 30.731 1.00 94.25 938 ILE A C 1
ATOM 7354 O O . ILE A 1 938 ? -14.585 14.619 31.147 1.00 94.25 938 ILE A O 1
ATOM 7358 N N . HIS A 1 939 ? -12.403 14.141 31.363 1.00 95.75 939 HIS A N 1
ATOM 7359 C CA . HIS A 1 939 ? -12.521 13.374 32.609 1.00 95.75 939 HIS A CA 1
ATOM 7360 C C . HIS A 1 939 ? -13.244 14.161 33.713 1.00 95.75 939 HIS A C 1
ATOM 7362 O O . HIS A 1 939 ? -14.135 13.621 34.376 1.00 95.75 939 HIS A O 1
ATOM 7368 N N . LEU A 1 940 ? -12.898 15.442 33.871 1.00 95.50 940 LEU A N 1
ATOM 7369 C CA . LEU A 1 940 ? -13.522 16.338 34.843 1.00 95.50 940 LEU A CA 1
ATOM 7370 C C . LEU A 1 940 ? -14.967 16.684 34.463 1.00 95.50 940 LEU A C 1
ATOM 7372 O O . LEU A 1 940 ? -15.859 16.576 35.307 1.00 95.50 940 LEU A O 1
ATOM 7376 N N . ASP A 1 941 ? -15.213 17.045 33.203 1.00 95.50 941 ASP A N 1
ATOM 7377 C CA . ASP A 1 941 ? -16.539 17.435 32.710 1.00 95.50 941 ASP A CA 1
ATOM 7378 C C . ASP A 1 941 ? -17.552 16.294 32.819 1.00 95.50 941 ASP A C 1
ATOM 7380 O O . ASP A 1 941 ? -18.686 16.506 33.256 1.00 95.50 941 ASP A O 1
ATOM 7384 N N . VAL A 1 942 ? -17.131 15.067 32.496 1.00 95.38 942 VAL A N 1
ATOM 7385 C CA . VAL A 1 942 ? -17.975 13.869 32.616 1.00 95.38 942 VAL A CA 1
ATOM 7386 C C . VAL A 1 942 ? -18.043 13.334 34.052 1.00 95.38 942 VAL A C 1
ATOM 7388 O O . VAL A 1 942 ? -18.830 12.431 34.333 1.00 95.38 942 VAL A O 1
ATOM 7391 N N . ARG A 1 943 ? -17.272 13.913 34.985 1.00 95.19 943 ARG A N 1
ATOM 7392 C CA . ARG A 1 943 ? -17.199 13.528 36.407 1.00 95.19 943 ARG A CA 1
ATOM 7393 C C . ARG A 1 943 ? -16.785 12.067 36.597 1.00 95.19 943 ARG A C 1
ATOM 7395 O O . ARG A 1 943 ? -17.386 11.334 37.386 1.00 95.19 943 ARG A O 1
ATOM 7402 N N . SER A 1 944 ? -15.797 11.617 35.830 1.00 93.69 944 SER A N 1
ATOM 7403 C CA . SER A 1 944 ? -15.315 10.239 35.907 1.00 93.69 944 SER A CA 1
ATOM 7404 C C . SER A 1 944 ? -14.504 10.008 37.182 1.00 93.69 944 SER A C 1
ATOM 7406 O O . SER A 1 944 ? -13.661 10.817 37.544 1.00 93.69 944 SER A O 1
ATOM 7408 N N . ARG A 1 945 ? -14.716 8.875 37.856 1.00 92.19 945 ARG A N 1
ATOM 7409 C CA . ARG A 1 945 ? -13.930 8.472 39.034 1.00 92.19 945 ARG A CA 1
ATOM 7410 C C . ARG A 1 945 ? -12.622 7.806 38.645 1.00 92.19 945 ARG A C 1
ATOM 7412 O O . ARG A 1 945 ? -11.605 8.072 39.273 1.00 92.19 945 ARG A O 1
ATOM 7419 N N . ASN A 1 946 ? -12.653 6.955 37.620 1.00 91.88 946 ASN A N 1
ATOM 7420 C CA . ASN A 1 946 ? -11.478 6.281 37.076 1.00 91.88 946 ASN A CA 1
ATOM 7421 C C . ASN A 1 946 ? -11.489 6.405 35.553 1.00 91.88 946 ASN A C 1
ATOM 7423 O O . ASN A 1 946 ? -12.512 6.148 34.920 1.00 91.88 946 ASN A O 1
ATOM 7427 N N . SER A 1 947 ? -10.370 6.783 34.944 1.00 94.25 947 SER A N 1
ATOM 7428 C CA . SER A 1 947 ? -10.235 6.848 33.488 1.00 94.25 947 SER A CA 1
ATOM 7429 C C . SER A 1 947 ? -8.974 6.162 32.988 1.00 94.25 947 SER A C 1
ATOM 7431 O O . SER A 1 947 ? -7.910 6.259 33.600 1.00 94.25 947 SER A O 1
ATOM 7433 N N . ILE A 1 948 ? -9.120 5.486 31.851 1.00 92.81 948 ILE A N 1
ATOM 7434 C CA . ILE A 1 948 ? -8.043 4.848 31.102 1.00 92.81 948 ILE A CA 1
ATOM 7435 C C . ILE A 1 948 ? -7.848 5.626 29.802 1.00 92.81 948 ILE A C 1
ATOM 7437 O O . ILE A 1 948 ? -8.794 5.841 29.037 1.00 92.81 948 ILE A O 1
ATOM 7441 N N . GLY A 1 949 ? -6.608 6.039 29.554 1.00 91.12 949 GLY A N 1
ATOM 7442 C CA . GLY A 1 949 ? -6.219 6.648 28.287 1.00 91.12 949 GLY A CA 1
ATOM 7443 C C . GLY A 1 949 ? -6.218 5.609 27.172 1.00 91.12 949 GLY A C 1
ATOM 7444 O O . GLY A 1 949 ? -5.549 4.585 27.289 1.00 91.12 949 GLY A O 1
ATOM 7445 N N . VAL A 1 950 ? -6.946 5.872 26.088 1.00 89.75 950 VAL A N 1
ATOM 7446 C CA . VAL A 1 950 ? -7.018 4.997 24.904 1.00 89.75 950 VAL A CA 1
ATOM 7447 C C . VAL A 1 950 ? -6.606 5.748 23.635 1.00 89.75 950 VAL A C 1
ATOM 7449 O O . VAL A 1 950 ? -6.212 6.911 23.684 1.00 89.75 950 VAL A O 1
ATOM 7452 N N . HIS A 1 951 ? -6.668 5.089 22.476 1.00 81.31 951 HIS A N 1
ATOM 7453 C CA . HIS A 1 951 ? -6.422 5.705 21.167 1.00 81.31 951 HIS A CA 1
ATOM 7454 C C . HIS A 1 951 ? -4.984 6.262 20.997 1.00 81.31 951 HIS A C 1
ATOM 7456 O O . HIS A 1 951 ? -4.743 7.237 20.290 1.00 81.31 951 HIS A O 1
ATOM 7462 N N . PHE A 1 952 ? -3.987 5.616 21.611 1.00 82.69 952 PHE A N 1
ATOM 7463 C CA . PHE A 1 952 ? -2.569 5.969 21.465 1.00 82.69 952 PHE A CA 1
ATOM 7464 C C . PHE A 1 952 ? -1.677 4.715 21.468 1.00 82.69 952 PHE A C 1
ATOM 7466 O O . PHE A 1 952 ? -2.146 3.598 21.700 1.00 82.69 952 PHE A O 1
ATOM 7473 N N . GLY A 1 953 ? -0.393 4.859 21.125 1.00 75.12 953 GLY A N 1
ATOM 7474 C CA . GLY A 1 953 ? 0.611 3.794 21.287 1.00 75.12 953 GLY A CA 1
ATOM 7475 C C . GLY A 1 953 ? 0.494 2.573 20.355 1.00 75.12 953 GLY A C 1
ATOM 7476 O O . GLY A 1 953 ? 1.403 1.747 20.315 1.00 75.12 953 GLY A O 1
ATOM 7477 N N . THR A 1 954 ? -0.602 2.451 19.597 1.00 74.00 954 THR A N 1
ATOM 7478 C CA . THR A 1 954 ? -0.966 1.227 18.856 1.00 74.00 954 THR A CA 1
ATOM 7479 C C . THR A 1 954 ? -0.651 1.315 17.355 1.00 74.00 954 THR A C 1
ATOM 7481 O O . THR A 1 954 ? -0.072 0.383 16.797 1.00 74.00 954 THR A O 1
ATOM 7484 N N . PHE A 1 955 ? -0.963 2.446 16.710 1.00 69.31 955 PHE A N 1
ATOM 7485 C CA . PHE A 1 955 ? -0.763 2.709 15.272 1.00 69.31 955 PHE A CA 1
ATOM 7486 C C . PHE A 1 955 ? 0.089 3.981 15.042 1.00 69.31 955 PHE A C 1
ATOM 7488 O O . PHE A 1 955 ? -0.349 4.909 14.367 1.00 69.31 955 PHE A O 1
ATOM 7495 N N . ILE A 1 956 ? 1.284 4.055 15.643 1.00 60.75 956 ILE A N 1
ATOM 7496 C CA . ILE A 1 956 ? 2.159 5.252 15.635 1.00 60.75 956 ILE A CA 1
ATOM 7497 C C . ILE A 1 956 ? 3.363 5.106 14.689 1.00 60.75 956 ILE A C 1
ATOM 7499 O O . ILE A 1 956 ? 3.744 3.989 14.328 1.00 60.75 956 ILE A O 1
ATOM 7503 N N . GLY A 1 957 ? 3.975 6.231 14.303 1.00 50.78 957 GLY A N 1
ATOM 7504 C CA . GLY A 1 957 ? 5.145 6.261 13.417 1.00 50.78 957 GLY A CA 1
ATOM 7505 C C . GLY A 1 957 ? 6.471 5.968 14.129 1.00 50.78 957 GLY A C 1
ATOM 7506 O O . GLY A 1 957 ? 7.403 5.488 13.484 1.00 50.78 957 GLY A O 1
ATOM 7507 N N . ALA A 1 958 ? 6.558 6.237 15.439 1.00 61.41 958 ALA A N 1
ATOM 7508 C CA . ALA A 1 958 ? 7.745 5.994 16.267 1.00 61.41 958 ALA A CA 1
ATOM 7509 C C . ALA A 1 958 ? 7.387 5.841 17.764 1.00 61.41 958 ALA A C 1
ATOM 7511 O O . ALA A 1 958 ? 6.379 6.380 18.216 1.00 61.41 958 ALA A O 1
ATOM 7512 N N . GLU A 1 959 ? 8.200 5.122 18.549 1.00 69.44 959 GLU A N 1
ATOM 7513 C CA . GLU A 1 959 ? 7.926 4.837 19.975 1.00 69.44 959 GLU A CA 1
ATOM 7514 C C . GLU A 1 959 ? 7.910 6.110 20.842 1.00 69.44 959 GLU A C 1
ATOM 7516 O O . GLU A 1 959 ? 7.154 6.205 21.810 1.00 69.44 959 GLU A O 1
ATOM 7521 N N . GLU A 1 960 ? 8.669 7.130 20.454 1.00 72.25 960 GLU A N 1
ATOM 7522 C CA . GLU A 1 960 ? 8.773 8.420 21.131 1.00 72.25 960 GLU A CA 1
ATOM 7523 C C . GLU A 1 960 ? 7.431 9.162 21.211 1.00 72.25 960 GLU A C 1
ATOM 7525 O O . GLU A 1 960 ? 7.179 9.848 22.201 1.00 72.25 960 GLU A O 1
ATOM 7530 N N . GLU A 1 961 ? 6.540 8.982 20.229 1.00 70.38 961 GLU A N 1
ATOM 7531 C CA . GLU A 1 961 ? 5.203 9.599 20.228 1.00 70.38 961 GLU A CA 1
ATOM 7532 C C . GLU A 1 961 ? 4.347 9.086 21.394 1.00 70.38 961 GLU A C 1
ATOM 7534 O O . GLU A 1 961 ? 3.630 9.855 22.035 1.00 70.38 961 GLU A O 1
ATOM 7539 N N . SER A 1 962 ? 4.478 7.795 21.722 1.00 78.00 962 SER A N 1
ATOM 7540 C CA . SER A 1 962 ? 3.783 7.201 22.867 1.00 78.00 962 SER A CA 1
ATOM 7541 C C . SER A 1 962 ? 4.323 7.708 24.204 1.00 78.00 962 SER A C 1
ATOM 7543 O O . SER A 1 962 ? 3.545 7.955 25.122 1.00 78.00 962 SER A O 1
ATOM 7545 N N . LEU A 1 963 ? 5.639 7.930 24.304 1.00 81.25 963 LEU A N 1
ATOM 7546 C CA . LEU A 1 963 ? 6.274 8.447 25.519 1.00 81.25 963 LEU A CA 1
ATOM 7547 C C . LEU A 1 963 ? 5.848 9.886 25.805 1.00 81.25 963 LEU A C 1
ATOM 7549 O O . LEU A 1 963 ? 5.566 10.224 26.950 1.00 81.25 963 LEU A O 1
ATOM 7553 N N . GLU A 1 964 ? 5.770 10.728 24.775 1.00 77.75 964 GLU A N 1
ATOM 7554 C CA . GLU A 1 964 ? 5.304 12.109 24.922 1.00 77.75 964 GLU A CA 1
ATOM 7555 C C . GLU A 1 964 ? 3.846 12.186 25.389 1.00 77.75 964 GLU A C 1
ATOM 7557 O O . GLU A 1 964 ? 3.530 13.023 26.231 1.00 77.75 964 GLU A O 1
ATOM 7562 N N . ALA A 1 965 ? 2.973 11.311 24.87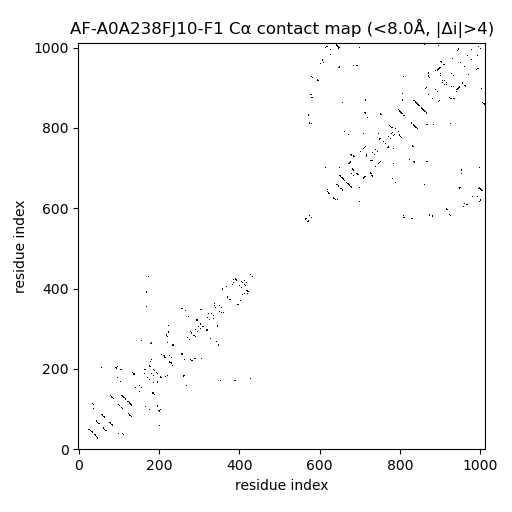5 1.00 82.06 965 ALA A N 1
ATOM 7563 C CA . ALA A 1 965 ? 1.572 11.245 25.292 1.00 82.06 965 ALA A CA 1
ATOM 7564 C C . ALA A 1 965 ? 1.429 10.948 26.788 1.00 82.06 965 ALA A C 1
ATOM 7566 O O . ALA A 1 965 ? 0.653 11.606 27.479 1.00 82.06 965 ALA A O 1
ATOM 7567 N N . ILE A 1 966 ? 2.219 9.990 27.281 1.00 86.12 966 ILE A N 1
ATOM 7568 C CA . ILE A 1 966 ? 2.247 9.593 28.692 1.00 86.12 966 ILE A CA 1
ATOM 7569 C C . ILE A 1 966 ? 2.726 10.755 29.568 1.00 86.12 966 ILE A C 1
ATOM 7571 O O . ILE A 1 966 ? 2.080 11.077 30.562 1.00 86.12 966 ILE A O 1
ATOM 7575 N N . ILE A 1 967 ? 3.823 11.413 29.178 1.00 85.31 967 ILE A N 1
ATOM 7576 C CA . ILE A 1 967 ? 4.390 12.537 29.936 1.00 85.31 967 ILE A CA 1
ATOM 7577 C C . ILE A 1 967 ? 3.395 13.705 30.003 1.00 85.31 967 ILE A C 1
ATOM 7579 O O . ILE A 1 967 ? 3.148 14.231 31.084 1.00 85.31 967 ILE A O 1
ATOM 7583 N N . GLU A 1 968 ? 2.791 14.090 28.873 1.00 85.69 968 GLU A N 1
ATOM 7584 C CA . GLU A 1 968 ? 1.834 15.205 28.833 1.00 85.69 968 GLU A CA 1
ATOM 7585 C C . GLU A 1 968 ? 0.552 14.899 29.614 1.00 85.69 968 GLU A C 1
ATOM 7587 O O . GLU A 1 968 ? 0.000 15.804 30.240 1.00 85.69 968 GLU A O 1
ATOM 7592 N N . LEU A 1 969 ? 0.083 13.646 29.606 1.00 88.38 969 LEU A N 1
ATOM 7593 C CA . LEU A 1 969 ? -1.057 13.246 30.428 1.00 88.38 969 LEU A CA 1
ATOM 7594 C C . LEU A 1 969 ? -0.734 13.395 31.915 1.00 88.38 969 LEU A C 1
ATOM 7596 O O . LEU A 1 969 ? -1.520 13.985 32.650 1.00 88.38 969 LEU A O 1
ATOM 7600 N N . GLN A 1 970 ? 0.434 12.912 32.344 1.00 88.94 970 GLN A N 1
ATOM 7601 C CA . GLN A 1 970 ? 0.859 13.019 33.736 1.00 88.94 970 GLN A CA 1
ATOM 7602 C C . GLN A 1 970 ? 0.985 14.481 34.183 1.00 88.94 970 GLN A C 1
ATOM 7604 O O . GLN A 1 970 ? 0.483 14.845 35.245 1.00 88.94 970 GLN A O 1
ATOM 7609 N N . ASP A 1 971 ? 1.595 15.337 33.359 1.00 87.62 971 ASP A N 1
ATOM 7610 C CA . ASP A 1 971 ? 1.700 16.775 33.633 1.00 87.62 971 ASP A CA 1
ATOM 7611 C C . ASP A 1 971 ? 0.317 17.449 33.722 1.00 87.62 971 ASP A C 1
ATOM 7613 O O . ASP A 1 971 ? 0.092 18.312 34.574 1.00 87.62 971 ASP A O 1
ATOM 7617 N N . ALA A 1 972 ? -0.624 17.064 32.854 1.00 88.69 972 ALA A N 1
ATOM 7618 C CA . ALA A 1 972 ? -1.984 17.595 32.867 1.00 88.69 972 ALA A CA 1
ATOM 7619 C C . ALA A 1 972 ? -2.768 17.152 34.112 1.00 88.69 972 ALA A C 1
ATOM 7621 O O . ALA A 1 972 ? -3.447 17.979 34.723 1.00 88.69 972 ALA A O 1
ATOM 7622 N N . CYS A 1 973 ? -2.641 15.887 34.516 1.00 90.19 973 CYS A N 1
ATOM 7623 C CA . CYS A 1 973 ? -3.248 15.374 35.741 1.00 90.19 973 CYS A CA 1
ATOM 7624 C C . CYS A 1 973 ? -2.711 16.102 36.981 1.00 90.19 973 CYS A C 1
ATOM 7626 O O . CYS A 1 973 ? -3.501 16.618 37.769 1.00 90.19 973 CYS A O 1
ATOM 7628 N N . GLU A 1 974 ? -1.387 16.244 37.111 1.00 88.56 974 GLU A N 1
ATOM 7629 C CA . GLU A 1 974 ? -0.763 16.982 38.220 1.00 88.56 974 GLU A CA 1
ATOM 7630 C C . GLU A 1 974 ? -1.248 18.434 38.288 1.00 88.56 974 GLU A C 1
ATOM 7632 O O . GLU A 1 974 ? -1.561 18.946 39.363 1.00 88.56 974 GLU A O 1
ATOM 7637 N N . LYS A 1 975 ? -1.352 19.100 37.134 1.00 88.94 975 LYS A N 1
ATOM 7638 C CA . LYS A 1 975 ? -1.804 20.491 37.052 1.00 88.94 975 LYS A CA 1
ATOM 7639 C C . LYS A 1 975 ? -3.256 20.668 37.499 1.00 88.94 975 LYS A C 1
ATOM 7641 O O . LYS A 1 975 ? -3.569 21.650 38.169 1.00 88.94 975 LYS A O 1
ATOM 7646 N N . GLU A 1 976 ? -4.140 19.760 37.101 1.00 90.00 976 GLU A N 1
ATOM 7647 C CA . GLU A 1 976 ? -5.566 19.839 37.427 1.00 90.00 976 GLU A CA 1
ATOM 7648 C C . GLU A 1 976 ? -5.905 19.201 38.785 1.00 90.00 976 GLU A C 1
ATOM 7650 O O . GLU A 1 976 ? -7.039 19.335 39.257 1.00 90.00 976 GLU A O 1
ATOM 7655 N N . GLY A 1 977 ? -4.932 18.561 39.444 1.00 88.31 977 GLY A N 1
ATOM 7656 C CA . GLY A 1 977 ? -5.126 17.825 40.692 1.00 88.31 977 GLY A CA 1
ATOM 7657 C C . GLY A 1 977 ? -5.972 16.570 40.485 1.00 88.31 977 GLY A C 1
ATOM 7658 O O . GLY A 1 977 ? -6.906 16.343 41.243 1.00 88.31 977 GLY A O 1
ATOM 7659 N N . VAL A 1 978 ? -5.707 15.819 39.418 1.00 89.81 978 VAL A N 1
ATOM 7660 C CA . VAL A 1 978 ? -6.257 14.481 39.154 1.00 89.81 978 VAL A CA 1
ATOM 7661 C C . VAL A 1 978 ? -5.168 13.464 39.479 1.00 89.81 978 VAL A C 1
ATOM 7663 O O . VAL A 1 978 ? -4.013 13.650 39.096 1.00 89.81 978 VAL A O 1
ATOM 7666 N N . ASP A 1 979 ? -5.516 12.385 40.177 1.00 86.69 979 ASP A N 1
ATOM 7667 C CA . ASP A 1 979 ? -4.544 11.368 40.577 1.00 86.69 979 ASP A CA 1
ATOM 7668 C C . ASP A 1 979 ? -4.045 10.599 39.334 1.00 86.69 979 ASP A C 1
ATOM 7670 O O . ASP A 1 979 ? -4.811 9.882 38.681 1.00 86.69 979 ASP A O 1
ATOM 7674 N N . PHE A 1 980 ? -2.754 10.724 39.010 1.00 83.19 980 PHE A N 1
ATOM 7675 C CA . PHE A 1 980 ? -2.091 9.949 37.955 1.00 83.19 980 PHE A CA 1
ATOM 7676 C C . PHE A 1 980 ? -1.271 8.810 38.564 1.00 83.19 980 PHE A C 1
ATOM 7678 O O . PHE A 1 980 ? -0.345 9.078 39.324 1.00 83.19 980 PHE A O 1
ATOM 7685 N N . ASP A 1 981 ? -1.618 7.565 38.212 1.00 64.12 981 ASP A N 1
ATOM 7686 C CA . ASP A 1 981 ? -0.838 6.333 38.451 1.00 64.12 981 ASP A CA 1
ATOM 7687 C C . ASP A 1 981 ? -0.121 6.323 39.820 1.00 64.12 981 ASP A C 1
ATOM 7689 O O . ASP A 1 981 ? 1.100 6.428 39.902 1.00 64.12 981 ASP A O 1
ATOM 7693 N N . SER A 1 982 ? -0.913 6.301 40.904 1.00 50.44 982 SER A N 1
ATOM 7694 C CA . SER A 1 982 ? -0.513 6.651 42.275 1.00 50.44 982 SER A CA 1
ATOM 7695 C C . SER A 1 982 ? 0.782 5.974 42.749 1.00 50.44 982 SER A C 1
ATOM 7697 O O . SER A 1 982 ? 0.774 4.902 43.361 1.00 50.44 982 SER A O 1
ATOM 7699 N N . GLU A 1 983 ? 1.901 6.653 42.534 1.00 40.31 983 GLU A N 1
ATOM 7700 C CA . GLU A 1 983 ? 3.172 6.413 43.193 1.00 40.31 983 GLU A CA 1
ATOM 7701 C C . GLU A 1 983 ? 3.491 7.621 44.072 1.00 40.31 983 GLU A C 1
ATOM 7703 O O . GLU A 1 983 ? 3.497 8.756 43.611 1.00 40.31 983 GLU A O 1
ATOM 7708 N N . GLN A 1 984 ? 3.830 7.335 45.330 1.00 35.78 984 GLN A N 1
ATOM 7709 C CA . GLN A 1 984 ? 4.229 8.265 46.394 1.00 35.78 984 GLN A CA 1
ATOM 7710 C C . GLN A 1 984 ? 3.061 8.901 47.141 1.00 35.78 984 GLN A C 1
ATOM 7712 O O . GLN A 1 984 ? 2.522 9.895 46.689 1.00 35.78 984 GLN A O 1
ATOM 7717 N N . GLY A 1 985 ? 2.743 8.319 48.309 1.00 41.69 985 GLY A N 1
ATOM 7718 C CA . GLY A 1 985 ? 2.145 8.890 49.536 1.00 41.69 985 GLY A CA 1
ATOM 7719 C C . GLY A 1 985 ? 1.676 10.353 49.564 1.00 41.69 985 GLY A C 1
ATOM 7720 O O . GLY A 1 985 ? 1.965 11.062 50.526 1.00 41.69 985 GLY A O 1
ATOM 7721 N N . GLY A 1 986 ? 0.971 10.793 48.532 1.00 44.09 986 GLY A N 1
ATOM 7722 C CA . GLY A 1 986 ? 0.524 12.150 48.289 1.00 44.09 986 GLY A CA 1
ATOM 7723 C C . GLY A 1 986 ? -0.958 12.300 48.587 1.00 44.09 986 GLY A C 1
ATOM 7724 O O . GLY A 1 986 ? -1.688 11.326 48.776 1.00 44.09 986 GLY A O 1
ATOM 7725 N N . VAL A 1 987 ? -1.376 13.556 48.683 1.00 45.91 987 VAL A N 1
ATOM 7726 C CA . VAL A 1 987 ? -2.744 13.974 48.990 1.00 45.91 987 VAL A CA 1
ATOM 7727 C C . VAL A 1 987 ? -3.710 13.313 48.003 1.00 45.91 987 VAL A C 1
ATOM 7729 O O . VAL A 1 987 ? -3.601 13.557 46.810 1.00 45.91 987 VAL A O 1
ATOM 7732 N N . LYS A 1 988 ? -4.652 12.493 48.493 1.00 53.44 988 LYS A N 1
ATOM 7733 C CA . LYS A 1 988 ? -5.768 11.999 47.671 1.00 53.44 988 LYS A CA 1
ATOM 7734 C C . LYS A 1 988 ? -6.522 13.201 47.117 1.00 53.44 988 LYS A C 1
ATOM 7736 O O . LYS A 1 988 ? -7.013 14.012 47.906 1.00 53.44 988 LYS A O 1
ATOM 7741 N N . HIS A 1 989 ? -6.618 13.313 45.800 1.00 58.72 989 HIS A N 1
ATOM 7742 C CA . HIS A 1 989 ? -7.397 14.374 45.189 1.00 58.72 989 HIS A CA 1
ATOM 7743 C C . HIS A 1 989 ? -8.871 13.968 45.035 1.00 58.72 989 HIS A C 1
ATOM 7745 O O . HIS A 1 989 ? -9.195 12.862 44.609 1.00 58.72 989 HIS A O 1
ATOM 7751 N N . ASP A 1 990 ? -9.791 14.894 45.324 1.00 73.12 990 ASP A N 1
ATOM 7752 C CA . ASP A 1 990 ? -11.246 14.670 45.217 1.00 73.12 990 ASP A CA 1
ATOM 7753 C C . ASP A 1 990 ? -11.751 14.544 43.762 1.00 73.12 990 ASP A C 1
ATOM 7755 O O . ASP A 1 990 ? -12.940 14.331 43.525 1.00 73.12 990 ASP A O 1
ATOM 7759 N N . LYS A 1 991 ? -10.862 14.697 42.772 1.00 85.44 991 LYS A N 1
ATOM 7760 C CA . LYS A 1 991 ? -11.197 14.791 41.344 1.00 85.44 991 LYS A CA 1
ATOM 7761 C C . LYS A 1 991 ? -11.069 13.479 40.564 1.00 85.44 991 LYS A C 1
ATOM 7763 O O . LYS A 1 991 ? -11.243 13.506 39.355 1.00 85.44 991 LYS A O 1
ATOM 7768 N N . GLY A 1 992 ? -10.813 12.354 41.232 1.00 87.88 992 GLY A N 1
ATOM 7769 C CA . GLY A 1 992 ? -10.715 11.037 40.593 1.00 87.88 992 GLY A CA 1
ATOM 7770 C C . GLY A 1 992 ? -9.314 10.692 40.076 1.00 87.88 992 GLY A C 1
ATOM 7771 O O . GLY A 1 992 ? -8.346 11.416 40.311 1.00 87.88 992 GLY A O 1
ATOM 7772 N N . LYS A 1 993 ? -9.218 9.538 39.404 1.00 90.12 993 LYS A N 1
ATOM 7773 C CA . LYS A 1 993 ? -7.985 8.936 38.880 1.00 90.12 993 LYS A CA 1
ATOM 7774 C C . LYS A 1 993 ? -8.005 8.876 37.355 1.00 90.12 993 LYS A C 1
ATOM 7776 O O . LYS A 1 993 ? -8.981 8.405 36.769 1.00 90.12 993 LYS A O 1
ATOM 7781 N N . PHE A 1 994 ? -6.903 9.246 36.712 1.00 91.62 994 PHE A N 1
ATOM 7782 C CA . PHE A 1 994 ? -6.702 9.056 35.274 1.00 91.62 994 PHE A CA 1
ATOM 7783 C C . PHE A 1 994 ? -5.293 8.511 35.035 1.00 91.62 994 PHE A C 1
ATOM 7785 O O . PHE A 1 994 ? -4.306 9.209 35.256 1.00 91.62 994 PHE A O 1
ATOM 7792 N N . GLY A 1 995 ? -5.206 7.262 34.570 1.00 88.38 995 GLY A N 1
ATOM 7793 C CA . GLY A 1 995 ? -3.940 6.603 34.256 1.00 88.38 995 GLY A CA 1
ATOM 7794 C C . GLY A 1 995 ? -3.891 5.939 32.878 1.00 88.38 995 GLY A C 1
ATOM 7795 O O . GLY A 1 995 ? -4.791 6.066 32.040 1.00 88.38 995 GLY A O 1
ATOM 7796 N N . ILE A 1 996 ? -2.795 5.214 32.661 1.00 87.06 996 ILE A N 1
ATOM 7797 C CA . ILE A 1 996 ? -2.495 4.458 31.444 1.00 87.06 996 ILE A CA 1
ATOM 7798 C C . ILE A 1 996 ? -2.150 3.020 31.826 1.00 87.06 996 ILE A C 1
ATOM 7800 O O . ILE A 1 996 ? -1.345 2.790 32.725 1.00 87.06 996 ILE A O 1
ATOM 7804 N N . VAL A 1 997 ? -2.702 2.064 31.085 1.00 87.94 997 VAL A N 1
ATOM 7805 C CA . VAL A 1 997 ? -2.454 0.627 31.266 1.00 87.94 997 VAL A CA 1
ATOM 7806 C C . VAL A 1 997 ? -1.739 0.046 30.048 1.00 87.94 997 VAL A C 1
ATOM 7808 O O . VAL A 1 997 ? -1.767 0.644 28.970 1.00 87.94 997 VAL A O 1
ATOM 7811 N N . ASP A 1 998 ? -1.069 -1.096 30.201 1.00 89.25 998 ASP A N 1
ATOM 7812 C CA . ASP A 1 998 ? -0.497 -1.825 29.067 1.00 89.25 998 ASP A CA 1
ATOM 7813 C C . ASP A 1 998 ? -1.601 -2.424 28.177 1.00 89.25 998 ASP A C 1
ATOM 7815 O O . ASP A 1 998 ? -2.730 -2.674 28.600 1.00 89.25 998 ASP A O 1
ATOM 7819 N N . ILE A 1 999 ? -1.287 -2.659 26.902 1.00 90.12 999 ILE A N 1
ATOM 7820 C CA . ILE A 1 999 ? -2.239 -3.241 25.951 1.00 90.12 999 ILE A CA 1
ATOM 7821 C C . ILE A 1 999 ? -2.507 -4.691 26.367 1.00 90.12 999 ILE A C 1
ATOM 7823 O O . ILE A 1 999 ? -1.596 -5.514 26.343 1.00 90.12 999 ILE A O 1
ATOM 7827 N N . GLY A 1 1000 ? -3.755 -5.003 26.701 1.00 88.62 1000 GLY A N 1
ATOM 7828 C CA . GLY A 1 1000 ? -4.211 -6.283 27.238 1.00 88.62 1000 GLY A CA 1
ATOM 7829 C C . GLY A 1 1000 ? -4.312 -6.323 28.766 1.00 88.62 1000 GLY A C 1
ATOM 7830 O O . GLY A 1 1000 ? -4.766 -7.326 29.308 1.00 88.62 1000 GLY A O 1
ATOM 7831 N N . GLU A 1 1001 ? -3.911 -5.262 29.469 1.00 88.75 1001 GLU A N 1
ATOM 7832 C CA . GLU A 1 1001 ? -4.015 -5.171 30.928 1.00 88.75 1001 GLU A CA 1
ATOM 7833 C C . GLU A 1 1001 ? -5.463 -4.883 31.362 1.00 88.75 1001 GLU A C 1
ATOM 7835 O O . GLU A 1 1001 ? -6.195 -4.147 30.693 1.00 88.75 1001 GLU A O 1
ATOM 7840 N N . THR A 1 1002 ? -5.875 -5.486 32.482 1.00 87.25 1002 THR A N 1
ATOM 7841 C CA . THR A 1 1002 ? -7.231 -5.375 33.040 1.00 87.25 1002 THR A CA 1
ATOM 7842 C C . THR A 1 1002 ? -7.206 -4.599 34.352 1.00 87.25 1002 THR A C 1
ATOM 7844 O O . THR A 1 1002 ? -6.446 -4.932 35.258 1.00 87.25 1002 THR A O 1
ATOM 7847 N N . VAL A 1 1003 ? -8.087 -3.608 34.480 1.00 85.75 1003 VAL A N 1
ATOM 7848 C CA . VAL A 1 1003 ? -8.325 -2.855 35.718 1.00 85.75 1003 VAL A CA 1
ATOM 7849 C C . VAL A 1 1003 ? -9.649 -3.292 36.324 1.00 85.75 1003 VAL A C 1
ATOM 7851 O O . VAL A 1 1003 ? -10.636 -3.457 35.610 1.00 85.75 1003 VAL A O 1
ATOM 7854 N N . ALA A 1 1004 ? -9.677 -3.444 37.646 1.00 84.75 1004 ALA A N 1
ATOM 7855 C CA . ALA A 1 1004 ? -10.898 -3.652 38.411 1.00 84.75 1004 ALA A CA 1
ATOM 7856 C C . ALA A 1 1004 ? -11.218 -2.392 39.218 1.00 84.75 1004 ALA A C 1
ATOM 7858 O O . ALA A 1 1004 ? -10.376 -1.932 39.990 1.00 84.75 1004 ALA A O 1
ATOM 7859 N N . VAL A 1 1005 ? -12.427 -1.856 39.068 1.00 84.56 1005 VAL A N 1
ATOM 7860 C CA . VAL A 1 1005 ? -12.891 -0.686 39.821 1.00 84.56 1005 VAL A CA 1
ATOM 7861 C C . VAL A 1 1005 ? -14.081 -1.042 40.702 1.00 84.56 1005 VAL A C 1
ATOM 7863 O O . VAL A 1 1005 ? -14.929 -1.863 40.341 1.00 84.56 1005 VAL A O 1
ATOM 7866 N N . ASP A 1 1006 ? -14.127 -0.419 41.877 1.00 81.81 1006 ASP A N 1
ATOM 7867 C CA . ASP A 1 1006 ? -15.293 -0.496 42.745 1.00 81.81 1006 ASP A CA 1
ATOM 7868 C C . ASP A 1 1006 ? -16.434 0.329 42.160 1.00 81.81 1006 ASP A C 1
ATOM 7870 O O . ASP A 1 1006 ? -16.242 1.432 41.643 1.00 81.81 1006 ASP A O 1
ATOM 7874 N N . VAL A 1 1007 ? -17.628 -0.231 42.268 1.00 81.19 1007 VAL A N 1
ATOM 7875 C CA . VAL A 1 1007 ? -18.865 0.362 41.785 1.00 81.19 1007 VAL A CA 1
ATOM 7876 C C . VAL A 1 1007 ? -19.515 1.155 42.912 1.00 81.19 1007 VAL A C 1
ATOM 7878 O O . VAL A 1 1007 ? -19.662 0.649 44.026 1.00 81.19 1007 VAL A O 1
ATOM 7881 N N . ALA A 1 1008 ? -19.951 2.381 42.630 1.00 74.31 1008 ALA A N 1
ATOM 7882 C CA . ALA A 1 1008 ? -20.715 3.161 43.593 1.00 74.31 1008 ALA A CA 1
ATOM 7883 C C . ALA A 1 1008 ? -22.227 2.940 43.478 1.00 74.31 1008 ALA A C 1
ATOM 7885 O O . ALA A 1 1008 ? -22.812 3.101 42.409 1.00 74.31 1008 ALA A O 1
ATOM 7886 N N . ASP A 1 1009 ? -22.870 2.677 44.615 1.00 76.12 1009 ASP A N 1
ATOM 7887 C CA . ASP A 1 1009 ? -24.327 2.614 44.707 1.00 76.12 1009 ASP A CA 1
ATOM 7888 C C . ASP A 1 1009 ? -24.925 4.021 44.619 1.00 76.12 1009 ASP A C 1
ATOM 7890 O O . ASP A 1 1009 ? -24.768 4.836 45.533 1.00 76.12 1009 ASP A O 1
ATOM 7894 N N . LEU A 1 1010 ? -25.655 4.300 43.539 1.00 76.25 1010 LEU A N 1
ATOM 7895 C CA . LEU A 1 1010 ? -26.423 5.534 43.393 1.00 76.25 1010 LEU A CA 1
ATOM 7896 C C . LEU A 1 1010 ? -27.916 5.198 43.368 1.00 76.25 1010 LEU A C 1
ATOM 7898 O O . LEU A 1 1010 ? -28.421 4.617 42.411 1.00 76.25 1010 LEU A O 1
ATOM 7902 N N . VAL A 1 1011 ? -28.631 5.529 44.443 1.00 72.44 1011 VAL A N 1
ATOM 7903 C CA . VAL A 1 1011 ? -30.076 5.276 44.538 1.00 72.44 1011 VAL A CA 1
ATOM 7904 C C . VAL A 1 1011 ? -30.819 6.304 43.691 1.00 72.44 1011 VAL A C 1
ATOM 7906 O O . VAL A 1 1011 ? -30.670 7.504 43.913 1.00 72.44 1011 VAL A O 1
ATOM 7909 N N . ILE A 1 1012 ? -31.627 5.827 42.746 1.00 68.88 1012 ILE A N 1
ATOM 7910 C CA . ILE A 1 1012 ? -32.483 6.648 41.891 1.00 68.88 1012 ILE A CA 1
ATOM 7911 C C . ILE A 1 1012 ? -33.909 6.383 42.369 1.00 68.88 1012 ILE A C 1
ATOM 7913 O O . ILE A 1 1012 ? -34.451 5.304 42.137 1.00 68.88 1012 ILE A O 1
ATOM 7917 N N . VAL A 1 1013 ? -34.443 7.315 43.162 1.00 46.94 1013 VAL A N 1
ATOM 7918 C CA . VAL A 1 1013 ? -35.789 7.208 43.753 1.00 46.94 1013 VAL A CA 1
ATOM 7919 C C . VAL A 1 1013 ? -36.856 7.322 42.679 1.00 46.94 1013 VAL A C 1
ATOM 7921 O O . VAL A 1 1013 ? -36.740 8.258 41.854 1.00 46.94 1013 VAL A O 1
#

Radius of gyration: 36.92 Å; Cα contacts (8 Å, |Δi|>4): 1759; chains: 1; bounding box: 112×103×104 Å